Protein AF-0000000079002810 (afdb_homodimer)

Solvent-accessible surface area (backbone atoms only — not comparable to full-atom values): 40746 Å² total; per-residue (Å²): 134,86,76,69,52,73,63,55,53,51,53,52,49,50,36,57,52,42,47,32,66,67,51,51,50,48,57,57,45,35,41,69,33,48,47,68,39,39,55,60,48,40,16,63,72,62,72,39,60,32,70,60,47,54,52,52,52,50,51,34,48,76,66,60,45,50,40,21,36,40,64,46,43,47,45,52,35,33,32,39,35,38,35,37,33,51,55,33,77,70,54,75,92,70,44,71,70,58,78,35,42,34,34,36,26,35,30,54,35,50,42,20,25,41,37,30,30,54,31,44,63,91,42,40,57,59,51,53,50,52,47,51,54,58,49,45,73,76,37,66,60,92,34,56,46,68,47,66,25,68,36,75,45,79,46,74,50,53,73,39,57,56,36,91,80,35,34,45,64,45,60,52,50,47,66,57,50,50,51,51,44,52,58,40,51,69,50,84,73,72,89,56,73,66,79,72,75,56,42,69,38,70,54,62,64,49,40,50,51,50,37,48,27,42,69,27,34,79,50,33,48,67,59,45,20,65,74,64,68,42,59,56,68,60,53,49,48,40,42,55,67,43,43,43,65,67,55,37,38,61,12,36,36,70,48,60,63,53,46,42,74,74,74,42,67,50,39,35,38,38,38,24,29,65,44,68,52,54,29,53,19,49,52,54,50,53,70,65,42,55,43,26,38,29,40,34,28,50,68,53,89,47,62,86,71,31,82,70,60,48,44,36,38,38,33,24,51,72,23,80,38,53,46,49,24,55,44,52,47,52,45,48,36,33,48,72,55,50,28,72,44,75,48,39,37,32,63,29,66,91,55,50,44,76,50,61,72,53,49,55,28,42,29,65,92,73,41,38,77,46,87,58,43,68,59,23,40,52,51,46,37,50,65,67,65,68,40,71,81,128,135,86,75,68,52,73,63,56,54,50,53,52,47,50,35,56,53,43,47,32,66,68,51,51,50,46,58,57,46,35,40,69,33,47,46,67,41,40,55,58,49,38,15,62,72,62,74,40,59,34,70,61,47,54,52,51,52,52,53,35,48,76,68,61,44,48,40,20,36,39,66,48,44,47,45,54,37,34,32,39,36,38,36,37,32,50,55,33,78,70,55,75,91,71,45,72,70,58,77,35,41,33,33,36,26,35,29,53,37,50,43,20,26,41,37,30,29,54,31,44,63,93,41,40,55,60,51,53,52,51,47,50,55,59,48,44,75,76,38,65,62,89,34,56,44,66,47,67,26,66,37,75,45,78,44,74,49,51,74,39,58,60,31,91,76,34,36,45,60,43,60,54,50,46,68,56,50,50,50,52,45,53,56,37,52,68,49,82,73,74,88,58,72,69,78,73,76,58,43,70,37,72,56,62,64,48,41,50,49,50,35,47,27,41,69,27,34,79,48,33,48,67,60,46,20,66,73,62,68,41,60,54,68,60,52,49,48,39,42,54,68,44,42,43,65,66,53,36,36,62,13,35,38,72,49,62,64,53,46,42,74,74,74,42,68,51,38,34,37,38,37,26,29,66,43,65,58,52,28,54,19,49,51,52,50,53,71,65,40,54,41,24,38,30,40,34,29,49,68,55,91,46,61,87,70,30,82,70,61,49,44,37,40,39,34,23,52,72,24,78,41,55,46,47,25,54,44,52,47,52,45,48,36,33,49,71,54,49,29,73,44,74,47,40,36,31,63,30,65,91,54,51,46,76,49,60,72,53,50,53,27,41,31,64,92,73,40,37,76,44,86,57,42,67,60,22,38,52,53,46,38,51,64,66,64,68,41,72,80,127

pLDDT: mean 86.75, std 13.7, range [18.98, 98.56]

Secondary structure (DSSP, 8-state):
-----HHHHHHHHHHHHHT-HHHHHHHHHHTT----SSHHHHHHHHT--HHHHHHHHHHHHHTT--EEEEE-GGGGTEEEEEEEEET----GGG-TTGGGEEEEEEETTTTEEEEEEEEEGGGHHHHHHHHHHHHHTTS-GGGEEEEEESEEEE-PPPPPS-TTT-TT-----HHHHHHHHHHHHHSPPP-------------HHHHHHHHHHHH-TT--HHHHHHHHT--HHHHHHHIIIIIITTT-EEEEEE-THHHHHHT-PEEEEEEEESSHHHHHHHHHHHHH-TTEEEEEE-SS--TTT-S--SEEEEEEEPPSSSHHHHHHHHHHHHHTTSEEEEEEE-B-GGG-EE----GGGEETTTTEE-S-HHHHHHHHIIIIISS---/-----HHHHHHHHHHHHHT-HHHHHHHHHHTT----SSHHHHHHHHT--HHHHHHHHHHHHHTT--EEEEE-GGGGTEEEEEEEEET----GGG-TTGGGEEEEEEETTTTEEEEEEEEEGGGHHHHHHHHHHHHHTTS-GGGEEEEEESEEEE--PPPPS-TTT-S------HHHHHHHHHHHHHSPPP-------------HHHHHHHHHHHH-TT--HHHHHHHHT--HHHHHHHIIIIIITTT-EEEEEE-THHHHHHT-PEEEEEEEESSHHHHHHHHHHHHH-TTEEEEEE-SS--TTT-S--SEEEEEEEPPSSSHHHHHHHHHHHHHTTSEEEEEEE-B-GGG-EE----GGGEETTTTEE-S-HHHHHHHHIIIIISS---

Sequence (780 aa):
MRIRSKETRIIKNLKKIFSNKKTIELVNALTRVRKLGYYSYVGREIGYDPYKLSKIVGRFYNNNIEFTAVIDYSKIGLDILLVFVEKHIVKFHELPFIEWIKSYGLTKDIFGTYIQYYIPFEYSKELVHSILEELKKKVDQKHVYYYYFDTNIRRQPKLTLNIDRHPLITGYNFNKLKEMMEIFMENKYVIKTSTTEHSKPHDIIDLMLIKEFEKNAFTTIYDLADKLSIPVRILNRHLNNHVLRFSLIKGIYMKTGIFVRYFGDPLVIIVKAKNYNLYRALILLFENLENLIGISYSVNSNEEISRAKYVIQAIMFETLGRKDDIYYFLLSLLNDGYIEEIKTLRFILKSFRKFTIPYQNFLQEKRNWDLDTEKTHKLFKRRFIYKSPFMRIRSKETRIIKNLKKIFSNKKTIELVNALTRVRKLGYYSYVGREIGYDPYKLSKIVGRFYNNNIEFTAVIDYSKIGLDILLVFVEKHIVKFHELPFIEWIKSYGLTKDIFGTYIQYYIPFEYSKELVHSILEELKKKVDQKHVYYYYFDTNIRRQPKLTLNIDRHPLITGYNFNKLKEMMEIFMENKYVIKTSTTEHSKPHDIIDLMLIKEFEKNAFTTIYDLADKLSIPVRILNRHLNNHVLRFSLIKGIYMKTGIFVRYFGDPLVIIVKAKNYNLYRALILLFENLENLIGISYSVNSNEEISRAKYVIQAIMFETLGRKDDIYYFLLSLLNDGYIEEIKTLRFILKSFRKFTIPYQNFLQEKRNWDLDTEKTHKLFKRRFIYKSPF

Structure (mmCIF, N/CA/C/O backbone):
data_AF-0000000079002810-model_v1
#
loop_
_entity.id
_entity.type
_entity.pdbx_description
1 polymer 'Uncharacterized protein'
#
loop_
_atom_site.group_PDB
_atom_site.id
_atom_site.type_symbol
_atom_site.label_atom_id
_atom_site.label_alt_id
_atom_site.label_comp_id
_atom_site.label_asym_id
_atom_site.label_entity_id
_atom_site.label_seq_id
_atom_site.pdbx_PDB_ins_code
_atom_site.Cartn_x
_atom_site.Cartn_y
_atom_site.Cartn_z
_atom_site.occupancy
_atom_site.B_iso_or_equiv
_atom_site.auth_seq_id
_atom_site.auth_comp_id
_atom_site.auth_asym_id
_atom_site.auth_atom_id
_atom_site.pdbx_PDB_model_num
ATOM 1 N N . MET A 1 1 ? -10.32 15.375 -35.344 1 19.61 1 MET A N 1
ATOM 2 C CA . MET A 1 1 ? -9.969 16.359 -34.312 1 19.61 1 MET A CA 1
ATOM 3 C C . MET A 1 1 ? -9.578 15.68 -33.031 1 19.61 1 MET A C 1
ATOM 5 O O . MET A 1 1 ? -10.352 14.898 -32.469 1 19.61 1 MET A O 1
ATOM 9 N N . ARG A 1 2 ? -8.242 15.398 -32.688 1 28.48 2 ARG A N 1
ATOM 10 C CA . ARG A 1 2 ? -7.547 14.594 -31.688 1 28.48 2 ARG A CA 1
ATOM 11 C C . ARG A 1 2 ? -7.867 15.086 -30.281 1 28.48 2 ARG A C 1
ATOM 13 O O . ARG A 1 2 ? -7.449 16.172 -29.891 1 28.48 2 ARG A O 1
ATOM 20 N N . ILE A 1 3 ? -8.984 14.938 -29.781 1 27.48 3 ILE A N 1
ATOM 21 C CA . ILE A 1 3 ? -9.43 15.227 -28.438 1 27.48 3 ILE A CA 1
ATOM 22 C C . ILE A 1 3 ? -8.414 14.695 -27.422 1 27.48 3 ILE A C 1
ATOM 24 O O . ILE A 1 3 ? -8.336 13.484 -27.203 1 27.48 3 ILE A O 1
ATOM 28 N N . ARG A 1 4 ? -7.211 15.109 -27.422 1 40.66 4 ARG A N 1
ATOM 29 C CA . ARG A 1 4 ? -6.266 14.859 -26.328 1 40.66 4 ARG A CA 1
ATOM 30 C C . ARG A 1 4 ? -6.906 15.133 -24.969 1 40.66 4 ARG A C 1
ATOM 32 O O . ARG A 1 4 ? -7.41 16.234 -24.734 1 40.66 4 ARG A O 1
ATOM 39 N N . SER A 1 5 ? -7.293 14.117 -24.219 1 49.53 5 SER A N 1
ATOM 40 C CA . SER A 1 5 ? -8.07 14.203 -22.984 1 49.53 5 SER A CA 1
ATOM 41 C C . SER A 1 5 ? -7.504 15.266 -22.047 1 49.53 5 SER A C 1
ATOM 43 O O . SER A 1 5 ? -6.336 15.641 -22.156 1 49.53 5 SER A O 1
ATOM 45 N N . LYS A 1 6 ? -8.367 16.266 -21.609 1 52.16 6 LYS A N 1
ATOM 46 C CA . LYS A 1 6 ? -8.102 17.266 -20.562 1 52.16 6 LYS A CA 1
ATOM 47 C C . LYS A 1 6 ? -6.988 16.797 -19.641 1 52.16 6 LYS A C 1
ATOM 49 O O . LYS A 1 6 ? -6.102 17.578 -19.281 1 52.16 6 LYS A O 1
ATOM 54 N N . GLU A 1 7 ? -6.965 15.617 -19.422 1 54.97 7 GLU A N 1
ATOM 55 C CA . GLU A 1 7 ? -5.965 15.023 -18.531 1 54.97 7 GLU A CA 1
ATOM 56 C C . GLU A 1 7 ? -4.578 15.062 -19.172 1 54.97 7 GLU A C 1
ATOM 58 O O . GLU A 1 7 ? -3.596 15.414 -18.516 1 54.97 7 GLU A O 1
ATOM 63 N N . THR A 1 8 ? -4.508 14.844 -20.375 1 58.97 8 THR A N 1
ATOM 64 C CA . THR A 1 8 ? -3.227 14.867 -21.062 1 58.97 8 THR A CA 1
ATOM 65 C C . THR A 1 8 ? -2.666 16.281 -21.125 1 58.97 8 THR A C 1
ATOM 67 O O . THR A 1 8 ? -1.458 16.484 -20.984 1 58.97 8 THR A O 1
ATOM 70 N N . ARG A 1 9 ? -3.488 17.25 -21.25 1 61.88 9 ARG A N 1
ATOM 71 C CA . ARG A 1 9 ? -3.061 18.641 -21.266 1 61.88 9 ARG A CA 1
ATOM 72 C C . ARG A 1 9 ? -2.514 19.078 -19.922 1 61.88 9 ARG A C 1
ATOM 74 O O . ARG A 1 9 ? -1.486 19.75 -19.844 1 61.88 9 ARG A O 1
ATOM 81 N N . ILE A 1 10 ? -3.193 18.656 -18.953 1 60.31 10 ILE A N 1
ATOM 82 C CA . ILE A 1 10 ? -2.773 19.016 -17.594 1 60.31 10 ILE A CA 1
ATOM 83 C C . ILE A 1 10 ? -1.396 18.422 -17.312 1 60.31 10 ILE A C 1
ATOM 85 O O . ILE A 1 10 ? -0.5 19.109 -16.828 1 60.31 10 ILE A O 1
ATOM 89 N N . ILE A 1 11 ? -1.234 17.25 -17.719 1 62.06 11 ILE A N 1
ATOM 90 C CA . ILE A 1 11 ? 0.04 16.578 -17.484 1 62.06 11 ILE A CA 1
ATOM 91 C C . ILE A 1 11 ? 1.145 17.281 -18.266 1 62.06 11 ILE A C 1
ATOM 93 O O . ILE A 1 11 ? 2.246 17.484 -17.75 1 62.06 11 ILE A O 1
ATOM 97 N N . LYS A 1 12 ? 0.809 17.625 -19.391 1 66.75 12 LYS A N 1
ATOM 98 C CA . LYS A 1 12 ? 1.779 18.344 -20.219 1 66.75 12 LYS A CA 1
ATOM 99 C C . LYS A 1 12 ? 2.152 19.688 -19.578 1 66.75 12 LYS A C 1
ATOM 101 O O . LYS A 1 12 ? 3.326 20.047 -19.547 1 66.75 12 LYS A O 1
ATOM 106 N N . ASN A 1 13 ? 1.172 20.359 -19.094 1 66.12 13 ASN A N 1
ATOM 107 C CA . ASN A 1 13 ? 1.409 21.656 -18.453 1 66.12 13 ASN A CA 1
ATOM 108 C C . ASN A 1 13 ? 2.221 21.516 -17.172 1 66.12 13 ASN A C 1
ATOM 110 O O . ASN A 1 13 ? 3.135 22.297 -16.922 1 66.12 13 ASN A O 1
ATOM 114 N N . LEU A 1 14 ? 1.918 20.562 -16.453 1 68.56 14 LEU A N 1
ATOM 115 C CA . LEU A 1 14 ? 2.664 20.312 -15.227 1 68.56 14 LEU A CA 1
ATOM 116 C C . LEU A 1 14 ? 4.129 20.016 -15.539 1 68.56 14 LEU A C 1
ATOM 118 O O . LEU A 1 14 ? 5.023 20.516 -14.852 1 68.56 14 LEU A O 1
ATOM 122 N N . LYS A 1 15 ? 4.191 19.359 -16.578 1 67.81 15 LYS A N 1
ATOM 123 C CA . LYS A 1 15 ? 5.551 19.078 -17.031 1 67.81 15 LYS A CA 1
ATOM 124 C C . LYS A 1 15 ? 6.297 20.359 -17.375 1 67.81 15 LYS A C 1
ATOM 126 O O . LYS A 1 15 ? 7.453 20.531 -16.984 1 67.81 15 LYS A O 1
ATOM 131 N N . LYS A 1 16 ? 5.629 21.109 -17.984 1 72.06 16 LYS A N 1
ATOM 132 C CA . LYS A 1 16 ? 6.238 22.375 -18.391 1 72.06 16 LYS A CA 1
ATOM 133 C C . LYS A 1 16 ? 6.555 23.25 -17.172 1 72.06 16 LYS A C 1
ATOM 135 O O . LYS A 1 16 ? 7.621 23.859 -17.094 1 72.06 16 LYS A O 1
ATOM 140 N N . ILE A 1 17 ? 5.684 23.266 -16.297 1 72.88 17 ILE A N 1
ATOM 141 C CA . ILE A 1 17 ? 5.824 24.094 -15.102 1 72.88 17 ILE A CA 1
ATOM 142 C C . ILE A 1 17 ? 6.984 23.594 -14.25 1 72.88 17 ILE A C 1
ATOM 144 O O . ILE A 1 17 ? 7.848 24.359 -13.836 1 72.88 17 ILE A O 1
ATOM 148 N N . PHE A 1 18 ? 7.156 22.359 -14.18 1 73.62 18 PHE A N 1
ATOM 149 C CA . PHE A 1 18 ? 8.141 21.828 -13.242 1 73.62 18 PHE A CA 1
ATOM 150 C C . PHE A 1 18 ? 9.43 21.453 -13.969 1 73.62 18 PHE A C 1
ATOM 152 O O . PHE A 1 18 ? 10.344 20.891 -13.359 1 73.62 18 PHE A O 1
ATOM 159 N N . SER A 1 19 ? 9.422 21.703 -15.211 1 73.62 19 SER A N 1
ATOM 160 C CA . SER A 1 19 ? 10.68 21.609 -15.945 1 73.62 19 SER A CA 1
ATOM 161 C C . SER A 1 19 ? 11.445 22.922 -15.922 1 73.62 19 SER A C 1
ATOM 163 O O . SER A 1 19 ? 12.602 22.984 -16.359 1 73.62 19 SER A O 1
ATOM 165 N N . ASN A 1 20 ? 10.867 23.844 -15.383 1 77 20 ASN A N 1
ATOM 166 C CA . ASN A 1 20 ? 11.5 25.156 -15.281 1 77 20 ASN A CA 1
ATOM 167 C C . ASN A 1 20 ? 12.227 25.328 -13.945 1 77 20 ASN A C 1
ATOM 169 O O . ASN A 1 20 ? 11.594 25.359 -12.891 1 77 20 ASN A O 1
ATOM 173 N N . LYS A 1 21 ? 13.516 25.5 -13.984 1 81.38 21 LYS A N 1
ATOM 174 C CA . LYS A 1 21 ? 14.359 25.609 -12.797 1 81.38 21 LYS A CA 1
ATOM 175 C C . LYS A 1 21 ? 13.914 26.781 -11.922 1 81.38 21 LYS A C 1
ATOM 177 O O . LYS A 1 21 ? 13.891 26.672 -10.695 1 81.38 21 LYS A O 1
ATOM 182 N N . LYS A 1 22 ? 13.641 27.844 -12.555 1 83 22 LYS A N 1
ATOM 183 C CA . LYS A 1 22 ? 13.234 29.047 -11.82 1 83 22 LYS A CA 1
ATOM 184 C C . LYS A 1 22 ? 11.953 28.797 -11.031 1 83 22 LYS A C 1
ATOM 186 O O . LYS A 1 22 ? 11.797 29.297 -9.914 1 83 22 LYS A O 1
ATOM 191 N N . THR A 1 23 ? 11.109 28.062 -11.641 1 83.69 23 THR A N 1
ATOM 192 C CA . THR A 1 23 ? 9.859 27.734 -10.961 1 83.69 23 THR A CA 1
ATOM 193 C C . THR A 1 23 ? 10.117 26.875 -9.727 1 83.69 23 THR A C 1
ATOM 195 O O . THR A 1 23 ? 9.539 27.094 -8.672 1 83.69 23 THR A O 1
ATOM 198 N N . ILE A 1 24 ? 10.984 25.953 -9.875 1 82.62 24 ILE A N 1
ATOM 199 C CA . ILE A 1 24 ? 11.32 25.078 -8.758 1 82.62 24 ILE A CA 1
ATOM 200 C C . ILE A 1 24 ? 11.969 25.891 -7.637 1 82.62 24 ILE A C 1
ATOM 202 O O . ILE A 1 24 ? 11.648 25.703 -6.461 1 82.62 24 ILE A O 1
ATOM 206 N N . GLU A 1 25 ? 12.82 26.719 -8.023 1 85.94 25 GLU A N 1
ATOM 207 C CA . GLU A 1 25 ? 13.477 27.578 -7.043 1 85.94 25 GLU A CA 1
ATOM 208 C C . GLU A 1 25 ? 12.469 28.469 -6.32 1 85.94 25 GLU A C 1
ATOM 210 O O . GLU A 1 25 ? 12.578 28.688 -5.113 1 85.94 25 GLU A O 1
ATOM 215 N N . LEU A 1 26 ? 11.602 28.969 -7.039 1 90.12 26 LEU A N 1
ATOM 216 C CA . LEU A 1 26 ? 10.562 29.797 -6.449 1 90.12 26 LEU A CA 1
ATOM 217 C C . LEU A 1 26 ? 9.742 29.016 -5.43 1 90.12 26 LEU A C 1
ATOM 219 O O . LEU A 1 26 ? 9.523 29.469 -4.309 1 90.12 26 LEU A O 1
ATOM 223 N N . VAL A 1 27 ? 9.289 27.844 -5.789 1 88.56 27 VAL A N 1
ATOM 224 C CA . VAL A 1 27 ? 8.477 27.016 -4.91 1 88.56 27 VAL A CA 1
ATOM 225 C C . VAL A 1 27 ? 9.25 26.703 -3.633 1 88.56 27 VAL A C 1
ATOM 227 O O . VAL A 1 27 ? 8.688 26.734 -2.535 1 88.56 27 VAL A O 1
ATOM 230 N N . ASN A 1 28 ? 10.445 26.469 -3.795 1 85.88 28 ASN A N 1
ATOM 231 C CA . ASN A 1 28 ? 11.273 26.203 -2.623 1 85.88 28 ASN A CA 1
ATOM 232 C C . ASN A 1 28 ? 11.438 27.453 -1.766 1 85.88 28 ASN A C 1
ATOM 234 O O . ASN A 1 28 ? 11.445 27.375 -0.536 1 85.88 28 ASN A O 1
ATOM 238 N N . ALA A 1 29 ? 11.609 28.562 -2.375 1 91.31 29 ALA A N 1
ATOM 239 C CA . ALA A 1 29 ? 11.789 29.828 -1.651 1 91.31 29 ALA A CA 1
ATOM 240 C C . ALA A 1 29 ? 10.539 30.188 -0.859 1 91.31 29 ALA A C 1
ATOM 242 O O . ALA A 1 29 ? 10.633 30.766 0.222 1 91.31 29 ALA A O 1
ATOM 243 N N . LEU A 1 30 ? 9.453 29.828 -1.351 1 94.31 30 LEU A N 1
ATOM 244 C CA . LEU A 1 30 ? 8.18 30.141 -0.715 1 94.31 30 LEU A CA 1
ATOM 245 C C . LEU A 1 30 ? 8.086 29.5 0.666 1 94.31 30 LEU A C 1
ATOM 247 O O . LEU A 1 30 ? 7.391 30 1.546 1 94.31 30 LEU A O 1
ATOM 251 N N . THR A 1 31 ? 8.789 28.438 0.933 1 93.31 31 THR A N 1
ATOM 252 C CA . THR A 1 31 ? 8.719 27.703 2.191 1 93.31 31 THR A CA 1
ATOM 253 C C . THR A 1 31 ? 9.352 28.516 3.322 1 93.31 31 THR A C 1
ATOM 255 O O . THR A 1 31 ? 9.164 28.188 4.5 1 93.31 31 THR A O 1
ATOM 258 N N . ARG A 1 32 ? 9.984 29.594 3.031 1 92.69 32 ARG A N 1
ATOM 259 C CA . ARG A 1 32 ? 10.656 30.406 4.039 1 92.69 32 ARG A CA 1
ATOM 260 C C . ARG A 1 32 ? 9.852 31.656 4.352 1 92.69 32 ARG A C 1
ATOM 262 O O . ARG A 1 32 ? 10.195 32.406 5.266 1 92.69 32 ARG A O 1
ATOM 269 N N . VAL A 1 33 ? 8.859 31.859 3.664 1 95.81 33 VAL A N 1
ATOM 270 C CA . VAL A 1 33 ? 8.062 33.062 3.795 1 95.81 33 VAL A CA 1
ATOM 271 C C . VAL A 1 33 ? 7.359 33.094 5.148 1 95.81 33 VAL A C 1
ATOM 273 O O . VAL A 1 33 ? 6.793 32.062 5.566 1 95.81 33 VAL A O 1
ATOM 276 N N . ARG A 1 34 ? 7.336 34.25 5.781 1 95.06 34 ARG A N 1
ATOM 277 C CA . ARG A 1 34 ? 6.691 34.375 7.082 1 95.06 34 ARG A CA 1
ATOM 278 C C . ARG A 1 34 ? 5.629 35.469 7.059 1 95.06 34 ARG A C 1
ATOM 280 O O . ARG A 1 34 ? 4.809 35.562 7.977 1 95.06 34 ARG A O 1
ATOM 287 N N . LYS A 1 35 ? 5.621 36.219 5.992 1 95.44 35 LYS A N 1
ATOM 288 C CA . LYS A 1 35 ? 4.68 37.344 5.887 1 95.44 35 LYS A CA 1
ATOM 289 C C . LYS A 1 35 ? 3.725 37.125 4.715 1 95.44 35 LYS A C 1
ATOM 291 O O . LYS A 1 35 ? 4.156 36.969 3.57 1 95.44 35 LYS A O 1
ATOM 296 N N . LEU A 1 36 ? 2.486 37.25 5.035 1 96.44 36 LEU A N 1
ATOM 297 C CA . LEU A 1 36 ? 1.438 37.031 4.039 1 96.44 36 LEU A CA 1
ATOM 298 C C . LEU A 1 36 ? 0.503 38.25 3.975 1 96.44 36 LEU A C 1
ATOM 300 O O . LEU A 1 36 ? 0.724 39.25 4.664 1 96.44 36 LEU A O 1
ATOM 304 N N . GLY A 1 37 ? -0.512 38.125 3.084 1 95.5 37 GLY A N 1
ATOM 305 C CA . GLY A 1 37 ? -1.534 39.156 2.998 1 95.5 37 GLY A CA 1
ATOM 306 C C . GLY A 1 37 ? -1.346 40.094 1.814 1 95.5 37 GLY A C 1
ATOM 307 O O . GLY A 1 37 ? -2.307 40.688 1.329 1 95.5 37 GLY A O 1
ATOM 308 N N . TYR A 1 38 ? -0.063 40.281 1.484 1 96.38 38 TYR A N 1
ATOM 309 C CA . TYR A 1 38 ? 0.288 41.094 0.324 1 96.38 38 TYR A CA 1
ATOM 310 C C . TYR A 1 38 ? 1.365 40.406 -0.512 1 96.38 38 TYR A C 1
ATOM 312 O O . TYR A 1 38 ? 2.328 39.844 0.031 1 96.38 38 TYR A O 1
ATOM 320 N N . TYR A 1 39 ? 1.242 40.562 -1.822 1 96.38 39 TYR A N 1
ATOM 321 C CA . TYR A 1 39 ? 2.291 40.031 -2.693 1 96.38 39 TYR A CA 1
ATOM 322 C C . TYR A 1 39 ? 3.613 40.75 -2.439 1 96.38 39 TYR A C 1
ATOM 324 O O . TYR A 1 39 ? 4.684 40.156 -2.564 1 96.38 39 TYR A O 1
ATOM 332 N N . SER A 1 40 ? 3.49 42 -2.078 1 95.88 40 SER A N 1
ATOM 333 C CA . SER A 1 40 ? 4.695 42.781 -1.789 1 95.88 40 SER A CA 1
ATOM 334 C C . SER A 1 40 ? 5.434 42.219 -0.579 1 95.88 40 SER A C 1
ATOM 336 O O . SER A 1 40 ? 6.668 42.156 -0.56 1 95.88 40 SER A O 1
ATOM 338 N N . TYR A 1 41 ? 4.734 41.781 0.443 1 95.94 41 TYR A N 1
ATOM 339 C CA . TYR A 1 41 ? 5.355 41.156 1.604 1 95.94 41 TYR A CA 1
ATOM 340 C C . TYR A 1 41 ? 6.094 39.875 1.209 1 95.94 41 TYR A C 1
ATOM 342 O O . TYR A 1 41 ? 7.266 39.719 1.547 1 95.94 41 TYR A O 1
ATOM 350 N N . VAL A 1 42 ? 5.441 39.062 0.428 1 96.69 42 VAL A N 1
ATOM 351 C CA . VAL A 1 42 ? 5.984 37.75 0.016 1 96.69 42 VAL A CA 1
ATOM 352 C C . VAL A 1 42 ? 7.191 37.969 -0.896 1 96.69 42 VAL A C 1
ATOM 354 O O . VAL A 1 42 ? 8.25 37.375 -0.694 1 96.69 42 VAL A O 1
ATOM 357 N N . GLY A 1 43 ? 6.984 38.781 -1.888 1 96 43 GLY A N 1
ATOM 358 C CA . GLY A 1 43 ? 8.062 39.062 -2.824 1 96 43 GLY A CA 1
ATOM 359 C C . GLY A 1 43 ? 9.32 39.562 -2.148 1 96 43 GLY A C 1
ATOM 360 O O . GLY A 1 43 ? 10.43 39.125 -2.475 1 96 43 GLY A O 1
ATOM 361 N N . ARG A 1 44 ? 9.188 40.438 -1.209 1 95.06 44 ARG A N 1
ATOM 362 C CA . ARG A 1 44 ? 10.328 41.031 -0.498 1 95.06 44 ARG A CA 1
ATOM 363 C C . ARG A 1 44 ? 11.078 39.938 0.288 1 95.06 44 ARG A C 1
ATOM 365 O O . ARG A 1 44 ? 12.312 39.969 0.338 1 95.06 44 ARG A O 1
ATOM 372 N N . GLU A 1 45 ? 10.414 39.062 0.885 1 94.81 45 GLU A N 1
ATOM 373 C CA . GLU A 1 45 ? 11.039 38.031 1.706 1 94.81 45 GLU A CA 1
ATOM 374 C C . GLU A 1 45 ? 11.883 37.094 0.854 1 94.81 45 GLU A C 1
ATOM 376 O O . GLU A 1 45 ? 12.891 36.562 1.319 1 94.81 45 GLU A O 1
ATOM 381 N N . ILE A 1 46 ? 11.414 36.875 -0.37 1 95 46 ILE A N 1
ATOM 382 C CA . ILE A 1 46 ? 12.109 35.875 -1.166 1 95 46 ILE A CA 1
ATOM 383 C C . ILE A 1 46 ? 12.883 36.562 -2.291 1 95 46 ILE A C 1
ATOM 385 O O . ILE A 1 46 ? 13.453 35.875 -3.156 1 95 46 ILE A O 1
ATOM 389 N N . GLY A 1 47 ? 12.844 37.844 -2.43 1 93 47 GLY A N 1
ATOM 390 C CA . GLY A 1 47 ? 13.586 38.562 -3.432 1 93 47 GLY A CA 1
ATOM 391 C C . GLY A 1 47 ? 12.984 38.469 -4.82 1 93 47 GLY A C 1
ATOM 392 O O . GLY A 1 47 ? 13.703 38.344 -5.809 1 93 47 GLY A O 1
ATOM 393 N N . TYR A 1 48 ? 11.742 38.469 -4.82 1 93.81 48 TYR A N 1
ATOM 394 C CA . TYR A 1 48 ? 11.016 38.375 -6.086 1 93.81 48 TYR A CA 1
ATOM 395 C C . TYR A 1 48 ? 10.148 39.594 -6.309 1 93.81 48 TYR A C 1
ATOM 397 O O . TYR A 1 48 ? 9.562 40.125 -5.363 1 93.81 48 TYR A O 1
ATOM 405 N N . ASP A 1 49 ? 10.078 39.969 -7.566 1 94.5 49 ASP A N 1
ATOM 406 C CA . ASP A 1 49 ? 9.195 41.062 -7.91 1 94.5 49 ASP A CA 1
ATOM 407 C C . ASP A 1 49 ? 7.734 40.719 -7.637 1 94.5 49 ASP A C 1
ATOM 409 O O . ASP A 1 49 ? 7.234 39.688 -8.141 1 94.5 49 ASP A O 1
ATOM 413 N N . PRO A 1 50 ? 7.047 41.625 -6.906 1 95 50 PRO A N 1
ATOM 414 C CA . PRO A 1 50 ? 5.676 41.281 -6.508 1 95 50 PRO A CA 1
ATOM 415 C C . PRO A 1 50 ? 4.742 41.125 -7.699 1 95 50 PRO A C 1
ATOM 417 O O . PRO A 1 50 ? 3.871 40.25 -7.688 1 95 50 PRO A O 1
ATOM 420 N N . TYR A 1 51 ? 4.844 41.938 -8.648 1 94.75 51 TYR A N 1
ATOM 421 C CA . TYR A 1 51 ? 3.98 41.875 -9.828 1 94.75 51 TYR A CA 1
ATOM 422 C C . TYR A 1 51 ? 4.227 40.562 -10.586 1 94.75 51 TYR A C 1
ATOM 424 O O . TYR A 1 51 ? 3.281 39.875 -10.977 1 94.75 51 TYR A O 1
ATOM 432 N N . LYS A 1 52 ? 5.418 40.25 -10.789 1 93.31 52 LYS A N 1
ATOM 433 C CA . LYS A 1 52 ? 5.766 39 -11.469 1 93.31 52 LYS A CA 1
ATOM 434 C C . LYS A 1 52 ? 5.305 37.781 -10.664 1 93.31 52 LYS A C 1
ATOM 436 O O . LYS A 1 52 ? 4.836 36.781 -11.227 1 93.31 52 LYS A O 1
ATOM 441 N N . LEU A 1 53 ? 5.492 37.906 -9.422 1 95.25 53 LEU A N 1
ATOM 442 C CA . LEU A 1 53 ? 5.055 36.844 -8.539 1 95.25 53 LEU A CA 1
ATOM 443 C C . LEU A 1 53 ? 3.559 36.594 -8.688 1 95.25 53 LEU A C 1
ATOM 445 O O . LEU A 1 53 ? 3.129 35.438 -8.82 1 95.25 53 LEU A O 1
ATOM 449 N N . SER A 1 54 ? 2.809 37.625 -8.68 1 95 54 SER A N 1
ATOM 450 C CA . SER A 1 54 ? 1.36 37.5 -8.805 1 95 54 SER A CA 1
ATOM 451 C C . SER A 1 54 ? 0.979 36.812 -10.117 1 95 54 SER A C 1
ATOM 453 O O . SER A 1 54 ? 0.056 36 -10.164 1 95 54 SER A O 1
ATOM 455 N N . LYS A 1 55 ? 1.676 37.031 -11.141 1 92.75 55 LYS A N 1
ATOM 456 C CA . LYS A 1 55 ? 1.415 36.438 -12.445 1 92.75 55 LYS A CA 1
ATOM 457 C C . LYS A 1 55 ? 1.741 34.938 -12.438 1 92.75 55 LYS A C 1
ATOM 459 O O . LYS A 1 55 ? 0.996 34.156 -12.992 1 92.75 55 LYS A O 1
ATOM 464 N N . ILE A 1 56 ? 2.844 34.719 -11.844 1 91.25 56 ILE A N 1
ATOM 465 C CA . ILE A 1 56 ? 3.26 33.312 -11.781 1 91.25 56 ILE A CA 1
ATOM 466 C C . ILE A 1 56 ? 2.271 32.5 -10.93 1 91.25 56 ILE A C 1
ATOM 468 O O . ILE A 1 56 ? 1.904 31.391 -11.281 1 91.25 56 ILE A O 1
ATOM 472 N N . VAL A 1 57 ? 1.887 33.031 -9.82 1 93.69 57 VAL A N 1
ATOM 473 C CA . VAL A 1 57 ? 0.912 32.406 -8.953 1 93.69 57 VAL A CA 1
ATOM 474 C C . VAL A 1 57 ? -0.399 32.188 -9.711 1 93.69 57 VAL A C 1
ATOM 476 O O . VAL A 1 57 ? -1.019 31.125 -9.617 1 93.69 57 VAL A O 1
ATOM 479 N N . GLY A 1 58 ? -0.789 33.188 -10.422 1 91.69 58 GLY A N 1
ATOM 480 C CA . GLY A 1 58 ? -1.954 33.062 -11.281 1 91.69 58 GLY A CA 1
ATOM 481 C C . GLY A 1 58 ? -1.84 31.891 -12.25 1 91.69 58 GLY A C 1
ATOM 482 O O . GLY A 1 58 ? -2.807 31.156 -12.469 1 91.69 58 GLY A O 1
ATOM 483 N N . ARG A 1 59 ? -0.722 31.719 -12.766 1 87.31 59 ARG A N 1
ATOM 484 C CA . ARG A 1 59 ? -0.475 30.609 -13.68 1 87.31 59 ARG A CA 1
ATOM 485 C C . ARG A 1 59 ? -0.585 29.281 -12.961 1 87.31 59 ARG A C 1
ATOM 487 O O . ARG A 1 59 ? -1.091 28.297 -13.523 1 87.31 59 ARG A O 1
ATOM 494 N N . PHE A 1 60 ? -0.046 29.234 -11.766 1 89.56 60 PHE A N 1
ATOM 495 C CA . PHE A 1 60 ? -0.172 28.016 -10.969 1 89.56 60 PHE A CA 1
ATOM 496 C C . PHE A 1 60 ? -1.639 27.656 -10.742 1 89.56 60 PHE A C 1
ATOM 498 O O . PHE A 1 60 ? -2.059 26.531 -10.992 1 89.56 60 PHE A O 1
ATOM 505 N N . TYR A 1 61 ? -2.354 28.594 -10.375 1 89.88 61 TYR A N 1
ATOM 506 C CA . TYR A 1 61 ? -3.764 28.375 -10.078 1 89.88 61 TYR A CA 1
ATOM 507 C C . TYR A 1 61 ? -4.52 27.906 -11.312 1 89.88 61 TYR A C 1
ATOM 509 O O . TYR A 1 61 ? -5.398 27.047 -11.227 1 89.88 61 TYR A O 1
ATOM 517 N N . ASN A 1 62 ? -4.195 28.406 -12.43 1 86.62 62 ASN A N 1
ATOM 518 C CA . ASN A 1 62 ? -4.816 28 -13.688 1 86.62 62 ASN A CA 1
ATOM 519 C C . ASN A 1 62 ? -4.516 26.547 -14.023 1 86.62 62 ASN A C 1
ATOM 521 O O . ASN A 1 62 ? -5.227 25.922 -14.812 1 86.62 62 ASN A O 1
ATOM 525 N N . ASN A 1 63 ? -3.482 26.109 -13.406 1 82.38 63 ASN A N 1
ATOM 526 C CA . ASN A 1 63 ? -3.107 24.719 -13.609 1 82.38 63 ASN A CA 1
ATOM 527 C C . ASN A 1 63 ? -3.441 23.859 -12.391 1 82.38 63 ASN A C 1
ATOM 529 O O . ASN A 1 63 ? -2.857 22.797 -12.203 1 82.38 63 ASN A O 1
ATOM 533 N N . ASN A 1 64 ? -4.199 24.391 -11.469 1 83.25 64 ASN A N 1
ATOM 534 C CA . ASN A 1 64 ? -4.73 23.688 -10.305 1 83.25 64 ASN A CA 1
ATOM 535 C C . ASN A 1 64 ? -3.648 23.422 -9.266 1 83.25 64 ASN A C 1
ATOM 537 O O . ASN A 1 64 ? -3.67 22.391 -8.586 1 83.25 64 ASN A O 1
ATOM 541 N N . ILE A 1 65 ? -2.672 24.219 -9.383 1 88 65 ILE A N 1
ATOM 542 C CA . ILE A 1 65 ? -1.667 24.188 -8.328 1 88 65 ILE A CA 1
ATOM 543 C C . ILE A 1 65 ? -1.993 25.234 -7.27 1 88 65 ILE A C 1
ATOM 545 O O . ILE A 1 65 ? -1.955 26.438 -7.547 1 88 65 ILE A O 1
ATOM 549 N N . GLU A 1 66 ? -2.246 24.734 -6.098 1 92.75 66 GLU A N 1
ATOM 550 C CA . GLU A 1 66 ? -2.652 25.625 -5.012 1 92.75 66 GLU A CA 1
ATOM 551 C C . GLU A 1 66 ? -1.618 25.625 -3.893 1 92.75 66 GLU A C 1
ATOM 553 O O . GLU A 1 66 ? -0.789 24.719 -3.797 1 92.75 66 GLU A O 1
ATOM 558 N N . PHE A 1 67 ? -1.729 26.672 -3.1 1 95.5 67 PHE A N 1
ATOM 559 C CA . PHE A 1 67 ? -0.77 26.844 -2.014 1 95.5 67 PHE A CA 1
ATOM 560 C C . PHE A 1 67 ? -1.486 27.078 -0.689 1 95.5 67 PHE A C 1
ATOM 562 O O . PHE A 1 67 ? -2.592 27.609 -0.661 1 95.5 67 PHE A O 1
ATOM 569 N N . THR A 1 68 ? -0.852 26.594 0.331 1 96 68 THR A N 1
ATOM 570 C CA . THR A 1 68 ? -1.351 26.766 1.691 1 96 68 THR A CA 1
ATOM 571 C C . THR A 1 68 ? -0.269 27.344 2.596 1 96 68 THR A C 1
ATOM 573 O O . THR A 1 68 ? 0.923 27.219 2.307 1 96 68 THR A O 1
ATOM 576 N N . ALA A 1 69 ? -0.715 28.047 3.59 1 96.38 69 ALA A N 1
ATOM 577 C CA . ALA A 1 69 ? 0.203 28.484 4.633 1 96.38 69 ALA A CA 1
ATOM 578 C C . ALA A 1 69 ? 0.273 27.484 5.773 1 96.38 69 ALA A C 1
ATOM 580 O O . ALA A 1 69 ? -0.747 26.906 6.168 1 96.38 69 ALA A O 1
ATOM 581 N N . VAL A 1 70 ? 1.421 27.266 6.188 1 95.19 70 VAL A N 1
ATOM 582 C CA . VAL A 1 70 ? 1.602 26.406 7.359 1 95.19 70 VAL A CA 1
ATOM 583 C C . VAL A 1 70 ? 1.625 27.266 8.625 1 95.19 70 VAL A C 1
ATOM 585 O O . VAL A 1 70 ? 2.396 28.234 8.719 1 95.19 70 VAL A O 1
ATOM 588 N N . ILE A 1 71 ? 0.782 26.828 9.484 1 92.56 71 ILE A N 1
ATOM 589 C CA . ILE A 1 71 ? 0.595 27.594 10.727 1 92.56 71 ILE A CA 1
ATOM 590 C C . ILE A 1 71 ? 1.278 26.859 11.883 1 92.56 71 ILE A C 1
ATOM 592 O O . ILE A 1 71 ? 1.267 25.625 11.938 1 92.56 71 ILE A O 1
ATOM 596 N N . ASP A 1 72 ? 1.847 27.578 12.742 1 90.88 72 ASP A N 1
ATOM 597 C CA . ASP A 1 72 ? 2.33 27.031 14.008 1 90.88 72 ASP A CA 1
ATOM 598 C C . ASP A 1 72 ? 1.19 26.891 15.016 1 90.88 72 ASP A C 1
ATOM 600 O O . ASP A 1 72 ? 0.932 27.812 15.797 1 90.88 72 ASP A O 1
ATOM 604 N N . TYR A 1 73 ? 0.654 25.797 15.078 1 91 73 TYR A N 1
ATOM 605 C CA . TYR A 1 73 ? -0.529 25.562 15.898 1 91 73 TYR A CA 1
ATOM 606 C C . TYR A 1 73 ? -0.207 25.734 17.375 1 91 73 TYR A C 1
ATOM 608 O O . TYR A 1 73 ? -1.074 26.109 18.172 1 91 73 TYR A O 1
ATOM 616 N N . SER A 1 74 ? 1.017 25.438 17.719 1 87.88 74 SER A N 1
ATOM 617 C CA . SER A 1 74 ? 1.406 25.547 19.109 1 87.88 74 SER A CA 1
ATOM 618 C C . SER A 1 74 ? 1.286 26.984 19.609 1 87.88 74 SER A C 1
ATOM 620 O O . SER A 1 74 ? 0.951 27.219 20.781 1 87.88 74 SER A O 1
ATOM 622 N N . LYS A 1 75 ? 1.442 27.875 18.828 1 89.06 75 LYS A N 1
ATOM 623 C CA . LYS A 1 75 ? 1.416 29.281 19.203 1 89.06 75 LYS A CA 1
ATOM 624 C C . LYS A 1 75 ? -0.017 29.797 19.344 1 89.06 75 LYS A C 1
ATOM 626 O O . LYS A 1 75 ? -0.25 30.859 19.906 1 89.06 75 LYS A O 1
ATOM 631 N N . ILE A 1 76 ? -0.881 29.047 18.844 1 90.5 76 ILE A N 1
ATOM 632 C CA . ILE A 1 76 ? -2.266 29.469 19 1 90.5 76 ILE A CA 1
ATOM 633 C C . ILE A 1 76 ? -2.99 28.516 19.953 1 90.5 76 ILE A C 1
ATOM 635 O O . ILE A 1 76 ? -4.223 28.469 19.969 1 90.5 76 ILE A O 1
ATOM 639 N N . GLY A 1 77 ? -2.199 27.672 20.547 1 90.5 77 GLY A N 1
ATOM 640 C CA . GLY A 1 77 ? -2.715 26.875 21.641 1 90.5 77 GLY A CA 1
ATOM 641 C C . GLY A 1 77 ? -3.383 25.594 21.188 1 90.5 77 GLY A C 1
ATOM 642 O O . GLY A 1 77 ? -4.352 25.125 21.797 1 90.5 77 GLY A O 1
ATOM 643 N N . LEU A 1 78 ? -2.969 25.047 20.094 1 93.44 78 LEU A N 1
ATOM 644 C CA . LEU A 1 78 ? -3.57 23.812 19.594 1 93.44 78 LEU A CA 1
ATOM 645 C C . LEU A 1 78 ? -2.518 22.734 19.406 1 93.44 78 LEU A C 1
ATOM 647 O O . LEU A 1 78 ? -1.421 23 18.922 1 93.44 78 LEU A O 1
ATOM 651 N N . ASP A 1 79 ? -2.816 21.516 19.828 1 94.62 79 ASP A N 1
ATOM 652 C CA . ASP A 1 79 ? -2.074 20.297 19.531 1 94.62 79 ASP A CA 1
ATOM 653 C C . ASP A 1 79 ? -2.887 19.359 18.625 1 94.62 79 ASP A C 1
ATOM 655 O O . ASP A 1 79 ? -3.98 19.719 18.188 1 94.62 79 ASP A O 1
ATOM 659 N N . ILE A 1 80 ? -2.273 18.25 18.312 1 96.44 80 ILE A N 1
ATOM 660 C CA . ILE A 1 80 ? -2.939 17.312 17.406 1 96.44 80 ILE A CA 1
ATOM 661 C C . ILE A 1 80 ? -3.1 15.961 18.094 1 96.44 80 ILE A C 1
ATOM 663 O O . ILE A 1 80 ? -2.168 15.461 18.719 1 96.44 80 ILE A O 1
ATOM 667 N N . LEU A 1 81 ? -4.246 15.453 18.016 1 97.44 81 LEU A N 1
ATOM 668 C CA . LEU A 1 81 ? -4.52 14.07 18.391 1 97.44 81 LEU A CA 1
ATOM 669 C C . LEU A 1 81 ? -4.824 13.219 17.156 1 97.44 81 LEU A C 1
ATOM 671 O O . LEU A 1 81 ? -5.695 13.57 16.359 1 97.44 81 LEU A O 1
ATOM 675 N N . LEU A 1 82 ? -4.105 12.164 17.016 1 97.69 82 LEU A N 1
ATOM 676 C CA . LEU A 1 82 ? -4.398 11.18 15.984 1 97.69 82 LEU A CA 1
ATOM 677 C C . LEU A 1 82 ? -5.098 9.961 16.578 1 97.69 82 LEU A C 1
ATOM 679 O O . LEU A 1 82 ? -4.605 9.367 17.547 1 97.69 82 LEU A O 1
ATOM 683 N N . VAL A 1 83 ? -6.191 9.625 16 1 97.75 83 VAL A N 1
ATOM 684 C CA . VAL A 1 83 ? -6.898 8.398 16.359 1 97.75 83 VAL A CA 1
ATOM 685 C C . VAL A 1 83 ? -7.047 7.508 15.125 1 97.75 83 VAL A C 1
ATOM 687 O O . VAL A 1 83 ? -7.52 7.965 14.078 1 97.75 83 VAL A O 1
ATOM 690 N N . PHE A 1 84 ? -6.645 6.316 15.281 1 97.19 84 PHE A N 1
ATOM 691 C CA . PHE A 1 84 ? -6.832 5.332 14.227 1 97.19 84 PHE A CA 1
ATOM 692 C C . PHE A 1 84 ? -7.727 4.191 14.703 1 97.19 84 PHE A C 1
ATOM 694 O O . PHE A 1 84 ? -7.379 3.473 15.641 1 97.19 84 PHE A O 1
ATOM 701 N N . VAL A 1 85 ? -8.812 4.039 14.062 1 97.38 85 VAL A N 1
ATOM 702 C CA . VAL A 1 85 ? -9.734 2.947 14.352 1 97.38 85 VAL A CA 1
ATOM 703 C C . VAL A 1 85 ? -9.562 1.837 13.32 1 97.38 85 VAL A C 1
ATOM 705 O O . VAL A 1 85 ? -10.078 1.935 12.203 1 97.38 85 VAL A O 1
ATOM 708 N N . GLU A 1 86 ? -8.969 0.812 13.703 1 95.38 86 GLU A N 1
ATOM 709 C CA . GLU A 1 86 ? -8.609 -0.28 12.797 1 95.38 86 GLU A CA 1
ATOM 710 C C . GLU A 1 86 ? -9.82 -1.155 12.492 1 95.38 86 GLU A C 1
ATOM 712 O O . GLU A 1 86 ? -10.633 -1.435 13.375 1 95.38 86 GLU A O 1
ATOM 717 N N . LYS A 1 87 ? -10.016 -1.506 11.219 1 93.44 87 LYS A N 1
ATOM 718 C CA . LYS A 1 87 ? -10.953 -2.502 10.711 1 93.44 87 LYS A CA 1
ATOM 719 C C . LYS A 1 87 ? -12.375 -1.958 10.703 1 93.44 87 LYS A C 1
ATOM 721 O O . LYS A 1 87 ? -13.312 -2.66 10.312 1 93.44 87 LYS A O 1
ATOM 726 N N . HIS A 1 88 ? -12.539 -0.689 11.117 1 95.19 88 HIS A N 1
ATOM 727 C CA . HIS A 1 88 ? -13.891 -0.154 11.227 1 95.19 88 HIS A CA 1
ATOM 728 C C . HIS A 1 88 ? -14.031 1.16 10.461 1 95.19 88 HIS A C 1
ATOM 730 O O . HIS A 1 88 ? -13.094 1.969 10.438 1 95.19 88 HIS A O 1
ATOM 736 N N . ILE A 1 89 ? -15.172 1.257 9.961 1 95.69 89 ILE A N 1
ATOM 737 C CA . ILE A 1 89 ? -15.555 2.533 9.375 1 95.69 89 ILE A CA 1
ATOM 738 C C . ILE A 1 89 ? -16.328 3.365 10.398 1 95.69 89 ILE A C 1
ATOM 740 O O . ILE A 1 89 ? -17.391 2.963 10.859 1 95.69 89 ILE A O 1
ATOM 744 N N . VAL A 1 90 ? -15.797 4.387 10.789 1 96.56 90 VAL A N 1
ATOM 745 C CA . VAL A 1 90 ? -16.531 5.414 11.516 1 96.56 90 VAL A CA 1
ATOM 746 C C . VAL A 1 90 ? -16.938 6.531 10.555 1 96.56 90 VAL A C 1
ATOM 748 O O . VAL A 1 90 ? -16.094 7.277 10.07 1 96.56 90 VAL A O 1
ATOM 751 N N . LYS A 1 91 ? -18.188 6.633 10.352 1 95.06 91 LYS A N 1
ATOM 752 C CA . LYS A 1 91 ? -18.656 7.645 9.406 1 95.06 91 LYS A CA 1
ATOM 753 C C . LYS A 1 91 ? -18.344 9.055 9.906 1 95.06 91 LYS A C 1
ATOM 755 O O . LYS A 1 91 ? -18.422 9.32 11.102 1 95.06 91 LYS A O 1
ATOM 760 N N . PHE A 1 92 ? -18.109 9.883 8.984 1 96.69 92 PHE A N 1
ATOM 761 C CA . PHE A 1 92 ? -17.703 11.242 9.305 1 96.69 92 PHE A CA 1
ATOM 762 C C . PHE A 1 92 ? -18.719 11.914 10.203 1 96.69 92 PHE A C 1
ATOM 764 O O . PHE A 1 92 ? -18.359 12.531 11.211 1 96.69 92 PHE A O 1
ATOM 771 N N . HIS A 1 93 ? -19.984 11.797 9.891 1 94.81 93 HIS A N 1
ATOM 772 C CA . HIS A 1 93 ? -21.047 12.508 10.602 1 94.81 93 HIS A CA 1
ATOM 773 C C . HIS A 1 93 ? -21.281 11.906 11.984 1 94.81 93 HIS A C 1
ATOM 775 O O . HIS A 1 93 ? -21.969 12.5 12.812 1 94.81 93 HIS A O 1
ATOM 781 N N . GLU A 1 94 ? -20.656 10.797 12.258 1 95 94 GLU A N 1
ATOM 782 C CA . GLU A 1 94 ? -20.828 10.125 13.539 1 95 94 GLU A CA 1
ATOM 783 C C . GLU A 1 94 ? -19.641 10.391 14.461 1 95 94 GLU A C 1
ATOM 785 O O . GLU A 1 94 ? -19.625 9.938 15.609 1 95 94 GLU A O 1
ATOM 790 N N . LEU A 1 95 ? -18.703 11.148 14.047 1 96.81 95 LEU A N 1
ATOM 791 C CA . LEU A 1 95 ? -17.516 11.406 14.836 1 96.81 95 LEU A CA 1
ATOM 792 C C . LEU A 1 95 ? -17.828 12.289 16.031 1 96.81 95 LEU A C 1
ATOM 794 O O . LEU A 1 95 ? -18.562 13.266 15.914 1 96.81 95 LEU A O 1
ATOM 798 N N . PRO A 1 96 ? -17.297 11.898 17.094 1 96.75 96 PRO A N 1
ATOM 799 C CA . PRO A 1 96 ? -17.422 12.812 18.234 1 96.75 96 PRO A CA 1
ATOM 800 C C . PRO A 1 96 ? -16.609 14.094 18.062 1 96.75 96 PRO A C 1
ATOM 802 O O . PRO A 1 96 ? -15.516 14.055 17.484 1 96.75 96 PRO A O 1
ATOM 805 N N . PHE A 1 97 ? -17.172 15.211 18.562 1 96.38 97 PHE A N 1
ATOM 806 C CA . PHE A 1 97 ? -16.484 16.5 18.547 1 96.38 97 PHE A CA 1
ATOM 807 C C . PHE A 1 97 ? -16.047 16.859 17.141 1 96.38 97 PHE A C 1
ATOM 809 O O . PHE A 1 97 ? -14.883 17.219 16.922 1 96.38 97 PHE A O 1
ATOM 816 N N . ILE A 1 98 ? -16.859 16.734 16.203 1 96 98 ILE A N 1
ATOM 817 C CA . ILE A 1 98 ? -16.625 16.922 14.773 1 96 98 ILE A CA 1
ATOM 818 C C . ILE A 1 98 ? -16.109 18.328 14.508 1 96 98 ILE A C 1
ATOM 820 O O . ILE A 1 98 ? -15.391 18.562 13.539 1 96 98 ILE A O 1
ATOM 824 N N . GLU A 1 99 ? -16.406 19.297 15.359 1 95.75 99 GLU A N 1
ATOM 825 C CA . GLU A 1 99 ? -16.031 20.703 15.18 1 95.75 99 GLU A CA 1
ATOM 826 C C . GLU A 1 99 ? -14.531 20.891 15.383 1 95.75 99 GLU A C 1
ATOM 828 O O . GLU A 1 99 ? -13.984 21.938 15.039 1 95.75 99 GLU A O 1
ATOM 833 N N . TRP A 1 100 ? -13.898 19.859 15.875 1 97.69 100 TRP A N 1
ATOM 834 C CA . TRP A 1 100 ? -12.477 19.984 16.188 1 97.69 100 TRP A CA 1
ATOM 835 C C . TRP A 1 100 ? -11.641 19.109 15.25 1 97.69 100 TRP A C 1
ATOM 837 O O . TRP A 1 100 ? -10.43 18.953 15.438 1 97.69 100 TRP A O 1
ATOM 847 N N . ILE A 1 101 ? -12.258 18.531 14.211 1 98.06 101 ILE A N 1
ATOM 848 C CA . ILE A 1 101 ? -11.586 17.594 13.305 1 98.06 101 ILE A CA 1
ATOM 849 C C . ILE A 1 101 ? -10.602 18.359 12.414 1 98.06 101 ILE A C 1
ATOM 851 O O . ILE A 1 101 ? -10.938 19.422 11.883 1 98.06 101 ILE A O 1
ATOM 855 N N . LYS A 1 102 ? -9.469 17.859 12.297 1 97.88 102 LYS A N 1
ATOM 856 C CA . LYS A 1 102 ? -8.445 18.391 11.406 1 97.88 102 LYS A CA 1
ATOM 857 C C . LYS A 1 102 ? -8.391 17.609 10.102 1 97.88 102 LYS A C 1
ATOM 859 O O . LYS A 1 102 ? -8.25 18.203 9.023 1 97.88 102 LYS A O 1
ATOM 864 N N . SER A 1 103 ? -8.398 16.312 10.18 1 97.25 103 SER A N 1
ATOM 865 C CA . SER A 1 103 ? -8.398 15.461 8.992 1 97.25 103 SER A CA 1
ATOM 866 C C . SER A 1 103 ? -9.148 14.156 9.242 1 97.25 103 SER A C 1
ATOM 868 O O . SER A 1 103 ? -9.281 13.719 10.391 1 97.25 103 SER A O 1
ATOM 870 N N . TYR A 1 104 ? -9.664 13.594 8.195 1 97.94 104 TYR A N 1
ATOM 871 C CA . TYR A 1 104 ? -10.438 12.359 8.219 1 97.94 104 TYR A CA 1
ATOM 872 C C . TYR A 1 104 ? -10.227 11.562 6.93 1 97.94 104 TYR A C 1
ATOM 874 O O . TYR A 1 104 ? -10.141 12.141 5.844 1 97.94 104 TYR A O 1
ATOM 882 N N . GLY A 1 105 ? -10.102 10.297 7.09 1 97.56 105 GLY A N 1
ATOM 883 C CA . GLY A 1 105 ? -10.078 9.461 5.898 1 97.56 105 GLY A CA 1
ATOM 884 C C . GLY A 1 105 ? -10.086 7.973 6.215 1 97.56 105 GLY A C 1
ATOM 885 O O . GLY A 1 105 ? -9.562 7.551 7.246 1 97.56 105 GLY A O 1
ATOM 886 N N . LEU A 1 106 ? -10.617 7.215 5.297 1 97.5 106 LEU A N 1
ATOM 887 C CA . LEU A 1 106 ? -10.484 5.766 5.352 1 97.5 106 LEU A CA 1
ATOM 888 C C . LEU A 1 106 ? -9.156 5.312 4.754 1 97.5 106 LEU A C 1
ATOM 890 O O . LEU A 1 106 ? -8.586 6.004 3.908 1 97.5 106 LEU A O 1
ATOM 894 N N . THR A 1 107 ? -8.711 4.172 5.215 1 96.25 107 THR A N 1
ATOM 895 C CA . THR A 1 107 ? -7.383 3.752 4.785 1 96.25 107 THR A CA 1
ATOM 896 C C . THR A 1 107 ? -7.445 2.408 4.062 1 96.25 107 THR A C 1
ATOM 898 O O . THR A 1 107 ? -8.391 1.641 4.246 1 96.25 107 THR A O 1
ATOM 901 N N . LYS A 1 108 ? -6.465 2.014 3.232 1 90.75 108 LYS A N 1
ATOM 902 C CA . LYS A 1 108 ? -6.551 0.798 2.428 1 90.75 108 LYS A CA 1
ATOM 903 C C . LYS A 1 108 ? -5.395 -0.149 2.738 1 90.75 108 LYS A C 1
ATOM 905 O O . LYS A 1 108 ? -5.465 -1.344 2.445 1 90.75 108 LYS A O 1
ATOM 910 N N . ASP A 1 109 ? -4.18 0.149 3.174 1 88.69 109 ASP A N 1
ATOM 911 C CA . ASP A 1 109 ? -3.111 -0.778 3.535 1 88.69 109 ASP A CA 1
ATOM 912 C C . ASP A 1 109 ? -3.439 -1.514 4.832 1 88.69 109 ASP A C 1
ATOM 914 O O . ASP A 1 109 ? -3.441 -2.746 4.871 1 88.69 109 ASP A O 1
ATOM 918 N N . ILE A 1 110 ? -3.695 -0.835 5.766 1 93.94 110 ILE A N 1
ATOM 919 C CA . ILE A 1 110 ? -4.371 -1.268 6.98 1 93.94 110 ILE A CA 1
ATOM 920 C C . ILE A 1 110 ? -5.758 -0.632 7.055 1 93.94 110 ILE A C 1
ATOM 922 O O . ILE A 1 110 ? -5.883 0.591 7.16 1 93.94 110 ILE A O 1
ATOM 926 N N . PHE A 1 111 ? -6.703 -1.456 6.949 1 95.62 111 PHE A N 1
ATOM 927 C CA . PHE A 1 111 ? -8.07 -0.96 6.832 1 95.62 111 PHE A CA 1
ATOM 928 C C . PHE A 1 111 ? -8.523 -0.311 8.133 1 95.62 111 PHE A C 1
ATOM 930 O O . PHE A 1 111 ? -8.312 -0.864 9.219 1 95.62 111 PHE A O 1
ATOM 937 N N . GLY A 1 112 ? -9.117 0.858 8.008 1 96.94 112 GLY A N 1
ATOM 938 C CA . GLY A 1 112 ? -9.664 1.539 9.172 1 96.94 112 GLY A CA 1
ATOM 939 C C . GLY A 1 112 ? -10.016 2.99 8.898 1 96.94 112 GLY A C 1
ATOM 940 O O . GLY A 1 112 ? -10.258 3.373 7.754 1 96.94 112 GLY A O 1
ATOM 941 N N . THR A 1 113 ? -10.234 3.678 9.945 1 98.06 113 THR A N 1
ATOM 942 C CA . THR A 1 113 ? -10.57 5.098 9.898 1 98.06 113 THR A CA 1
ATOM 943 C C . THR A 1 113 ? -9.477 5.934 10.555 1 98.06 113 THR A C 1
ATOM 945 O O . THR A 1 113 ? -9.125 5.703 11.719 1 98.06 113 THR A O 1
ATOM 948 N N . TYR A 1 114 ? -8.953 6.828 9.836 1 98.38 114 TYR A N 1
ATOM 949 C CA . TYR A 1 114 ? -7.945 7.781 10.289 1 98.38 114 TYR A CA 1
ATOM 950 C C . TYR A 1 114 ? -8.578 9.117 10.641 1 98.38 114 TYR A C 1
ATOM 952 O O . TYR A 1 114 ? -9.258 9.727 9.812 1 98.38 114 TYR A O 1
ATOM 960 N N . ILE A 1 115 ? -8.312 9.57 11.891 1 98.5 115 ILE A N 1
ATOM 961 C CA . ILE A 1 115 ? -8.906 10.82 12.367 1 98.5 115 ILE A CA 1
ATOM 962 C C . ILE A 1 115 ? -7.84 11.656 13.078 1 98.5 115 ILE A C 1
ATOM 964 O O . ILE A 1 115 ? -7.133 11.156 13.953 1 98.5 115 ILE A O 1
ATOM 968 N N . GLN A 1 116 ? -7.801 12.875 12.734 1 98.44 116 GLN A N 1
ATOM 969 C CA . GLN A 1 116 ? -7.004 13.828 13.492 1 98.44 116 GLN A CA 1
ATOM 970 C C . GLN A 1 116 ? -7.879 14.938 14.07 1 98.44 116 GLN A C 1
ATOM 972 O O . GLN A 1 116 ? -8.781 15.445 13.398 1 98.44 116 GLN A O 1
ATOM 977 N N . TYR A 1 117 ? -7.559 15.32 15.273 1 98.38 117 TYR A N 1
ATOM 978 C CA . TYR A 1 117 ? -8.242 16.406 15.961 1 98.38 117 TYR A CA 1
ATOM 979 C C . TYR A 1 117 ? -7.273 17.531 16.312 1 98.38 117 TYR A C 1
ATOM 981 O O . TYR A 1 117 ? -6.121 17.266 16.656 1 98.38 117 TYR A O 1
ATOM 989 N N . TYR A 1 118 ? -7.805 18.703 16.234 1 97.31 118 TYR A N 1
ATOM 990 C CA . TYR A 1 118 ? -7.199 19.797 16.984 1 97.31 118 TYR A CA 1
ATOM 991 C C . TYR A 1 118 ? -7.539 19.672 18.469 1 97.31 118 TYR A C 1
ATOM 993 O O . TYR A 1 118 ? -8.703 19.5 18.828 1 97.31 118 TYR A O 1
ATOM 1001 N N . ILE A 1 119 ? -6.531 19.859 19.25 1 96.56 119 ILE A N 1
ATOM 1002 C CA . ILE A 1 119 ? -6.754 19.766 20.688 1 96.56 119 ILE A CA 1
ATOM 1003 C C . ILE A 1 119 ? -6.266 21.047 21.359 1 96.56 119 ILE A C 1
ATOM 1005 O O . ILE A 1 119 ? -5.059 21.312 21.422 1 96.56 119 ILE A O 1
ATOM 1009 N N . PRO A 1 120 ? -7.168 21.766 21.969 1 94.06 120 PRO A N 1
ATOM 1010 C CA . PRO A 1 120 ? -6.715 22.938 22.734 1 94.06 120 PRO A CA 1
ATOM 1011 C C . PRO A 1 120 ? -5.926 22.547 23.984 1 94.06 120 PRO A C 1
ATOM 1013 O O . PRO A 1 120 ? -6.332 21.641 24.719 1 94.06 120 PRO A O 1
ATOM 1016 N N . PHE A 1 121 ? -4.953 23.297 24.312 1 90.44 121 PHE A N 1
ATOM 1017 C CA . PHE A 1 121 ? -4.047 23 25.422 1 90.44 121 PHE A CA 1
ATOM 1018 C C . PHE A 1 121 ? -4.812 22.875 26.734 1 90.44 121 PHE A C 1
ATOM 1020 O O . PHE A 1 121 ? -4.594 21.922 27.5 1 90.44 121 PHE A O 1
ATOM 1027 N N . GLU A 1 122 ? -5.68 23.75 26.922 1 88.88 122 GLU A N 1
ATOM 1028 C CA . GLU A 1 122 ? -6.379 23.875 28.188 1 88.88 122 GLU A CA 1
ATOM 1029 C C . GLU A 1 122 ? -7.277 22.656 28.438 1 88.88 122 GLU A C 1
ATOM 1031 O O . GLU A 1 122 ? -7.586 22.344 29.594 1 88.88 122 GLU A O 1
ATOM 1036 N N . TYR A 1 123 ? -7.617 22.047 27.406 1 92.62 123 TYR A N 1
ATOM 1037 C CA . TYR A 1 123 ? -8.586 20.969 27.531 1 92.62 123 TYR A CA 1
ATOM 1038 C C . TYR A 1 123 ? -7.988 19.641 27.062 1 92.62 123 TYR A C 1
ATOM 1040 O O . TYR A 1 123 ? -8.719 18.719 26.703 1 92.62 123 TYR A O 1
ATOM 1048 N N . SER A 1 124 ? -6.746 19.547 26.984 1 93.56 124 SER A N 1
ATOM 1049 C CA . SER A 1 124 ? -6.09 18.422 26.328 1 93.56 124 SER A CA 1
ATOM 1050 C C . SER A 1 124 ? -6.488 17.094 26.969 1 93.56 124 SER A C 1
ATOM 1052 O O . SER A 1 124 ? -6.961 16.188 26.297 1 93.56 124 SER A O 1
ATOM 1054 N N . LYS A 1 125 ? -6.398 17 28.266 1 93.94 125 LYS A N 1
ATOM 1055 C CA . LYS A 1 125 ? -6.723 15.766 28.969 1 93.94 125 LYS A CA 1
ATOM 1056 C C . LYS A 1 125 ? -8.211 15.438 28.859 1 93.94 125 LYS A C 1
ATOM 1058 O O . LYS A 1 125 ? -8.578 14.328 28.484 1 93.94 125 LYS A O 1
ATOM 1063 N N . GLU A 1 126 ? -8.953 16.422 29.094 1 94.69 126 GLU A N 1
ATOM 1064 C CA . GLU A 1 126 ? -10.398 16.25 29.109 1 94.69 126 GLU A CA 1
ATOM 1065 C C . GLU A 1 126 ? -10.93 15.883 27.734 1 94.69 126 GLU A C 1
ATOM 1067 O O . GLU A 1 126 ? -11.672 14.914 27.578 1 94.69 126 GLU A O 1
ATOM 1072 N N . LEU A 1 127 ? -10.562 16.625 26.797 1 96.5 127 LEU A N 1
ATOM 1073 C CA . LEU A 1 127 ? -11.086 16.438 25.438 1 96.5 127 LEU A CA 1
ATOM 1074 C C . LEU A 1 127 ? -10.633 15.094 24.875 1 96.5 127 LEU A C 1
ATOM 1076 O O . LEU A 1 127 ? -11.414 14.375 24.25 1 96.5 127 LEU A O 1
ATOM 1080 N N . VAL A 1 128 ? -9.398 14.734 25.047 1 96.75 128 VAL A N 1
ATOM 1081 C CA . VAL A 1 128 ? -8.875 13.469 24.547 1 96.75 128 VAL A CA 1
ATOM 1082 C C . VAL A 1 128 ? -9.633 12.312 25.203 1 96.75 128 VAL A C 1
ATOM 1084 O O . VAL A 1 128 ? -10.07 11.383 24.516 1 96.75 128 VAL A O 1
ATOM 1087 N N . HIS A 1 129 ? -9.781 12.406 26.469 1 96.06 129 HIS A N 1
ATOM 1088 C CA . HIS A 1 129 ? -10.523 11.375 27.188 1 96.06 129 HIS A CA 1
ATOM 1089 C C . HIS A 1 129 ? -11.945 11.242 26.656 1 96.06 129 HIS A C 1
ATOM 1091 O O . HIS A 1 129 ? -12.422 10.133 26.406 1 96.06 129 HIS A O 1
ATOM 1097 N N . SER A 1 130 ? -12.578 12.344 26.469 1 96.44 130 SER A N 1
ATOM 1098 C CA . SER A 1 130 ? -13.961 12.352 26.016 1 96.44 130 SER A CA 1
ATOM 1099 C C . SER A 1 130 ? -14.078 11.766 24.609 1 96.44 130 SER A C 1
ATOM 1101 O O . SER A 1 130 ? -15.008 11.008 24.312 1 96.44 130 SER A O 1
ATOM 1103 N N . ILE A 1 131 ? -13.188 12.125 23.734 1 97.12 131 ILE A N 1
ATOM 1104 C CA . ILE A 1 131 ? -13.172 11.609 22.375 1 97.12 131 ILE A CA 1
ATOM 1105 C C . ILE A 1 131 ? -13.039 10.086 22.391 1 97.12 131 ILE A C 1
ATOM 1107 O O . ILE A 1 131 ? -13.797 9.383 21.719 1 97.12 131 ILE A O 1
ATOM 1111 N N . LEU A 1 132 ? -12.133 9.594 23.172 1 96.06 132 LEU A N 1
ATOM 1112 C CA . LEU A 1 132 ? -11.859 8.164 23.219 1 96.06 132 LEU A CA 1
ATOM 1113 C C . LEU A 1 132 ? -13.031 7.41 23.844 1 96.06 132 LEU A C 1
ATOM 1115 O O . LEU A 1 132 ? -13.383 6.32 23.375 1 96.06 132 LEU A O 1
ATOM 1119 N N . GLU A 1 133 ? -13.609 7.988 24.828 1 96 133 GLU A N 1
ATOM 1120 C CA . GLU A 1 133 ? -14.758 7.363 25.469 1 96 133 GLU A CA 1
ATOM 1121 C C . GLU A 1 133 ? -15.922 7.215 24.484 1 96 133 GLU A C 1
ATOM 1123 O O . GLU A 1 133 ? -16.547 6.16 24.422 1 96 133 GLU A O 1
ATOM 1128 N N . GLU A 1 134 ? -16.156 8.211 23.75 1 96.31 134 GLU A N 1
ATOM 1129 C CA . GLU A 1 134 ? -17.25 8.18 22.781 1 96.31 134 GLU A CA 1
ATOM 1130 C C . GLU A 1 134 ? -16.969 7.172 21.656 1 96.31 134 GLU A C 1
ATOM 1132 O O . GLU A 1 134 ? -17.875 6.477 21.203 1 96.31 134 GLU A O 1
ATOM 1137 N N . LEU A 1 135 ? -15.734 7.109 21.219 1 95.5 135 LEU A N 1
ATOM 1138 C CA . LEU A 1 135 ? -15.375 6.184 20.156 1 95.5 135 LEU A CA 1
ATOM 1139 C C . LEU A 1 135 ? -15.438 4.742 20.641 1 95.5 135 LEU A C 1
ATOM 1141 O O . LEU A 1 135 ? -15.852 3.85 19.891 1 95.5 135 LEU A O 1
ATOM 1145 N N . LYS A 1 136 ? -15.055 4.535 21.797 1 91.81 136 LYS A N 1
ATOM 1146 C CA . LYS A 1 136 ? -15.016 3.191 22.375 1 91.81 136 LYS A CA 1
ATOM 1147 C C . LYS A 1 136 ? -16.422 2.646 22.594 1 91.81 136 LYS A C 1
ATOM 1149 O O . LYS A 1 136 ? -16.609 1.438 22.734 1 91.81 136 LYS A O 1
ATOM 1154 N N . LYS A 1 137 ? -17.359 3.5 22.703 1 91.94 137 LYS A N 1
ATOM 1155 C CA . LYS A 1 137 ? -18.75 3.064 22.781 1 91.94 137 LYS A CA 1
ATOM 1156 C C . LYS A 1 137 ? -19.188 2.432 21.453 1 91.94 137 LYS A C 1
ATOM 1158 O O . LYS A 1 137 ? -20.109 1.606 21.438 1 91.94 137 LYS A O 1
ATOM 1163 N N . LYS A 1 138 ? -18.5 2.758 20.469 1 88.75 138 LYS A N 1
ATOM 1164 C CA . LYS A 1 138 ? -18.922 2.348 19.125 1 88.75 138 LYS A CA 1
ATOM 1165 C C . LYS A 1 138 ? -18.078 1.185 18.609 1 88.75 138 LYS A C 1
ATOM 1167 O O . LYS A 1 138 ? -18.531 0.404 17.781 1 88.75 138 LYS A O 1
ATOM 1172 N N . VAL A 1 139 ? -16.875 1.171 19 1 90.81 139 VAL A N 1
ATOM 1173 C CA . VAL A 1 139 ? -15.93 0.178 18.5 1 90.81 139 VAL A CA 1
ATOM 1174 C C . VAL A 1 139 ? -15.164 -0.439 19.672 1 90.81 139 VAL A C 1
ATOM 1176 O O . VAL A 1 139 ? -14.898 0.231 20.672 1 90.81 139 VAL A O 1
ATOM 1179 N N . ASP A 1 140 ? -14.797 -1.689 19.422 1 89.44 140 ASP A N 1
ATOM 1180 C CA . ASP A 1 140 ? -14 -2.373 20.438 1 89.44 140 ASP A CA 1
ATOM 1181 C C . ASP A 1 140 ? -12.703 -1.624 20.719 1 89.44 140 ASP A C 1
ATOM 1183 O O . ASP A 1 140 ? -12.008 -1.207 19.781 1 89.44 140 ASP A O 1
ATOM 1187 N N . GLN A 1 141 ? -12.344 -1.527 21.922 1 89.06 141 GLN A N 1
ATOM 1188 C CA . GLN A 1 141 ? -11.203 -0.747 22.391 1 89.06 141 GLN A CA 1
ATOM 1189 C C . GLN A 1 141 ? -9.898 -1.261 21.781 1 89.06 141 GLN A C 1
ATOM 1191 O O . GLN A 1 141 ? -8.961 -0.489 21.562 1 89.06 141 GLN A O 1
ATOM 1196 N N . LYS A 1 142 ? -9.867 -2.52 21.531 1 90.75 142 LYS A N 1
ATOM 1197 C CA . LYS A 1 142 ? -8.633 -3.121 21.031 1 90.75 142 LYS A CA 1
ATOM 1198 C C . LYS A 1 142 ? -8.312 -2.629 19.625 1 90.75 142 LYS A C 1
ATOM 1200 O O . LYS A 1 142 ? -7.184 -2.785 19.141 1 90.75 142 LYS A O 1
ATOM 1205 N N . HIS A 1 143 ? -9.25 -2.012 18.984 1 93.44 143 HIS A N 1
ATOM 1206 C CA . HIS A 1 143 ? -9.07 -1.56 17.609 1 93.44 143 HIS A CA 1
ATOM 1207 C C . HIS A 1 143 ? -8.844 -0.053 17.547 1 93.44 143 HIS A C 1
ATOM 1209 O O . HIS A 1 143 ? -8.727 0.519 16.469 1 93.44 143 HIS A O 1
ATOM 1215 N N . VAL A 1 144 ? -8.812 0.576 18.719 1 95.06 144 VAL A N 1
ATOM 1216 C CA . VAL A 1 144 ? -8.641 2.025 18.766 1 95.06 144 VAL A CA 1
ATOM 1217 C C . VAL A 1 144 ? -7.219 2.369 19.203 1 95.06 144 VAL A C 1
ATOM 1219 O O . VAL A 1 144 ? -6.82 2.07 20.328 1 95.06 144 VAL A O 1
ATOM 1222 N N . TYR A 1 145 ? -6.508 2.973 18.312 1 95.38 145 TYR A N 1
ATOM 1223 C CA . TYR A 1 145 ? -5.172 3.486 18.594 1 95.38 145 TYR A CA 1
ATOM 1224 C C . TYR A 1 145 ? -5.164 5.012 18.594 1 95.38 145 TYR A C 1
ATOM 1226 O O . TYR A 1 145 ? -5.84 5.645 17.781 1 95.38 145 TYR A O 1
ATOM 1234 N N . TYR A 1 146 ? -4.43 5.586 19.5 1 96.31 146 TYR A N 1
ATOM 1235 C CA . TYR A 1 146 ? -4.371 7.043 19.516 1 96.31 146 TYR A CA 1
ATOM 1236 C C . TYR A 1 146 ? -2.975 7.531 19.875 1 96.31 146 TYR A C 1
ATOM 1238 O O . TYR A 1 146 ? -2.256 6.871 20.625 1 96.31 146 TYR A O 1
ATOM 1246 N N . TYR A 1 147 ? -2.617 8.664 19.344 1 95.06 147 TYR A N 1
ATOM 1247 C CA . TYR A 1 147 ? -1.311 9.289 19.5 1 95.06 147 TYR A CA 1
ATOM 1248 C C . TYR A 1 147 ? -1.447 10.797 19.656 1 95.06 147 TYR A C 1
ATOM 1250 O O . TYR A 1 147 ? -2.168 11.445 18.891 1 95.06 147 TYR A O 1
ATOM 1258 N N . TYR A 1 148 ? -0.754 11.312 20.625 1 95.81 148 TYR A N 1
ATOM 1259 C CA . TYR A 1 148 ? -0.783 12.742 20.891 1 95.81 148 TYR A CA 1
ATOM 1260 C C . TYR A 1 148 ? 0.5 13.414 20.406 1 95.81 148 TYR A C 1
ATOM 1262 O O . TYR A 1 148 ? 1.601 12.961 20.734 1 95.81 148 TYR A O 1
ATOM 1270 N N . PHE A 1 149 ? 0.325 14.5 19.672 1 94.75 149 PHE A N 1
ATOM 1271 C CA . PHE A 1 149 ? 1.475 15.203 19.109 1 94.75 149 PHE A CA 1
ATOM 1272 C C . PHE A 1 149 ? 1.436 16.672 19.469 1 94.75 149 PHE A C 1
ATOM 1274 O O . PHE A 1 149 ? 0.447 17.359 19.203 1 94.75 149 PHE A O 1
ATOM 1281 N N . ASP A 1 150 ? 2.52 17.172 19.906 1 91.75 150 ASP A N 1
ATOM 1282 C CA . ASP A 1 150 ? 2.619 18.594 20.234 1 91.75 150 ASP A CA 1
ATOM 1283 C C . ASP A 1 150 ? 3.492 19.328 19.219 1 91.75 150 ASP A C 1
ATOM 1285 O O . ASP A 1 150 ? 3.637 20.547 19.281 1 91.75 150 ASP A O 1
ATOM 1289 N N . THR A 1 151 ? 4.074 18.609 18.312 1 91.94 151 THR A N 1
ATOM 1290 C CA . THR A 1 151 ? 4.891 19.188 17.25 1 91.94 151 THR A CA 1
ATOM 1291 C C . THR A 1 151 ? 4.461 18.656 15.891 1 91.94 151 THR A C 1
ATOM 1293 O O . THR A 1 151 ? 4.363 17.438 15.695 1 91.94 151 THR A O 1
ATOM 1296 N N . ASN A 1 152 ? 4.234 19.578 15.039 1 92 152 ASN A N 1
ATOM 1297 C CA . ASN A 1 152 ? 3.84 19.266 13.664 1 92 152 ASN A CA 1
ATOM 1298 C C . ASN A 1 152 ? 4.617 20.109 12.656 1 92 152 ASN A C 1
ATOM 1300 O O . ASN A 1 152 ? 4.465 21.328 12.609 1 92 152 ASN A O 1
ATOM 1304 N N . ILE A 1 153 ? 5.359 19.438 11.852 1 92.12 153 ILE A N 1
ATOM 1305 C CA . ILE A 1 153 ? 6.215 20.141 10.906 1 92.12 153 ILE A CA 1
ATOM 1306 C C . ILE A 1 153 ? 5.82 19.781 9.477 1 92.12 153 ILE A C 1
ATOM 1308 O O . ILE A 1 153 ? 5.691 18.594 9.148 1 92.12 153 ILE A O 1
ATOM 1312 N N . ARG A 1 154 ? 5.629 20.734 8.695 1 93 154 ARG A N 1
ATOM 1313 C CA . ARG A 1 154 ? 5.395 20.547 7.266 1 93 154 ARG A CA 1
ATOM 1314 C C . ARG A 1 154 ? 6.676 20.766 6.465 1 93 154 ARG A C 1
ATOM 1316 O O . ARG A 1 154 ? 7.48 21.641 6.801 1 93 154 ARG A O 1
ATOM 1323 N N . ARG A 1 155 ? 6.746 19.984 5.441 1 89.12 155 ARG A N 1
ATOM 1324 C CA . ARG A 1 155 ? 7.883 20.109 4.539 1 89.12 155 ARG A CA 1
ATOM 1325 C C . ARG A 1 155 ? 7.43 20.109 3.084 1 89.12 155 ARG A C 1
ATOM 1327 O O . ARG A 1 155 ? 6.355 19.594 2.764 1 89.12 155 ARG A O 1
ATOM 1334 N N . GLN A 1 156 ? 8.266 20.797 2.309 1 87.12 156 GLN A N 1
ATOM 1335 C CA . GLN A 1 156 ? 8.039 20.734 0.867 1 87.12 156 GLN A CA 1
ATOM 1336 C C . GLN A 1 156 ? 8.906 19.641 0.229 1 87.12 156 GLN A C 1
ATOM 1338 O O . GLN A 1 156 ? 10.133 19.719 0.284 1 87.12 156 GLN A O 1
ATOM 1343 N N . PRO A 1 157 ? 8.195 18.641 -0.324 1 82.25 157 PRO A N 1
ATOM 1344 C CA . PRO A 1 157 ? 9.023 17.656 -1.033 1 82.25 157 PRO A CA 1
ATOM 1345 C C . PRO A 1 157 ? 9.906 18.281 -2.104 1 82.25 157 PRO A C 1
ATOM 1347 O O . PRO A 1 157 ? 9.477 19.219 -2.793 1 82.25 157 PRO A O 1
ATOM 1350 N N . LYS A 1 158 ? 11.047 17.734 -2.252 1 77.31 158 LYS A N 1
ATOM 1351 C CA . LYS A 1 158 ? 11.977 18.266 -3.246 1 77.31 158 LYS A CA 1
ATOM 1352 C C . LYS A 1 158 ? 11.555 17.875 -4.66 1 77.31 158 LYS A C 1
ATOM 1354 O O . LYS A 1 158 ? 11.414 16.703 -4.969 1 77.31 158 LYS A O 1
ATOM 1359 N N . LEU A 1 159 ? 11.32 18.906 -5.434 1 71.5 159 LEU A N 1
ATOM 1360 C CA . LEU A 1 159 ? 10.906 18.688 -6.816 1 71.5 159 LEU A CA 1
ATOM 1361 C C . LEU A 1 159 ? 12.125 18.656 -7.738 1 71.5 159 LEU A C 1
ATOM 1363 O O . LEU A 1 159 ? 13.086 19.391 -7.531 1 71.5 159 LEU A O 1
ATOM 1367 N N . THR A 1 160 ? 12.156 17.641 -8.586 1 64.69 160 THR A N 1
ATOM 1368 C CA . THR A 1 160 ? 13.25 17.562 -9.539 1 64.69 160 THR A CA 1
ATOM 1369 C C . THR A 1 160 ? 12.805 18.047 -10.922 1 64.69 160 THR A C 1
ATOM 1371 O O . THR A 1 160 ? 11.602 18.109 -11.203 1 64.69 160 THR A O 1
ATOM 1374 N N . LEU A 1 161 ? 13.742 18.484 -11.75 1 60.16 161 LEU A N 1
ATOM 1375 C CA . LEU A 1 161 ? 13.531 19.062 -13.07 1 60.16 161 LEU A CA 1
ATOM 1376 C C . LEU A 1 161 ? 12.984 18.016 -14.039 1 60.16 161 LEU A C 1
ATOM 1378 O O . LEU A 1 161 ? 12.336 18.359 -15.031 1 60.16 161 LEU A O 1
ATOM 1382 N N . ASN A 1 162 ? 13.234 16.781 -13.797 1 55.28 162 ASN A N 1
ATOM 1383 C CA . ASN A 1 162 ? 12.859 15.758 -14.773 1 55.28 162 ASN A CA 1
ATOM 1384 C C . ASN A 1 162 ? 11.508 15.141 -14.453 1 55.28 162 ASN A C 1
ATOM 1386 O O . ASN A 1 162 ? 11.438 13.992 -14.008 1 55.28 162 ASN A O 1
ATOM 1390 N N . ILE A 1 163 ? 10.477 15.992 -14.844 1 54 163 ILE A N 1
ATOM 1391 C CA . ILE A 1 163 ? 9.117 15.594 -14.5 1 54 163 ILE A CA 1
ATOM 1392 C C . ILE A 1 163 ? 8.734 14.352 -15.305 1 54 163 ILE A C 1
ATOM 1394 O O . ILE A 1 163 ? 7.797 13.633 -14.938 1 54 163 ILE A O 1
ATOM 1398 N N . ASP A 1 164 ? 9.305 14.188 -16.531 1 51.72 164 ASP A N 1
ATOM 1399 C CA . ASP A 1 164 ? 8.953 13.055 -17.391 1 51.72 164 ASP A CA 1
ATOM 1400 C C . ASP A 1 164 ? 9.102 11.734 -16.625 1 51.72 164 ASP A C 1
ATOM 1402 O O . ASP A 1 164 ? 8.469 10.734 -16.984 1 51.72 164 ASP A O 1
ATOM 1406 N N . ARG A 1 165 ? 9.852 11.648 -15.688 1 54.19 165 ARG A N 1
ATOM 1407 C CA . ARG A 1 165 ? 10.031 10.398 -14.953 1 54.19 165 ARG A CA 1
ATOM 1408 C C . ARG A 1 165 ? 9.234 10.414 -13.648 1 54.19 165 ARG A C 1
ATOM 1410 O O . ARG A 1 165 ? 8.617 9.414 -13.289 1 54.19 165 ARG A O 1
ATOM 1417 N N . HIS A 1 166 ? 9.281 11.375 -12.961 1 57.53 166 HIS A N 1
ATOM 1418 C CA . HIS A 1 166 ? 8.57 11.672 -11.727 1 57.53 166 HIS A CA 1
ATOM 1419 C C . HIS A 1 166 ? 9.172 12.875 -11.016 1 57.53 166 HIS A C 1
ATOM 1421 O O . HIS A 1 166 ? 10.383 12.914 -10.766 1 57.53 166 HIS A O 1
ATOM 1427 N N . PRO A 1 167 ? 8.398 13.914 -10.977 1 61.41 167 PRO A N 1
ATOM 1428 C CA . PRO A 1 167 ? 8.969 15.133 -10.398 1 61.41 167 PRO A CA 1
ATOM 1429 C C . PRO A 1 167 ? 9.633 14.883 -9.047 1 61.41 167 PRO A C 1
ATOM 1431 O O . PRO A 1 167 ? 10.492 15.664 -8.633 1 61.41 167 PRO A O 1
ATOM 1434 N N . LEU A 1 168 ? 9.086 13.828 -8.445 1 62.12 168 LEU A N 1
ATOM 1435 C CA . LEU A 1 168 ? 9.625 13.516 -7.125 1 62.12 168 LEU A CA 1
ATOM 1436 C C . LEU A 1 168 ? 10.594 12.344 -7.199 1 62.12 168 LEU A C 1
ATOM 1438 O O . LEU A 1 168 ? 10.438 11.352 -6.48 1 62.12 168 LEU A O 1
ATOM 1442 N N . ILE A 1 169 ? 11.359 12.242 -8.219 1 60.41 169 ILE A N 1
ATOM 1443 C CA . ILE A 1 169 ? 12.297 11.125 -8.352 1 60.41 169 ILE A CA 1
ATOM 1444 C C . ILE A 1 169 ? 13.375 11.227 -7.273 1 60.41 169 ILE A C 1
ATOM 1446 O O . ILE A 1 169 ? 14.43 11.828 -7.496 1 60.41 169 ILE A O 1
ATOM 1450 N N . THR A 1 170 ? 12.914 11.141 -6.07 1 62.53 170 THR A N 1
ATOM 1451 C CA . THR A 1 170 ? 13.836 11.094 -4.941 1 62.53 170 THR A CA 1
ATOM 1452 C C . THR A 1 170 ? 13.789 9.727 -4.262 1 62.53 170 THR A C 1
ATOM 1454 O O . THR A 1 170 ? 12.844 8.961 -4.457 1 62.53 170 THR A O 1
ATOM 1457 N N . GLY A 1 171 ? 14.914 9.047 -4.121 1 67.94 171 GLY A N 1
ATOM 1458 C CA . GLY A 1 171 ? 14.953 7.82 -3.336 1 67.94 171 GLY A CA 1
ATOM 1459 C C . GLY A 1 171 ? 16.312 7.562 -2.705 1 67.94 171 GLY A C 1
ATOM 1460 O O . GLY A 1 171 ? 17.312 8.133 -3.127 1 67.94 171 GLY A O 1
ATOM 1461 N N . TYR A 1 172 ? 16.156 7.188 -1.529 1 77.88 172 TYR A N 1
ATOM 1462 C CA . TYR A 1 172 ? 17.344 6.754 -0.805 1 77.88 172 TYR A CA 1
ATOM 1463 C C . TYR A 1 172 ? 17.5 5.238 -0.873 1 77.88 172 TYR A C 1
ATOM 1465 O O . TYR A 1 172 ? 16.516 4.5 -0.759 1 77.88 172 TYR A O 1
ATOM 1473 N N . ASN A 1 173 ? 18.75 4.922 -1.235 1 86.38 173 ASN A N 1
ATOM 1474 C CA . ASN A 1 173 ? 18.969 3.48 -1.174 1 86.38 173 ASN A CA 1
ATOM 1475 C C . ASN A 1 173 ? 19.109 2.998 0.266 1 86.38 173 ASN A C 1
ATOM 1477 O O . ASN A 1 173 ? 19.328 3.799 1.175 1 86.38 173 ASN A O 1
ATOM 1481 N N . PHE A 1 174 ? 19.062 1.77 0.378 1 90.56 174 PHE A N 1
ATOM 1482 C CA . PHE A 1 174 ? 19.094 1.135 1.69 1 90.56 174 PHE A CA 1
ATOM 1483 C C . PHE A 1 174 ? 20.375 1.513 2.439 1 90.56 174 PHE A C 1
ATOM 1485 O O . PHE A 1 174 ? 20.312 1.882 3.615 1 90.56 174 PHE A O 1
ATOM 1492 N N . ASN A 1 175 ? 21.453 1.465 1.766 1 91.75 175 ASN A N 1
ATOM 1493 C CA . ASN A 1 175 ? 22.734 1.725 2.408 1 91.75 175 ASN A CA 1
ATOM 1494 C C . ASN A 1 175 ? 22.828 3.162 2.91 1 91.75 175 ASN A C 1
ATOM 1496 O O . ASN A 1 175 ? 23.344 3.41 4.004 1 91.75 175 ASN A O 1
ATOM 1500 N N . LYS A 1 176 ? 22.391 4.031 2.133 1 91.94 176 LYS A N 1
ATOM 1501 C CA . LYS A 1 176 ? 22.406 5.434 2.539 1 91.94 176 LYS A CA 1
ATOM 1502 C C . LYS A 1 176 ? 21.516 5.668 3.756 1 91.94 176 LYS A C 1
ATOM 1504 O O . LYS A 1 176 ? 21.891 6.406 4.672 1 91.94 176 LYS A O 1
ATOM 1509 N N . LEU A 1 177 ? 20.375 5.078 3.736 1 93.81 177 LEU A N 1
ATOM 1510 C CA . LEU A 1 177 ? 19.453 5.199 4.867 1 93.81 177 LEU A CA 1
ATOM 1511 C C . LEU A 1 177 ? 20.094 4.641 6.137 1 93.81 177 LEU A C 1
ATOM 1513 O O . LEU A 1 177 ? 19.984 5.246 7.207 1 93.81 177 LEU A O 1
ATOM 1517 N N . LYS A 1 178 ? 20.703 3.533 5.98 1 94.31 178 LYS A N 1
ATOM 1518 C CA . LYS A 1 178 ? 21.375 2.912 7.113 1 94.31 178 LYS A CA 1
ATOM 1519 C C . LYS A 1 178 ? 22.5 3.803 7.645 1 94.31 178 LYS A C 1
ATOM 1521 O O . LYS A 1 178 ? 22.641 3.973 8.852 1 94.31 178 LYS A O 1
ATOM 1526 N N . GLU A 1 179 ? 23.234 4.312 6.719 1 94.81 179 GLU A N 1
ATOM 1527 C CA . GLU A 1 179 ? 24.312 5.219 7.086 1 94.81 179 GLU A CA 1
ATOM 1528 C C . GLU A 1 179 ? 23.781 6.438 7.832 1 94.81 179 GLU A C 1
ATOM 1530 O O . GLU A 1 179 ? 24.312 6.816 8.883 1 94.81 179 GLU A O 1
ATOM 1535 N N . MET A 1 180 ? 22.781 7.016 7.312 1 94.5 180 MET A N 1
ATOM 1536 C CA . MET A 1 180 ? 22.172 8.172 7.961 1 94.5 180 MET A CA 1
ATOM 1537 C C . MET A 1 180 ? 21.703 7.82 9.367 1 94.5 180 MET A C 1
ATOM 1539 O O . MET A 1 180 ? 21.938 8.57 10.312 1 94.5 180 MET A O 1
ATOM 1543 N N . MET A 1 181 ? 21.047 6.66 9.438 1 94.75 181 MET A N 1
ATOM 1544 C CA . MET A 1 181 ? 20.531 6.227 10.727 1 94.75 181 MET A CA 1
ATOM 1545 C C . MET A 1 181 ? 21.672 6.035 11.734 1 94.75 181 MET A C 1
ATOM 1547 O O . MET A 1 181 ? 21.562 6.441 12.891 1 94.75 181 MET A O 1
ATOM 1551 N N . GLU A 1 182 ? 22.688 5.457 11.297 1 93.81 182 GLU A N 1
ATOM 1552 C CA . GLU A 1 182 ? 23.844 5.223 12.156 1 93.81 182 GLU A CA 1
ATOM 1553 C C . GLU A 1 182 ? 24.453 6.539 12.633 1 93.81 182 GLU A C 1
ATOM 1555 O O . GLU A 1 182 ? 24.766 6.691 13.812 1 93.81 182 GLU A O 1
ATOM 1560 N N . ILE A 1 183 ? 24.531 7.484 11.727 1 94.31 183 ILE A N 1
ATOM 1561 C CA . ILE A 1 183 ? 25.062 8.797 12.07 1 94.31 183 ILE A CA 1
ATOM 1562 C C . ILE A 1 183 ? 24.156 9.461 13.109 1 94.31 183 ILE A C 1
ATOM 1564 O O . ILE A 1 183 ? 24.641 10.008 14.102 1 94.31 183 ILE A O 1
ATOM 1568 N N . PHE A 1 184 ? 22.875 9.359 12.922 1 93.88 184 PHE A N 1
ATOM 1569 C CA . PHE A 1 184 ? 21.922 10.039 13.797 1 93.88 184 PHE A CA 1
ATOM 1570 C C . PHE A 1 184 ? 21.844 9.336 15.148 1 93.88 184 PHE A C 1
ATOM 1572 O O . PHE A 1 184 ? 21.578 9.977 16.172 1 93.88 184 PHE A O 1
ATOM 1579 N N . MET A 1 185 ? 22.094 8.07 15.172 1 92.12 185 MET A N 1
ATOM 1580 C CA . MET A 1 185 ? 22.047 7.305 16.422 1 92.12 185 MET A CA 1
ATOM 1581 C C . MET A 1 185 ? 23.266 7.578 17.281 1 92.12 185 MET A C 1
ATOM 1583 O O . MET A 1 185 ? 23.234 7.383 18.5 1 92.12 185 MET A O 1
ATOM 1587 N N . GLU A 1 186 ? 24.266 7.957 16.672 1 89.25 186 GLU A N 1
ATOM 1588 C CA . GLU A 1 186 ? 25.5 8.242 17.406 1 89.25 186 GLU A CA 1
ATOM 1589 C C . GLU A 1 186 ? 25.375 9.508 18.234 1 89.25 186 GLU A C 1
ATOM 1591 O O . GLU A 1 186 ? 26.094 9.68 19.234 1 89.25 186 GLU A O 1
ATOM 1596 N N . ASN A 1 187 ? 24.516 10.289 17.734 1 84.19 187 ASN A N 1
ATOM 1597 C CA . ASN A 1 187 ? 24.312 11.523 18.484 1 84.19 187 ASN A CA 1
ATOM 1598 C C . ASN A 1 187 ? 23.547 11.273 19.781 1 84.19 187 ASN A C 1
ATOM 1600 O O . ASN A 1 187 ? 22.656 10.43 19.828 1 84.19 187 ASN A O 1
ATOM 1604 N N . LYS A 1 188 ? 24.078 11.727 20.891 1 77.5 188 LYS A N 1
ATOM 1605 C CA . LYS A 1 188 ? 23.359 11.641 22.156 1 77.5 188 LYS A CA 1
ATOM 1606 C C . LYS A 1 188 ? 22.406 12.82 22.328 1 77.5 188 LYS A C 1
ATOM 1608 O O . LYS A 1 188 ? 22.844 13.969 22.344 1 77.5 188 LYS A O 1
ATOM 1613 N N . TYR A 1 189 ? 21.156 12.367 22.375 1 76.81 189 TYR A N 1
ATOM 1614 C CA . TYR A 1 189 ? 20.156 13.422 22.469 1 76.81 189 TYR A CA 1
ATOM 1615 C C . TYR A 1 189 ? 19.625 13.562 23.891 1 76.81 189 TYR A C 1
ATOM 1617 O O . TYR A 1 189 ? 19.453 12.562 24.594 1 76.81 189 TYR A O 1
ATOM 1625 N N . VAL A 1 190 ? 19.656 14.703 24.328 1 71.12 190 VAL A N 1
ATOM 1626 C CA . VAL A 1 190 ? 19.125 14.977 25.656 1 71.12 190 VAL A CA 1
ATOM 1627 C C . VAL A 1 190 ? 17.656 15.383 25.547 1 71.12 190 VAL A C 1
ATOM 1629 O O . VAL A 1 190 ? 17.266 16.109 24.625 1 71.12 190 VAL A O 1
ATOM 1632 N N . ILE A 1 191 ? 16.844 14.703 26.359 1 65.75 191 ILE A N 1
ATOM 1633 C CA . ILE A 1 191 ? 15.422 15.047 26.422 1 65.75 191 ILE A CA 1
ATOM 1634 C C . ILE A 1 191 ? 15.258 16.5 26.859 1 65.75 191 ILE A C 1
ATOM 1636 O O . ILE A 1 191 ? 15.742 16.906 27.922 1 65.75 191 ILE A O 1
ATOM 1640 N N . LYS A 1 192 ? 15.07 17.359 25.891 1 60.25 192 LYS A N 1
ATOM 1641 C CA . LYS A 1 192 ? 14.781 18.734 26.266 1 60.25 192 LYS A CA 1
ATOM 1642 C C . LYS A 1 192 ? 13.281 18.953 26.469 1 60.25 192 LYS A C 1
ATOM 1644 O O . LYS A 1 192 ? 12.477 18.516 25.641 1 60.25 192 LYS A O 1
ATOM 1649 N N . THR A 1 193 ? 12.883 19.188 27.641 1 58.66 193 THR A N 1
ATOM 1650 C CA . THR A 1 193 ? 11.516 19.625 27.875 1 58.66 193 THR A CA 1
ATOM 1651 C C . THR A 1 193 ? 11.312 21.062 27.406 1 58.66 193 THR A C 1
ATOM 1653 O O . THR A 1 193 ? 12.055 21.953 27.812 1 58.66 193 THR A O 1
ATOM 1656 N N . SER A 1 194 ? 11.047 21.234 26.219 1 57.03 194 SER A N 1
ATOM 1657 C CA . SER A 1 194 ? 10.789 22.609 25.812 1 57.03 194 SER A CA 1
ATOM 1658 C C . SER A 1 194 ? 9.453 23.109 26.344 1 57.03 194 SER A C 1
ATOM 1660 O O . SER A 1 194 ? 8.438 22.406 26.25 1 57.03 194 SER A O 1
ATOM 1662 N N . THR A 1 195 ? 9.547 24 27.266 1 55.09 195 THR A N 1
ATOM 1663 C CA . THR A 1 195 ? 8.328 24.703 27.641 1 55.09 195 THR A CA 1
ATOM 1664 C C . THR A 1 195 ? 7.816 25.547 26.484 1 55.09 195 THR A C 1
ATOM 1666 O O . THR A 1 195 ? 8.484 26.5 26.062 1 55.09 195 THR A O 1
ATOM 1669 N N . THR A 1 196 ? 7.176 24.969 25.656 1 55.56 196 THR A N 1
ATOM 1670 C CA . THR A 1 196 ? 6.594 25.797 24.609 1 55.56 196 THR A CA 1
ATOM 1671 C C . THR A 1 196 ? 5.777 26.953 25.203 1 55.56 196 THR A C 1
ATOM 1673 O O . THR A 1 196 ? 4.844 26.719 25.969 1 55.56 196 THR A O 1
ATOM 1676 N N . GLU A 1 197 ? 6.438 28.141 25.234 1 56.56 197 GLU A N 1
ATOM 1677 C CA . GLU A 1 197 ? 5.641 29.312 25.578 1 56.56 197 GLU A CA 1
ATOM 1678 C C . GLU A 1 197 ? 4.441 29.469 24.656 1 56.56 197 GLU A C 1
ATOM 1680 O O . GLU A 1 197 ? 4.598 29.531 23.438 1 56.56 197 GLU A O 1
ATOM 1685 N N . HIS A 1 198 ? 3.377 29.031 25.156 1 55.31 198 HIS A N 1
ATOM 1686 C CA . HIS A 1 198 ? 2.131 29.172 24.406 1 55.31 198 HIS A CA 1
ATOM 1687 C C . HIS A 1 198 ? 1.675 30.625 24.359 1 55.31 198 HIS A C 1
ATOM 1689 O O . HIS A 1 198 ? 1.612 31.297 25.406 1 55.31 198 HIS A O 1
ATOM 1695 N N . SER A 1 199 ? 2.008 31.156 23.234 1 56.22 199 SER A N 1
ATOM 1696 C CA . SER A 1 199 ? 1.367 32.469 23.141 1 56.22 199 SER A CA 1
ATOM 1697 C C . SER A 1 199 ? -0.148 32.344 23.031 1 56.22 199 SER A C 1
ATOM 1699 O O . SER A 1 199 ? -0.649 31.453 22.328 1 56.22 199 SER A O 1
ATOM 1701 N N . LYS A 1 200 ? -0.924 32.688 24.047 1 57.91 200 LYS A N 1
ATOM 1702 C CA . LYS A 1 200 ? -2.383 32.75 24 1 57.91 200 LYS A CA 1
ATOM 1703 C C . LYS A 1 200 ? -2.869 33.406 22.719 1 57.91 200 LYS A C 1
ATOM 1705 O O . LYS A 1 200 ? -2.332 34.406 22.297 1 57.91 200 LYS A O 1
ATOM 1710 N N . PRO A 1 201 ? -3.641 32.438 22.141 1 60.12 201 PRO A N 1
ATOM 1711 C CA . PRO A 1 201 ? -4.188 33.062 20.938 1 60.12 201 PRO A CA 1
ATOM 1712 C C . PRO A 1 201 ? -4.785 34.438 21.219 1 60.12 201 PRO A C 1
ATOM 1714 O O . PRO A 1 201 ? -5.32 34.688 22.297 1 60.12 201 PRO A O 1
ATOM 1717 N N . HIS A 1 202 ? -4.477 35.25 20.172 1 74.25 202 HIS A N 1
ATOM 1718 C CA . HIS A 1 202 ? -4.984 36.594 20.156 1 74.25 202 HIS A CA 1
ATOM 1719 C C . HIS A 1 202 ? -6.48 36.625 19.859 1 74.25 202 HIS A C 1
ATOM 1721 O O . HIS A 1 202 ? -7.195 35.688 20.156 1 74.25 202 HIS A O 1
ATOM 1727 N N . ASP A 1 203 ? -7.008 37.469 19.062 1 83.88 203 ASP A N 1
ATOM 1728 C CA . ASP A 1 203 ? -8.438 37.688 18.875 1 83.88 203 ASP A CA 1
ATOM 1729 C C . ASP A 1 203 ? -8.969 36.906 17.672 1 83.88 203 ASP A C 1
ATOM 1731 O O . ASP A 1 203 ? -8.203 36.25 16.969 1 83.88 203 ASP A O 1
ATOM 1735 N N . ILE A 1 204 ? -10.227 36.719 17.594 1 89.19 204 ILE A N 1
ATOM 1736 C CA . ILE A 1 204 ? -10.953 35.938 16.625 1 89.19 204 ILE A CA 1
ATOM 1737 C C . ILE A 1 204 ? -10.594 36.375 15.203 1 89.19 204 ILE A C 1
ATOM 1739 O O . ILE A 1 204 ? -10.57 35.562 14.273 1 89.19 204 ILE A O 1
ATOM 1743 N N . ILE A 1 205 ? -10.305 37.594 15.039 1 91 205 ILE A N 1
ATOM 1744 C CA . ILE A 1 205 ? -9.961 38.094 13.719 1 91 205 ILE A CA 1
ATOM 1745 C C . ILE A 1 205 ? -8.633 37.531 13.258 1 91 205 ILE A C 1
ATOM 1747 O O . ILE A 1 205 ? -8.469 37.188 12.086 1 91 205 ILE A O 1
ATOM 1751 N N . ASP A 1 206 ? -7.699 37.406 14.203 1 92.62 206 ASP A N 1
ATOM 1752 C CA . ASP A 1 206 ? -6.434 36.75 13.891 1 92.62 206 ASP A CA 1
ATOM 1753 C C . ASP A 1 206 ? -6.664 35.344 13.359 1 92.62 206 ASP A C 1
ATOM 1755 O O . ASP A 1 206 ? -6.082 34.969 12.344 1 92.62 206 ASP A O 1
ATOM 1759 N N . LEU A 1 207 ? -7.512 34.688 14.023 1 93.5 207 LEU A N 1
ATOM 1760 C CA . LEU A 1 207 ? -7.789 33.281 13.656 1 93.5 207 LEU A CA 1
ATOM 1761 C C . LEU A 1 207 ? -8.508 33.219 12.312 1 93.5 207 LEU A C 1
ATOM 1763 O O . LEU A 1 207 ? -8.281 32.281 11.539 1 93.5 207 LEU A O 1
ATOM 1767 N N . MET A 1 208 ? -9.32 34.156 12.039 1 92.88 208 MET A N 1
ATOM 1768 C CA . MET A 1 208 ? -9.992 34.219 10.742 1 92.88 208 MET A CA 1
ATOM 1769 C C . MET A 1 208 ? -8.984 34.438 9.617 1 92.88 208 MET A C 1
ATOM 1771 O O . MET A 1 208 ? -9.094 33.812 8.555 1 92.88 208 MET A O 1
ATOM 1775 N N . LEU A 1 209 ? -8.078 35.281 9.891 1 94 209 LEU A N 1
ATOM 1776 C CA . LEU A 1 209 ? -7.023 35.531 8.914 1 94 209 LEU A CA 1
ATOM 1777 C C . LEU A 1 209 ? -6.238 34.25 8.641 1 94 209 LEU A C 1
ATOM 1779 O O . LEU A 1 209 ? -6.039 33.875 7.484 1 94 209 LEU A O 1
ATOM 1783 N N . ILE A 1 210 ? -5.852 33.625 9.695 1 94 210 ILE A N 1
ATOM 1784 C CA . ILE A 1 210 ? -5.039 32.406 9.617 1 94 210 ILE A CA 1
ATOM 1785 C C . ILE A 1 210 ? -5.789 31.344 8.836 1 94 210 ILE A C 1
ATOM 1787 O O . ILE A 1 210 ? -5.215 30.688 7.957 1 94 210 ILE A O 1
ATOM 1791 N N . LYS A 1 211 ? -6.996 31.188 9.141 1 94.69 211 LYS A N 1
ATOM 1792 C CA . LYS A 1 211 ? -7.828 30.203 8.438 1 94.69 211 LYS A CA 1
ATOM 1793 C C . LYS A 1 211 ? -7.82 30.453 6.934 1 94.69 211 LYS A C 1
ATOM 1795 O O . LYS A 1 211 ? -7.719 29.516 6.141 1 94.69 211 LYS A O 1
ATOM 1800 N N . GLU A 1 212 ? -7.957 31.641 6.531 1 95.19 212 GLU A N 1
ATOM 1801 C CA . GLU A 1 212 ? -8.016 31.984 5.113 1 95.19 212 GLU A CA 1
ATOM 1802 C C . GLU A 1 212 ? -6.66 31.781 4.441 1 95.19 212 GLU A C 1
ATOM 1804 O O . GLU A 1 212 ? -6.594 31.375 3.279 1 95.19 212 GLU A O 1
ATOM 1809 N N . PHE A 1 213 ? -5.625 32.062 5.195 1 96.19 213 PHE A N 1
ATOM 1810 C CA . PHE A 1 213 ? -4.289 31.797 4.668 1 96.19 213 PHE A CA 1
ATOM 1811 C C . PHE A 1 213 ? -4.062 30.297 4.508 1 96.19 213 PHE A C 1
ATOM 1813 O O . PHE A 1 213 ? -3.367 29.859 3.59 1 96.19 213 PHE A O 1
ATOM 1820 N N . GLU A 1 214 ? -4.633 29.453 5.363 1 96.12 214 GLU A N 1
ATOM 1821 C CA . GLU A 1 214 ? -4.559 28 5.215 1 96.12 214 GLU A CA 1
ATOM 1822 C C . GLU A 1 214 ? -5.297 27.547 3.961 1 96.12 214 GLU A C 1
ATOM 1824 O O . GLU A 1 214 ? -4.867 26.594 3.295 1 96.12 214 GLU A O 1
ATOM 1829 N N . LYS A 1 215 ? -6.328 28.219 3.723 1 95.06 215 LYS A N 1
ATOM 1830 C CA . LYS A 1 215 ? -7.102 27.891 2.525 1 95.06 215 LYS A CA 1
ATOM 1831 C C . LYS A 1 215 ? -6.344 28.297 1.261 1 95.06 215 LYS A C 1
ATOM 1833 O O . LYS A 1 215 ? -6.297 27.531 0.294 1 95.06 215 LYS A O 1
ATOM 1838 N N . ASN A 1 216 ? -5.836 29.438 1.345 1 96 216 ASN A N 1
ATOM 1839 C CA . ASN A 1 216 ? -5.062 30 0.242 1 96 216 ASN A CA 1
ATOM 1840 C C . ASN A 1 216 ? -4.008 30.984 0.743 1 96 216 ASN A C 1
ATOM 1842 O O . ASN A 1 216 ? -4.332 32.125 1.104 1 96 216 ASN A O 1
ATOM 1846 N N . ALA A 1 217 ? -2.82 30.562 0.579 1 97.31 217 ALA A N 1
ATOM 1847 C CA . ALA A 1 217 ? -1.718 31.328 1.146 1 97.31 217 ALA A CA 1
ATOM 1848 C C . ALA A 1 217 ? -1.598 32.688 0.473 1 97.31 217 ALA A C 1
ATOM 1850 O O . ALA A 1 217 ? -1.033 33.625 1.045 1 97.31 217 ALA A O 1
ATOM 1851 N N . PHE A 1 218 ? -2.148 32.875 -0.686 1 96.88 218 PHE A N 1
ATOM 1852 C CA . PHE A 1 218 ? -1.909 34.094 -1.45 1 96.88 218 PHE A CA 1
ATOM 1853 C C . PHE A 1 218 ? -3.141 35 -1.436 1 96.88 218 PHE A C 1
ATOM 1855 O O . PHE A 1 218 ? -3.234 35.938 -2.219 1 96.88 218 PHE A O 1
ATOM 1862 N N . THR A 1 219 ? -4.012 34.594 -0.597 1 95.88 219 THR A N 1
ATOM 1863 C CA . THR A 1 219 ? -5.129 35.531 -0.385 1 95.88 219 THR A CA 1
ATOM 1864 C C . THR A 1 219 ? -4.633 36.875 0.118 1 95.88 219 THR A C 1
ATOM 1866 O O . THR A 1 219 ? -3.801 36.938 1.023 1 95.88 219 THR A O 1
ATOM 1869 N N . THR A 1 220 ? -5.156 37.938 -0.438 1 95.81 220 THR A N 1
ATOM 1870 C CA . THR A 1 220 ? -4.715 39.281 -0.033 1 95.81 220 THR A CA 1
ATOM 1871 C C . THR A 1 220 ? -5.672 39.875 1 1 95.81 220 THR A C 1
ATOM 1873 O O . THR A 1 220 ? -6.809 39.406 1.138 1 95.81 220 THR A O 1
ATOM 1876 N N . ILE A 1 221 ? -5.164 40.875 1.621 1 95.75 221 ILE A N 1
ATOM 1877 C CA . ILE A 1 221 ? -5.965 41.562 2.639 1 95.75 221 ILE A CA 1
ATOM 1878 C C . ILE A 1 221 ? -7.191 42.188 1.99 1 95.75 221 ILE A C 1
ATOM 1880 O O . ILE A 1 221 ? -8.266 42.219 2.592 1 95.75 221 ILE A O 1
ATOM 1884 N N . TYR A 1 222 ? -7.07 42.594 0.801 1 95 222 TYR A N 1
ATOM 1885 C CA . TYR A 1 222 ? -8.203 43.188 0.09 1 95 222 TYR A CA 1
ATOM 1886 C C . TYR A 1 222 ? -9.273 42.125 -0.191 1 95 222 TYR A C 1
ATOM 1888 O O . TYR A 1 222 ? -10.461 42.375 0.013 1 95 222 TYR A O 1
ATOM 1896 N N . ASP A 1 223 ? -8.844 40.969 -0.644 1 93.25 223 ASP A N 1
ATOM 1897 C CA . ASP A 1 223 ? -9.766 39.875 -0.861 1 93.25 223 ASP A CA 1
ATOM 1898 C C . ASP A 1 223 ? -10.508 39.531 0.426 1 93.25 223 ASP A C 1
ATOM 1900 O O . ASP A 1 223 ? -11.719 39.25 0.402 1 93.25 223 ASP A O 1
ATOM 1904 N N . LEU A 1 224 ? -9.812 39.562 1.473 1 94.19 224 LEU A N 1
ATOM 1905 C CA . LEU A 1 224 ? -10.344 39.156 2.768 1 94.19 224 LEU A CA 1
ATOM 1906 C C . LEU A 1 224 ? -11.328 40.219 3.303 1 94.19 224 LEU A C 1
ATOM 1908 O O . LEU A 1 224 ? -12.336 39.844 3.918 1 94.19 224 LEU A O 1
ATOM 1912 N N . ALA A 1 225 ? -10.961 41.406 3.127 1 94.25 225 ALA A N 1
ATOM 1913 C CA . ALA A 1 225 ? -11.844 42.469 3.562 1 94.25 225 ALA A CA 1
ATOM 1914 C C . ALA A 1 225 ? -13.219 42.375 2.9 1 94.25 225 ALA A C 1
ATOM 1916 O O . ALA A 1 225 ? -14.25 42.5 3.564 1 94.25 225 ALA A O 1
ATOM 1917 N N . ASP A 1 226 ? -13.195 42.125 1.676 1 91.88 226 ASP A N 1
ATOM 1918 C CA . ASP A 1 226 ? -14.438 41.938 0.927 1 91.88 226 ASP A CA 1
ATOM 1919 C C . ASP A 1 226 ? -15.188 40.688 1.382 1 91.88 226 ASP A C 1
ATOM 1921 O O . ASP A 1 226 ? -16.406 40.75 1.61 1 91.88 226 ASP A O 1
ATOM 1925 N N . LYS A 1 227 ? -14.547 39.688 1.544 1 89.19 227 LYS A N 1
ATOM 1926 C CA . LYS A 1 227 ? -15.133 38.375 1.878 1 89.19 227 LYS A CA 1
ATOM 1927 C C . LYS A 1 227 ? -15.727 38.406 3.283 1 89.19 227 LYS A C 1
ATOM 1929 O O . LYS A 1 227 ? -16.781 37.812 3.518 1 89.19 227 LYS A O 1
ATOM 1934 N N . LEU A 1 228 ? -14.984 39.031 4.156 1 88.06 228 LEU A N 1
ATOM 1935 C CA . LEU A 1 228 ? -15.367 38.969 5.562 1 88.06 228 LEU A CA 1
ATOM 1936 C C . LEU A 1 228 ? -16.156 40.219 5.965 1 88.06 228 LEU A C 1
ATOM 1938 O O . LEU A 1 228 ? -16.688 40.281 7.078 1 88.06 228 LEU A O 1
ATOM 1942 N N . SER A 1 229 ? -16.203 41.156 5.152 1 87.62 229 SER A N 1
ATOM 1943 C CA . SER A 1 229 ? -16.875 42.406 5.414 1 87.62 229 SER A CA 1
ATOM 1944 C C . SER A 1 229 ? -16.25 43.125 6.617 1 87.62 229 SER A C 1
ATOM 1946 O O . SER A 1 229 ? -16.969 43.562 7.512 1 87.62 229 SER A O 1
ATOM 1948 N N . ILE A 1 230 ? -15 43.062 6.672 1 91.12 230 ILE A N 1
ATOM 1949 C CA . ILE A 1 230 ? -14.211 43.781 7.684 1 91.12 230 ILE A CA 1
ATOM 1950 C C . ILE A 1 230 ? -13.312 44.812 7.012 1 91.12 230 ILE A C 1
ATOM 1952 O O . ILE A 1 230 ? -12.664 44.531 6.004 1 91.12 230 ILE A O 1
ATOM 1956 N N . PRO A 1 231 ? -13.281 45.969 7.551 1 93.56 231 PRO A N 1
ATOM 1957 C CA . PRO A 1 231 ? -12.461 47 6.922 1 93.56 231 PRO A CA 1
ATOM 1958 C C . PRO A 1 231 ? -10.984 46.625 6.832 1 93.56 231 PRO A C 1
ATOM 1960 O O . PRO A 1 231 ? -10.445 46 7.766 1 93.56 231 PRO A O 1
ATOM 1963 N N . VAL A 1 232 ? -10.352 47.094 5.805 1 95.5 232 VAL A N 1
ATOM 1964 C CA . VAL A 1 232 ? -8.961 46.781 5.512 1 95.5 232 VAL A CA 1
ATOM 1965 C C . VAL A 1 232 ? -8.07 47.25 6.66 1 95.5 232 VAL A C 1
ATOM 1967 O O . VAL A 1 232 ? -7.129 46.562 7.047 1 95.5 232 VAL A O 1
ATOM 1970 N N . ARG A 1 233 ? -8.383 48.344 7.219 1 95.5 233 ARG A N 1
ATOM 1971 C CA . ARG A 1 233 ? -7.586 48.906 8.297 1 95.5 233 ARG A CA 1
ATOM 1972 C C . ARG A 1 233 ? -7.535 47.969 9.5 1 95.5 233 ARG A C 1
ATOM 1974 O O . ARG A 1 233 ? -6.48 47.812 10.117 1 95.5 233 ARG A O 1
ATOM 1981 N N . ILE A 1 234 ? -8.609 47.438 9.773 1 93.19 234 ILE A N 1
ATOM 1982 C CA . ILE A 1 234 ? -8.703 46.531 10.914 1 93.19 234 ILE A CA 1
ATOM 1983 C C . ILE A 1 234 ? -7.922 45.25 10.625 1 93.19 234 ILE A C 1
ATOM 1985 O O . ILE A 1 234 ? -7.145 44.781 11.469 1 93.19 234 ILE A O 1
ATOM 1989 N N . LEU A 1 235 ? -8.109 44.781 9.461 1 94.81 235 LEU A N 1
ATOM 1990 C CA . LEU A 1 235 ? -7.402 43.531 9.086 1 94.81 235 LEU A CA 1
ATOM 1991 C C . LEU A 1 235 ? -5.895 43.781 9.07 1 94.81 235 LEU A C 1
ATOM 1993 O O . LEU A 1 235 ? -5.129 42.906 9.523 1 94.81 235 LEU A O 1
ATOM 1997 N N . ASN A 1 236 ? -5.492 44.875 8.617 1 95.25 236 ASN A N 1
ATOM 1998 C CA . ASN A 1 236 ? -4.074 45.219 8.57 1 95.25 236 ASN A CA 1
ATOM 1999 C C . ASN A 1 236 ? -3.465 45.281 9.969 1 95.25 236 ASN A C 1
ATOM 2001 O O . ASN A 1 236 ? -2.326 44.875 10.18 1 95.25 236 ASN A O 1
ATOM 2005 N N . ARG A 1 237 ? -4.168 45.844 10.805 1 93.75 237 ARG A N 1
ATOM 2006 C CA . ARG A 1 237 ? -3.701 45.938 12.18 1 93.75 237 ARG A CA 1
ATOM 2007 C C . ARG A 1 237 ? -3.492 44.531 12.781 1 93.75 237 ARG A C 1
ATOM 2009 O O . ARG A 1 237 ? -2.453 44.281 13.391 1 93.75 237 ARG A O 1
ATOM 2016 N N . HIS A 1 238 ? -4.434 43.75 12.602 1 93 238 HIS A N 1
ATOM 2017 C CA . HIS A 1 238 ? -4.344 42.406 13.133 1 93 238 HIS A CA 1
ATOM 2018 C C . HIS A 1 238 ? -3.248 41.594 12.438 1 93 238 HIS A C 1
ATOM 2020 O O . HIS A 1 238 ? -2.477 40.906 13.086 1 93 238 HIS A O 1
ATOM 2026 N N . LEU A 1 239 ? -3.158 41.75 11.156 1 94.12 239 LEU A N 1
ATOM 2027 C CA . LEU A 1 239 ? -2.127 41.062 10.391 1 94.12 239 LEU A CA 1
ATOM 2028 C C . LEU A 1 239 ? -0.736 41.438 10.898 1 94.12 239 LEU A C 1
ATOM 2030 O O . LEU A 1 239 ? 0.063 40.531 11.219 1 94.12 239 LEU A O 1
ATOM 2034 N N . ASN A 1 240 ? -0.501 42.688 11.023 1 92.44 240 ASN A N 1
ATOM 2035 C CA . ASN A 1 240 ? 0.844 43.156 11.312 1 92.44 240 ASN A CA 1
ATOM 2036 C C . ASN A 1 240 ? 1.17 43.031 12.805 1 92.44 240 ASN A C 1
ATOM 2038 O O . ASN A 1 240 ? 2.283 42.656 13.164 1 92.44 240 ASN A O 1
ATOM 2042 N N . ASN A 1 241 ? 0.229 43.219 13.625 1 89.25 241 ASN A N 1
ATOM 2043 C CA . ASN A 1 241 ? 0.506 43.312 15.055 1 89.25 241 ASN A CA 1
ATOM 2044 C C . ASN A 1 241 ? 0.416 41.938 15.727 1 89.25 241 ASN A C 1
ATOM 2046 O O . ASN A 1 241 ? 0.956 41.75 16.812 1 89.25 241 ASN A O 1
ATOM 2050 N N . HIS A 1 242 ? -0.209 41.094 15.094 1 89 242 HIS A N 1
ATOM 2051 C CA . HIS A 1 242 ? -0.438 39.812 15.766 1 89 242 HIS A CA 1
ATOM 2052 C C . HIS A 1 242 ? 0.067 38.656 14.914 1 89 242 HIS A C 1
ATOM 2054 O O . HIS A 1 242 ? 1.127 38.094 15.195 1 89 242 HIS A O 1
ATOM 2060 N N . VAL A 1 243 ? -0.457 38.5 13.742 1 89.31 243 VAL A N 1
ATOM 2061 C CA . VAL A 1 243 ? -0.159 37.312 12.938 1 89.31 243 VAL A CA 1
ATOM 2062 C C . VAL A 1 243 ? 1.315 37.344 12.539 1 89.31 243 VAL A C 1
ATOM 2064 O O . VAL A 1 243 ? 2.021 36.344 12.742 1 89.31 243 VAL A O 1
ATOM 2067 N N . LEU A 1 244 ? 1.778 38.469 12.055 1 90 244 LEU A N 1
ATOM 2068 C CA . LEU A 1 244 ? 3.152 38.562 11.578 1 90 244 LEU A CA 1
ATOM 2069 C C . LEU A 1 244 ? 4.121 38.781 12.734 1 90 244 LEU A C 1
ATOM 2071 O O . LEU A 1 244 ? 5.203 38.188 12.766 1 90 244 LEU A O 1
ATOM 2075 N N . ARG A 1 245 ? 3.732 39.531 13.656 1 87.06 245 ARG A N 1
ATOM 2076 C CA . ARG A 1 245 ? 4.594 39.844 14.789 1 87.06 245 ARG A CA 1
ATOM 2077 C C . ARG A 1 245 ? 4.957 38.594 15.586 1 87.06 245 ARG A C 1
ATOM 2079 O O . ARG A 1 245 ? 6.098 38.469 16.047 1 87.06 245 ARG A O 1
ATOM 2086 N N . PHE A 1 246 ? 4.035 37.75 15.688 1 85.88 246 PHE A N 1
ATOM 2087 C CA . PHE A 1 246 ? 4.258 36.562 16.516 1 85.88 246 PHE A CA 1
ATOM 2088 C C . PHE A 1 246 ? 4.711 35.375 15.664 1 85.88 246 PHE A C 1
ATOM 2090 O O . PHE A 1 246 ? 4.77 34.25 16.141 1 85.88 246 PHE A O 1
ATOM 2097 N N . SER A 1 247 ? 4.992 35.531 14.438 1 88 247 SER A N 1
ATOM 2098 C CA . SER A 1 247 ? 5.555 34.531 13.531 1 88 247 SER A CA 1
ATOM 2099 C C . SER A 1 247 ? 4.699 33.281 13.492 1 88 247 SER A C 1
ATOM 2101 O O . SER A 1 247 ? 5.215 32.156 13.664 1 88 247 SER A O 1
ATOM 2103 N N . LEU A 1 248 ? 3.408 33.531 13.266 1 90.62 248 LEU A N 1
ATOM 2104 C CA . LEU A 1 248 ? 2.465 32.438 13.25 1 90.62 248 LEU A CA 1
ATOM 2105 C C . LEU A 1 248 ? 2.609 31.594 11.977 1 90.62 248 LEU A C 1
ATOM 2107 O O . LEU A 1 248 ? 2.217 30.438 11.938 1 90.62 248 LEU A O 1
ATOM 2111 N N . ILE A 1 249 ? 3.115 32.219 11.008 1 93.06 249 ILE A N 1
ATOM 2112 C CA . ILE A 1 249 ? 3.252 31.594 9.703 1 93.06 249 ILE A CA 1
ATOM 2113 C C . ILE A 1 249 ? 4.637 30.953 9.578 1 93.06 249 ILE A C 1
ATOM 2115 O O . ILE A 1 249 ? 5.652 31.625 9.789 1 93.06 249 ILE A O 1
ATOM 2119 N N . LYS A 1 250 ? 4.641 29.688 9.117 1 92.69 250 LYS A N 1
ATOM 2120 C CA . LYS A 1 250 ? 5.906 28.969 9.031 1 92.69 250 LYS A CA 1
ATOM 2121 C C . LYS A 1 250 ? 6.316 28.75 7.578 1 92.69 250 LYS A C 1
ATOM 2123 O O . LYS A 1 250 ? 7.352 28.156 7.305 1 92.69 250 LYS A O 1
ATOM 2128 N N . GLY A 1 251 ? 5.535 29.234 6.664 1 94.44 251 GLY A N 1
ATOM 2129 C CA . GLY A 1 251 ? 5.883 29.109 5.258 1 94.44 251 GLY A CA 1
ATOM 2130 C C . GLY A 1 251 ? 4.684 28.859 4.367 1 94.44 251 GLY A C 1
ATOM 2131 O O . GLY A 1 251 ? 3.578 28.625 4.859 1 94.44 251 GLY A O 1
ATOM 2132 N N . ILE A 1 252 ? 4.957 29 3.076 1 96.25 252 ILE A N 1
ATOM 2133 C CA . ILE A 1 252 ? 3.975 28.688 2.045 1 96.25 252 ILE A CA 1
ATOM 2134 C C . ILE A 1 252 ? 4.344 27.359 1.368 1 96.25 252 ILE A C 1
ATOM 2136 O O . ILE A 1 252 ? 5.488 27.188 0.938 1 96.25 252 ILE A O 1
ATOM 2140 N N . TYR A 1 253 ? 3.359 26.547 1.297 1 93.94 253 TYR A N 1
ATOM 2141 C CA . TYR A 1 253 ? 3.605 25.234 0.725 1 93.94 253 TYR A CA 1
ATOM 2142 C C . TYR A 1 253 ? 2.576 24.906 -0.35 1 93.94 253 TYR A C 1
ATOM 2144 O O . TYR A 1 253 ? 1.421 25.312 -0.261 1 93.94 253 TYR A O 1
ATOM 2152 N N . MET A 1 254 ? 3.045 24.141 -1.239 1 91.75 254 MET A N 1
ATOM 2153 C CA . MET A 1 254 ? 2.121 23.641 -2.254 1 91.75 254 MET A CA 1
ATOM 2154 C C . MET A 1 254 ? 1.167 22.609 -1.659 1 91.75 254 MET A C 1
ATOM 2156 O O . MET A 1 254 ? 1.585 21.734 -0.9 1 91.75 254 MET A O 1
ATOM 2160 N N . LYS A 1 255 ? -0.055 22.703 -2.025 1 90.5 255 LYS A N 1
ATOM 2161 C CA . LYS A 1 255 ? -1.011 21.688 -1.61 1 90.5 255 LYS A CA 1
ATOM 2162 C C . LYS A 1 255 ? -0.741 20.359 -2.32 1 90.5 255 LYS A C 1
ATOM 2164 O O . LYS A 1 255 ? -0.327 20.344 -3.482 1 90.5 255 LYS A O 1
ATOM 2169 N N . THR A 1 256 ? -1.086 19.328 -1.648 1 84.12 256 THR A N 1
ATOM 2170 C CA . THR A 1 256 ? -0.668 18 -2.102 1 84.12 256 THR A CA 1
ATOM 2171 C C . THR A 1 256 ? -1.635 17.469 -3.15 1 84.12 256 THR A C 1
ATOM 2173 O O . THR A 1 256 ? -1.321 16.5 -3.85 1 84.12 256 THR A O 1
ATOM 2176 N N . GLY A 1 257 ? -2.744 18.078 -3.332 1 79 257 GLY A N 1
ATOM 2177 C CA . GLY A 1 257 ? -3.789 17.547 -4.199 1 79 257 GLY A CA 1
ATOM 2178 C C . GLY A 1 257 ? -3.309 17.266 -5.609 1 79 257 GLY A C 1
ATOM 2179 O O . GLY A 1 257 ? -3.666 16.25 -6.199 1 79 257 GLY A O 1
ATOM 2180 N N . ILE A 1 258 ? -2.512 18.125 -6.051 1 73.56 258 ILE A N 1
ATOM 2181 C CA . ILE A 1 258 ? -2.037 17.984 -7.426 1 73.56 258 ILE A CA 1
ATOM 2182 C C . ILE A 1 258 ? -1.136 16.75 -7.535 1 73.56 258 ILE A C 1
ATOM 2184 O O . ILE A 1 258 ? -1.168 16.047 -8.539 1 73.56 258 ILE A O 1
ATOM 2188 N N . PHE A 1 259 ? -0.383 16.531 -6.559 1 72.25 259 PHE A N 1
ATOM 2189 C CA . PHE A 1 259 ? 0.524 15.391 -6.562 1 72.25 259 PHE A CA 1
ATOM 2190 C C . PHE A 1 259 ? -0.249 14.078 -6.418 1 72.25 259 PHE A C 1
ATOM 2192 O O . PHE A 1 259 ? 0.051 13.102 -7.102 1 72.25 259 PHE A O 1
ATOM 2199 N N . VAL A 1 260 ? -1.197 14.133 -5.594 1 74.69 260 VAL A N 1
ATOM 2200 C CA . VAL A 1 260 ? -2.016 12.945 -5.363 1 74.69 260 VAL A CA 1
ATOM 2201 C C . VAL A 1 260 ? -2.746 12.562 -6.648 1 74.69 260 VAL A C 1
ATOM 2203 O O . VAL A 1 260 ? -2.836 11.383 -6.992 1 74.69 260 VAL A O 1
ATOM 2206 N N . ARG A 1 261 ? -3.145 13.508 -7.336 1 68 261 ARG A N 1
ATOM 2207 C CA . ARG A 1 261 ? -3.932 13.289 -8.547 1 68 261 ARG A CA 1
ATOM 2208 C C . ARG A 1 261 ? -3.084 12.648 -9.641 1 68 261 ARG A C 1
ATOM 2210 O O . ARG A 1 261 ? -3.57 11.812 -10.406 1 68 261 ARG A O 1
ATOM 2217 N N . TYR A 1 262 ? -1.852 13.047 -9.609 1 63.28 262 TYR A N 1
ATOM 2218 C CA . TYR A 1 262 ? -1.104 12.672 -10.805 1 63.28 262 TYR A CA 1
ATOM 2219 C C . TYR A 1 262 ? 0.044 11.734 -10.461 1 63.28 262 TYR A C 1
ATOM 2221 O O . TYR A 1 262 ? 0.578 11.047 -11.336 1 63.28 262 TYR A O 1
ATOM 2229 N N . PHE A 1 263 ? 0.415 11.711 -9.242 1 63.59 263 PHE A N 1
ATOM 2230 C CA . PHE A 1 263 ? 1.626 10.961 -8.953 1 63.59 263 PHE A CA 1
ATOM 2231 C C . PHE A 1 263 ? 1.32 9.789 -8.016 1 63.59 263 PHE A C 1
ATOM 2233 O O . PHE A 1 263 ? 1.877 8.703 -8.172 1 63.59 263 PHE A O 1
ATOM 2240 N N . GLY A 1 264 ? 0.448 9.992 -7.113 1 72.25 264 GLY A N 1
ATOM 2241 C CA . GLY A 1 264 ? 0.129 8.898 -6.211 1 72.25 264 GLY A CA 1
ATOM 2242 C C . GLY A 1 264 ? -0.237 9.375 -4.812 1 72.25 264 GLY A C 1
ATOM 2243 O O . GLY A 1 264 ? -0.077 10.547 -4.488 1 72.25 264 GLY A O 1
ATOM 2244 N N . ASP A 1 265 ? -0.59 8.391 -4.066 1 78.94 265 ASP A N 1
ATOM 2245 C CA . ASP A 1 265 ? -1.062 8.688 -2.717 1 78.94 265 ASP A CA 1
ATOM 2246 C C . ASP A 1 265 ? 0.109 8.836 -1.748 1 78.94 265 ASP A C 1
ATOM 2248 O O . ASP A 1 265 ? 1.096 8.102 -1.838 1 78.94 265 ASP A O 1
ATOM 2252 N N . PRO A 1 266 ? 0.002 9.805 -0.912 1 88.12 266 PRO A N 1
ATOM 2253 C CA . PRO A 1 266 ? 1.029 9.883 0.129 1 88.12 266 PRO A CA 1
ATOM 2254 C C . PRO A 1 266 ? 1.004 8.68 1.07 1 88.12 266 PRO A C 1
ATOM 2256 O O . PRO A 1 266 ? -0.062 8.109 1.322 1 88.12 266 PRO A O 1
ATOM 2259 N N . LEU A 1 267 ? 2.105 8.336 1.518 1 92 267 LEU A N 1
ATOM 2260 C CA . LEU A 1 267 ? 2.289 7.273 2.498 1 92 267 LEU A CA 1
ATOM 2261 C C . LEU A 1 267 ? 2.354 7.844 3.912 1 92 267 LEU A C 1
ATOM 2263 O O . LEU A 1 267 ? 3.145 8.75 4.188 1 92 267 LEU A O 1
ATOM 2267 N N . VAL A 1 268 ? 1.51 7.395 4.73 1 96.25 268 VAL A N 1
ATOM 2268 C CA . VAL A 1 268 ? 1.567 7.73 6.148 1 96.25 268 VAL A CA 1
ATOM 2269 C C . VAL A 1 268 ? 2.281 6.621 6.918 1 96.25 268 VAL A C 1
ATOM 2271 O O . VAL A 1 268 ? 1.894 5.453 6.836 1 96.25 268 VAL A O 1
ATOM 2274 N N . ILE A 1 269 ? 3.256 6.98 7.633 1 96.75 269 ILE A N 1
ATOM 2275 C CA . ILE A 1 269 ? 4.012 6.023 8.438 1 96.75 269 ILE A CA 1
ATOM 2276 C C . ILE A 1 269 ? 3.902 6.395 9.914 1 96.75 269 ILE A C 1
ATOM 2278 O O . ILE A 1 269 ? 4.223 7.52 10.305 1 96.75 269 ILE A O 1
ATOM 2282 N N . ILE A 1 270 ? 3.395 5.547 10.695 1 97.5 270 ILE A N 1
ATOM 2283 C CA . ILE A 1 270 ? 3.369 5.699 12.148 1 97.5 270 ILE A CA 1
ATOM 2284 C C . ILE A 1 270 ? 4.348 4.715 12.789 1 97.5 270 ILE A C 1
ATOM 2286 O O . ILE A 1 270 ? 4.199 3.5 12.648 1 97.5 270 ILE A O 1
ATOM 2290 N N . VAL A 1 271 ? 5.309 5.242 13.484 1 97.62 271 VAL A N 1
ATOM 2291 C CA . VAL A 1 271 ? 6.363 4.398 14.039 1 97.62 271 VAL A CA 1
ATOM 2292 C C . VAL A 1 271 ? 6.496 4.66 15.539 1 97.62 271 VAL A C 1
ATOM 2294 O O . VAL A 1 271 ? 6.465 5.809 15.977 1 97.62 271 VAL A O 1
ATOM 2297 N N . LYS A 1 272 ? 6.594 3.605 16.266 1 96.75 272 LYS A N 1
ATOM 2298 C CA . LYS A 1 272 ? 6.941 3.672 17.688 1 96.75 272 LYS A CA 1
ATOM 2299 C C . LYS A 1 272 ? 8.359 3.152 17.922 1 96.75 272 LYS A C 1
ATOM 2301 O O . LYS A 1 272 ? 8.648 1.983 17.656 1 96.75 272 LYS A O 1
ATOM 2306 N N . ALA A 1 273 ? 9.148 4.02 18.375 1 96.38 273 ALA A N 1
ATOM 2307 C CA . ALA A 1 273 ? 10.539 3.648 18.656 1 96.38 273 ALA A CA 1
ATOM 2308 C C . ALA A 1 273 ? 10.672 2.98 20.016 1 96.38 273 ALA A C 1
ATOM 2310 O O . ALA A 1 273 ? 9.852 3.211 20.906 1 96.38 273 ALA A O 1
ATOM 2311 N N . LYS A 1 274 ? 11.727 2.252 20.172 1 94.56 274 LYS A N 1
ATOM 2312 C CA . LYS A 1 274 ? 11.953 1.487 21.391 1 94.56 274 LYS A CA 1
ATOM 2313 C C . LYS A 1 274 ? 12.422 2.395 22.531 1 94.56 274 LYS A C 1
ATOM 2315 O O . LYS A 1 274 ? 12.102 2.154 23.703 1 94.56 274 LYS A O 1
ATOM 2320 N N . ASN A 1 275 ? 13.203 3.354 22.203 1 92.12 275 ASN A N 1
ATOM 2321 C CA . ASN A 1 275 ? 13.711 4.27 23.219 1 92.12 275 ASN A CA 1
ATOM 2322 C C . ASN A 1 275 ? 13.891 5.68 22.656 1 92.12 275 ASN A C 1
ATOM 2324 O O . ASN A 1 275 ? 13.656 5.914 21.469 1 92.12 275 ASN A O 1
ATOM 2328 N N . TYR A 1 276 ? 14.297 6.578 23.453 1 92.62 276 TYR A N 1
ATOM 2329 C CA . TYR A 1 276 ? 14.344 7.996 23.125 1 92.62 276 TYR A CA 1
ATOM 2330 C C . TYR A 1 276 ? 15.406 8.273 22.062 1 92.62 276 TYR A C 1
ATOM 2332 O O . TYR A 1 276 ? 15.195 9.086 21.156 1 92.62 276 TYR A O 1
ATOM 2340 N N . ASN A 1 277 ? 16.531 7.656 22.219 1 92.75 277 ASN A N 1
ATOM 2341 C CA . ASN A 1 277 ? 17.625 7.883 21.266 1 92.75 277 ASN A CA 1
ATOM 2342 C C . ASN A 1 277 ? 17.203 7.5 19.844 1 92.75 277 ASN A C 1
ATOM 2344 O O . ASN A 1 277 ? 17.469 8.242 18.891 1 92.75 277 ASN A O 1
ATOM 2348 N N . LEU A 1 278 ? 16.625 6.348 19.781 1 94.56 278 LEU A N 1
ATOM 2349 C CA . LEU A 1 278 ? 16.125 5.891 18.484 1 94.56 278 LEU A CA 1
ATOM 2350 C C . LEU A 1 278 ? 15.016 6.809 17.969 1 94.56 278 LEU A C 1
ATOM 2352 O O . LEU A 1 278 ? 14.945 7.09 16.781 1 94.56 278 LEU A O 1
ATOM 2356 N N . TYR A 1 279 ? 14.211 7.227 18.891 1 95.75 279 TYR A N 1
ATOM 2357 C CA . TYR A 1 279 ? 13.133 8.164 18.609 1 95.75 279 TYR A CA 1
ATOM 2358 C C . TYR A 1 279 ? 13.672 9.43 17.953 1 95.75 279 TYR A C 1
ATOM 2360 O O . TYR A 1 279 ? 13.211 9.836 16.891 1 95.75 279 TYR A O 1
ATOM 2368 N N . ARG A 1 280 ? 14.633 10.016 18.469 1 95.38 280 ARG A N 1
ATOM 2369 C CA . ARG A 1 280 ? 15.242 11.242 17.953 1 95.38 280 ARG A CA 1
ATOM 2370 C C . ARG A 1 280 ? 15.945 10.992 16.625 1 95.38 280 ARG A C 1
ATOM 2372 O O . ARG A 1 280 ? 15.875 11.82 15.719 1 95.38 280 ARG A O 1
ATOM 2379 N N . ALA A 1 281 ? 16.625 9.883 16.578 1 96.06 281 ALA A N 1
ATOM 2380 C CA . ALA A 1 281 ? 17.312 9.523 15.344 1 96.06 281 ALA A CA 1
ATOM 2381 C C . ALA A 1 281 ? 16.328 9.383 14.188 1 96.06 281 ALA A C 1
ATOM 2383 O O . ALA A 1 281 ? 16.594 9.844 13.078 1 96.06 281 ALA A O 1
ATOM 2384 N N . LEU A 1 282 ? 15.242 8.742 14.438 1 96.94 282 LEU A N 1
ATOM 2385 C CA . LEU A 1 282 ? 14.219 8.547 13.414 1 96.94 282 LEU A CA 1
ATOM 2386 C C . LEU A 1 282 ? 13.609 9.875 12.992 1 96.94 282 LEU A C 1
ATOM 2388 O O . LEU A 1 282 ? 13.344 10.094 11.805 1 96.94 282 LEU A O 1
ATOM 2392 N N . ILE A 1 283 ? 13.352 10.727 13.914 1 96.5 283 ILE A N 1
ATOM 2393 C CA . ILE A 1 283 ? 12.844 12.062 13.602 1 96.5 283 ILE A CA 1
ATOM 2394 C C . ILE A 1 283 ? 13.797 12.758 12.641 1 96.5 283 ILE A C 1
ATOM 2396 O O . ILE A 1 283 ? 13.375 13.266 11.594 1 96.5 283 ILE A O 1
ATOM 2400 N N . LEU A 1 284 ? 15.031 12.75 12.977 1 95.5 284 LEU A N 1
ATOM 2401 C CA . LEU A 1 284 ? 16.047 13.398 12.141 1 95.5 284 LEU A CA 1
ATOM 2402 C C . LEU A 1 284 ? 16.094 12.758 10.758 1 95.5 284 LEU A C 1
ATOM 2404 O O . LEU A 1 284 ? 16.219 13.453 9.75 1 95.5 284 LEU A O 1
ATOM 2408 N N . LEU A 1 285 ? 16.047 11.5 10.781 1 95.44 285 LEU A N 1
ATOM 2409 C CA . LEU A 1 285 ? 16.062 10.789 9.508 1 95.44 285 LEU A CA 1
ATOM 2410 C C . LEU A 1 285 ? 14.922 11.266 8.609 1 95.44 285 LEU A C 1
ATOM 2412 O O . LEU A 1 285 ? 15.148 11.672 7.473 1 95.44 285 LEU A O 1
ATOM 2416 N N . PHE A 1 286 ? 13.672 11.188 9.086 1 95.12 286 PHE A N 1
ATOM 2417 C CA . PHE A 1 286 ? 12.508 11.57 8.297 1 95.12 286 PHE A CA 1
ATOM 2418 C C . PHE A 1 286 ? 12.602 13.023 7.863 1 95.12 286 PHE A C 1
ATOM 2420 O O . PHE A 1 286 ? 12.281 13.359 6.719 1 95.12 286 PHE A O 1
ATOM 2427 N N . GLU A 1 287 ? 13.055 13.82 8.703 1 93.25 287 GLU A N 1
ATOM 2428 C CA . GLU A 1 287 ? 13.172 15.242 8.391 1 93.25 287 GLU A CA 1
ATOM 2429 C C . GLU A 1 287 ? 14.141 15.477 7.238 1 93.25 287 GLU A C 1
ATOM 2431 O O . GLU A 1 287 ? 14.031 16.469 6.516 1 93.25 287 GLU A O 1
ATOM 2436 N N . ASN A 1 288 ? 15.016 14.609 7.09 1 90.69 288 ASN A N 1
ATOM 2437 C CA . ASN A 1 288 ? 16.047 14.797 6.07 1 90.69 288 ASN A CA 1
ATOM 2438 C C . ASN A 1 288 ? 15.648 14.148 4.746 1 90.69 288 ASN A C 1
ATOM 2440 O O . ASN A 1 288 ? 16.328 14.328 3.736 1 90.69 288 ASN A O 1
ATOM 2444 N N . LEU A 1 289 ? 14.633 13.422 4.785 1 89.75 289 LEU A N 1
ATOM 2445 C CA . LEU A 1 289 ? 14.195 12.812 3.537 1 89.75 289 LEU A CA 1
ATOM 2446 C C . LEU A 1 289 ? 13.578 13.852 2.605 1 89.75 289 LEU A C 1
ATOM 2448 O O . LEU A 1 289 ? 12.688 14.602 3.008 1 89.75 289 LEU A O 1
ATOM 2452 N N . GLU A 1 290 ? 13.906 13.867 1.39 1 84.94 290 GLU A N 1
ATOM 2453 C CA . GLU A 1 290 ? 13.531 14.891 0.423 1 84.94 290 GLU A CA 1
ATOM 2454 C C . GLU A 1 290 ? 12.062 14.758 0.015 1 84.94 290 GLU A C 1
ATOM 2456 O O . GLU A 1 290 ? 11.469 15.695 -0.516 1 84.94 290 GLU A O 1
ATOM 2461 N N . ASN A 1 291 ? 11.484 13.617 0.21 1 86.38 291 ASN A N 1
ATOM 2462 C CA . ASN A 1 291 ? 10.109 13.383 -0.221 1 86.38 291 ASN A CA 1
ATOM 2463 C C . ASN A 1 291 ? 9.133 13.523 0.938 1 86.38 291 ASN A C 1
ATOM 2465 O O . ASN A 1 291 ? 7.965 13.133 0.822 1 86.38 291 ASN A O 1
ATOM 2469 N N . LEU A 1 292 ? 9.586 14.039 2.059 1 91.38 292 LEU A N 1
ATOM 2470 C CA . LEU A 1 292 ? 8.75 14.219 3.236 1 91.38 292 LEU A CA 1
ATOM 2471 C C . LEU A 1 292 ? 7.766 15.367 3.029 1 91.38 292 LEU A C 1
ATOM 2473 O O . LEU A 1 292 ? 8.133 16.422 2.488 1 91.38 292 LEU A O 1
ATOM 2477 N N . ILE A 1 293 ? 6.559 15.148 3.469 1 91.56 293 ILE A N 1
ATOM 2478 C CA . ILE A 1 293 ? 5.516 16.172 3.43 1 91.56 293 ILE A CA 1
ATOM 2479 C C . ILE A 1 293 ? 5.344 16.781 4.816 1 91.56 293 ILE A C 1
ATOM 2481 O O . ILE A 1 293 ? 5.113 17.984 4.941 1 91.56 293 ILE A O 1
ATOM 2485 N N . GLY A 1 294 ? 5.402 15.906 5.738 1 94.62 294 GLY A N 1
ATOM 2486 C CA . GLY A 1 294 ? 5.254 16.375 7.105 1 94.62 294 GLY A CA 1
ATOM 2487 C C . GLY A 1 294 ? 5.582 15.32 8.141 1 94.62 294 GLY A C 1
ATOM 2488 O O . GLY A 1 294 ? 5.637 14.125 7.824 1 94.62 294 GLY A O 1
ATOM 2489 N N . ILE A 1 295 ? 5.832 15.797 9.289 1 96.94 295 ILE A N 1
ATOM 2490 C CA . ILE A 1 295 ? 6.164 14.914 10.406 1 96.94 295 ILE A CA 1
ATOM 2491 C C . ILE A 1 295 ? 5.535 15.445 11.688 1 96.94 295 ILE A C 1
ATOM 2493 O O . ILE A 1 295 ? 5.5 16.656 11.914 1 96.94 295 ILE A O 1
ATOM 2497 N N . SER A 1 296 ? 4.945 14.602 12.438 1 96.25 296 SER A N 1
ATOM 2498 C CA . SER A 1 296 ? 4.371 14.914 13.742 1 96.25 296 SER A CA 1
ATOM 2499 C C . SER A 1 296 ? 4.977 14.047 14.836 1 96.25 296 SER A C 1
ATOM 2501 O O . SER A 1 296 ? 5.164 12.844 14.648 1 96.25 296 SER A O 1
ATOM 2503 N N . TYR A 1 297 ? 5.285 14.633 15.906 1 95.25 297 TYR A N 1
ATOM 2504 C CA . TYR A 1 297 ? 5.84 13.945 17.062 1 95.25 297 TYR A CA 1
ATOM 2505 C C . TYR A 1 297 ? 5.688 14.781 18.328 1 95.25 297 TYR A C 1
ATOM 2507 O O . TYR A 1 297 ? 5.195 15.914 18.281 1 95.25 297 TYR A O 1
ATOM 2515 N N . SER A 1 298 ? 6.047 14.18 19.438 1 91.56 298 SER A N 1
ATOM 2516 C CA . SER A 1 298 ? 5.973 14.898 20.703 1 91.56 298 SER A CA 1
ATOM 2517 C C . SER A 1 298 ? 7.363 15.211 21.25 1 91.56 298 SER A C 1
ATOM 2519 O O . SER A 1 298 ? 8.227 14.336 21.297 1 91.56 298 SER A O 1
ATOM 2521 N N . VAL A 1 299 ? 7.508 16.375 21.625 1 83.75 299 VAL A N 1
ATOM 2522 C CA . VAL A 1 299 ? 8.758 16.781 22.266 1 83.75 299 VAL A CA 1
ATOM 2523 C C . VAL A 1 299 ? 8.633 16.641 23.781 1 83.75 299 VAL A C 1
ATOM 2525 O O . VAL A 1 299 ? 9.594 16.281 24.469 1 83.75 299 VAL A O 1
ATOM 2528 N N . ASN A 1 300 ? 7.418 16.859 24.188 1 78.06 300 ASN A N 1
ATOM 2529 C CA . ASN A 1 300 ? 7.156 16.797 25.625 1 78.06 300 ASN A CA 1
ATOM 2530 C C . ASN A 1 300 ? 6.602 15.445 26.047 1 78.06 300 ASN A C 1
ATOM 2532 O O . ASN A 1 300 ? 6.125 14.68 25.203 1 78.06 300 ASN A O 1
ATOM 2536 N N . SER A 1 301 ? 6.816 15.234 27.328 1 75.25 301 SER A N 1
ATOM 2537 C CA . SER A 1 301 ? 6.199 14.031 27.875 1 75.25 301 SER A CA 1
ATOM 2538 C C . SER A 1 301 ? 4.691 14.211 28.047 1 75.25 301 SER A C 1
ATOM 2540 O O . SER A 1 301 ? 4.242 15.156 28.703 1 75.25 301 SER A O 1
ATOM 2542 N N . ASN A 1 302 ? 4.004 13.695 27.266 1 80 302 ASN A N 1
ATOM 2543 C CA . ASN A 1 302 ? 2.549 13.742 27.359 1 80 302 ASN A CA 1
ATOM 2544 C C . ASN A 1 302 ? 1.975 12.469 27.969 1 80 302 ASN A C 1
ATOM 2546 O O . ASN A 1 302 ? 0.951 11.961 27.5 1 80 302 ASN A O 1
ATOM 2550 N N . GLU A 1 303 ? 2.566 12.039 28.922 1 79.56 303 GLU A N 1
ATOM 2551 C CA . GLU A 1 303 ? 2.207 10.75 29.516 1 79.56 303 GLU A CA 1
ATOM 2552 C C . GLU A 1 303 ? 0.817 10.797 30.141 1 79.56 303 GLU A C 1
ATOM 2554 O O . GLU A 1 303 ? 0.123 9.781 30.203 1 79.56 303 GLU A O 1
ATOM 2559 N N . GLU A 1 304 ? 0.5 11.992 30.547 1 77.81 304 GLU A N 1
ATOM 2560 C CA . GLU A 1 304 ? -0.819 12.133 31.156 1 77.81 304 GLU A CA 1
ATOM 2561 C C . GLU A 1 304 ? -1.924 12.016 30.109 1 77.81 304 GLU A C 1
ATOM 2563 O O . GLU A 1 304 ? -3.074 11.727 30.438 1 77.81 304 GLU A O 1
ATOM 2568 N N . ILE A 1 305 ? -1.6 12.273 28.938 1 84.94 305 ILE A N 1
ATOM 2569 C CA . ILE A 1 305 ? -2.584 12.305 27.859 1 84.94 305 ILE A CA 1
ATOM 2570 C C . ILE A 1 305 ? -2.518 11 27.062 1 84.94 305 ILE A C 1
ATOM 2572 O O . ILE A 1 305 ? -3.551 10.414 26.734 1 84.94 305 ILE A O 1
ATOM 2576 N N . SER A 1 306 ? -1.298 10.562 26.828 1 82.88 306 SER A N 1
ATOM 2577 C CA . SER A 1 306 ? -1.109 9.359 26.016 1 82.88 306 SER A CA 1
ATOM 2578 C C . SER A 1 306 ? -0.005 8.477 26.594 1 82.88 306 SER A C 1
ATOM 2580 O O . SER A 1 306 ? 1.066 8.969 26.953 1 82.88 306 SER A O 1
ATOM 2582 N N . ARG A 1 307 ? -0.333 7.234 26.562 1 78.12 307 ARG A N 1
ATOM 2583 C CA . ARG A 1 307 ? 0.638 6.277 27.078 1 78.12 307 ARG A CA 1
ATOM 2584 C C . ARG A 1 307 ? 1.658 5.895 26.016 1 78.12 307 ARG A C 1
ATOM 2586 O O . ARG A 1 307 ? 2.707 5.328 26.328 1 78.12 307 ARG A O 1
ATOM 2593 N N . ALA A 1 308 ? 1.341 6.18 24.844 1 82.75 308 ALA A N 1
ATOM 2594 C CA . ALA A 1 308 ? 2.271 5.82 23.781 1 82.75 308 ALA A CA 1
ATOM 2595 C C . ALA A 1 308 ? 3.422 6.816 23.688 1 82.75 308 ALA A C 1
ATOM 2597 O O . ALA A 1 308 ? 3.223 7.977 23.312 1 82.75 308 ALA A O 1
ATOM 2598 N N . LYS A 1 309 ? 4.586 6.309 24 1 88.44 309 LYS A N 1
ATOM 2599 C CA . LYS A 1 309 ? 5.77 7.16 23.953 1 88.44 309 LYS A CA 1
ATOM 2600 C C . LYS A 1 309 ? 6.57 6.91 22.688 1 88.44 309 LYS A C 1
ATOM 2602 O O . LYS A 1 309 ? 6.5 5.824 22.094 1 88.44 309 LYS A O 1
ATOM 2607 N N . TYR A 1 310 ? 7.223 7.961 22.25 1 94.56 310 TYR A N 1
ATOM 2608 C CA . TYR A 1 310 ? 8.203 7.895 21.156 1 94.56 310 TYR A CA 1
ATOM 2609 C C . TYR A 1 310 ? 7.535 7.477 19.859 1 94.56 310 TYR A C 1
ATOM 2611 O O . TYR A 1 310 ? 8.008 6.559 19.188 1 94.56 310 TYR A O 1
ATOM 2619 N N . VAL A 1 311 ? 6.383 8.07 19.641 1 97.12 311 VAL A N 1
ATOM 2620 C CA . VAL A 1 311 ? 5.656 7.809 18.406 1 97.12 311 VAL A CA 1
ATOM 2621 C C . VAL A 1 311 ? 5.887 8.953 17.422 1 97.12 311 VAL A C 1
ATOM 2623 O O . VAL A 1 311 ? 5.883 10.125 17.812 1 97.12 311 VAL A O 1
ATOM 2626 N N . ILE A 1 312 ? 6.102 8.594 16.172 1 97.88 312 ILE A N 1
ATOM 2627 C CA . ILE A 1 312 ? 6.289 9.531 15.07 1 97.88 312 ILE A CA 1
ATOM 2628 C C . ILE A 1 312 ? 5.273 9.242 13.969 1 97.88 312 ILE A C 1
ATOM 2630 O O . ILE A 1 312 ? 5.031 8.086 13.633 1 97.88 312 ILE A O 1
ATOM 2634 N N . GLN A 1 313 ? 4.668 10.211 13.508 1 98.06 313 GLN A N 1
ATOM 2635 C CA . GLN A 1 313 ? 3.928 10.109 12.25 1 98.06 313 GLN A CA 1
ATOM 2636 C C . GLN A 1 313 ? 4.633 10.875 11.133 1 98.06 313 GLN A C 1
ATOM 2638 O O . GLN A 1 313 ? 4.859 12.086 11.25 1 98.06 313 GLN A O 1
ATOM 2643 N N . ALA A 1 314 ? 4.965 10.227 10.141 1 97.38 314 ALA A N 1
ATOM 2644 C CA . ALA A 1 314 ? 5.555 10.844 8.953 1 97.38 314 ALA A CA 1
ATOM 2645 C C . ALA A 1 314 ? 4.66 10.648 7.734 1 97.38 314 ALA A C 1
ATOM 2647 O O . ALA A 1 314 ? 4.09 9.578 7.539 1 97.38 314 ALA A O 1
ATOM 2648 N N . ILE A 1 315 ? 4.492 11.633 6.977 1 95.06 315 ILE A N 1
ATOM 2649 C CA . ILE A 1 315 ? 3.775 11.578 5.707 1 95.06 315 ILE A CA 1
ATOM 2650 C C . ILE A 1 315 ? 4.73 11.914 4.562 1 95.06 315 ILE A C 1
ATOM 2652 O O . ILE A 1 315 ? 5.422 12.93 4.598 1 95.06 315 ILE A O 1
ATOM 2656 N N . MET A 1 316 ? 4.77 11.078 3.613 1 90 316 MET A N 1
ATOM 2657 C CA . MET A 1 316 ? 5.711 11.297 2.518 1 90 316 MET A CA 1
ATOM 2658 C C . MET A 1 316 ? 5.152 10.758 1.204 1 90 316 MET A C 1
ATOM 2660 O O . MET A 1 316 ? 4.246 9.922 1.207 1 90 316 MET A O 1
ATOM 2664 N N . PHE A 1 317 ? 5.668 11.227 0.147 1 83.75 317 PHE A N 1
ATOM 2665 C CA . PHE A 1 317 ? 5.367 10.633 -1.152 1 83.75 317 PHE A CA 1
ATOM 2666 C C . PHE A 1 317 ? 6.258 9.43 -1.421 1 83.75 317 PHE A C 1
ATOM 2668 O O . PHE A 1 317 ? 7.43 9.422 -1.031 1 83.75 317 PHE A O 1
ATOM 2675 N N . GLU A 1 318 ? 5.641 8.477 -2.084 1 75.75 318 GLU A N 1
ATOM 2676 C CA . GLU A 1 318 ? 6.473 7.352 -2.508 1 75.75 318 GLU A CA 1
ATOM 2677 C C . GLU A 1 318 ? 7.328 7.719 -3.715 1 75.75 318 GLU A C 1
ATOM 2679 O O . GLU A 1 318 ? 6.855 8.391 -4.637 1 75.75 318 GLU A O 1
ATOM 2684 N N . THR A 1 319 ? 8.57 7.527 -3.6 1 65.25 319 THR A N 1
ATOM 2685 C CA . THR A 1 319 ? 9.492 7.844 -4.684 1 65.25 319 THR A CA 1
ATOM 2686 C C . THR A 1 319 ? 9.453 6.766 -5.762 1 65.25 319 THR A C 1
ATOM 2688 O O . THR A 1 319 ? 9.102 5.617 -5.488 1 65.25 319 THR A O 1
ATOM 2691 N N . LEU A 1 320 ? 9.445 7.133 -6.891 1 59.66 320 LEU A N 1
ATOM 2692 C CA . LEU A 1 320 ? 9.438 6.152 -7.973 1 59.66 320 LEU A CA 1
ATOM 2693 C C . LEU A 1 320 ? 10.727 5.34 -7.98 1 59.66 320 LEU A C 1
ATOM 2695 O O . LEU A 1 320 ? 10.727 4.156 -8.32 1 59.66 320 LEU A O 1
ATOM 2699 N N . GLY A 1 321 ? 11.727 6.164 -7.527 1 61.03 321 GLY A N 1
ATOM 2700 C CA . GLY A 1 321 ? 12.977 5.43 -7.504 1 61.03 321 GLY A CA 1
ATOM 2701 C C . GLY A 1 321 ? 13.258 4.773 -6.164 1 61.03 321 GLY A C 1
ATOM 2702 O O . GLY A 1 321 ? 13.117 5.406 -5.117 1 61.03 321 GLY A O 1
ATOM 2703 N N . ARG A 1 322 ? 13.602 3.465 -6.043 1 63.5 322 ARG A N 1
ATOM 2704 C CA . ARG A 1 322 ? 14.078 2.709 -4.891 1 63.5 322 ARG A CA 1
ATOM 2705 C C . ARG A 1 322 ? 13.055 2.736 -3.758 1 63.5 322 ARG A C 1
ATOM 2707 O O . ARG A 1 322 ? 13.422 2.865 -2.588 1 63.5 322 ARG A O 1
ATOM 2714 N N . LYS A 1 323 ? 11.727 2.982 -4.09 1 71.62 323 LYS A N 1
ATOM 2715 C CA . LYS A 1 323 ? 10.656 3.059 -3.098 1 71.62 323 LYS A CA 1
ATOM 2716 C C . LYS A 1 323 ? 10.711 1.874 -2.137 1 71.62 323 LYS A C 1
ATOM 2718 O O . LYS A 1 323 ? 10.438 2.021 -0.944 1 71.62 323 LYS A O 1
ATOM 2723 N N . ASP A 1 324 ? 11.25 0.876 -2.629 1 84.81 324 ASP A N 1
ATOM 2724 C CA . ASP A 1 324 ? 11.227 -0.342 -1.825 1 84.81 324 ASP A CA 1
ATOM 2725 C C . ASP A 1 324 ? 12.328 -0.317 -0.764 1 84.81 324 ASP A C 1
ATOM 2727 O O . ASP A 1 324 ? 12.258 -1.048 0.226 1 84.81 324 ASP A O 1
ATOM 2731 N N . ASP A 1 325 ? 13.258 0.568 -1.006 1 88 325 ASP A N 1
ATOM 2732 C CA . ASP A 1 325 ? 14.383 0.592 -0.07 1 88 325 ASP A CA 1
ATOM 2733 C C . ASP A 1 325 ? 13.953 1.15 1.285 1 88 325 ASP A C 1
ATOM 2735 O O . ASP A 1 325 ? 14.422 0.69 2.328 1 88 325 ASP A O 1
ATOM 2739 N N . ILE A 1 326 ? 13.125 2.088 1.216 1 90.25 326 ILE A N 1
ATOM 2740 C CA . ILE A 1 326 ? 12.648 2.658 2.471 1 90.25 326 ILE A CA 1
ATOM 2741 C C . ILE A 1 326 ? 11.852 1.612 3.246 1 90.25 326 ILE A C 1
ATOM 2743 O O . ILE A 1 326 ? 11.961 1.521 4.469 1 90.25 326 ILE A O 1
ATOM 2747 N N . TYR A 1 327 ? 11.086 0.84 2.555 1 92.75 327 TYR A N 1
ATOM 2748 C CA . TYR A 1 327 ? 10.305 -0.213 3.199 1 92.75 327 TYR A CA 1
ATOM 2749 C C . TYR A 1 327 ? 11.219 -1.278 3.795 1 92.75 327 TYR A C 1
ATOM 2751 O O . TYR A 1 327 ? 11.023 -1.711 4.934 1 92.75 327 TYR A O 1
ATOM 2759 N N . TYR A 1 328 ? 12.148 -1.628 2.967 1 94.31 328 TYR A N 1
ATOM 2760 C CA . TYR A 1 328 ? 13.102 -2.621 3.447 1 94.31 328 TYR A CA 1
ATOM 2761 C C . TYR A 1 328 ? 13.859 -2.105 4.668 1 94.31 328 TYR A C 1
ATOM 2763 O O . TYR A 1 328 ? 14.086 -2.85 5.625 1 94.31 328 TYR A O 1
ATOM 2771 N N . PHE A 1 329 ? 14.234 -0.903 4.625 1 94.75 329 PHE A N 1
ATOM 2772 C CA . PHE A 1 329 ? 14.938 -0.262 5.727 1 94.75 329 PHE A CA 1
ATOM 2773 C C . PHE A 1 329 ? 14.086 -0.263 6.992 1 94.75 329 PHE A C 1
ATOM 2775 O O . PHE A 1 329 ? 14.547 -0.688 8.055 1 94.75 329 PHE A O 1
ATOM 2782 N N . LEU A 1 330 ? 12.852 0.128 6.906 1 95.75 330 LEU A N 1
ATOM 2783 C CA . LEU A 1 330 ? 11.938 0.166 8.039 1 95.75 330 LEU A CA 1
ATOM 2784 C C . LEU A 1 330 ? 11.68 -1.238 8.578 1 95.75 330 LEU A C 1
ATOM 2786 O O . LEU A 1 330 ? 11.664 -1.45 9.797 1 95.75 330 LEU A O 1
ATOM 2790 N N . LEU A 1 331 ? 11.461 -2.162 7.703 1 96 331 LEU A N 1
ATOM 2791 C CA . LEU A 1 331 ? 11.266 -3.549 8.109 1 96 331 LEU A CA 1
ATOM 2792 C C . LEU A 1 331 ? 12.492 -4.082 8.836 1 96 331 LEU A C 1
ATOM 2794 O O . LEU A 1 331 ? 12.367 -4.848 9.797 1 96 331 LEU A O 1
ATOM 2798 N N . SER A 1 332 ? 13.641 -3.719 8.375 1 95.94 332 SER A N 1
ATOM 2799 C CA . SER A 1 332 ? 14.867 -4.133 9.039 1 95.94 332 SER A CA 1
ATOM 2800 C C . SER A 1 332 ? 14.945 -3.582 10.461 1 95.94 332 SER A C 1
ATOM 2802 O O . SER A 1 332 ? 15.359 -4.285 11.383 1 95.94 332 SER A O 1
ATOM 2804 N N . LEU A 1 333 ? 14.578 -2.332 10.602 1 96.5 333 LEU A N 1
ATOM 2805 C CA . LEU A 1 333 ? 14.578 -1.727 11.93 1 96.5 333 LEU A CA 1
ATOM 2806 C C . LEU A 1 333 ? 13.578 -2.43 12.844 1 96.5 333 LEU A C 1
ATOM 2808 O O . LEU A 1 333 ? 13.836 -2.596 14.039 1 96.5 333 LEU A O 1
ATOM 2812 N N . LEU A 1 334 ? 12.445 -2.756 12.289 1 96.38 334 LEU A N 1
ATOM 2813 C CA . LEU A 1 334 ? 11.422 -3.492 13.031 1 96.38 334 LEU A CA 1
ATOM 2814 C C . LEU A 1 334 ? 11.938 -4.875 13.43 1 96.38 334 LEU A C 1
ATOM 2816 O O . LEU A 1 334 ? 11.797 -5.277 14.586 1 96.38 334 LEU A O 1
ATOM 2820 N N . ASN A 1 335 ? 12.531 -5.512 12.492 1 94.06 335 ASN A N 1
ATOM 2821 C CA . ASN A 1 335 ? 13.07 -6.852 12.703 1 94.06 335 ASN A CA 1
ATOM 2822 C C . ASN A 1 335 ? 14.172 -6.855 13.766 1 94.06 335 ASN A C 1
ATOM 2824 O O . ASN A 1 335 ? 14.266 -7.789 14.562 1 94.06 335 ASN A O 1
ATOM 2828 N N . ASP A 1 336 ? 14.93 -5.824 13.789 1 93.75 336 ASP A N 1
ATOM 2829 C CA . ASP A 1 336 ? 16.062 -5.73 14.695 1 93.75 336 ASP A CA 1
ATOM 2830 C C . ASP A 1 336 ? 15.633 -5.234 16.078 1 93.75 336 ASP A C 1
ATOM 2832 O O . ASP A 1 336 ? 16.438 -5.164 17 1 93.75 336 ASP A O 1
ATOM 2836 N N . GLY A 1 337 ? 14.391 -4.832 16.188 1 93 337 GLY A N 1
ATOM 2837 C CA . GLY A 1 337 ? 13.852 -4.438 17.469 1 93 337 GLY A CA 1
ATOM 2838 C C . GLY A 1 337 ? 14.039 -2.963 17.781 1 93 337 GLY A C 1
ATOM 2839 O O . GLY A 1 337 ? 13.812 -2.518 18.906 1 93 337 GLY A O 1
ATOM 2840 N N . TYR A 1 338 ? 14.484 -2.195 16.828 1 94.56 338 TYR A N 1
ATOM 2841 C CA . TYR A 1 338 ? 14.625 -0.757 17.031 1 94.56 338 TYR A CA 1
ATOM 2842 C C . TYR A 1 338 ? 13.266 -0.067 17.031 1 94.56 338 TYR A C 1
ATOM 2844 O O . TYR A 1 338 ? 13.086 0.956 17.688 1 94.56 338 TYR A O 1
ATOM 2852 N N . ILE A 1 339 ? 12.391 -0.565 16.25 1 95.88 339 ILE A N 1
ATOM 2853 C CA . ILE A 1 339 ? 11 -0.127 16.156 1 95.88 339 ILE A CA 1
ATOM 2854 C C . ILE A 1 339 ? 10.086 -1.166 16.797 1 95.88 339 ILE A C 1
ATOM 2856 O O . ILE A 1 339 ? 10.211 -2.363 16.531 1 95.88 339 ILE A O 1
ATOM 2860 N N . GLU A 1 340 ? 9.273 -0.699 17.625 1 94.75 340 GLU A N 1
ATOM 2861 C CA . GLU A 1 340 ? 8.352 -1.593 18.328 1 94.75 340 GLU A CA 1
ATOM 2862 C C . GLU A 1 340 ? 7.117 -1.879 17.469 1 94.75 340 GLU A C 1
ATOM 2864 O O . GLU A 1 340 ? 6.598 -2.996 17.484 1 94.75 340 GLU A O 1
ATOM 2869 N N . GLU A 1 341 ? 6.684 -0.863 16.859 1 94.62 341 GLU A N 1
ATOM 2870 C CA . GLU A 1 341 ? 5.48 -0.954 16.047 1 94.62 341 GLU A CA 1
ATOM 2871 C C . GLU A 1 341 ? 5.566 -0.024 14.836 1 94.62 341 GLU A C 1
ATOM 2873 O O . GLU A 1 341 ? 6.133 1.066 14.922 1 94.62 341 GLU A O 1
ATOM 2878 N N . ILE A 1 342 ? 5.016 -0.469 13.805 1 95.94 342 ILE A N 1
ATOM 2879 C CA . ILE A 1 342 ? 4.969 0.363 12.609 1 95.94 342 ILE A CA 1
ATOM 2880 C C . ILE A 1 342 ? 3.654 0.125 11.867 1 95.94 342 ILE A C 1
ATOM 2882 O O . ILE A 1 342 ? 3.189 -1.013 11.766 1 95.94 342 ILE A O 1
ATOM 2886 N N . LYS A 1 343 ? 3.014 1.152 11.445 1 95.5 343 LYS A N 1
ATOM 2887 C CA . LYS A 1 343 ? 1.847 1.11 10.562 1 95.5 343 LYS A CA 1
ATOM 2888 C C . LYS A 1 343 ? 2.057 1.979 9.328 1 95.5 343 LYS A C 1
ATOM 2890 O O . LYS A 1 343 ? 2.504 3.123 9.438 1 95.5 343 LYS A O 1
ATOM 2895 N N . THR A 1 344 ? 1.873 1.438 8.25 1 94.5 344 THR A N 1
ATOM 2896 C CA . THR A 1 344 ? 1.871 2.186 7 1 94.5 344 THR A CA 1
ATOM 2897 C C . THR A 1 344 ? 0.459 2.283 6.434 1 94.5 344 THR A C 1
ATOM 2899 O O . THR A 1 344 ? -0.234 1.272 6.301 1 94.5 344 THR A O 1
ATOM 2902 N N . LEU A 1 345 ? 0.052 3.443 6.137 1 95.19 345 LEU A N 1
ATOM 2903 C CA . LEU A 1 345 ? -1.315 3.691 5.695 1 95.19 345 LEU A CA 1
ATOM 2904 C C . LEU A 1 345 ? -1.332 4.547 4.43 1 95.19 345 LEU A C 1
ATOM 2906 O O . LEU A 1 345 ? -0.487 5.426 4.262 1 95.19 345 LEU A O 1
ATOM 2910 N N . ARG A 1 346 ? -2.311 4.324 3.623 1 94.38 346 ARG A N 1
ATOM 2911 C CA . ARG A 1 346 ? -2.734 5.207 2.539 1 94.38 346 ARG A CA 1
ATOM 2912 C C . ARG A 1 346 ? -4.238 5.449 2.59 1 94.38 346 ARG A C 1
ATOM 2914 O O . ARG A 1 346 ? -4.996 4.602 3.064 1 94.38 346 ARG A O 1
ATOM 2921 N N . PHE A 1 347 ? -4.598 6.516 2.033 1 93.38 347 PHE A N 1
ATOM 2922 C CA . PHE A 1 347 ? -6.004 6.883 2.129 1 93.38 347 PHE A CA 1
ATOM 2923 C C . PHE A 1 347 ? -6.777 6.375 0.918 1 93.38 347 PHE A C 1
ATOM 2925 O O . PHE A 1 347 ? -6.242 6.324 -0.191 1 93.38 347 PHE A O 1
ATOM 2932 N N . ILE A 1 348 ? -7.926 5.941 1.161 1 92.19 348 ILE A N 1
ATOM 2933 C CA . ILE A 1 348 ? -8.922 5.953 0.097 1 92.19 348 ILE A CA 1
ATOM 2934 C C . ILE A 1 348 ? -9.281 7.395 -0.254 1 92.19 348 ILE A C 1
ATOM 2936 O O . ILE A 1 348 ? -10.008 8.062 0.493 1 92.19 348 ILE A O 1
ATOM 2940 N N . LEU A 1 349 ? -8.922 7.852 -1.318 1 87.62 349 LEU A N 1
ATOM 2941 C CA . LEU A 1 349 ? -8.812 9.273 -1.64 1 87.62 349 LEU A CA 1
ATOM 2942 C C . LEU A 1 349 ? -10.172 9.953 -1.558 1 87.62 349 LEU A C 1
ATOM 2944 O O . LEU A 1 349 ? -10.281 11.07 -1.056 1 87.62 349 LEU A O 1
ATOM 2948 N N . LYS A 1 350 ? -11.172 9.328 -1.954 1 86.69 350 LYS A N 1
ATOM 2949 C CA . LYS A 1 350 ? -12.5 9.938 -1.992 1 86.69 350 LYS A CA 1
ATOM 2950 C C . LYS A 1 350 ? -13.008 10.227 -0.584 1 86.69 350 LYS A C 1
ATOM 2952 O O . LYS A 1 350 ? -13.898 11.055 -0.402 1 86.69 350 LYS A O 1
ATOM 2957 N N . SER A 1 351 ? -12.445 9.531 0.331 1 93.06 351 SER A N 1
ATOM 2958 C CA . SER A 1 351 ? -12.922 9.688 1.701 1 93.06 351 SER A CA 1
ATOM 2959 C C . SER A 1 351 ? -12.141 10.766 2.441 1 93.06 351 SER A C 1
ATOM 2961 O O . SER A 1 351 ? -12.555 11.219 3.512 1 93.06 351 SER A O 1
ATOM 2963 N N . PHE A 1 352 ? -11.055 11.188 1.953 1 93.81 352 PHE A N 1
ATOM 2964 C CA . PHE A 1 352 ? -10.141 12.062 2.678 1 93.81 352 PHE A CA 1
ATOM 2965 C C . PHE A 1 352 ? -10.695 13.477 2.77 1 93.81 352 PHE A C 1
ATOM 2967 O O . PHE A 1 352 ? -11.172 14.031 1.773 1 93.81 352 PHE A O 1
ATOM 2974 N N . ARG A 1 353 ? -10.586 14 3.939 1 94.56 353 ARG A N 1
ATOM 2975 C CA . ARG A 1 353 ? -11 15.367 4.219 1 94.56 353 ARG A CA 1
ATOM 2976 C C . ARG A 1 353 ? -10 16.062 5.133 1 94.56 353 ARG A C 1
ATOM 2978 O O . ARG A 1 353 ? -9.445 15.453 6.047 1 94.56 353 ARG A O 1
ATOM 2985 N N . LYS A 1 354 ? -9.852 17.266 4.84 1 94.38 354 LYS A N 1
ATOM 2986 C CA . LYS A 1 354 ? -9.008 18.125 5.672 1 94.38 354 LYS A CA 1
ATOM 2987 C C . LYS A 1 354 ? -9.711 19.438 5.996 1 94.38 354 LYS A C 1
ATOM 2989 O O . LYS A 1 354 ? -10.375 20.031 5.137 1 94.38 354 LYS A O 1
ATOM 2994 N N . PHE A 1 355 ? -9.438 19.875 7.184 1 94.94 355 PHE A N 1
ATOM 2995 C CA . PHE A 1 355 ? -10.094 21.078 7.656 1 94.94 355 PHE A CA 1
ATOM 2996 C C . PHE A 1 355 ? -9.07 22.078 8.18 1 94.94 355 PHE A C 1
ATOM 2998 O O . PHE A 1 355 ? -7.98 21.703 8.609 1 94.94 355 PHE A O 1
ATOM 3005 N N . THR A 1 356 ? -9.43 23.297 8.109 1 95.19 356 THR A N 1
ATOM 3006 C CA . THR A 1 356 ? -8.617 24.359 8.688 1 95.19 356 THR A CA 1
ATOM 3007 C C . THR A 1 356 ? -8.883 24.484 10.188 1 95.19 356 THR A C 1
ATOM 3009 O O . THR A 1 356 ? -9.695 23.75 10.742 1 95.19 356 THR A O 1
ATOM 3012 N N . ILE A 1 357 ? -8.18 25.375 10.781 1 94.69 357 ILE A N 1
ATOM 3013 C CA . ILE A 1 357 ? -8.352 25.594 12.219 1 94.69 357 ILE A CA 1
ATOM 3014 C C . ILE A 1 357 ? -9.812 25.938 12.523 1 94.69 357 ILE A C 1
ATOM 3016 O O . ILE A 1 357 ? -10.469 26.625 11.734 1 94.69 357 ILE A O 1
ATOM 3020 N N . PRO A 1 358 ? -10.289 25.5 13.609 1 94.44 358 PRO A N 1
ATOM 3021 C CA . PRO A 1 358 ? -11.688 25.75 13.969 1 94.44 358 PRO A CA 1
ATOM 3022 C C . PRO A 1 358 ? -11.891 27.094 14.656 1 94.44 358 PRO A C 1
ATOM 3024 O O . PRO A 1 358 ? -12.375 27.156 15.789 1 94.44 358 PRO A O 1
ATOM 3027 N N . TYR A 1 359 ? -11.781 28.141 14.016 1 91.81 359 TYR A N 1
ATOM 3028 C CA . TYR A 1 359 ? -11.75 29.5 14.562 1 91.81 359 TYR A CA 1
ATOM 3029 C C . TYR A 1 359 ? -13.07 29.828 15.258 1 91.81 359 TYR A C 1
ATOM 3031 O O . TYR A 1 359 ? -13.102 30.625 16.188 1 91.81 359 TYR A O 1
ATOM 3039 N N . GLN A 1 360 ? -14.156 29.203 14.844 1 91.69 360 GLN A N 1
ATOM 3040 C CA . GLN A 1 360 ? -15.469 29.5 15.414 1 91.69 360 GLN A CA 1
ATOM 3041 C C . GLN A 1 360 ? -15.586 28.953 16.828 1 91.69 360 GLN A C 1
ATOM 3043 O O . GLN A 1 360 ? -16.5 29.312 17.578 1 91.69 360 GLN A O 1
ATOM 3048 N N . ASN A 1 361 ? -14.648 28.141 17.219 1 93.12 361 ASN A N 1
ATOM 3049 C CA . ASN A 1 361 ? -14.672 27.562 18.562 1 93.12 361 ASN A CA 1
ATOM 3050 C C . ASN A 1 361 ? -13.914 28.438 19.547 1 93.12 361 ASN A C 1
ATOM 3052 O O . ASN A 1 361 ? -13.789 28.078 20.719 1 93.12 361 ASN A O 1
ATOM 3056 N N . PHE A 1 362 ? -13.484 29.516 19.062 1 92.06 362 PHE A N 1
ATOM 3057 C CA . PHE A 1 362 ? -12.742 30.438 19.906 1 92.06 362 PHE A CA 1
ATOM 3058 C C . PHE A 1 362 ? -13.688 31.422 20.594 1 92.06 362 PHE A C 1
ATOM 3060 O O . PHE A 1 362 ? -14.516 32.062 19.938 1 92.06 362 PHE A O 1
ATOM 3067 N N . LEU A 1 363 ? -13.523 31.516 21.891 1 89.31 363 LEU A N 1
ATOM 3068 C CA . LEU A 1 363 ? -14.328 32.438 22.672 1 89.31 363 LEU A CA 1
ATOM 3069 C C . LEU A 1 363 ? -13.594 33.781 22.859 1 89.31 363 LEU A C 1
ATOM 3071 O O . LEU A 1 363 ? -12.719 33.875 23.734 1 89.31 363 LEU A O 1
ATOM 3075 N N . GLN A 1 364 ? -14.062 34.719 22.312 1 85.31 364 GLN A N 1
ATOM 3076 C CA . GLN A 1 364 ? -13.391 36.031 22.281 1 85.31 364 GLN A CA 1
ATOM 3077 C C . GLN A 1 364 ? -13.312 36.625 23.688 1 85.31 364 GLN A C 1
ATOM 3079 O O . GLN A 1 364 ? -12.305 37.219 24.062 1 85.31 364 GLN A O 1
ATOM 3084 N N . GLU A 1 365 ? -14.328 36.5 24.453 1 82.81 365 GLU A N 1
ATOM 3085 C CA . GLU A 1 365 ? -14.406 37.094 25.781 1 82.81 365 GLU A CA 1
ATOM 3086 C C . GLU A 1 365 ? -13.344 36.5 26.703 1 82.81 365 GLU A C 1
ATOM 3088 O O . GLU A 1 365 ? -12.773 37.219 27.531 1 82.81 365 GLU A O 1
ATOM 3093 N N . LYS A 1 366 ? -13.109 35.281 26.469 1 84.5 366 LYS A N 1
ATOM 3094 C CA . LYS A 1 366 ? -12.117 34.594 27.312 1 84.5 366 LYS A CA 1
ATOM 3095 C C . LYS A 1 366 ? -10.75 34.562 26.625 1 84.5 366 LYS A C 1
ATOM 3097 O O . LYS A 1 366 ? -9.742 34.219 27.25 1 84.5 366 LYS A O 1
ATOM 3102 N N . ARG A 1 367 ? -10.734 34.875 25.375 1 86.5 367 ARG A N 1
ATOM 3103 C CA . ARG A 1 367 ? -9.523 34.844 24.562 1 86.5 367 ARG A CA 1
ATOM 3104 C C . ARG A 1 367 ? -8.875 33.469 24.594 1 86.5 367 ARG A C 1
ATOM 3106 O O . ARG A 1 367 ? -7.672 33.344 24.844 1 86.5 367 ARG A O 1
ATOM 3113 N N . ASN A 1 368 ? -9.75 32.594 24.5 1 88.94 368 ASN A N 1
ATOM 3114 C CA . ASN A 1 368 ? -9.281 31.203 24.516 1 88.94 368 ASN A CA 1
ATOM 3115 C C . ASN A 1 368 ? -10.25 30.281 23.781 1 88.94 368 ASN A C 1
ATOM 3117 O O . ASN A 1 368 ? -11.383 30.672 23.484 1 88.94 368 ASN A O 1
ATOM 3121 N N . TRP A 1 369 ? -9.781 29.172 23.5 1 92.69 369 TRP A N 1
ATOM 3122 C CA . TRP A 1 369 ? -10.625 28.141 22.906 1 92.69 369 TRP A CA 1
ATOM 3123 C C . TRP A 1 369 ? -11.648 27.641 23.922 1 92.69 369 TRP A C 1
ATOM 3125 O O . TRP A 1 369 ? -11.414 27.672 25.125 1 92.69 369 TRP A O 1
ATOM 3135 N N . ASP A 1 370 ? -12.773 27.25 23.375 1 92 370 ASP A N 1
ATOM 3136 C CA . ASP A 1 370 ? -13.836 26.75 24.234 1 92 370 ASP A CA 1
ATOM 3137 C C . ASP A 1 370 ? -14.461 25.469 23.672 1 92 370 ASP A C 1
ATOM 3139 O O . ASP A 1 370 ? -14.641 25.359 22.453 1 92 370 ASP A O 1
ATOM 3143 N N . LEU A 1 371 ? -14.859 24.547 24.547 1 92.88 371 LEU A N 1
ATOM 3144 C CA . LEU A 1 371 ? -15.422 23.281 24.094 1 92.88 371 LEU A CA 1
ATOM 3145 C C . LEU A 1 371 ? -16.922 23.406 23.859 1 92.88 371 LEU A C 1
ATOM 3147 O O . LEU A 1 371 ? -17.531 22.547 23.203 1 92.88 371 LEU A O 1
ATOM 3151 N N . ASP A 1 372 ? -17.5 24.391 24.438 1 92.31 372 ASP A N 1
ATOM 3152 C CA . ASP A 1 372 ? -18.906 24.656 24.156 1 92.31 372 ASP A CA 1
ATOM 3153 C C . ASP A 1 372 ? -19.078 25.281 22.766 1 92.31 372 ASP A C 1
ATOM 3155 O O . ASP A 1 372 ? -19.297 26.5 22.656 1 92.31 372 ASP A O 1
ATOM 3159 N N . THR A 1 373 ? -19.141 24.5 21.797 1 89.62 373 THR A N 1
ATOM 3160 C CA . THR A 1 373 ? -19.094 24.953 20.406 1 89.62 373 THR A CA 1
ATOM 3161 C C . THR A 1 373 ? -20.422 25.609 20.031 1 89.62 373 THR A C 1
ATOM 3163 O O . THR A 1 373 ? -20.438 26.516 19.188 1 89.62 373 THR A O 1
ATOM 3166 N N . GLU A 1 374 ? -21.469 25.172 20.578 1 89.25 374 GLU A N 1
ATOM 3167 C CA . GLU A 1 374 ? -22.75 25.797 20.297 1 89.25 374 GLU A CA 1
ATOM 3168 C C . GLU A 1 374 ? -22.75 27.266 20.734 1 89.25 374 GLU A C 1
ATOM 3170 O O . GLU A 1 374 ? -23.156 28.141 19.969 1 89.25 374 GLU A O 1
ATOM 3175 N N . LYS A 1 375 ? -22.297 27.391 21.891 1 88 375 LYS A N 1
ATOM 3176 C CA . LYS A 1 375 ? -22.219 28.734 22.438 1 88 375 LYS A CA 1
ATOM 3177 C C . LYS A 1 375 ? -21.281 29.609 21.609 1 88 375 LYS A C 1
ATOM 3179 O O . LYS A 1 375 ? -21.641 30.734 21.234 1 88 375 LYS A O 1
ATOM 3184 N N . THR A 1 376 ? -20.125 29.109 21.359 1 88.38 376 THR A N 1
ATOM 3185 C CA . THR A 1 376 ? -19.141 29.906 20.641 1 88.38 376 THR A CA 1
ATOM 3186 C C . THR A 1 376 ? -19.609 30.219 19.234 1 88.38 376 THR A C 1
ATOM 3188 O O . THR A 1 376 ? -19.422 31.344 18.75 1 88.38 376 THR A O 1
ATOM 3191 N N . HIS A 1 377 ? -20.25 29.312 18.656 1 88.62 377 HIS A N 1
ATOM 3192 C CA . HIS A 1 377 ? -20.734 29.531 17.297 1 88.62 377 HIS A CA 1
ATOM 3193 C C . HIS A 1 377 ? -21.859 30.562 17.281 1 88.62 377 HIS A C 1
ATOM 3195 O O . HIS A 1 377 ? -21.906 31.406 16.375 1 88.62 377 HIS A O 1
ATOM 3201 N N . LYS A 1 378 ? -22.703 30.484 18.25 1 86.44 378 LYS A N 1
ATOM 3202 C CA . LYS A 1 378 ? -23.781 31.469 18.375 1 86.44 378 LYS A CA 1
ATOM 3203 C C . LYS A 1 378 ? -23.219 32.875 18.562 1 86.44 378 LYS A C 1
ATOM 3205 O O . LYS A 1 378 ? -23.672 33.812 17.938 1 86.44 378 LYS A O 1
ATOM 3210 N N . LEU A 1 379 ? -22.297 32.969 19.375 1 82 379 LEU A N 1
ATOM 3211 C CA . LEU A 1 379 ? -21.672 34.25 19.641 1 82 379 LEU A CA 1
ATOM 3212 C C . LEU A 1 379 ? -20.938 34.781 18.406 1 82 379 LEU A C 1
ATOM 3214 O O . LEU A 1 379 ? -21 35.969 18.109 1 82 379 LEU A O 1
ATOM 3218 N N . PHE A 1 380 ? -20.312 33.906 17.734 1 85.06 380 PHE A N 1
ATOM 3219 C CA . PHE A 1 380 ? -19.625 34.281 16.5 1 85.06 380 PHE A CA 1
ATOM 3220 C C . PHE A 1 380 ? -20.609 34.812 15.469 1 85.06 380 PHE A C 1
ATOM 3222 O O . PHE A 1 380 ? -20.391 35.875 14.867 1 85.06 380 PHE A O 1
ATOM 3229 N N . LYS A 1 381 ? -21.688 34.125 15.336 1 85.12 381 LYS A N 1
ATOM 3230 C CA . LYS A 1 381 ? -22.703 34.531 14.367 1 85.12 381 LYS A CA 1
ATOM 3231 C C . LYS A 1 381 ? -23.297 35.906 14.734 1 85.12 381 LYS A C 1
ATOM 3233 O O . LYS A 1 381 ? -23.5 36.75 13.867 1 85.12 381 LYS A O 1
ATOM 3238 N N . ARG A 1 382 ? -23.516 36.062 15.93 1 80.94 382 ARG A N 1
ATOM 3239 C CA . ARG A 1 382 ? -24.078 37.312 16.406 1 80.94 382 ARG A CA 1
ATOM 3240 C C . ARG A 1 382 ? -23.125 38.469 16.125 1 80.94 382 ARG A C 1
ATOM 3242 O O . ARG A 1 382 ? -23.562 39.562 15.75 1 80.94 382 ARG A O 1
ATOM 3249 N N . ARG A 1 383 ? -21.938 38.219 16.219 1 78.56 383 ARG A N 1
ATOM 3250 C CA . ARG A 1 383 ? -20.938 39.25 16.109 1 78.56 383 ARG A CA 1
ATOM 3251 C C . ARG A 1 383 ? -20.547 39.531 14.656 1 78.56 383 ARG A C 1
ATOM 3253 O O . ARG A 1 383 ? -20.328 40.656 14.258 1 78.56 383 ARG A O 1
ATOM 3260 N N . PHE A 1 384 ? -20.5 38.5 13.883 1 77.25 384 PHE A N 1
ATOM 3261 C CA . PHE A 1 384 ? -19.859 38.688 12.594 1 77.25 384 PHE A CA 1
ATOM 3262 C C . PHE A 1 384 ? -20.828 38.406 11.445 1 77.25 384 PHE A C 1
ATOM 3264 O O . PHE A 1 384 ? -20.578 38.812 10.305 1 77.25 384 PHE A O 1
ATOM 3271 N N . ILE A 1 385 ? -21.828 37.656 11.703 1 69.88 385 ILE A N 1
ATOM 3272 C CA . ILE A 1 385 ? -22.75 37.344 10.602 1 69.88 385 ILE A CA 1
ATOM 3273 C C . ILE A 1 385 ? -24 38.219 10.711 1 69.88 385 ILE A C 1
ATOM 3275 O O . ILE A 1 385 ? -24.438 38.812 9.719 1 69.88 385 ILE A O 1
ATOM 3279 N N . TYR A 1 386 ? -24.719 38.219 11.898 1 65.5 386 TYR A N 1
ATOM 3280 C CA . TYR A 1 386 ? -25.984 38.906 12.047 1 65.5 386 TYR A CA 1
ATOM 3281 C C . TYR A 1 386 ? -25.766 40.375 12.344 1 65.5 386 TYR A C 1
ATOM 3283 O O . TYR A 1 386 ? -26.703 41.188 12.328 1 65.5 386 TYR A O 1
ATOM 3291 N N . LYS A 1 387 ? -24.656 40.75 12.93 1 57.72 387 LYS A N 1
ATOM 3292 C CA . LYS A 1 387 ? -24.484 42.156 13.164 1 57.72 387 LYS A CA 1
ATOM 3293 C C . LYS A 1 387 ? -24.484 42.938 11.859 1 57.72 387 LYS A C 1
ATOM 3295 O O . LYS A 1 387 ? -24.016 42.438 10.828 1 57.72 387 LYS A O 1
ATOM 3300 N N . SER A 1 388 ? -25.359 43.969 11.805 1 46.88 388 SER A N 1
ATOM 3301 C CA . SER A 1 388 ? -25.406 45.031 10.836 1 46.88 388 SER A CA 1
ATOM 3302 C C . SER A 1 388 ? -24.016 45.5 10.438 1 46.88 388 SER A C 1
ATOM 3304 O O . SER A 1 388 ? -23.094 45.5 11.266 1 46.88 388 SER A O 1
ATOM 3306 N N . PRO A 1 389 ? -23.766 45.469 9.078 1 43.28 389 PRO A N 1
ATOM 3307 C CA . PRO A 1 389 ? -22.484 45.938 8.539 1 43.28 389 PRO A CA 1
ATOM 3308 C C . PRO A 1 389 ? -21.844 47.031 9.391 1 43.28 389 PRO A C 1
ATOM 3310 O O . PRO A 1 389 ? -22.562 47.875 9.945 1 43.28 389 PRO A O 1
ATOM 3313 N N . PHE A 1 390 ? -20.594 46.875 9.961 1 35.41 390 PHE A N 1
ATOM 3314 C CA . PHE A 1 390 ? -19.938 48.062 10.547 1 35.41 390 PHE A CA 1
ATOM 3315 C C . PHE A 1 390 ? -20.203 49.281 9.695 1 35.41 390 PHE A C 1
ATOM 3317 O O . PHE A 1 390 ? -20.172 49.219 8.469 1 35.41 390 PHE A O 1
ATOM 3324 N N . MET B 1 1 ? 21.609 15.539 -28.688 1 18.98 1 MET B N 1
ATOM 3325 C CA . MET B 1 1 ? 21.141 14.195 -29.031 1 18.98 1 MET B CA 1
ATOM 3326 C C . MET B 1 1 ? 20.297 13.609 -27.906 1 18.98 1 MET B C 1
ATOM 3328 O O . MET B 1 1 ? 20.75 13.523 -26.766 1 18.98 1 MET B O 1
ATOM 3332 N N . ARG B 1 2 ? 18.906 13.68 -27.938 1 27.11 2 ARG B N 1
ATOM 3333 C CA . ARG B 1 2 ? 17.797 13.516 -27 1 27.11 2 ARG B CA 1
ATOM 3334 C C . ARG B 1 2 ? 17.734 12.094 -26.453 1 27.11 2 ARG B C 1
ATOM 3336 O O . ARG B 1 2 ? 17.422 11.156 -27.203 1 27.11 2 ARG B O 1
ATOM 3343 N N . ILE B 1 3 ? 18.656 11.672 -25.766 1 29.7 3 ILE B N 1
ATOM 3344 C CA . ILE B 1 3 ? 18.797 10.352 -25.172 1 29.7 3 ILE B CA 1
ATOM 3345 C C . ILE B 1 3 ? 17.484 9.938 -24.516 1 29.7 3 ILE B C 1
ATOM 3347 O O . ILE B 1 3 ? 17.078 10.508 -23.5 1 29.7 3 ILE B O 1
ATOM 3351 N N . ARG B 1 4 ? 16.484 9.75 -25.234 1 39.09 4 ARG B N 1
ATOM 3352 C CA . ARG B 1 4 ? 15.25 9.109 -24.781 1 39.09 4 ARG B CA 1
ATOM 3353 C C . ARG B 1 4 ? 15.562 7.863 -23.953 1 39.09 4 ARG B C 1
ATOM 3355 O O . ARG B 1 4 ? 16.219 6.938 -24.438 1 39.09 4 ARG B O 1
ATOM 3362 N N . SER B 1 5 ? 15.594 7.906 -22.672 1 44.84 5 SER B N 1
ATOM 3363 C CA . SER B 1 5 ? 16.031 6.805 -21.812 1 44.84 5 SER B CA 1
ATOM 3364 C C . SER B 1 5 ? 15.383 5.492 -22.25 1 44.84 5 SER B C 1
ATOM 3366 O O . SER B 1 5 ? 14.344 5.488 -22.906 1 44.84 5 SER B O 1
ATOM 3368 N N . LYS B 1 6 ? 16.25 4.367 -22.484 1 50.88 6 LYS B N 1
ATOM 3369 C CA . LYS B 1 6 ? 15.867 2.977 -22.719 1 50.88 6 LYS B CA 1
ATOM 3370 C C . LYS B 1 6 ? 14.5 2.678 -22.125 1 50.88 6 LYS B C 1
ATOM 3372 O O . LYS B 1 6 ? 13.672 2.023 -22.766 1 50.88 6 LYS B O 1
ATOM 3377 N N . GLU B 1 7 ? 14.25 3.283 -21.094 1 53.22 7 GLU B N 1
ATOM 3378 C CA . GLU B 1 7 ? 12.984 3.07 -20.406 1 53.22 7 GLU B CA 1
ATOM 3379 C C . GLU B 1 7 ? 11.828 3.689 -21.188 1 53.22 7 GLU B C 1
ATOM 3381 O O . GLU B 1 7 ? 10.773 3.066 -21.344 1 53.22 7 GLU B O 1
ATOM 3386 N N . THR B 1 8 ? 12.016 4.758 -21.719 1 57.69 8 THR B N 1
ATOM 3387 C CA . THR B 1 8 ? 10.969 5.418 -22.5 1 57.69 8 THR B CA 1
ATOM 3388 C C . THR B 1 8 ? 10.664 4.641 -23.766 1 57.69 8 THR B C 1
ATOM 3390 O O . THR B 1 8 ? 9.5 4.523 -24.172 1 57.69 8 THR B O 1
ATOM 3393 N N . ARG B 1 9 ? 11.633 4.102 -24.391 1 59.69 9 ARG B N 1
ATOM 3394 C CA . ARG B 1 9 ? 11.445 3.299 -25.594 1 59.69 9 ARG B CA 1
ATOM 3395 C C . ARG B 1 9 ? 10.648 2.037 -25.297 1 59.69 9 ARG B C 1
ATOM 3397 O O . ARG B 1 9 ? 9.758 1.66 -26.062 1 59.69 9 ARG B O 1
ATOM 3404 N N . ILE B 1 10 ? 10.992 1.431 -24.203 1 58.44 10 ILE B N 1
ATOM 3405 C CA . ILE B 1 10 ? 10.305 0.209 -23.812 1 58.44 10 ILE B CA 1
ATOM 3406 C C . ILE B 1 10 ? 8.82 0.503 -23.578 1 58.44 10 ILE B C 1
ATOM 3408 O O . ILE B 1 10 ? 7.957 -0.22 -24.078 1 58.44 10 ILE B O 1
ATOM 3412 N N . ILE B 1 11 ? 8.602 1.57 -22.969 1 62.03 11 ILE B N 1
ATOM 3413 C CA . ILE B 1 11 ? 7.215 1.935 -22.688 1 62.03 11 ILE B CA 1
ATOM 3414 C C . ILE B 1 11 ? 6.477 2.215 -23.984 1 62.03 11 ILE B C 1
ATOM 3416 O O . ILE B 1 11 ? 5.328 1.796 -24.156 1 62.03 11 ILE B O 1
ATOM 3420 N N . LYS B 1 12 ? 7.148 2.82 -24.828 1 66.06 12 LYS B N 1
ATOM 3421 C CA . LYS B 1 12 ? 6.547 3.098 -26.125 1 66.06 12 LYS B CA 1
ATOM 3422 C C . LYS B 1 12 ? 6.25 1.806 -26.875 1 66.06 12 LYS B C 1
ATOM 3424 O O . LYS B 1 12 ? 5.188 1.664 -27.484 1 66.06 12 LYS B O 1
ATOM 3429 N N . ASN B 1 13 ? 7.16 0.887 -26.797 1 66.06 13 ASN B N 1
ATOM 3430 C CA . ASN B 1 13 ? 6.98 -0.393 -27.469 1 66.06 13 ASN B CA 1
ATOM 3431 C C . ASN B 1 13 ? 5.848 -1.203 -26.844 1 66.06 13 ASN B C 1
ATOM 3433 O O . ASN B 1 13 ? 5.039 -1.799 -27.562 1 66.06 13 ASN B O 1
ATOM 3437 N N . LEU B 1 14 ? 5.789 -1.18 -25.641 1 67.81 14 LEU B N 1
ATOM 3438 C CA . LEU B 1 14 ? 4.715 -1.883 -24.953 1 67.81 14 LEU B CA 1
ATOM 3439 C C . LEU B 1 14 ? 3.354 -1.309 -25.328 1 67.81 14 LEU B C 1
ATOM 3441 O O . LEU B 1 14 ? 2.404 -2.057 -25.562 1 67.81 14 LEU B O 1
ATOM 3445 N N . LYS B 1 15 ? 3.492 -0.089 -25.453 1 67.19 15 LYS B N 1
ATOM 3446 C CA . LYS B 1 15 ? 2.27 0.576 -25.891 1 67.19 15 LYS B CA 1
ATOM 3447 C C . LYS B 1 15 ? 1.862 0.111 -27.281 1 67.19 15 LYS B C 1
ATOM 3449 O O . LYS B 1 15 ? 0.691 -0.186 -27.531 1 67.19 15 LYS B O 1
ATOM 3454 N N . LYS B 1 16 ? 2.785 0.051 -28.031 1 71.81 16 LYS B N 1
ATOM 3455 C CA . LYS B 1 16 ? 2.514 -0.381 -29.391 1 71.81 16 LYS B CA 1
ATOM 3456 C C . LYS B 1 16 ? 2.02 -1.825 -29.438 1 71.81 16 LYS B C 1
ATOM 3458 O O . LYS B 1 16 ? 1.085 -2.15 -30.172 1 71.81 16 LYS B O 1
ATOM 3463 N N . ILE B 1 17 ? 2.607 -2.605 -28.688 1 73.06 17 ILE B N 1
ATOM 3464 C CA . ILE B 1 17 ? 2.289 -4.031 -28.656 1 73.06 17 ILE B CA 1
ATOM 3465 C C . ILE B 1 17 ? 0.877 -4.234 -28.125 1 73.06 17 ILE B C 1
ATOM 3467 O O . ILE B 1 17 ? 0.068 -4.941 -28.719 1 73.06 17 ILE B O 1
ATOM 3471 N N . PHE B 1 18 ? 0.509 -3.48 -27.188 1 73.19 18 PHE B N 1
ATOM 3472 C CA . PHE B 1 18 ? -0.76 -3.762 -26.531 1 73.19 18 PHE B CA 1
ATOM 3473 C C . PHE B 1 18 ? -1.854 -2.83 -27.047 1 73.19 18 PHE B C 1
ATOM 3475 O O . PHE B 1 18 ? -2.986 -2.867 -26.547 1 73.19 18 PHE B O 1
ATOM 3482 N N . SER B 1 19 ? -1.458 -2.033 -27.969 1 73 19 SER B N 1
ATOM 3483 C CA . SER B 1 19 ? -2.48 -1.261 -28.672 1 73 19 SER B CA 1
ATOM 3484 C C . SER B 1 19 ? -3.004 -2.016 -29.891 1 73 19 SER B C 1
ATOM 3486 O O . SER B 1 19 ? -3.949 -1.569 -30.547 1 73 19 SER B O 1
ATOM 3488 N N . ASN B 1 20 ? -2.469 -3.074 -30.094 1 76.62 20 ASN B N 1
ATOM 3489 C CA . ASN B 1 20 ? -2.902 -3.912 -31.219 1 76.62 20 ASN B CA 1
ATOM 3490 C C . ASN B 1 20 ? -3.949 -4.93 -30.781 1 76.62 20 ASN B C 1
ATOM 3492 O O . ASN B 1 20 ? -3.65 -5.84 -30 1 76.62 20 ASN B O 1
ATOM 3496 N N . LYS B 1 21 ? -5.121 -4.852 -31.328 1 80.88 21 LYS B N 1
ATOM 3497 C CA . LYS B 1 21 ? -6.246 -5.711 -30.969 1 80.88 21 LYS B CA 1
ATOM 3498 C C . LYS B 1 21 ? -5.91 -7.18 -31.188 1 80.88 21 LYS B C 1
ATOM 3500 O O . LYS B 1 21 ? -6.266 -8.031 -30.375 1 80.88 21 LYS B O 1
ATOM 3505 N N . LYS B 1 22 ? -5.312 -7.438 -32.25 1 83.12 22 LYS B N 1
ATOM 3506 C CA . LYS B 1 22 ? -4.965 -8.82 -32.594 1 83.12 22 LYS B CA 1
ATOM 3507 C C . LYS B 1 22 ? -4.023 -9.414 -31.531 1 83.12 22 LYS B C 1
ATOM 3509 O O . LYS B 1 22 ? -4.129 -10.594 -31.203 1 83.12 22 LYS B O 1
ATOM 3514 N N . THR B 1 23 ? -3.152 -8.586 -31.109 1 83.56 23 THR B N 1
ATOM 3515 C CA . THR B 1 23 ? -2.221 -9.039 -30.094 1 83.56 23 THR B CA 1
ATOM 3516 C C . THR B 1 23 ? -2.959 -9.367 -28.797 1 83.56 23 THR B C 1
ATOM 3518 O O . THR B 1 23 ? -2.688 -10.391 -28.156 1 83.56 23 THR B O 1
ATOM 3521 N N . ILE B 1 24 ? -3.863 -8.547 -28.453 1 82.62 24 ILE B N 1
ATOM 3522 C CA . ILE B 1 24 ? -4.641 -8.758 -27.25 1 82.62 24 ILE B CA 1
ATOM 3523 C C . ILE B 1 24 ? -5.461 -10.039 -27.375 1 82.62 24 ILE B C 1
ATOM 3525 O O . ILE B 1 24 ? -5.523 -10.844 -26.438 1 82.62 24 ILE B O 1
ATOM 3529 N N . GLU B 1 25 ? -6.027 -10.195 -28.469 1 86.5 25 GLU B N 1
ATOM 3530 C CA . GLU B 1 25 ? -6.812 -11.398 -28.734 1 86.5 25 GLU B CA 1
ATOM 3531 C C . GLU B 1 25 ? -5.945 -12.648 -28.656 1 86.5 25 GLU B C 1
ATOM 3533 O O . GLU B 1 25 ? -6.371 -13.68 -28.125 1 86.5 25 GLU B O 1
ATOM 3538 N N . LEU B 1 26 ? -4.836 -12.539 -29.188 1 90.5 26 LEU B N 1
ATOM 3539 C CA . LEU B 1 26 ? -3.908 -13.664 -29.141 1 90.5 26 LEU B CA 1
ATOM 3540 C C . LEU B 1 26 ? -3.551 -14.016 -27.703 1 90.5 26 LEU B C 1
ATOM 3542 O O . LEU B 1 26 ? -3.6 -15.188 -27.312 1 90.5 26 LEU B O 1
ATOM 3546 N N . VAL B 1 27 ? -3.176 -13.039 -26.906 1 88.88 27 VAL B N 1
ATOM 3547 C CA . VAL B 1 27 ? -2.795 -13.258 -25.516 1 88.88 27 VAL B CA 1
ATOM 3548 C C . VAL B 1 27 ? -3.949 -13.914 -24.766 1 88.88 27 VAL B C 1
ATOM 3550 O O . VAL B 1 27 ? -3.736 -14.836 -23.969 1 88.88 27 VAL B O 1
ATOM 3553 N N . ASN B 1 28 ? -5.07 -13.477 -25.062 1 86.69 28 ASN B N 1
ATOM 3554 C CA . ASN B 1 28 ? -6.238 -14.07 -24.422 1 86.69 28 ASN B CA 1
ATOM 3555 C C . ASN B 1 28 ? -6.465 -15.508 -24.891 1 86.69 28 ASN B C 1
ATOM 3557 O O . ASN B 1 28 ? -6.832 -16.375 -24.109 1 86.69 28 ASN B O 1
ATOM 3561 N N . ALA B 1 29 ? -6.297 -15.75 -26.141 1 91.81 29 ALA B N 1
ATOM 3562 C CA . ALA B 1 29 ? -6.496 -17.078 -26.703 1 91.81 29 ALA B CA 1
ATOM 3563 C C . ALA B 1 29 ? -5.496 -18.078 -26.109 1 91.81 29 ALA B C 1
ATOM 3565 O O . ALA B 1 29 ? -5.816 -19.25 -25.922 1 91.81 29 ALA B O 1
ATOM 3566 N N . LEU B 1 30 ? -4.363 -17.625 -25.828 1 94.81 30 LEU B N 1
ATOM 3567 C CA . LEU B 1 30 ? -3.303 -18.469 -25.281 1 94.81 30 LEU B CA 1
ATOM 3568 C C . LEU B 1 30 ? -3.721 -19.094 -23.953 1 94.81 30 LEU B C 1
ATOM 3570 O O . LEU B 1 30 ? -3.246 -20.172 -23.594 1 94.81 30 LEU B O 1
ATOM 3574 N N . THR B 1 31 ? -4.602 -18.484 -23.219 1 93.69 31 THR B N 1
ATOM 3575 C CA . THR B 1 31 ? -5.012 -18.953 -21.906 1 93.69 31 THR B CA 1
ATOM 3576 C C . THR B 1 31 ? -5.832 -20.234 -22 1 93.69 31 THR B C 1
ATOM 3578 O O . THR B 1 31 ? -6.051 -20.906 -21 1 93.69 31 THR B O 1
ATOM 3581 N N . ARG B 1 32 ? -6.203 -20.625 -23.172 1 93.12 32 ARG B N 1
ATOM 3582 C CA . ARG B 1 32 ? -7.02 -21.828 -23.375 1 93.12 32 ARG B CA 1
ATOM 3583 C C . ARG B 1 32 ? -6.18 -22.984 -23.875 1 93.12 32 ARG B C 1
ATOM 3585 O O . ARG B 1 32 ? -6.672 -24.109 -24.016 1 93.12 32 ARG B O 1
ATOM 3592 N N . VAL B 1 33 ? -5.012 -22.734 -24.141 1 96.06 33 VAL B N 1
ATOM 3593 C CA . VAL B 1 33 ? -4.129 -23.734 -24.719 1 96.06 33 VAL B CA 1
ATOM 3594 C C . VAL B 1 33 ? -3.857 -24.844 -23.719 1 96.06 33 VAL B C 1
ATOM 3596 O O . VAL B 1 33 ? -3.596 -24.578 -22.531 1 96.06 33 VAL B O 1
ATOM 3599 N N . ARG B 1 34 ? -3.855 -26.078 -24.188 1 95.31 34 ARG B N 1
ATOM 3600 C CA . ARG B 1 34 ? -3.613 -27.219 -23.328 1 95.31 34 ARG B CA 1
ATOM 3601 C C . ARG B 1 34 ? -2.447 -28.062 -23.828 1 95.31 34 ARG B C 1
ATOM 3603 O O . ARG B 1 34 ? -1.926 -28.922 -23.109 1 95.31 34 ARG B O 1
ATOM 3610 N N . LYS B 1 35 ? -2.031 -27.766 -25.031 1 95.56 35 LYS B N 1
ATOM 3611 C CA . LYS B 1 35 ? -0.951 -28.547 -25.641 1 95.56 35 LYS B CA 1
ATOM 3612 C C . LYS B 1 35 ? 0.269 -27.672 -25.906 1 95.56 35 LYS B C 1
ATOM 3614 O O . LYS B 1 35 ? 0.177 -26.656 -26.609 1 95.56 35 LYS B O 1
ATOM 3619 N N . LEU B 1 36 ? 1.361 -28.141 -25.422 1 96.56 36 LEU B N 1
ATOM 3620 C CA . LEU B 1 36 ? 2.615 -27.406 -25.547 1 96.56 36 LEU B CA 1
ATOM 3621 C C . LEU B 1 36 ? 3.693 -28.266 -26.188 1 96.56 36 LEU B C 1
ATOM 3623 O O . LEU B 1 36 ? 3.43 -29.422 -26.562 1 96.56 36 LEU B O 1
ATOM 3627 N N . GLY B 1 37 ? 4.887 -27.672 -26.328 1 95.56 37 GLY B N 1
ATOM 3628 C CA . GLY B 1 37 ? 6.027 -28.422 -26.844 1 95.56 37 GLY B CA 1
ATOM 3629 C C . GLY B 1 37 ? 6.344 -28.125 -28.297 1 95.56 37 GLY B C 1
ATOM 3630 O O . GLY B 1 37 ? 7.484 -28.281 -28.734 1 95.56 37 GLY B O 1
ATOM 3631 N N . TYR B 1 38 ? 5.258 -27.828 -29.016 1 96.31 38 TYR B N 1
ATOM 3632 C CA . TYR B 1 38 ? 5.391 -27.438 -30.422 1 96.31 38 TYR B CA 1
ATOM 3633 C C . TYR B 1 38 ? 4.52 -26.234 -30.734 1 96.31 38 TYR B C 1
ATOM 3635 O O . TYR B 1 38 ? 3.371 -26.156 -30.297 1 96.31 38 TYR B O 1
ATOM 3643 N N . TYR B 1 39 ? 5.047 -25.375 -31.594 1 96.44 39 TYR B N 1
ATOM 3644 C CA . TYR B 1 39 ? 4.234 -24.25 -32.062 1 96.44 39 TYR B CA 1
ATOM 3645 C C . TYR B 1 39 ? 3.016 -24.734 -32.812 1 96.44 39 TYR B C 1
ATOM 3647 O O . TYR B 1 39 ? 1.955 -24.109 -32.781 1 96.44 39 TYR B O 1
ATOM 3655 N N . SER B 1 40 ? 3.189 -25.828 -33.5 1 96.12 40 SER B N 1
ATOM 3656 C CA . SER B 1 40 ? 2.076 -26.391 -34.25 1 96.12 40 SER B CA 1
ATOM 3657 C C . SER B 1 40 ? 0.941 -26.828 -33.344 1 96.12 40 SER B C 1
ATOM 3659 O O . SER B 1 40 ? -0.234 -26.656 -33.688 1 96.12 40 SER B O 1
ATOM 3661 N N . TYR B 1 41 ? 1.25 -27.391 -32.219 1 96.06 41 TYR B N 1
ATOM 3662 C CA . TYR B 1 41 ? 0.23 -27.766 -31.234 1 96.06 41 TYR B CA 1
ATOM 3663 C C . TYR B 1 41 ? -0.534 -26.531 -30.75 1 96.06 41 TYR B C 1
ATOM 3665 O O . TYR B 1 41 ? -1.767 -26.516 -30.766 1 96.06 41 TYR B O 1
ATOM 3673 N N . VAL B 1 42 ? 0.206 -25.5 -30.406 1 96.75 42 VAL B N 1
ATOM 3674 C CA . VAL B 1 42 ? -0.375 -24.281 -29.859 1 96.75 42 VAL B CA 1
ATOM 3675 C C . VAL B 1 42 ? -1.209 -23.578 -30.922 1 96.75 42 VAL B C 1
ATOM 3677 O O . VAL B 1 42 ? -2.355 -23.203 -30.688 1 96.75 42 VAL B O 1
ATOM 3680 N N . GLY B 1 43 ? -0.615 -23.391 -32.031 1 96.19 43 GLY B N 1
ATOM 3681 C CA . GLY B 1 43 ? -1.312 -22.75 -33.156 1 96.19 43 GLY B CA 1
ATOM 3682 C C . GLY B 1 43 ? -2.629 -23.422 -33.5 1 96.19 43 GLY B C 1
ATOM 3683 O O . GLY B 1 43 ? -3.637 -22.734 -33.719 1 96.19 43 GLY B O 1
ATOM 3684 N N . ARG B 1 44 ? -2.658 -24.703 -33.531 1 95.12 44 ARG B N 1
ATOM 3685 C CA . ARG B 1 44 ? -3.861 -25.453 -33.875 1 95.12 44 ARG B CA 1
ATOM 3686 C C . ARG B 1 44 ? -4.957 -25.234 -32.844 1 95.12 44 ARG B C 1
ATOM 3688 O O . ARG B 1 44 ? -6.133 -25.109 -33.188 1 95.12 44 ARG B O 1
ATOM 3695 N N . GLU B 1 45 ? -4.629 -25.203 -31.641 1 94.94 45 GLU B N 1
ATOM 3696 C CA . GLU B 1 45 ? -5.609 -25.047 -30.562 1 94.94 45 GLU B CA 1
ATOM 3697 C C . GLU B 1 45 ? -6.277 -23.672 -30.625 1 94.94 45 GLU B C 1
ATOM 3699 O O . GLU B 1 45 ? -7.461 -23.531 -30.297 1 94.94 45 GLU B O 1
ATOM 3704 N N . ILE B 1 46 ? -5.496 -22.688 -31.062 1 95.12 46 ILE B N 1
ATOM 3705 C CA . ILE B 1 46 ? -6.055 -21.344 -30.984 1 95.12 46 ILE B CA 1
ATOM 3706 C C . ILE B 1 46 ? -6.355 -20.844 -32.406 1 95.12 46 ILE B C 1
ATOM 3708 O O . ILE B 1 46 ? -6.73 -19.672 -32.594 1 95.12 46 ILE B O 1
ATOM 3712 N N . GLY B 1 47 ? -6.102 -21.578 -33.438 1 93.12 47 GLY B N 1
ATOM 3713 C CA . GLY B 1 47 ? -6.402 -21.219 -34.812 1 93.12 47 GLY B CA 1
ATOM 3714 C C . GLY B 1 47 ? -5.426 -20.203 -35.375 1 93.12 47 GLY B C 1
ATOM 3715 O O . GLY B 1 47 ? -5.828 -19.281 -36.094 1 93.12 47 GLY B O 1
ATOM 3716 N N . TYR B 1 48 ? -4.258 -20.359 -35 1 93.88 48 TYR B N 1
ATOM 3717 C CA . TYR B 1 48 ? -3.207 -19.469 -35.469 1 93.88 48 TYR B CA 1
ATOM 3718 C C . TYR B 1 48 ? -2.162 -20.234 -36.281 1 93.88 48 TYR B C 1
ATOM 3720 O O . TYR B 1 48 ? -1.823 -21.375 -35.938 1 93.88 48 TYR B O 1
ATOM 3728 N N . ASP B 1 49 ? -1.68 -19.547 -37.281 1 94.56 49 ASP B N 1
ATOM 3729 C CA . ASP B 1 49 ? -0.584 -20.141 -38.031 1 94.56 49 ASP B CA 1
ATOM 3730 C C . ASP B 1 49 ? 0.665 -20.297 -37.156 1 94.56 49 ASP B C 1
ATOM 3732 O O . ASP B 1 49 ? 1.144 -19.328 -36.594 1 94.56 49 ASP B O 1
ATOM 3736 N N . PRO B 1 50 ? 1.228 -21.547 -37.188 1 95 50 PRO B N 1
ATOM 3737 C CA . PRO B 1 50 ? 2.359 -21.797 -36.281 1 95 50 PRO B CA 1
ATOM 3738 C C . PRO B 1 50 ? 3.566 -20.922 -36.594 1 95 50 PRO B C 1
ATOM 3740 O O . PRO B 1 50 ? 4.258 -20.469 -35.688 1 95 50 PRO B O 1
ATOM 3743 N N . TYR B 1 51 ? 3.863 -20.734 -37.812 1 94.75 51 TYR B N 1
ATOM 3744 C CA . TYR B 1 51 ? 5.008 -19.922 -38.188 1 94.75 51 TYR B CA 1
ATOM 3745 C C . TYR B 1 51 ? 4.805 -18.469 -37.781 1 94.75 51 TYR B C 1
ATOM 3747 O O . TYR B 1 51 ? 5.711 -17.844 -37.219 1 94.75 51 TYR B O 1
ATOM 3755 N N . LYS B 1 52 ? 3.682 -17.938 -38 1 93.31 52 LYS B N 1
ATOM 3756 C CA . LYS B 1 52 ? 3.367 -16.578 -37.594 1 93.31 52 LYS B CA 1
ATOM 3757 C C . LYS B 1 52 ? 3.389 -16.438 -36.062 1 93.31 52 LYS B C 1
ATOM 3759 O O . LYS B 1 52 ? 3.865 -15.438 -35.531 1 93.31 52 LYS B O 1
ATOM 3764 N N . LEU B 1 53 ? 2.871 -17.422 -35.5 1 95.31 53 LEU B N 1
ATOM 3765 C CA . LEU B 1 53 ? 2.869 -17.453 -34.031 1 95.31 53 LEU B CA 1
ATOM 3766 C C . LEU B 1 53 ? 4.289 -17.359 -33.5 1 95.31 53 LEU B C 1
ATOM 3768 O O . LEU B 1 53 ? 4.57 -16.562 -32.594 1 95.31 53 LEU B O 1
ATOM 3772 N N . SER B 1 54 ? 5.145 -18.156 -34 1 95.06 54 SER B N 1
ATOM 3773 C CA . SER B 1 54 ? 6.531 -18.156 -33.562 1 95.06 54 SER B CA 1
ATOM 3774 C C . SER B 1 54 ? 7.18 -16.781 -33.719 1 95.06 54 SER B C 1
ATOM 3776 O O . SER B 1 54 ? 7.945 -16.344 -32.875 1 95.06 54 SER B O 1
ATOM 3778 N N . LYS B 1 55 ? 6.863 -16.078 -34.719 1 92.69 55 LYS B N 1
ATOM 3779 C CA . LYS B 1 55 ? 7.402 -14.742 -34.969 1 92.69 55 LYS B CA 1
ATOM 3780 C C . LYS B 1 55 ? 6.875 -13.734 -33.969 1 92.69 55 LYS B C 1
ATOM 3782 O O . LYS B 1 55 ? 7.621 -12.875 -33.469 1 92.69 55 LYS B O 1
ATOM 3787 N N . ILE B 1 56 ? 5.617 -13.867 -33.75 1 91 56 ILE B N 1
ATOM 3788 C CA . ILE B 1 56 ? 5 -12.953 -32.812 1 91 56 ILE B CA 1
ATOM 3789 C C . ILE B 1 56 ? 5.582 -13.195 -31.406 1 91 56 ILE B C 1
ATOM 3791 O O . ILE B 1 56 ? 5.887 -12.242 -30.688 1 91 56 ILE B O 1
ATOM 3795 N N . VAL B 1 57 ? 5.695 -14.422 -31.016 1 93.62 57 VAL B N 1
ATOM 3796 C CA . VAL B 1 57 ? 6.277 -14.773 -29.719 1 93.62 57 VAL B CA 1
ATOM 3797 C C . VAL B 1 57 ? 7.711 -14.25 -29.641 1 93.62 57 VAL B C 1
ATOM 3799 O O . VAL B 1 57 ? 8.125 -13.703 -28.609 1 93.62 57 VAL B O 1
ATOM 3802 N N . GLY B 1 58 ? 8.422 -14.422 -30.703 1 91.62 58 GLY B N 1
ATOM 3803 C CA . GLY B 1 58 ? 9.75 -13.844 -30.766 1 91.62 58 GLY B CA 1
ATOM 3804 C C . GLY B 1 58 ? 9.766 -12.344 -30.531 1 91.62 58 GLY B C 1
ATOM 3805 O O . GLY B 1 58 ? 10.641 -11.836 -29.828 1 91.62 58 GLY B O 1
ATOM 3806 N N . ARG B 1 59 ? 8.828 -11.703 -31.031 1 87.19 59 ARG B N 1
ATOM 3807 C CA . ARG B 1 59 ? 8.703 -10.266 -30.844 1 87.19 59 ARG B CA 1
ATOM 3808 C C . ARG B 1 59 ? 8.414 -9.938 -29.375 1 87.19 59 ARG B C 1
ATOM 3810 O O . ARG B 1 59 ? 8.922 -8.953 -28.844 1 87.19 59 ARG B O 1
ATOM 3817 N N . PHE B 1 60 ? 7.551 -10.727 -28.766 1 89.5 60 PHE B N 1
ATOM 3818 C CA . PHE B 1 60 ? 7.273 -10.547 -27.359 1 89.5 60 PHE B CA 1
ATOM 3819 C C . PHE B 1 60 ? 8.547 -10.68 -26.531 1 89.5 60 PHE B C 1
ATOM 3821 O O . PHE B 1 60 ? 8.859 -9.805 -25.719 1 89.5 60 PHE B O 1
ATOM 3828 N N . TYR B 1 61 ? 9.258 -11.648 -26.828 1 89.81 61 TYR B N 1
ATOM 3829 C CA . TYR B 1 61 ? 10.477 -11.914 -26.062 1 89.81 61 TYR B CA 1
ATOM 3830 C C . TYR B 1 61 ? 11.484 -10.789 -26.234 1 89.81 61 TYR B C 1
ATOM 3832 O O . TYR B 1 61 ? 12.172 -10.398 -25.297 1 89.81 61 TYR B O 1
ATOM 3840 N N . ASN B 1 62 ? 11.562 -10.242 -27.375 1 86.56 62 ASN B N 1
ATOM 3841 C CA . ASN B 1 62 ? 12.453 -9.117 -27.641 1 86.56 62 ASN B CA 1
ATOM 3842 C C . ASN B 1 62 ? 12.062 -7.883 -26.844 1 86.56 62 ASN B C 1
ATOM 3844 O O . ASN B 1 62 ? 12.883 -6.977 -26.656 1 86.56 62 ASN B O 1
ATOM 3848 N N . ASN B 1 63 ? 10.844 -7.926 -26.453 1 82.31 63 ASN B N 1
ATOM 3849 C CA . ASN B 1 63 ? 10.359 -6.809 -25.641 1 82.31 63 ASN B CA 1
ATOM 3850 C C . ASN B 1 63 ? 10.203 -7.207 -24.172 1 82.31 63 ASN B C 1
ATOM 3852 O O . ASN B 1 63 ? 9.445 -6.574 -23.438 1 82.31 63 ASN B O 1
ATOM 3856 N N . ASN B 1 64 ? 10.727 -8.328 -23.797 1 83.06 64 ASN B N 1
ATOM 3857 C CA . ASN B 1 64 ? 10.805 -8.812 -22.422 1 83.06 64 ASN B CA 1
ATOM 3858 C C . ASN B 1 64 ? 9.438 -9.273 -21.906 1 83.06 64 ASN B C 1
ATOM 3860 O O . ASN B 1 64 ? 9.125 -9.117 -20.734 1 83.06 64 ASN B O 1
ATOM 3864 N N . ILE B 1 65 ? 8.656 -9.57 -22.859 1 87.75 65 ILE B N 1
ATOM 3865 C CA . ILE B 1 65 ? 7.391 -10.203 -22.484 1 87.75 65 ILE B CA 1
ATOM 3866 C C . ILE B 1 65 ? 7.539 -11.719 -22.531 1 87.75 65 ILE B C 1
ATOM 3868 O O . ILE B 1 65 ? 7.77 -12.297 -23.594 1 87.75 65 ILE B O 1
ATOM 3872 N N . GLU B 1 66 ? 7.359 -12.297 -21.375 1 92.81 66 GLU B N 1
ATOM 3873 C CA . GLU B 1 66 ? 7.547 -13.734 -21.25 1 92.81 66 GLU B CA 1
ATOM 3874 C C . GLU B 1 66 ? 6.238 -14.438 -20.906 1 92.81 66 GLU B C 1
ATOM 3876 O O . GLU B 1 66 ? 5.297 -13.805 -20.422 1 92.81 66 GLU B O 1
ATOM 3881 N N . PHE B 1 67 ? 6.258 -15.727 -21.188 1 95.75 67 PHE B N 1
ATOM 3882 C CA . PHE B 1 67 ? 5.055 -16.516 -20.938 1 95.75 67 PHE B CA 1
ATOM 3883 C C . PHE B 1 67 ? 5.371 -17.75 -20.094 1 95.75 67 PHE B C 1
ATOM 3885 O O . PHE B 1 67 ? 6.484 -18.281 -20.156 1 95.75 67 PHE B O 1
ATOM 3892 N N . THR B 1 68 ? 4.422 -18.109 -19.312 1 96.19 68 THR B N 1
ATOM 3893 C CA . THR B 1 68 ? 4.512 -19.312 -18.484 1 96.19 68 THR B CA 1
ATOM 3894 C C . THR B 1 68 ? 3.309 -20.219 -18.703 1 96.19 68 THR B C 1
ATOM 3896 O O . THR B 1 68 ? 2.25 -19.75 -19.141 1 96.19 68 THR B O 1
ATOM 3899 N N . ALA B 1 69 ? 3.525 -21.469 -18.5 1 96.69 69 ALA B N 1
ATOM 3900 C CA . ALA B 1 69 ? 2.414 -22.422 -18.484 1 96.69 69 ALA B CA 1
ATOM 3901 C C . ALA B 1 69 ? 1.867 -22.594 -17.062 1 96.69 69 ALA B C 1
ATOM 3903 O O . ALA B 1 69 ? 2.633 -22.641 -16.094 1 96.69 69 ALA B O 1
ATOM 3904 N N . VAL B 1 70 ? 0.628 -22.609 -17 1 95.62 70 VAL B N 1
ATOM 3905 C CA . VAL B 1 70 ? -0.008 -22.891 -15.719 1 95.62 70 VAL B CA 1
ATOM 3906 C C . VAL B 1 70 ? -0.279 -24.391 -15.602 1 95.62 70 VAL B C 1
ATOM 3908 O O . VAL B 1 70 ? -0.907 -24.984 -16.484 1 95.62 70 VAL B O 1
ATOM 3911 N N . ILE B 1 71 ? 0.209 -24.859 -14.508 1 92.75 71 ILE B N 1
ATOM 3912 C CA . ILE B 1 71 ? 0.133 -26.297 -14.266 1 92.75 71 ILE B CA 1
ATOM 3913 C C . ILE B 1 71 ? -0.965 -26.594 -13.25 1 92.75 71 ILE B C 1
ATOM 3915 O O . ILE B 1 71 ? -1.162 -25.828 -12.305 1 92.75 71 ILE B O 1
AT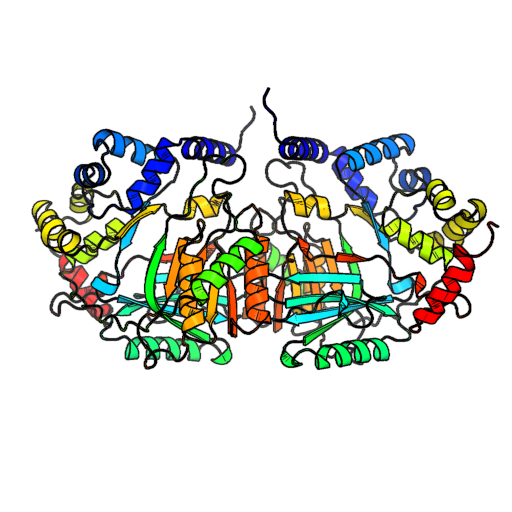OM 3919 N N . ASP B 1 72 ? -1.654 -27.625 -13.445 1 91.06 72 ASP B N 1
ATOM 3920 C CA . ASP B 1 72 ? -2.57 -28.141 -12.43 1 91.06 72 ASP B CA 1
ATOM 3921 C C . ASP B 1 72 ? -1.819 -28.953 -11.367 1 91.06 72 ASP B C 1
ATOM 3923 O O . ASP B 1 72 ? -1.665 -30.172 -11.5 1 91.06 72 ASP B O 1
ATOM 3927 N N . TYR B 1 73 ? -1.474 -28.344 -10.359 1 91.19 73 TYR B N 1
ATOM 3928 C CA . TYR B 1 73 ? -0.637 -28.953 -9.328 1 91.19 73 TYR B CA 1
ATOM 3929 C C . TYR B 1 73 ? -1.359 -30.109 -8.656 1 91.19 73 TYR B C 1
ATOM 3931 O O . TYR B 1 73 ? -0.724 -31.062 -8.195 1 91.19 73 TYR B O 1
ATOM 3939 N N . SER B 1 74 ? -2.668 -29.984 -8.594 1 88.44 74 SER B N 1
ATOM 3940 C CA . SER B 1 74 ? -3.439 -31.031 -7.953 1 88.44 74 SER B CA 1
ATOM 3941 C C . SER B 1 74 ? -3.271 -32.375 -8.68 1 88.44 74 SER B C 1
ATOM 3943 O O . SER B 1 74 ? -3.256 -33.438 -8.055 1 88.44 74 SER B O 1
ATOM 3945 N N . LYS B 1 75 ? -3.084 -32.344 -9.859 1 89.38 75 LYS B N 1
ATOM 3946 C CA . LYS B 1 75 ? -2.973 -33.562 -10.672 1 89.38 75 LYS B CA 1
ATOM 3947 C C . LYS B 1 75 ? -1.594 -34.188 -10.523 1 89.38 75 LYS B C 1
ATOM 3949 O O . LYS B 1 75 ? -1.392 -35.344 -10.906 1 89.38 75 LYS B O 1
ATOM 3954 N N . ILE B 1 76 ? -0.721 -33.438 -10.016 1 90.62 76 ILE B N 1
ATOM 3955 C CA . ILE B 1 76 ? 0.594 -34.031 -9.805 1 90.62 76 ILE B CA 1
ATOM 3956 C C . ILE B 1 76 ? 0.855 -34.188 -8.312 1 90.62 76 ILE B C 1
ATOM 3958 O O . ILE B 1 76 ? 2.004 -34.344 -7.887 1 90.62 76 ILE B O 1
ATOM 3962 N N . GLY B 1 77 ? -0.189 -34 -7.559 1 90.81 77 GLY B N 1
ATOM 3963 C CA . GLY B 1 77 ? -0.147 -34.344 -6.148 1 90.81 77 GLY B CA 1
ATOM 3964 C C . GLY B 1 77 ? 0.444 -33.25 -5.273 1 90.81 77 GLY B C 1
ATOM 3965 O O . GLY B 1 77 ? 1.109 -33.531 -4.277 1 90.81 77 GLY B O 1
ATOM 3966 N N . LEU B 1 78 ? 0.311 -32.031 -5.664 1 93.69 78 LEU B N 1
ATOM 3967 C CA . LEU B 1 78 ? 0.863 -30.938 -4.879 1 93.69 78 LEU B CA 1
ATOM 3968 C C . LEU B 1 78 ? -0.227 -29.938 -4.496 1 93.69 78 LEU B C 1
ATOM 3970 O O . LEU B 1 78 ? -1.065 -29.578 -5.328 1 93.69 78 LEU B O 1
ATOM 3974 N N . ASP B 1 79 ? -0.25 -29.484 -3.26 1 94.81 79 ASP B N 1
ATOM 3975 C CA . ASP B 1 79 ? -1.028 -28.359 -2.754 1 94.81 79 ASP B CA 1
ATOM 3976 C C . ASP B 1 79 ? -0.121 -27.188 -2.369 1 94.81 79 ASP B C 1
ATOM 3978 O O . ASP B 1 79 ? 1.09 -27.25 -2.594 1 94.81 79 ASP B O 1
ATOM 3982 N N . ILE B 1 80 ? -0.757 -26.141 -1.903 1 96.56 80 ILE B N 1
ATOM 3983 C 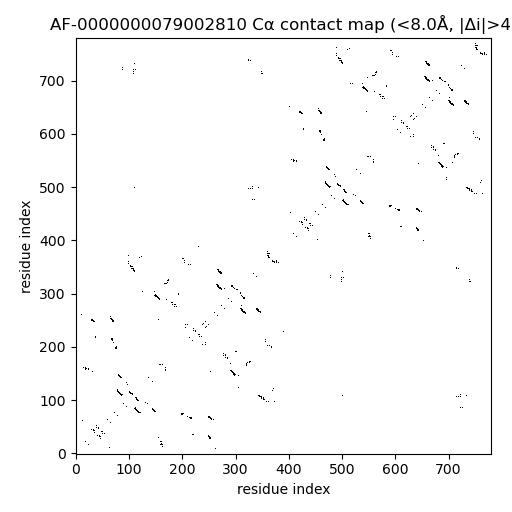CA . ILE B 1 80 ? 0.015 -24.953 -1.564 1 96.56 80 ILE B CA 1
ATOM 3984 C C . ILE B 1 80 ? -0.227 -24.578 -0.104 1 96.56 80 ILE B C 1
ATOM 3986 O O . ILE B 1 80 ? -1.368 -24.594 0.365 1 96.56 80 ILE B O 1
ATOM 3990 N N . LEU B 1 81 ? 0.803 -24.344 0.572 1 97.5 81 LEU B N 1
ATOM 3991 C CA . LEU B 1 81 ? 0.761 -23.75 1.905 1 97.5 81 LEU B CA 1
ATOM 3992 C C . LEU B 1 81 ? 1.298 -22.328 1.883 1 97.5 81 LEU B C 1
ATOM 3994 O O . LEU B 1 81 ? 2.406 -22.078 1.401 1 97.5 81 LEU B O 1
ATOM 3998 N N . LEU B 1 82 ? 0.513 -21.422 2.369 1 97.81 82 LEU B N 1
ATOM 3999 C CA . LEU B 1 82 ? 0.964 -20.047 2.568 1 97.81 82 LEU B CA 1
ATOM 4000 C C . LEU B 1 82 ? 1.277 -19.797 4.039 1 97.81 82 LEU B C 1
ATOM 4002 O O . LEU B 1 82 ? 0.443 -20.047 4.91 1 97.81 82 LEU B O 1
ATOM 4006 N N . VAL B 1 83 ? 2.441 -19.297 4.266 1 97.81 83 VAL B N 1
ATOM 4007 C CA . VAL B 1 83 ? 2.834 -18.859 5.602 1 97.81 83 VAL B CA 1
ATOM 4008 C C . VAL B 1 83 ? 3.225 -17.375 5.562 1 97.81 83 VAL B C 1
ATOM 4010 O O . VAL B 1 83 ? 4.047 -16.969 4.738 1 97.81 83 VAL B O 1
ATOM 4013 N N . PHE B 1 84 ? 2.623 -16.656 6.41 1 97.25 84 PHE B N 1
ATOM 4014 C CA . PHE B 1 84 ? 2.982 -15.25 6.562 1 97.25 84 PHE B CA 1
ATOM 4015 C C . PHE B 1 84 ? 3.527 -14.977 7.957 1 97.25 84 PHE B C 1
ATOM 4017 O O . PHE B 1 84 ? 2.824 -15.164 8.953 1 97.25 84 PHE B O 1
ATOM 4024 N N . VAL B 1 85 ? 4.727 -14.547 8.008 1 97.5 85 VAL B N 1
ATOM 4025 C CA . VAL B 1 85 ? 5.359 -14.172 9.266 1 97.5 85 VAL B CA 1
ATOM 4026 C C . VAL B 1 85 ? 5.355 -12.648 9.414 1 97.5 85 VAL B C 1
ATOM 4028 O O . VAL B 1 85 ? 6.191 -11.961 8.828 1 97.5 85 VAL B O 1
ATOM 4031 N N . GLU B 1 86 ? 4.539 -12.172 10.219 1 95.56 86 GLU B N 1
ATOM 4032 C CA . GLU B 1 86 ? 4.316 -10.742 10.383 1 95.56 86 GLU B CA 1
ATOM 4033 C C . GLU B 1 86 ? 5.43 -10.094 11.203 1 95.56 86 GLU B C 1
ATOM 4035 O O . GLU B 1 86 ? 5.891 -10.672 12.188 1 95.56 86 GLU B O 1
ATOM 4040 N N . LYS B 1 87 ? 5.938 -8.945 10.75 1 93.62 87 LYS B N 1
ATOM 4041 C CA . LYS B 1 87 ? 6.836 -8.047 11.469 1 93.62 87 LYS B CA 1
ATOM 4042 C C . LYS B 1 87 ? 8.258 -8.594 11.492 1 93.62 87 LYS B C 1
ATOM 4044 O O . LYS B 1 87 ? 9.156 -7.973 12.07 1 93.62 87 LYS B O 1
ATOM 4049 N N . HIS B 1 88 ? 8.461 -9.75 10.852 1 95.31 88 HIS B N 1
ATOM 4050 C CA . HIS B 1 88 ? 9.781 -10.359 10.922 1 95.31 88 HIS B CA 1
ATOM 4051 C C . HIS B 1 88 ? 10.32 -10.68 9.531 1 95.31 88 HIS B C 1
ATOM 4053 O O . HIS B 1 88 ? 9.555 -11.062 8.641 1 95.31 88 HIS B O 1
ATOM 4059 N N . ILE B 1 89 ? 11.57 -10.539 9.508 1 95.88 89 ILE B N 1
ATOM 4060 C CA . ILE B 1 89 ? 12.281 -10.992 8.32 1 95.88 89 ILE B CA 1
ATOM 4061 C C . ILE B 1 89 ? 12.812 -12.406 8.547 1 95.88 89 ILE B C 1
ATOM 4063 O O . ILE B 1 89 ? 13.641 -12.625 9.43 1 95.88 89 ILE B O 1
ATOM 4067 N N . VAL B 1 90 ? 12.328 -13.289 7.871 1 96.69 90 VAL B N 1
ATOM 4068 C CA . VAL B 1 90 ? 12.945 -14.602 7.766 1 96.69 90 VAL B CA 1
ATOM 4069 C C . VAL B 1 90 ? 13.781 -14.68 6.492 1 96.69 90 VAL B C 1
ATOM 4071 O O . VAL B 1 90 ? 13.242 -14.68 5.383 1 96.69 90 VAL B O 1
ATOM 4074 N N . LYS B 1 91 ? 15.023 -14.773 6.641 1 95.06 91 LYS B N 1
ATOM 4075 C CA . LYS B 1 91 ? 15.898 -14.805 5.473 1 95.06 91 LYS B CA 1
ATOM 4076 C C . LYS B 1 91 ? 15.648 -16.062 4.633 1 95.06 91 LYS B C 1
ATOM 4078 O O . LYS B 1 91 ? 15.391 -17.141 5.176 1 95.06 91 LYS B O 1
ATOM 4083 N N . PHE B 1 92 ? 15.836 -15.883 3.408 1 96.62 92 PHE B N 1
ATOM 4084 C CA . PHE B 1 92 ? 15.547 -16.953 2.467 1 96.62 92 PHE B CA 1
ATOM 4085 C C . PHE B 1 92 ? 16.328 -18.219 2.818 1 96.62 92 PHE B C 1
ATOM 4087 O O . PHE B 1 92 ? 15.766 -19.312 2.861 1 96.62 92 PHE B O 1
ATOM 4094 N N . HIS B 1 93 ? 17.594 -18.078 3.098 1 94.75 93 HIS B N 1
ATOM 4095 C CA . HIS B 1 93 ? 18.469 -19.219 3.316 1 94.75 93 HIS B CA 1
ATOM 4096 C C . HIS B 1 93 ? 18.188 -19.891 4.66 1 94.75 93 HIS B C 1
ATOM 4098 O O . HIS B 1 93 ? 18.672 -20.984 4.926 1 94.75 93 HIS B O 1
ATOM 4104 N N . GLU B 1 94 ? 17.375 -19.281 5.457 1 95.12 94 GLU B N 1
ATOM 4105 C CA . GLU B 1 94 ? 17.047 -19.812 6.777 1 95.12 94 GLU B CA 1
ATOM 4106 C C . GLU B 1 94 ? 15.695 -20.5 6.773 1 95.12 94 GLU B C 1
ATOM 4108 O O . GLU B 1 94 ? 15.266 -21.047 7.793 1 95.12 94 GLU B O 1
ATOM 4113 N N . LEU B 1 95 ? 15.062 -20.562 5.684 1 96.94 95 LEU B N 1
ATOM 4114 C CA . LEU B 1 95 ? 13.727 -21.156 5.605 1 96.94 95 LEU B CA 1
ATOM 4115 C C . LEU B 1 95 ? 13.789 -22.672 5.77 1 96.94 95 LEU B C 1
ATOM 4117 O O . LEU B 1 95 ? 14.656 -23.328 5.195 1 96.94 95 LEU B O 1
ATOM 4121 N N . PRO B 1 96 ? 12.922 -23.109 6.543 1 96.75 96 PRO B N 1
ATOM 4122 C CA . PRO B 1 96 ? 12.828 -24.578 6.594 1 96.75 96 PRO B CA 1
ATOM 4123 C C . PRO B 1 96 ? 12.289 -25.172 5.297 1 96.75 96 PRO B C 1
ATOM 4125 O O . PRO B 1 96 ? 11.43 -24.578 4.645 1 96.75 96 PRO B O 1
ATOM 4128 N N . PHE B 1 97 ? 12.812 -26.375 4.949 1 96.25 97 PHE B N 1
ATOM 4129 C CA . PHE B 1 97 ? 12.352 -27.125 3.779 1 96.25 97 PHE B CA 1
ATOM 4130 C C . PHE B 1 97 ? 12.406 -26.25 2.529 1 96.25 97 PHE B C 1
ATOM 4132 O O . PHE B 1 97 ? 11.422 -26.156 1.788 1 96.25 97 PHE B O 1
ATOM 4139 N N . ILE B 1 98 ? 13.445 -25.594 2.295 1 95.88 98 ILE B N 1
ATOM 4140 C CA . ILE B 1 98 ? 13.664 -24.609 1.238 1 95.88 98 ILE B CA 1
ATOM 4141 C C . ILE B 1 98 ? 13.469 -25.266 -0.126 1 95.88 98 ILE B C 1
ATOM 4143 O O . ILE B 1 98 ? 13.109 -24.594 -1.098 1 95.88 98 ILE B O 1
ATOM 4147 N N . GLU B 1 99 ? 13.625 -26.562 -0.242 1 95.56 99 GLU B N 1
ATOM 4148 C CA . GLU B 1 99 ? 13.516 -27.297 -1.5 1 95.56 99 GLU B CA 1
ATOM 4149 C C . GLU B 1 99 ? 12.062 -27.375 -1.975 1 95.56 99 GLU B C 1
ATOM 4151 O O . GLU B 1 99 ? 11.797 -27.719 -3.125 1 95.56 99 GLU B O 1
ATOM 4156 N N . TRP B 1 100 ? 11.172 -26.984 -1.101 1 97.56 100 TRP B N 1
ATOM 4157 C CA . TRP B 1 100 ? 9.75 -27.094 -1.427 1 97.56 100 TRP B CA 1
ATOM 4158 C C . TRP B 1 100 ? 9.125 -25.719 -1.594 1 97.56 100 TRP B C 1
ATOM 4160 O O . TRP B 1 100 ? 7.91 -25.594 -1.738 1 97.56 100 TRP B O 1
ATOM 4170 N N . ILE B 1 101 ? 9.938 -24.672 -1.604 1 98.06 101 ILE B N 1
ATOM 4171 C CA . ILE B 1 101 ? 9.445 -23.297 -1.661 1 98.06 101 ILE B CA 1
ATOM 4172 C C . ILE B 1 101 ? 8.891 -23 -3.055 1 98.06 101 ILE B C 1
ATOM 4174 O O . ILE B 1 101 ? 9.516 -23.344 -4.062 1 98.06 101 ILE B O 1
ATOM 4178 N N . LYS B 1 102 ? 7.77 -22.422 -3.084 1 97.88 102 LYS B N 1
ATOM 4179 C CA . LYS B 1 102 ? 7.141 -21.969 -4.324 1 97.88 102 LYS B CA 1
ATOM 4180 C C . LYS B 1 102 ? 7.367 -20.484 -4.559 1 97.88 102 LYS B C 1
ATOM 4182 O O . LYS B 1 102 ? 7.637 -20.062 -5.684 1 97.88 102 LYS B O 1
ATOM 4187 N N . SER B 1 103 ? 7.191 -19.688 -3.543 1 97.31 103 SER B N 1
ATOM 4188 C CA . SER B 1 103 ? 7.426 -18.266 -3.631 1 97.31 103 SER B CA 1
ATOM 4189 C C . SER B 1 103 ? 7.887 -17.688 -2.291 1 97.31 103 SER B C 1
ATOM 4191 O O . SER B 1 103 ? 7.617 -18.266 -1.238 1 97.31 103 SER B O 1
ATOM 4193 N N . TYR B 1 104 ? 8.586 -16.609 -2.355 1 98 104 TYR B N 1
ATOM 4194 C CA . TYR B 1 104 ? 9.141 -15.906 -1.199 1 98 104 TYR B CA 1
ATOM 4195 C C . TYR B 1 104 ? 9.219 -14.406 -1.447 1 98 104 TYR B C 1
ATOM 4197 O O . TYR B 1 104 ? 9.547 -13.969 -2.553 1 98 104 TYR B O 1
ATOM 4205 N N . GLY B 1 105 ? 8.883 -13.664 -0.451 1 97.62 105 GLY B N 1
ATOM 4206 C CA . GLY B 1 105 ? 9.102 -12.227 -0.552 1 97.62 105 GLY B CA 1
ATOM 4207 C C . GLY B 1 105 ? 8.812 -11.484 0.74 1 97.62 105 GLY B C 1
ATOM 4208 O O . GLY B 1 105 ? 7.949 -11.898 1.517 1 97.62 105 GLY B O 1
ATOM 4209 N N . LEU B 1 106 ? 9.484 -10.391 0.912 1 97.56 106 LEU B N 1
ATOM 4210 C CA . LEU B 1 106 ? 9.148 -9.461 1.983 1 97.56 106 LEU B CA 1
ATOM 4211 C C . LEU B 1 106 ? 8.008 -8.539 1.562 1 97.56 106 LEU B C 1
ATOM 4213 O O . LEU B 1 106 ? 7.828 -8.266 0.372 1 97.56 106 LEU B O 1
ATOM 4217 N N . THR B 1 107 ? 7.289 -8.07 2.547 1 96.38 107 THR B N 1
ATOM 4218 C CA . THR B 1 107 ? 6.105 -7.289 2.201 1 96.38 107 THR B CA 1
ATOM 4219 C C . THR B 1 107 ? 6.195 -5.883 2.783 1 96.38 107 THR B C 1
ATOM 4221 O O . THR B 1 107 ? 6.922 -5.648 3.75 1 96.38 107 THR B O 1
ATOM 4224 N N . LYS B 1 108 ? 5.477 -4.848 2.289 1 90.56 108 LYS B N 1
ATOM 4225 C CA . LYS B 1 108 ? 5.633 -3.465 2.734 1 90.56 108 LYS B CA 1
ATOM 4226 C C . LYS B 1 108 ? 4.316 -2.912 3.277 1 90.56 108 LYS B C 1
ATOM 4228 O O . LYS B 1 108 ? 4.309 -1.916 4.004 1 90.56 108 LYS B O 1
ATOM 4233 N N . ASP B 1 109 ? 3.072 -3.264 2.955 1 88.69 109 ASP B N 1
ATOM 4234 C CA . ASP B 1 109 ? 1.826 -2.779 3.539 1 88.69 109 ASP B CA 1
ATOM 4235 C C . ASP B 1 109 ? 1.64 -3.314 4.957 1 88.69 109 ASP B C 1
ATOM 4237 O O . ASP B 1 109 ? 1.471 -2.541 5.902 1 88.69 109 ASP B O 1
ATOM 4241 N N . ILE B 1 110 ? 1.692 -4.469 5.09 1 94 110 ILE B N 1
ATOM 4242 C CA . ILE B 1 110 ? 1.9 -5.195 6.34 1 94 110 ILE B CA 1
ATOM 4243 C C . ILE B 1 110 ? 3.273 -5.863 6.324 1 94 110 ILE B C 1
ATOM 4245 O O . ILE B 1 110 ? 3.525 -6.762 5.52 1 94 110 ILE B O 1
ATOM 4249 N N . PHE B 1 111 ? 4.094 -5.363 7.16 1 95.69 111 PHE B N 1
ATOM 4250 C CA . PHE B 1 111 ? 5.484 -5.797 7.129 1 95.69 111 PHE B CA 1
ATOM 4251 C C . PHE B 1 111 ? 5.609 -7.254 7.562 1 95.69 111 PHE B C 1
ATOM 4253 O O . PHE B 1 111 ? 5.004 -7.664 8.555 1 95.69 111 PHE B O 1
ATOM 4260 N N . GLY B 1 112 ? 6.371 -8.008 6.801 1 97 112 GLY B N 1
ATOM 4261 C CA . GLY B 1 112 ? 6.637 -9.391 7.16 1 97 112 GLY B CA 1
ATOM 4262 C C . GLY B 1 112 ? 7.25 -10.195 6.031 1 97 112 GLY B C 1
ATOM 4263 O O . GLY B 1 112 ? 7.855 -9.625 5.117 1 97 112 GLY B O 1
ATOM 4264 N N . THR B 1 113 ? 7.25 -11.445 6.227 1 98.19 113 THR B N 1
ATOM 4265 C CA . THR B 1 113 ? 7.773 -12.391 5.246 1 98.19 113 THR B CA 1
ATOM 4266 C C . THR B 1 113 ? 6.656 -13.281 4.703 1 98.19 113 THR B C 1
ATOM 4268 O O . THR B 1 113 ? 5.953 -13.938 5.469 1 98.19 113 THR B O 1
ATOM 4271 N N . TYR B 1 114 ? 6.5 -13.258 3.447 1 98.44 114 TYR B N 1
ATOM 4272 C CA . TYR B 1 114 ? 5.543 -14.078 2.713 1 98.44 114 TYR B CA 1
ATOM 4273 C C . TYR B 1 114 ? 6.227 -15.305 2.123 1 98.44 114 TYR B C 1
ATOM 4275 O O . TYR B 1 114 ? 7.199 -15.188 1.374 1 98.44 114 TYR B O 1
ATOM 4283 N N . ILE B 1 115 ? 5.664 -16.5 2.465 1 98.56 115 ILE B N 1
ATOM 4284 C CA . ILE B 1 115 ? 6.254 -17.75 2.004 1 98.56 115 ILE B CA 1
ATOM 4285 C C . ILE B 1 115 ? 5.156 -18.688 1.5 1 98.56 115 ILE B C 1
ATOM 4287 O O . ILE B 1 115 ? 4.164 -18.922 2.195 1 98.56 115 ILE B O 1
ATOM 4291 N N . GLN B 1 116 ? 5.391 -19.234 0.368 1 98.5 116 GLN B N 1
ATOM 4292 C CA . GLN B 1 116 ? 4.543 -20.312 -0.116 1 98.5 116 GLN B CA 1
ATOM 4293 C C . GLN B 1 116 ? 5.348 -21.594 -0.323 1 98.5 116 GLN B C 1
ATOM 4295 O O . GLN B 1 116 ? 6.473 -21.547 -0.83 1 98.5 116 GLN B O 1
ATOM 4300 N N . TYR B 1 117 ? 4.734 -22.688 0.024 1 98.38 117 TYR B N 1
ATOM 4301 C CA . TYR B 1 117 ? 5.328 -24.016 -0.161 1 98.38 117 TYR B CA 1
ATOM 4302 C C . TYR B 1 117 ? 4.465 -24.875 -1.069 1 98.38 117 TYR B C 1
ATOM 4304 O O . TYR B 1 117 ? 3.234 -24.812 -1.014 1 98.38 117 TYR B O 1
ATOM 4312 N N . TYR B 1 118 ? 5.145 -25.656 -1.833 1 97.31 118 TYR B N 1
ATOM 4313 C CA . TYR B 1 118 ? 4.5 -26.859 -2.367 1 97.31 118 TYR B CA 1
ATOM 4314 C C . TYR B 1 118 ? 4.367 -27.922 -1.294 1 97.31 118 TYR B C 1
ATOM 4316 O O . TYR B 1 118 ? 5.336 -28.25 -0.599 1 97.31 118 TYR B O 1
ATOM 4324 N N . ILE B 1 119 ? 3.203 -28.469 -1.246 1 96.56 119 ILE B N 1
ATOM 4325 C CA . ILE B 1 119 ? 2.969 -29.516 -0.251 1 96.56 119 ILE B CA 1
ATOM 4326 C C . ILE B 1 119 ? 2.488 -30.781 -0.939 1 96.56 119 ILE B C 1
ATOM 4328 O O . ILE B 1 119 ? 1.372 -30.828 -1.461 1 96.56 119 ILE B O 1
ATOM 4332 N N . PRO B 1 120 ? 3.266 -31.828 -0.848 1 94.31 120 PRO B N 1
ATOM 4333 C CA . PRO B 1 120 ? 2.773 -33.094 -1.383 1 94.31 120 PRO B CA 1
ATOM 4334 C C . PRO B 1 120 ? 1.602 -33.656 -0.583 1 94.31 120 PRO B C 1
ATOM 4336 O O . PRO B 1 120 ? 1.632 -33.656 0.65 1 94.31 120 PRO B O 1
ATOM 4339 N N . PHE B 1 121 ? 0.688 -34.281 -1.228 1 90.88 121 PHE B N 1
ATOM 4340 C CA . PHE B 1 121 ? -0.538 -34.781 -0.616 1 90.88 121 PHE B CA 1
ATOM 4341 C C . PHE B 1 121 ? -0.224 -35.781 0.497 1 90.88 121 PHE B C 1
ATOM 4343 O O . PHE B 1 121 ? -0.784 -35.688 1.592 1 90.88 121 PHE B O 1
ATOM 4350 N N . GLU B 1 122 ? 0.666 -36.594 0.218 1 89.25 122 GLU B N 1
ATOM 4351 C CA . GLU B 1 122 ? 0.964 -37.719 1.113 1 89.25 122 GLU B CA 1
ATOM 4352 C C . GLU B 1 122 ? 1.571 -37.219 2.424 1 89.25 122 GLU B C 1
ATOM 4354 O O . GLU B 1 122 ? 1.483 -37.906 3.449 1 89.25 122 GLU B O 1
ATOM 4359 N N . TYR B 1 123 ? 2.113 -36.094 2.338 1 92.81 123 TYR B N 1
ATOM 4360 C CA . TYR B 1 123 ? 2.84 -35.594 3.504 1 92.81 123 TYR B CA 1
ATOM 4361 C C . TYR B 1 123 ? 2.23 -34.312 4.023 1 92.81 123 TYR B C 1
ATOM 4363 O O . TYR B 1 123 ? 2.9 -33.531 4.699 1 92.81 123 TYR B O 1
ATOM 4371 N N . SER B 1 124 ? 1.06 -34.031 3.693 1 93.75 124 SER B N 1
ATOM 4372 C CA . SER B 1 124 ? 0.475 -32.719 3.938 1 93.75 124 SER B CA 1
ATOM 4373 C C . SER B 1 124 ? 0.481 -32.375 5.422 1 93.75 124 SER B C 1
ATOM 4375 O O . SER B 1 124 ? 1.008 -31.328 5.824 1 93.75 124 SER B O 1
ATOM 4377 N N . LYS B 1 125 ? -0.001 -33.25 6.258 1 94 125 LYS B N 1
ATOM 4378 C CA . LYS B 1 125 ? -0.075 -33 7.695 1 94 125 LYS B CA 1
ATOM 4379 C C . LYS B 1 125 ? 1.318 -32.906 8.312 1 94 125 LYS B C 1
ATOM 4381 O O . LYS B 1 125 ? 1.628 -31.953 9.016 1 94 125 LYS B O 1
ATOM 4386 N N . GLU B 1 126 ? 2.082 -33.844 7.949 1 94.75 126 GLU B N 1
ATOM 4387 C CA . GLU B 1 126 ? 3.424 -33.938 8.516 1 94.75 126 GLU B CA 1
ATOM 4388 C C . GLU B 1 126 ? 4.285 -32.75 8.109 1 94.75 126 GLU B C 1
ATOM 4390 O O . GLU B 1 126 ? 4.906 -32.094 8.961 1 94.75 126 GLU B O 1
ATOM 4395 N N . LEU B 1 127 ? 4.328 -32.469 6.879 1 96.44 127 LEU B N 1
ATOM 4396 C CA . LEU B 1 127 ? 5.199 -31.438 6.375 1 96.44 127 LEU B CA 1
ATOM 4397 C C . LEU B 1 127 ? 4.754 -30.062 6.879 1 96.44 127 LEU B C 1
ATOM 4399 O O . LEU B 1 127 ? 5.582 -29.234 7.277 1 96.44 127 LEU B O 1
ATOM 4403 N N . VAL B 1 128 ? 3.479 -29.797 6.871 1 96.88 128 VAL B N 1
ATOM 4404 C CA . VAL B 1 128 ? 2.959 -28.516 7.355 1 96.88 128 VAL B CA 1
ATOM 4405 C C . VAL B 1 128 ? 3.32 -28.328 8.828 1 96.88 128 VAL B C 1
ATOM 4407 O O . VAL B 1 128 ? 3.814 -27.281 9.227 1 96.88 128 VAL B O 1
ATOM 4410 N N . HIS B 1 129 ? 3.092 -29.359 9.578 1 96.19 129 HIS B N 1
ATOM 4411 C CA . HIS B 1 129 ? 3.428 -29.312 10.992 1 96.19 129 HIS B CA 1
ATOM 4412 C C . HIS B 1 129 ? 4.914 -29.031 11.195 1 96.19 129 HIS B C 1
ATOM 4414 O O . HIS B 1 129 ? 5.281 -28.188 12.016 1 96.19 129 HIS B O 1
ATOM 4420 N N . SER B 1 130 ? 5.723 -29.703 10.453 1 96.5 130 SER B N 1
ATOM 4421 C CA . SER B 1 130 ? 7.164 -29.547 10.594 1 96.5 130 SER B CA 1
ATOM 4422 C C . SER B 1 130 ? 7.613 -28.141 10.211 1 96.5 130 SER B C 1
ATOM 4424 O O . SER B 1 130 ? 8.469 -27.547 10.875 1 96.5 130 SER B O 1
ATOM 4426 N N . ILE B 1 131 ? 7.082 -27.609 9.156 1 97.19 131 ILE B N 1
ATOM 4427 C CA . ILE B 1 131 ? 7.402 -26.266 8.711 1 97.19 131 ILE B CA 1
ATOM 4428 C C . ILE B 1 131 ? 7.062 -25.266 9.812 1 97.19 131 ILE B C 1
ATOM 4430 O O . ILE B 1 131 ? 7.887 -24.406 10.164 1 97.19 131 ILE B O 1
ATOM 4434 N N . LEU B 1 132 ? 5.91 -25.406 10.367 1 96.31 132 LEU B N 1
ATOM 4435 C CA . LEU B 1 132 ? 5.434 -24.469 11.383 1 96.31 132 LEU B CA 1
ATOM 4436 C C . LEU B 1 132 ? 6.254 -24.578 12.664 1 96.31 132 LEU B C 1
ATOM 4438 O O . LEU B 1 132 ? 6.574 -23.578 13.297 1 96.31 132 LEU B O 1
ATOM 4442 N N . GLU B 1 133 ? 6.582 -25.766 12.992 1 96.12 133 GLU B N 1
ATOM 4443 C CA . GLU B 1 133 ? 7.395 -25.984 14.188 1 96.12 133 GLU B CA 1
ATOM 4444 C C . GLU B 1 133 ? 8.766 -25.328 14.055 1 96.12 133 GLU B C 1
ATOM 4446 O O . GLU B 1 133 ? 9.234 -24.672 14.977 1 96.12 133 GLU B O 1
ATOM 4451 N N . GLU B 1 134 ? 9.344 -25.453 12.938 1 96.5 134 GLU B N 1
ATOM 4452 C CA . GLU B 1 134 ? 10.656 -24.875 12.703 1 96.5 134 GLU B CA 1
ATOM 4453 C C . GLU B 1 134 ? 10.586 -23.344 12.695 1 96.5 134 GLU B C 1
ATOM 4455 O O . GLU B 1 134 ? 11.484 -22.672 13.203 1 96.5 134 GLU B O 1
ATOM 4460 N N . LEU B 1 135 ? 9.547 -22.812 12.109 1 95.69 135 LEU B N 1
ATOM 4461 C CA . LEU B 1 135 ? 9.398 -21.359 12.047 1 95.69 135 LEU B CA 1
ATOM 4462 C C . LEU B 1 135 ? 9.102 -20.781 13.422 1 95.69 135 LEU B C 1
ATOM 4464 O O . LEU B 1 135 ? 9.594 -19.703 13.766 1 95.69 135 LEU B O 1
ATOM 4468 N N . LYS B 1 136 ? 8.359 -21.453 14.164 1 92.06 136 LYS B N 1
ATOM 4469 C CA . LYS B 1 136 ? 7.973 -21 15.492 1 92.06 136 LYS B CA 1
ATOM 4470 C C . LYS B 1 136 ? 9.164 -20.984 16.438 1 92.06 136 LYS B C 1
ATOM 4472 O O . LYS B 1 136 ? 9.133 -20.312 17.484 1 92.06 136 LYS B O 1
ATOM 4477 N N . LYS B 1 137 ? 10.133 -21.766 16.156 1 91.94 137 LYS B N 1
ATOM 4478 C CA . LYS B 1 137 ? 11.367 -21.719 16.938 1 91.94 137 LYS B CA 1
ATOM 4479 C C . LYS B 1 137 ? 12.086 -20.375 16.75 1 91.94 137 LYS B C 1
ATOM 4481 O O . LYS B 1 137 ? 12.844 -19.953 17.609 1 91.94 137 LYS B O 1
ATOM 4486 N N . LYS B 1 138 ? 11.781 -19.766 15.703 1 89.19 138 LYS B N 1
ATOM 4487 C CA . LYS B 1 138 ? 12.516 -18.547 15.32 1 89.19 138 LYS B CA 1
ATOM 4488 C C . LYS B 1 138 ? 11.711 -17.297 15.625 1 89.19 138 LYS B C 1
ATOM 4490 O O . LYS B 1 138 ? 12.281 -16.219 15.828 1 89.19 138 LYS B O 1
ATOM 4495 N N . VAL B 1 139 ? 10.453 -17.422 15.516 1 91.19 139 VAL B N 1
ATOM 4496 C CA . VAL B 1 139 ? 9.57 -16.266 15.672 1 91.19 139 VAL B CA 1
ATOM 4497 C C . VAL B 1 139 ? 8.414 -16.625 16.609 1 91.19 139 VAL B C 1
ATOM 4499 O O . VAL B 1 139 ? 7.957 -17.781 16.625 1 91.19 139 VAL B O 1
ATOM 4502 N N . ASP B 1 140 ? 7.965 -15.586 17.281 1 90.06 140 ASP B N 1
ATOM 4503 C CA . ASP B 1 140 ? 6.816 -15.781 18.156 1 90.06 140 ASP B CA 1
ATOM 4504 C C . ASP B 1 140 ? 5.605 -16.297 17.375 1 90.06 140 ASP B C 1
ATOM 4506 O O . ASP B 1 140 ? 5.297 -15.781 16.297 1 90.06 140 ASP B O 1
ATOM 4510 N N . GLN B 1 141 ? 4.91 -17.219 17.922 1 89.69 141 GLN B N 1
ATOM 4511 C CA . GLN B 1 141 ? 3.803 -17.906 17.266 1 89.69 141 GLN B CA 1
ATOM 4512 C C . GLN B 1 141 ? 2.689 -16.938 16.891 1 89.69 141 GLN B C 1
ATOM 4514 O O . GLN B 1 141 ? 1.983 -17.141 15.906 1 89.69 141 GLN B O 1
ATOM 4519 N N . LYS B 1 142 ? 2.564 -15.922 17.656 1 91.06 142 LYS B N 1
ATOM 4520 C CA . LYS B 1 142 ? 1.471 -14.984 17.438 1 91.06 142 LYS B CA 1
ATOM 4521 C C . LYS B 1 142 ? 1.661 -14.219 16.125 1 91.06 142 LYS B C 1
ATOM 4523 O O . LYS B 1 142 ? 0.72 -13.609 15.625 1 91.06 142 LYS B O 1
ATOM 4528 N N . HIS B 1 143 ? 2.83 -14.289 15.594 1 93.75 143 HIS B N 1
ATOM 4529 C CA . HIS B 1 143 ? 3.139 -13.539 14.375 1 93.75 143 HIS B CA 1
ATOM 4530 C C . HIS B 1 143 ? 3.146 -14.453 13.156 1 93.75 143 HIS B C 1
ATOM 4532 O O . HIS B 1 143 ? 3.438 -14.008 12.047 1 93.75 143 HIS B O 1
ATOM 4538 N N . VAL B 1 144 ? 2.852 -15.734 13.383 1 95.31 144 VAL B N 1
ATOM 4539 C CA . VAL B 1 144 ? 2.881 -16.688 12.281 1 95.31 144 VAL B CA 1
ATOM 4540 C C . VAL B 1 144 ? 1.454 -17.047 11.867 1 95.31 144 VAL B C 1
ATOM 4542 O O . VAL B 1 144 ? 0.698 -17.625 12.648 1 95.31 144 VAL B O 1
ATOM 4545 N N . TYR B 1 145 ? 1.139 -16.688 10.688 1 95.38 145 TYR B N 1
ATOM 4546 C CA . TYR B 1 145 ? -0.136 -17.031 10.07 1 95.38 145 TYR B CA 1
ATOM 4547 C C . TYR B 1 145 ? 0.062 -18.031 8.938 1 95.38 145 TYR B C 1
ATOM 4549 O O . TYR B 1 145 ? 1.027 -17.938 8.18 1 95.38 145 TYR B O 1
ATOM 4557 N N . TYR B 1 146 ? -0.827 -18.984 8.82 1 96.44 146 TYR B N 1
ATOM 4558 C CA . TYR B 1 146 ? -0.682 -19.938 7.734 1 96.44 146 TYR B CA 1
ATOM 4559 C C . TYR B 1 146 ? -2.043 -20.344 7.176 1 96.44 146 TYR B C 1
ATOM 4561 O O . TYR B 1 146 ? -3.035 -20.375 7.906 1 96.44 146 TYR B O 1
ATOM 4569 N N . TYR B 1 147 ? -2.068 -20.641 5.914 1 95.19 147 TYR B N 1
ATOM 4570 C CA . TYR B 1 147 ? -3.262 -20.984 5.152 1 95.19 147 TYR B CA 1
ATOM 4571 C C . TYR B 1 147 ? -2.971 -22.109 4.168 1 95.19 147 TYR B C 1
ATOM 4573 O O . TYR B 1 147 ? -1.973 -22.062 3.443 1 95.19 147 TYR B O 1
ATOM 4581 N N . TYR B 1 148 ? -3.846 -23.062 4.16 1 96 148 TYR B N 1
ATOM 4582 C CA . TYR B 1 148 ? -3.695 -24.219 3.273 1 96 148 TYR B CA 1
ATOM 4583 C C . TYR B 1 148 ? -4.672 -24.141 2.105 1 96 148 TYR B C 1
ATOM 4585 O O . TYR B 1 148 ? -5.875 -23.953 2.307 1 96 148 TYR B O 1
ATOM 4593 N N . PHE B 1 149 ? -4.137 -24.312 0.916 1 94.88 149 PHE B N 1
ATOM 4594 C CA . PHE B 1 149 ? -4.957 -24.203 -0.286 1 94.88 149 PHE B CA 1
ATOM 4595 C C . PHE B 1 149 ? -4.82 -25.453 -1.149 1 94.88 149 PHE B C 1
ATOM 4597 O O . PHE B 1 149 ? -3.707 -25.844 -1.505 1 94.88 149 PHE B O 1
ATOM 4604 N N . ASP B 1 150 ? -5.891 -25.938 -1.6 1 92.12 150 ASP B N 1
ATOM 4605 C CA . ASP B 1 150 ? -5.875 -27.094 -2.49 1 92.12 150 ASP B CA 1
ATOM 4606 C C . ASP B 1 150 ? -6.301 -26.703 -3.904 1 92.12 150 ASP B C 1
ATOM 4608 O O . ASP B 1 150 ? -6.301 -27.547 -4.812 1 92.12 150 ASP B O 1
ATOM 4612 N N . THR B 1 151 ? -6.688 -25.469 -4.082 1 92.12 151 THR B N 1
ATOM 4613 C CA . THR B 1 151 ? -7.062 -24.953 -5.391 1 92.12 151 THR B CA 1
ATOM 4614 C C . THR B 1 151 ? -6.324 -23.656 -5.691 1 92.12 151 THR B C 1
ATOM 4616 O O . THR B 1 151 ? -6.32 -22.734 -4.871 1 92.12 151 THR B O 1
ATOM 4619 N N . ASN B 1 152 ? -5.746 -23.656 -6.809 1 92.38 152 ASN B N 1
ATOM 4620 C CA . ASN B 1 152 ? -5.012 -22.5 -7.293 1 92.38 152 ASN B CA 1
ATOM 4621 C C . ASN B 1 152 ? -5.344 -22.203 -8.758 1 92.38 152 ASN B C 1
ATOM 4623 O O . ASN B 1 152 ? -5.031 -23 -9.641 1 92.38 152 ASN B O 1
ATOM 4627 N N . ILE B 1 153 ? -5.906 -21.062 -8.984 1 92.62 153 ILE B N 1
ATOM 4628 C CA . ILE B 1 153 ? -6.336 -20.703 -10.328 1 92.62 153 ILE B CA 1
ATOM 4629 C C . ILE B 1 153 ? -5.586 -19.469 -10.797 1 92.62 153 ILE B C 1
ATOM 4631 O O . ILE B 1 153 ? -5.531 -18.453 -10.086 1 92.62 153 ILE B O 1
ATOM 4635 N N . ARG B 1 154 ? -5.027 -19.578 -11.922 1 93.75 154 ARG B N 1
ATOM 4636 C CA . ARG B 1 154 ? -4.406 -18.422 -12.578 1 93.75 154 ARG B CA 1
ATOM 4637 C C . ARG B 1 154 ? -5.355 -17.781 -13.586 1 93.75 154 ARG B C 1
ATOM 4639 O O . ARG B 1 154 ? -6.117 -18.484 -14.258 1 93.75 154 ARG B O 1
ATOM 4646 N N . ARG B 1 155 ? -5.215 -16.484 -13.641 1 89.94 155 ARG B N 1
ATOM 4647 C CA . ARG B 1 155 ? -6.012 -15.734 -14.602 1 89.94 155 ARG B CA 1
ATOM 4648 C C . ARG B 1 155 ? -5.152 -14.719 -15.359 1 89.94 155 ARG B C 1
ATOM 4650 O O . ARG B 1 155 ? -4.109 -14.297 -14.859 1 89.94 155 ARG B O 1
ATOM 4657 N N . GLN B 1 156 ? -5.617 -14.516 -16.562 1 87.94 156 GLN B N 1
ATOM 4658 C CA . GLN B 1 156 ? -5.004 -13.438 -17.328 1 87.94 156 GLN B CA 1
ATOM 4659 C C . GLN B 1 156 ? -5.781 -12.133 -17.172 1 87.94 156 GLN B C 1
ATOM 4661 O O . GLN B 1 156 ? -6.953 -12.055 -17.547 1 87.94 156 GLN B O 1
ATOM 4666 N N . PRO B 1 157 ? -5.094 -11.156 -16.547 1 82.75 157 PRO B N 1
ATOM 4667 C CA . PRO B 1 157 ? -5.805 -9.875 -16.484 1 82.75 157 PRO B CA 1
ATOM 4668 C C . PRO B 1 157 ? -6.25 -9.391 -17.859 1 82.75 157 PRO B C 1
ATOM 4670 O O . PRO B 1 157 ? -5.52 -9.547 -18.844 1 82.75 157 PRO B O 1
ATOM 4673 N N . LYS B 1 158 ? -7.375 -8.766 -17.875 1 77.75 158 LYS B N 1
ATOM 4674 C CA . LYS B 1 158 ? -7.902 -8.258 -19.141 1 77.75 158 LYS B CA 1
ATOM 4675 C C . LYS B 1 158 ? -7.141 -7.02 -19.594 1 77.75 158 LYS B C 1
ATOM 4677 O O . LYS B 1 158 ? -7.074 -6.023 -18.875 1 77.75 158 LYS B O 1
ATOM 4682 N N . LEU B 1 159 ? -6.574 -7.168 -20.75 1 71.25 159 LEU B N 1
ATOM 4683 C CA . LEU B 1 159 ? -5.816 -6.059 -21.312 1 71.25 159 LEU B CA 1
ATOM 4684 C C . LEU B 1 159 ? -6.707 -5.188 -22.203 1 71.25 159 LEU B C 1
ATOM 4686 O O . LEU B 1 159 ? -7.602 -5.695 -22.875 1 71.25 159 LEU B O 1
ATOM 4690 N N . THR B 1 160 ? -6.727 -3.916 -21.938 1 63.28 160 THR B N 1
ATOM 4691 C CA . THR B 1 160 ? -7.523 -3.021 -22.766 1 63.28 160 THR B CA 1
ATOM 4692 C C . THR B 1 160 ? -6.645 -2.312 -23.797 1 63.28 160 THR B C 1
ATOM 4694 O O . THR B 1 160 ? -5.422 -2.252 -23.641 1 63.28 160 THR B O 1
ATOM 4697 N N . LEU B 1 161 ? -7.238 -1.904 -24.891 1 58.22 161 LEU B N 1
ATOM 4698 C CA . LEU B 1 161 ? -6.586 -1.259 -26.016 1 58.22 161 LEU B CA 1
ATOM 4699 C C . LEU B 1 161 ? -6.012 0.095 -25.609 1 58.22 161 LEU B C 1
ATOM 4701 O O . LEU B 1 161 ? -5.047 0.57 -26.219 1 58.22 161 LEU B O 1
ATOM 4705 N N . ASN B 1 162 ? -6.57 0.755 -24.672 1 51.97 162 ASN B N 1
ATOM 4706 C CA . ASN B 1 162 ? -6.145 2.117 -24.359 1 51.97 162 ASN B CA 1
ATOM 4707 C C . ASN B 1 162 ? -4.984 2.133 -23.375 1 51.97 162 ASN B C 1
ATOM 4709 O O . ASN B 1 162 ? -5.152 2.539 -22.219 1 51.97 162 ASN B O 1
ATOM 4713 N N . ILE B 1 163 ? -3.836 1.699 -24.016 1 51.19 163 ILE B N 1
ATOM 4714 C CA . ILE B 1 163 ? -2.648 1.526 -23.188 1 51.19 163 ILE B CA 1
ATOM 4715 C C . ILE B 1 163 ? -2.15 2.887 -22.703 1 51.19 163 ILE B C 1
ATOM 4717 O O . ILE B 1 163 ? -1.358 2.969 -21.766 1 51.19 163 ILE B O 1
ATOM 4721 N N . ASP B 1 164 ? -2.393 3.959 -23.484 1 49.75 164 ASP B N 1
ATOM 4722 C CA . ASP B 1 164 ? -1.894 5.285 -23.125 1 49.75 164 ASP B CA 1
ATOM 4723 C C . ASP B 1 164 ? -2.236 5.625 -21.672 1 49.75 164 ASP B C 1
ATOM 4725 O O . ASP B 1 164 ? -1.567 6.453 -21.047 1 49.75 164 ASP B O 1
ATOM 4729 N N . ARG B 1 165 ? -3.145 5.016 -21.172 1 53.53 165 ARG B N 1
ATOM 4730 C CA . ARG B 1 165 ? -3.463 5.312 -19.781 1 53.53 165 ARG B CA 1
ATOM 4731 C C . ARG B 1 165 ? -2.992 4.191 -18.859 1 53.53 165 ARG B C 1
ATOM 4733 O O . ARG B 1 165 ? -2.273 4.438 -17.891 1 53.53 165 ARG B O 1
ATOM 4740 N N . HIS B 1 166 ? -3.457 3.096 -19.047 1 57.53 166 HIS B N 1
ATOM 4741 C CA . HIS B 1 166 ? -3.051 1.88 -18.359 1 57.53 166 HIS B CA 1
ATOM 4742 C C . HIS B 1 166 ? -3.654 0.643 -19.016 1 57.53 166 HIS B C 1
ATOM 4744 O O . HIS B 1 166 ? -4.863 0.59 -19.25 1 57.53 166 HIS B O 1
ATOM 4750 N N . PRO B 1 167 ? -2.732 -0.157 -19.594 1 60.41 167 PRO B N 1
ATOM 4751 C CA . PRO B 1 167 ? -3.291 -1.318 -20.297 1 60.41 167 PRO B CA 1
ATOM 4752 C C . PRO B 1 167 ? -4.348 -2.049 -19.469 1 60.41 167 PRO B C 1
ATOM 4754 O O . PRO B 1 167 ? -5.18 -2.771 -20.016 1 60.41 167 PRO B O 1
ATOM 4757 N N . LEU B 1 168 ? -4.141 -1.853 -18.172 1 61.28 168 LEU B N 1
ATOM 4758 C CA . LEU B 1 168 ? -5.082 -2.523 -17.281 1 61.28 168 LEU B CA 1
ATOM 4759 C C . LEU B 1 168 ? -6.109 -1.539 -16.734 1 61.28 168 LEU B C 1
ATOM 4761 O O . LEU B 1 168 ? -5.844 -0.84 -15.758 1 61.28 168 LEU B O 1
ATOM 4765 N N . ILE B 1 169 ? -6.723 -0.718 -17.531 1 58.5 169 ILE B N 1
ATOM 4766 C CA . ILE B 1 169 ? -7.684 0.271 -17.047 1 58.5 169 ILE B CA 1
ATOM 4767 C C . ILE B 1 169 ? -8.984 -0.424 -16.641 1 58.5 169 ILE B C 1
ATOM 4769 O O . ILE B 1 169 ? -9.891 -0.585 -17.453 1 58.5 169 ILE B O 1
ATOM 4773 N N . THR B 1 170 ? -8.82 -1.502 -16.031 1 60.66 170 THR B N 1
ATOM 4774 C CA . THR B 1 170 ? -10.047 -2.152 -15.594 1 60.66 170 THR B CA 1
ATOM 4775 C C . THR B 1 170 ? -10.336 -1.834 -14.125 1 60.66 170 THR B C 1
ATOM 4777 O O . THR B 1 170 ? -9.43 -1.433 -13.391 1 60.66 170 THR B O 1
ATOM 4780 N N . GLY B 1 171 ? -11.516 -1.219 -13.781 1 65.75 171 GLY B N 1
ATOM 4781 C CA . GLY B 1 171 ? -11.93 -1.064 -12.398 1 65.75 171 GLY B CA 1
ATOM 4782 C C . GLY B 1 171 ? -13.438 -1.094 -12.219 1 65.75 171 GLY B C 1
ATOM 4783 O O . GLY B 1 171 ? -14.188 -0.913 -13.18 1 65.75 171 GLY B O 1
ATOM 4784 N N . TYR B 1 172 ? -13.742 -1.744 -11.219 1 76.81 172 TYR B N 1
ATOM 4785 C CA . TYR B 1 172 ? -15.148 -1.793 -10.82 1 76.81 172 TYR B CA 1
ATOM 4786 C C . TYR B 1 172 ? -15.461 -0.704 -9.797 1 76.81 172 TYR B C 1
ATOM 4788 O O . TYR B 1 172 ? -14.648 -0.423 -8.914 1 76.81 172 TYR B O 1
ATOM 4796 N N . ASN B 1 173 ? -16.578 -0.051 -10.148 1 85.75 173 ASN B N 1
ATOM 4797 C CA . ASN B 1 173 ? -17 0.89 -9.109 1 85.75 173 ASN B CA 1
ATOM 4798 C C . ASN B 1 173 ? -17.641 0.173 -7.926 1 85.75 173 ASN B C 1
ATOM 4800 O O . ASN B 1 173 ? -18.016 -0.995 -8.031 1 85.75 173 ASN B O 1
ATOM 4804 N N . PHE B 1 174 ? -17.75 0.893 -6.938 1 89.69 174 PHE B N 1
ATOM 4805 C CA . PHE B 1 174 ? -18.266 0.357 -5.684 1 89.69 174 PHE B CA 1
ATOM 4806 C C . PHE B 1 174 ? -19.641 -0.258 -5.883 1 89.69 174 PHE B C 1
ATOM 4808 O O . PHE B 1 174 ? -19.906 -1.373 -5.426 1 89.69 174 PHE B O 1
ATOM 4815 N N . ASN B 1 175 ? -20.484 0.434 -6.566 1 91.25 175 ASN B N 1
ATOM 4816 C CA . ASN B 1 175 ? -21.859 -0.026 -6.742 1 91.25 175 ASN B CA 1
ATOM 4817 C C . ASN B 1 175 ? -21.922 -1.33 -7.535 1 91.25 175 ASN B C 1
ATOM 4819 O O . ASN B 1 175 ? -22.703 -2.229 -7.203 1 91.25 175 ASN B O 1
ATOM 4823 N N . LYS B 1 176 ? -21.156 -1.407 -8.508 1 91.56 176 LYS B N 1
ATOM 4824 C CA . LYS B 1 176 ? -21.109 -2.629 -9.312 1 91.56 176 LYS B CA 1
ATOM 4825 C C . LYS B 1 176 ? -20.609 -3.809 -8.484 1 91.56 176 LYS B C 1
ATOM 4827 O O . LYS B 1 176 ? -21.141 -4.918 -8.586 1 91.56 176 LYS B O 1
ATOM 4832 N N . LEU B 1 177 ? -19.594 -3.566 -7.723 1 93.31 177 LEU B N 1
ATOM 4833 C CA . LEU B 1 177 ? -19.047 -4.609 -6.859 1 93.31 177 LEU B CA 1
ATOM 4834 C C . LEU B 1 177 ? -20.109 -5.09 -5.863 1 93.31 177 LEU B C 1
ATOM 4836 O O . LEU B 1 177 ? -20.234 -6.293 -5.629 1 93.31 177 LEU B O 1
ATOM 4840 N N . LYS B 1 178 ? -20.797 -4.156 -5.324 1 93.88 178 LYS B N 1
ATOM 4841 C CA . LYS B 1 178 ? -21.859 -4.492 -4.383 1 93.88 178 LYS B CA 1
ATOM 4842 C C . LYS B 1 178 ? -22.953 -5.312 -5.055 1 93.88 178 LYS B C 1
ATOM 4844 O O . LYS B 1 178 ? -23.422 -6.297 -4.492 1 93.88 178 LYS B O 1
ATOM 4849 N N . GLU B 1 179 ? -23.297 -4.871 -6.199 1 94.31 179 GLU B N 1
ATOM 4850 C CA . GLU B 1 179 ? -24.312 -5.59 -6.969 1 94.31 179 GLU B CA 1
ATOM 4851 C C . GLU B 1 179 ? -23.859 -7.02 -7.266 1 94.31 179 GLU B C 1
ATOM 4853 O O . GLU B 1 179 ? -24.625 -7.969 -7.07 1 94.31 179 GLU B O 1
ATOM 4858 N N . MET B 1 180 ? -22.719 -7.16 -7.719 1 93.88 180 MET B N 1
ATOM 4859 C CA . MET B 1 180 ? -22.172 -8.484 -8 1 93.88 180 MET B CA 1
ATOM 4860 C C . MET B 1 180 ? -22.203 -9.359 -6.754 1 93.88 180 MET B C 1
ATOM 4862 O O . MET B 1 180 ? -22.609 -10.516 -6.809 1 93.88 180 MET B O 1
ATOM 4866 N N . MET B 1 181 ? -21.75 -8.742 -5.641 1 94.38 181 MET B N 1
ATOM 4867 C CA . MET B 1 181 ? -21.719 -9.492 -4.383 1 94.38 181 MET B CA 1
ATOM 4868 C C . MET B 1 181 ? -23.109 -9.953 -3.979 1 94.38 181 MET B C 1
ATOM 4870 O O . MET B 1 181 ? -23.297 -11.094 -3.551 1 94.38 181 MET B O 1
ATOM 4874 N N . GLU B 1 182 ? -24.016 -9.109 -4.125 1 93.12 182 GLU B N 1
ATOM 4875 C CA . GLU B 1 182 ? -25.391 -9.438 -3.783 1 93.12 182 GLU B CA 1
ATOM 4876 C C . GLU B 1 182 ? -25.922 -10.578 -4.652 1 93.12 182 GLU B C 1
ATOM 4878 O O . GLU B 1 182 ? -26.562 -11.508 -4.148 1 93.12 182 GLU B O 1
ATOM 4883 N N . ILE B 1 183 ? -25.594 -10.531 -5.902 1 93.56 183 ILE B N 1
ATOM 4884 C CA . ILE B 1 183 ? -26 -11.578 -6.832 1 93.56 183 ILE B CA 1
ATOM 4885 C C . ILE B 1 183 ? -25.359 -12.906 -6.422 1 93.56 183 ILE B C 1
ATOM 4887 O O . ILE B 1 183 ? -26.031 -13.938 -6.375 1 93.56 183 ILE B O 1
ATOM 4891 N N . PHE B 1 184 ? -24.094 -12.875 -6.07 1 93.31 184 PHE B N 1
ATOM 4892 C CA . PHE B 1 184 ? -23.375 -14.102 -5.77 1 93.31 184 PHE B CA 1
ATOM 4893 C C . PHE B 1 184 ? -23.781 -14.648 -4.406 1 93.31 184 PHE B C 1
ATOM 4895 O O . PHE B 1 184 ? -23.719 -15.859 -4.176 1 93.31 184 PHE B O 1
ATOM 4902 N N . MET B 1 185 ? -24.203 -13.805 -3.512 1 91.31 185 MET B N 1
ATOM 4903 C CA . MET B 1 185 ? -24.641 -14.227 -2.186 1 91.31 185 MET B CA 1
ATOM 4904 C C . MET B 1 185 ? -26 -14.906 -2.254 1 91.31 185 MET B C 1
ATOM 4906 O O . MET B 1 185 ? -26.328 -15.734 -1.402 1 91.31 185 MET B O 1
ATOM 4910 N N . GLU B 1 186 ? -26.75 -14.539 -3.168 1 89 186 GLU B N 1
ATOM 4911 C CA . GLU B 1 186 ? -28.078 -15.117 -3.324 1 89 186 GLU B CA 1
ATOM 4912 C C . GLU B 1 186 ? -28 -16.562 -3.809 1 89 186 GLU B C 1
ATOM 4914 O O . GLU B 1 186 ? -28.922 -17.359 -3.564 1 89 186 GLU B O 1
ATOM 4919 N N . ASN B 1 187 ? -26.953 -16.781 -4.441 1 81.31 187 ASN B N 1
ATOM 4920 C CA . ASN B 1 187 ? -26.797 -18.141 -4.934 1 81.31 187 ASN B CA 1
ATOM 4921 C C . ASN B 1 187 ? -26.406 -19.094 -3.809 1 81.31 187 ASN B C 1
ATOM 4923 O O . ASN B 1 187 ? -25.547 -18.797 -2.992 1 81.31 187 ASN B O 1
ATOM 4927 N N . LYS B 1 188 ? -27.266 -20.031 -3.531 1 74.94 188 LYS B N 1
ATOM 4928 C CA . LYS B 1 188 ? -26.938 -21.031 -2.533 1 74.94 188 LYS B CA 1
ATOM 4929 C C . LYS B 1 188 ? -25.953 -22.062 -3.094 1 74.94 188 LYS B C 1
ATOM 4931 O O . LYS B 1 188 ? -26.188 -22.625 -4.164 1 74.94 188 LYS B O 1
ATOM 4936 N N . TYR B 1 189 ? -24.812 -22.016 -2.412 1 69.62 189 TYR B N 1
ATOM 4937 C CA . TYR B 1 189 ? -23.781 -22.906 -2.912 1 69.62 189 TYR B CA 1
ATOM 4938 C C . TYR B 1 189 ? -23.656 -24.141 -2.021 1 69.62 189 TYR B C 1
ATOM 4940 O O . TYR B 1 189 ? -23.766 -24.047 -0.797 1 69.62 189 TYR B O 1
ATOM 4948 N N . VAL B 1 190 ? -23.844 -25.219 -2.611 1 63.06 190 VAL B N 1
ATOM 4949 C CA . VAL B 1 190 ? -23.641 -26.469 -1.888 1 63.06 190 VAL B CA 1
ATOM 4950 C C . VAL B 1 190 ? -22.156 -26.797 -1.818 1 63.06 190 VAL B C 1
ATOM 4952 O O . VAL B 1 190 ? -21.422 -26.594 -2.791 1 63.06 190 VAL B O 1
ATOM 4955 N N . ILE B 1 191 ? -21.672 -27.047 -0.583 1 61.09 191 ILE B N 1
ATOM 4956 C CA . ILE B 1 191 ? -20.312 -27.5 -0.36 1 61.09 191 ILE B CA 1
ATOM 4957 C C . ILE B 1 191 ? -20.031 -28.734 -1.205 1 61.09 191 ILE B C 1
ATOM 4959 O O . ILE B 1 191 ? -20.719 -29.75 -1.07 1 61.09 191 ILE B O 1
ATOM 4963 N N . LYS B 1 192 ? -19.516 -28.516 -2.412 1 56.31 192 LYS B N 1
ATOM 4964 C CA . LYS B 1 192 ? -19.141 -29.734 -3.139 1 56.31 192 LYS B CA 1
ATOM 4965 C C . LYS B 1 192 ? -17.766 -30.219 -2.695 1 56.31 192 LYS B C 1
ATOM 4967 O O . LYS B 1 192 ? -16.797 -29.453 -2.68 1 56.31 192 LYS B O 1
ATOM 4972 N N . THR B 1 193 ? -17.75 -31.266 -1.96 1 55.19 193 THR B N 1
ATOM 4973 C CA . THR B 1 193 ? -16.484 -31.953 -1.694 1 55.19 193 THR B CA 1
ATOM 4974 C C . THR B 1 193 ? -15.945 -32.594 -2.967 1 55.19 193 THR B C 1
ATOM 4976 O O . THR B 1 193 ? -16.641 -33.406 -3.607 1 55.19 193 THR B O 1
ATOM 4979 N N . SER B 1 194 ? -15.328 -31.875 -3.752 1 54.25 194 SER 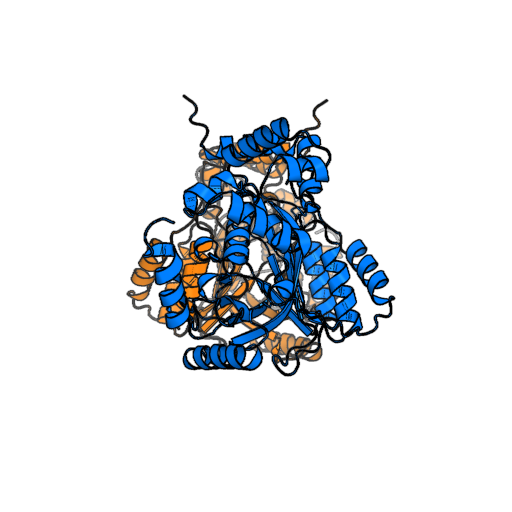B N 1
ATOM 4980 C CA . SER B 1 194 ? -14.766 -32.562 -4.918 1 54.25 194 SER B CA 1
ATOM 4981 C C . SER B 1 194 ? -13.594 -33.469 -4.527 1 54.25 194 SER B C 1
ATOM 4983 O O . SER B 1 194 ? -12.688 -33.031 -3.812 1 54.25 194 SER B O 1
ATOM 4985 N N . THR B 1 195 ? -13.844 -34.719 -4.594 1 53.25 195 THR B N 1
ATOM 4986 C CA . THR B 1 195 ? -12.719 -35.625 -4.496 1 53.25 195 THR B CA 1
ATOM 4987 C C . THR B 1 195 ? -11.773 -35.469 -5.68 1 53.25 195 THR B C 1
ATOM 4989 O O . THR B 1 195 ? -12.156 -35.688 -6.828 1 53.25 195 THR B O 1
ATOM 4992 N N . THR B 1 196 ? -10.938 -34.594 -5.559 1 54.72 196 THR B N 1
ATOM 4993 C CA . THR B 1 196 ? -9.961 -34.5 -6.633 1 54.72 196 THR B CA 1
ATOM 4994 C C . THR B 1 196 ? -9.234 -35.812 -6.848 1 54.72 196 THR B C 1
ATOM 4996 O O . THR B 1 196 ? -8.641 -36.375 -5.918 1 54.72 196 THR B O 1
ATOM 4999 N N . GLU B 1 197 ? -9.711 -36.531 -7.891 1 55.62 197 GLU B N 1
ATOM 5000 C CA . GLU B 1 197 ? -8.922 -37.719 -8.289 1 55.62 197 GLU B CA 1
ATOM 5001 C C . GLU B 1 197 ? -7.48 -37.312 -8.594 1 55.62 197 GLU B C 1
ATOM 5003 O O . GLU B 1 197 ? -7.227 -36.469 -9.445 1 55.62 197 GLU B O 1
ATOM 5008 N N . HIS B 1 198 ? -6.676 -37.594 -7.664 1 54.69 198 HIS B N 1
ATOM 5009 C CA . HIS B 1 198 ? -5.246 -37.344 -7.816 1 54.69 198 HIS B CA 1
ATOM 5010 C C . HIS B 1 198 ? -4.621 -38.344 -8.789 1 54.69 198 HIS B C 1
ATOM 5012 O O . HIS B 1 198 ? -4.816 -39.531 -8.656 1 54.69 198 HIS B O 1
ATOM 5018 N N . SER B 1 199 ? -4.5 -37.844 -9.969 1 55.25 199 SER B N 1
ATOM 5019 C CA . SER B 1 199 ? -3.678 -38.719 -10.789 1 55.25 199 SER B CA 1
ATOM 5020 C C . SER B 1 199 ? -2.24 -38.75 -10.281 1 55.25 199 SER B C 1
ATOM 5022 O O . SER B 1 199 ? -1.673 -37.719 -9.914 1 55.25 199 SER B O 1
ATOM 5024 N N . LYS B 1 200 ? -1.765 -39.875 -9.672 1 58.09 200 LYS B N 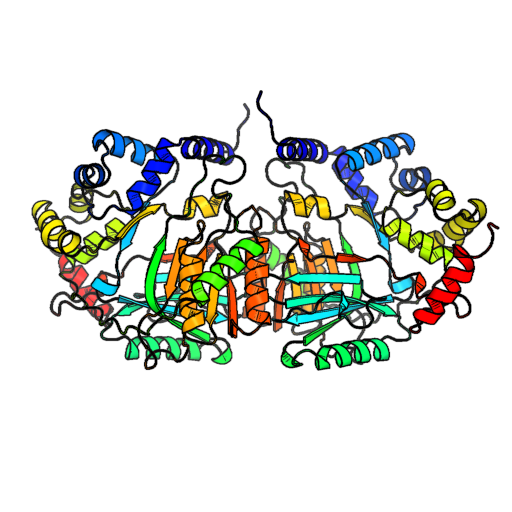1
ATOM 5025 C CA . LYS B 1 200 ? -0.374 -40.062 -9.273 1 58.09 200 LYS B CA 1
ATOM 5026 C C . LYS B 1 200 ? 0.583 -39.594 -10.359 1 58.09 200 LYS B C 1
ATOM 5028 O O . LYS B 1 200 ? 0.408 -39.906 -11.531 1 58.09 200 LYS B O 1
ATOM 5033 N N . PRO B 1 201 ? 1.283 -38.625 -9.734 1 59.47 201 PRO B N 1
ATOM 5034 C CA . PRO B 1 201 ? 2.258 -38.156 -10.727 1 59.47 201 PRO B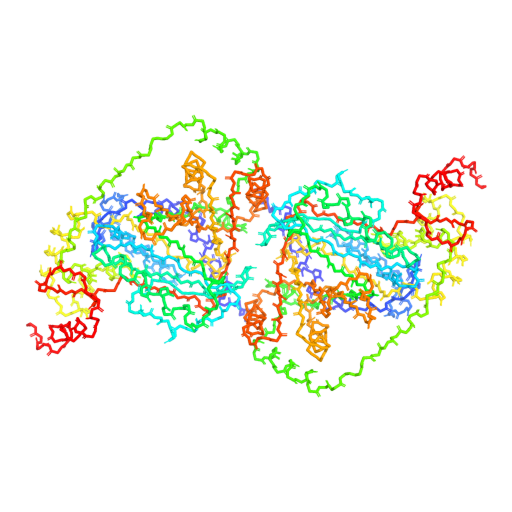 CA 1
ATOM 5035 C C . PRO B 1 201 ? 2.992 -39.312 -11.414 1 59.47 201 PRO B C 1
ATOM 5037 O O . PRO B 1 201 ? 3.227 -40.344 -10.805 1 59.47 201 PRO B O 1
ATOM 5040 N N . HIS B 1 202 ? 3.143 -38.969 -12.773 1 73.75 202 HIS B N 1
ATOM 5041 C CA . HIS B 1 202 ? 3.852 -39.844 -13.711 1 73.75 202 HIS B CA 1
ATOM 5042 C C . HIS B 1 202 ? 5.355 -39.812 -13.461 1 73.75 202 HIS B C 1
ATOM 5044 O O . HIS B 1 202 ? 5.801 -39.375 -12.391 1 73.75 202 HIS B O 1
ATOM 5050 N N . ASP B 1 203 ? 6.223 -40.031 -14.32 1 83.5 203 ASP B N 1
ATOM 5051 C CA . ASP B 1 203 ? 7.66 -40.219 -14.164 1 83.5 203 ASP B CA 1
ATOM 5052 C C . ASP B 1 203 ? 8.391 -38.875 -14.133 1 83.5 203 ASP B C 1
ATOM 5054 O O . ASP B 1 203 ? 7.777 -37.812 -14.328 1 83.5 203 ASP B O 1
ATOM 5058 N N . ILE B 1 204 ? 9.57 -38.844 -13.648 1 89 204 ILE B N 1
ATOM 5059 C CA . ILE B 1 204 ? 10.43 -37.688 -13.406 1 89 204 ILE B CA 1
ATOM 5060 C C . ILE B 1 204 ? 10.57 -36.906 -14.703 1 89 204 ILE B C 1
ATOM 5062 O O . ILE B 1 204 ? 10.711 -35.656 -14.664 1 89 204 ILE B O 1
ATOM 5066 N N . ILE B 1 205 ? 10.523 -37.5 -15.812 1 91.12 205 ILE B N 1
ATOM 5067 C CA . ILE B 1 205 ? 10.672 -36.844 -17.094 1 91.12 205 ILE B CA 1
ATOM 5068 C C . ILE B 1 205 ? 9.469 -35.906 -17.328 1 91.12 205 ILE B C 1
ATOM 5070 O O . ILE B 1 205 ? 9.625 -34.812 -17.828 1 91.12 205 ILE B O 1
ATOM 5074 N N . ASP B 1 206 ? 8.289 -36.438 -16.969 1 92.81 206 ASP B N 1
ATOM 5075 C CA . ASP B 1 206 ? 7.094 -35.594 -17.062 1 92.81 206 ASP B CA 1
ATOM 5076 C C . ASP B 1 206 ? 7.27 -34.312 -16.266 1 92.81 206 ASP B C 1
ATOM 5078 O O . ASP B 1 206 ? 6.973 -33.219 -16.766 1 92.81 206 ASP B O 1
ATOM 5082 N N . LEU B 1 207 ? 7.777 -34.469 -15.094 1 93.56 207 LEU B N 1
ATOM 5083 C CA . LEU B 1 207 ? 7.949 -33.344 -14.203 1 93.56 207 LEU B CA 1
ATOM 5084 C C . LEU B 1 207 ? 9.016 -32.375 -14.734 1 93.56 207 LEU B C 1
ATOM 5086 O O . LEU B 1 207 ? 8.906 -31.156 -14.578 1 93.56 207 LEU B O 1
ATOM 5090 N N . MET B 1 208 ? 10 -32.875 -15.352 1 92.75 208 MET B N 1
ATOM 5091 C CA . MET B 1 208 ? 11.031 -32.062 -15.969 1 92.75 208 MET B CA 1
ATOM 5092 C C . MET B 1 208 ? 10.453 -31.234 -17.109 1 92.75 208 MET B C 1
ATOM 5094 O O . MET B 1 208 ? 10.789 -30.062 -17.266 1 92.75 208 MET B O 1
ATOM 5098 N N . LEU B 1 209 ? 9.641 -31.875 -17.859 1 93.88 209 LEU B N 1
ATOM 5099 C CA . LEU B 1 209 ? 8.969 -31.172 -18.938 1 93.88 209 LEU B CA 1
ATOM 5100 C C . LEU B 1 209 ? 8.125 -30.016 -18.391 1 93.88 209 LEU B C 1
ATOM 5102 O O . LEU B 1 209 ? 8.234 -28.875 -18.859 1 93.88 209 LEU B O 1
ATOM 5106 N N . ILE B 1 210 ? 7.352 -30.344 -17.422 1 94.12 210 ILE B N 1
ATOM 5107 C CA . ILE B 1 210 ? 6.434 -29.375 -16.828 1 94.12 210 ILE B CA 1
ATOM 5108 C C . ILE B 1 210 ? 7.219 -28.203 -16.266 1 94.12 210 ILE B C 1
ATOM 5110 O O . ILE B 1 210 ? 6.844 -27.047 -16.484 1 94.12 210 ILE B O 1
ATOM 5114 N N . LYS B 1 211 ? 8.25 -28.484 -15.594 1 94.75 211 LYS B N 1
ATOM 5115 C CA . LYS B 1 211 ? 9.102 -27.438 -15.039 1 94.75 211 LYS B CA 1
ATOM 5116 C C . LYS B 1 211 ? 9.578 -26.484 -16.125 1 94.75 211 LYS B C 1
ATOM 5118 O O . LYS B 1 211 ? 9.578 -25.266 -15.938 1 94.75 211 LYS B O 1
ATOM 5123 N N . GLU B 1 212 ? 10 -26.969 -17.219 1 95.19 212 GLU B N 1
ATOM 5124 C CA . GLU B 1 212 ? 10.523 -26.141 -18.297 1 95.19 212 GLU B CA 1
ATOM 5125 C C . GLU B 1 212 ? 9.414 -25.328 -18.953 1 95.19 212 GLU B C 1
ATOM 5127 O O . GLU B 1 212 ? 9.633 -24.188 -19.375 1 95.19 212 GLU B O 1
ATOM 5132 N N . PHE B 1 213 ? 8.242 -25.953 -19.031 1 96.31 213 PHE B N 1
ATOM 5133 C CA . PHE B 1 213 ? 7.102 -25.203 -19.547 1 96.31 213 PHE B CA 1
ATOM 5134 C C . PHE B 1 213 ? 6.723 -24.078 -18.594 1 96.31 213 PHE B C 1
ATOM 5136 O O . PHE B 1 213 ? 6.281 -23.016 -19.031 1 96.31 213 PHE B O 1
ATOM 5143 N N . GLU B 1 214 ? 6.891 -24.234 -17.281 1 96.25 214 GLU B N 1
ATOM 5144 C CA . GLU B 1 214 ? 6.66 -23.156 -16.328 1 96.25 214 GLU B CA 1
ATOM 5145 C C . GLU B 1 214 ? 7.668 -22.031 -16.516 1 96.25 214 GLU B C 1
ATOM 5147 O O . GLU B 1 214 ? 7.328 -20.859 -16.344 1 96.25 214 GLU B O 1
ATOM 5152 N N . LYS B 1 215 ? 8.805 -22.438 -16.828 1 95.19 215 LYS B N 1
ATOM 5153 C CA . LYS B 1 215 ? 9.844 -21.453 -17.078 1 95.19 215 LYS B CA 1
ATOM 5154 C C . LYS B 1 215 ? 9.57 -20.672 -18.359 1 95.19 215 LYS B C 1
ATOM 5156 O O . LYS B 1 215 ? 9.711 -19.438 -18.391 1 95.19 215 LYS B O 1
ATOM 5161 N N . ASN B 1 216 ? 9.227 -21.391 -19.312 1 96.12 216 ASN B N 1
ATOM 5162 C CA . ASN B 1 216 ? 8.906 -20.828 -20.625 1 96.12 216 ASN B CA 1
ATOM 5163 C C . ASN B 1 216 ? 7.906 -21.703 -21.375 1 96.12 216 ASN B C 1
ATOM 5165 O O . ASN B 1 216 ? 8.266 -22.766 -21.891 1 96.12 216 ASN B O 1
ATOM 5169 N N . ALA B 1 217 ? 6.766 -21.156 -21.516 1 97.44 217 ALA B N 1
ATOM 5170 C CA . ALA B 1 217 ? 5.668 -21.938 -22.078 1 97.44 217 ALA B CA 1
ATOM 5171 C C . ALA B 1 217 ? 5.949 -22.312 -23.531 1 97.44 217 ALA B C 1
ATOM 5173 O O . ALA B 1 217 ? 5.379 -23.281 -24.047 1 97.44 217 ALA B O 1
ATOM 5174 N N . PHE B 1 218 ? 6.828 -21.656 -24.203 1 96.94 218 PHE B N 1
ATOM 5175 C CA . PHE B 1 218 ? 7.012 -21.859 -25.625 1 96.94 218 PHE B CA 1
ATOM 5176 C C . PHE B 1 218 ? 8.305 -22.609 -25.906 1 96.94 218 PHE B C 1
ATOM 5178 O O . PHE B 1 218 ? 8.773 -22.641 -27.047 1 96.94 218 PHE B O 1
ATOM 5185 N N . THR B 1 219 ? 8.805 -23.109 -24.859 1 95.81 219 THR B N 1
ATOM 5186 C CA . THR B 1 219 ? 9.93 -24.016 -25.062 1 95.81 219 THR B CA 1
ATOM 5187 C C . THR B 1 219 ? 9.508 -25.203 -25.922 1 95.81 219 THR B C 1
ATOM 5189 O O . THR B 1 219 ? 8.461 -25.812 -25.672 1 95.81 219 THR B O 1
ATOM 5192 N N . THR B 1 220 ? 10.305 -25.562 -26.891 1 95.56 220 THR B N 1
ATOM 5193 C CA . THR B 1 220 ? 9.953 -26.688 -27.766 1 95.56 220 THR B CA 1
ATOM 5194 C C . THR B 1 220 ? 10.641 -27.969 -27.297 1 95.56 220 THR B C 1
ATOM 5196 O O . THR B 1 220 ? 11.602 -27.922 -26.531 1 95.56 220 THR B O 1
ATOM 5199 N N . ILE B 1 221 ? 10.133 -29.016 -27.828 1 95.69 221 ILE B N 1
ATOM 5200 C CA . ILE B 1 221 ? 10.688 -30.328 -27.469 1 95.69 221 ILE B CA 1
ATOM 5201 C C . ILE B 1 221 ? 12.125 -30.422 -27.969 1 95.69 221 ILE B C 1
ATOM 5203 O O . ILE B 1 221 ? 12.969 -31.047 -27.312 1 95.69 221 ILE B O 1
ATOM 5207 N N . TYR B 1 222 ? 12.422 -29.781 -29.016 1 94.88 222 TYR B N 1
ATOM 5208 C CA . TYR B 1 222 ? 13.789 -29.797 -29.531 1 94.88 222 TYR B CA 1
ATOM 5209 C C . TYR B 1 222 ? 14.734 -29.047 -28.594 1 94.88 222 TYR B C 1
ATOM 5211 O O . TYR B 1 222 ? 15.828 -29.516 -28.297 1 94.88 222 TYR B O 1
ATOM 5219 N N . ASP B 1 223 ? 14.289 -27.891 -28.141 1 93.06 223 ASP B N 1
ATOM 5220 C CA . ASP B 1 223 ? 15.07 -27.125 -27.172 1 93.06 223 ASP B CA 1
ATOM 5221 C C . ASP B 1 223 ? 15.336 -27.938 -25.922 1 93.06 223 ASP B C 1
ATOM 5223 O O . ASP B 1 223 ? 16.453 -27.922 -25.375 1 93.06 223 ASP B O 1
ATOM 5227 N N . LEU B 1 224 ? 14.383 -28.672 -25.547 1 93.75 224 LEU B N 1
ATOM 5228 C CA . LEU B 1 224 ? 14.445 -29.438 -24.297 1 93.75 224 LEU B CA 1
ATOM 5229 C C . LEU B 1 224 ? 15.359 -30.656 -24.453 1 93.75 224 LEU B C 1
ATOM 5231 O O . LEU B 1 224 ? 16.078 -31.016 -23.516 1 93.75 224 LEU B O 1
ATOM 5235 N N . ALA B 1 225 ? 15.242 -31.266 -25.562 1 94.25 225 ALA B N 1
ATOM 5236 C CA . ALA B 1 225 ? 16.094 -32.406 -25.828 1 94.25 225 ALA B CA 1
ATOM 5237 C C . ALA B 1 225 ? 17.578 -32.031 -25.734 1 94.25 225 ALA B C 1
ATOM 5239 O O . ALA B 1 225 ? 18.375 -32.75 -25.125 1 94.25 225 ALA B O 1
ATOM 5240 N N . ASP B 1 226 ? 17.875 -30.938 -26.297 1 91.69 226 ASP B N 1
ATOM 5241 C CA . ASP B 1 226 ? 19.25 -30.438 -26.25 1 91.69 226 ASP B CA 1
ATOM 5242 C C . ASP B 1 226 ? 19.641 -30.062 -24.828 1 91.69 226 ASP B C 1
ATOM 5244 O O . ASP B 1 226 ? 20.719 -30.422 -24.359 1 91.69 226 ASP B O 1
ATOM 5248 N N . LYS B 1 227 ? 18.844 -29.422 -24.156 1 88.88 227 LYS B N 1
ATOM 5249 C CA . LYS B 1 227 ? 19.109 -28.891 -22.828 1 88.88 227 LYS B CA 1
ATOM 5250 C C . LYS B 1 227 ? 19.266 -30.016 -21.812 1 88.88 227 LYS B C 1
ATOM 5252 O O . LYS B 1 227 ? 20.109 -29.953 -20.906 1 88.88 227 LYS B O 1
ATOM 5257 N N . LEU B 1 228 ? 18.406 -31 -21.969 1 88.06 228 LEU B N 1
ATOM 5258 C CA . LEU B 1 228 ? 18.344 -32.031 -20.969 1 88.06 228 LEU B CA 1
ATOM 5259 C C . LEU B 1 228 ? 19.156 -33.25 -21.391 1 88.06 228 LEU B C 1
ATOM 5261 O O . LEU B 1 228 ? 19.312 -34.219 -20.625 1 88.06 228 LEU B O 1
ATOM 5265 N N . SER B 1 229 ? 19.562 -33.281 -22.562 1 87.38 229 SER B N 1
ATOM 5266 C CA . SER B 1 229 ? 20.297 -34.406 -23.141 1 87.38 229 SER B CA 1
ATOM 5267 C C . SER B 1 229 ? 19.453 -35.688 -23.125 1 87.38 229 SER B C 1
ATOM 5269 O O . SER B 1 229 ? 19.922 -36.75 -22.703 1 87.38 229 SER B O 1
ATOM 5271 N N . ILE B 1 230 ? 18.25 -35.531 -23.453 1 91 230 ILE B N 1
ATOM 5272 C CA . ILE B 1 230 ? 17.297 -36.625 -23.609 1 91 230 ILE B CA 1
ATOM 5273 C C . ILE B 1 230 ? 16.812 -36.688 -25.047 1 91 230 ILE B C 1
ATOM 5275 O O . ILE B 1 230 ? 16.469 -35.656 -25.641 1 91 230 ILE B O 1
ATOM 5279 N N . PRO B 1 231 ? 16.781 -37.844 -25.594 1 93.5 231 PRO B N 1
ATOM 5280 C CA . PRO B 1 231 ? 16.344 -37.938 -27 1 93.5 231 PRO B CA 1
ATOM 5281 C C . PRO B 1 231 ? 14.922 -37.438 -27.203 1 93.5 231 PRO B C 1
ATOM 5283 O O . PRO B 1 231 ? 14.047 -37.656 -26.375 1 93.5 231 PRO B O 1
ATOM 5286 N N . VAL B 1 232 ? 14.719 -36.906 -28.359 1 95.38 232 VAL B N 1
ATOM 5287 C CA . VAL B 1 232 ? 13.445 -36.281 -28.734 1 95.38 232 VAL B CA 1
ATOM 5288 C C . VAL B 1 232 ? 12.328 -37.312 -28.656 1 95.38 232 VAL B C 1
ATOM 5290 O O . VAL B 1 232 ? 11.227 -37.031 -28.203 1 95.38 232 VAL B O 1
ATOM 5293 N N . ARG B 1 233 ? 12.602 -38.5 -29.047 1 95.56 233 ARG B N 1
ATOM 5294 C CA . ARG B 1 233 ? 11.602 -39.562 -29.062 1 95.56 233 ARG B CA 1
ATOM 5295 C C . ARG B 1 233 ? 11.062 -39.844 -27.672 1 95.56 233 ARG B C 1
ATOM 5297 O O . ARG B 1 233 ? 9.859 -40.062 -27.5 1 95.56 233 ARG B O 1
ATOM 5304 N N . ILE B 1 234 ? 11.922 -39.844 -26.766 1 93 234 ILE B N 1
ATOM 5305 C CA . ILE B 1 234 ? 11.539 -40.094 -25.375 1 93 234 ILE B CA 1
ATOM 5306 C C . ILE B 1 234 ? 10.695 -38.938 -24.844 1 93 234 ILE B C 1
ATOM 5308 O O . ILE B 1 234 ? 9.641 -39.156 -24.25 1 93 234 ILE B O 1
ATOM 5312 N N . LEU B 1 235 ? 11.164 -37.781 -25.125 1 94.88 235 LEU B N 1
ATOM 5313 C CA . LEU B 1 235 ? 10.43 -36.594 -24.656 1 94.88 235 LEU B CA 1
ATOM 5314 C C . LEU B 1 235 ? 9.047 -36.531 -25.281 1 94.88 235 LEU B C 1
ATOM 5316 O O . LEU B 1 235 ? 8.07 -36.219 -24.609 1 94.88 235 LEU B O 1
ATOM 5320 N N . ASN B 1 236 ? 8.953 -36.875 -26.5 1 95.38 236 ASN B N 1
ATOM 5321 C CA . ASN B 1 236 ? 7.68 -36.844 -27.203 1 95.38 236 ASN B CA 1
ATOM 5322 C C . ASN B 1 236 ? 6.699 -37.875 -26.609 1 95.38 236 ASN B C 1
ATOM 5324 O O . ASN B 1 236 ? 5.5 -37.594 -26.516 1 95.38 236 ASN B O 1
ATOM 5328 N N . ARG B 1 237 ? 7.188 -38.938 -26.328 1 94 237 ARG B N 1
ATOM 5329 C CA . ARG B 1 237 ? 6.348 -39.969 -25.703 1 94 237 ARG B CA 1
ATOM 5330 C C . ARG B 1 237 ? 5.773 -39.469 -24.375 1 94 237 ARG B C 1
ATOM 5332 O O . ARG B 1 237 ? 4.574 -39.594 -24.125 1 94 237 ARG B O 1
ATOM 5339 N N . HIS B 1 238 ? 6.59 -38.938 -23.609 1 93.25 238 HIS B N 1
ATOM 5340 C CA . HIS B 1 238 ? 6.152 -38.438 -22.312 1 93.25 238 HIS B CA 1
ATOM 5341 C C . HIS B 1 238 ? 5.211 -37.25 -22.484 1 93.25 238 HIS B C 1
ATOM 5343 O O . HIS B 1 238 ? 4.18 -37.156 -21.797 1 93.25 238 HIS B O 1
ATOM 5349 N N . LEU B 1 239 ? 5.547 -36.406 -23.375 1 94.5 239 LEU B N 1
ATOM 5350 C CA . LEU B 1 239 ? 4.703 -35.25 -23.641 1 94.5 239 LEU B CA 1
ATOM 5351 C C . LEU B 1 239 ? 3.293 -35.656 -24.031 1 94.5 239 LEU B C 1
ATOM 5353 O O . LEU B 1 239 ? 2.314 -35.25 -23.422 1 94.5 239 LEU B O 1
ATOM 5357 N N . ASN B 1 240 ? 3.207 -36.531 -24.953 1 92.75 240 ASN B N 1
ATOM 5358 C CA . ASN B 1 240 ? 1.919 -36.906 -25.531 1 92.75 240 ASN B CA 1
ATOM 5359 C C . ASN B 1 240 ? 1.15 -37.875 -24.656 1 92.75 240 ASN B C 1
ATOM 5361 O O . ASN B 1 240 ? -0.064 -37.75 -24.484 1 92.75 240 ASN B O 1
ATOM 5365 N N . ASN B 1 241 ? 1.816 -38.75 -24.016 1 90.06 241 ASN B N 1
ATOM 5366 C CA . ASN B 1 241 ? 1.142 -39.844 -23.312 1 90.06 241 ASN B CA 1
ATOM 5367 C C . ASN B 1 241 ? 0.828 -39.438 -21.875 1 90.06 241 ASN B C 1
ATOM 5369 O O . ASN B 1 241 ? -0.038 -40.062 -21.234 1 90.06 241 ASN B O 1
ATOM 5373 N N . HIS B 1 242 ? 1.496 -38.531 -21.438 1 89.88 242 HIS B N 1
ATOM 5374 C CA . HIS B 1 242 ? 1.33 -38.219 -20.016 1 89.88 242 HIS B CA 1
ATOM 5375 C C . HIS B 1 242 ? 0.933 -36.75 -19.812 1 89.88 242 HIS B C 1
ATOM 5377 O O . HIS B 1 242 ? -0.237 -36.438 -19.562 1 89.88 242 HIS B O 1
ATOM 5383 N N . VAL B 1 243 ? 1.765 -35.844 -20.25 1 90 243 VAL B N 1
ATOM 5384 C CA . VAL B 1 243 ? 1.555 -34.438 -19.938 1 90 243 VAL B CA 1
ATOM 5385 C C . VAL B 1 243 ? 0.283 -33.938 -20.625 1 90 243 VAL B C 1
ATOM 5387 O O . VAL B 1 243 ? -0.587 -33.344 -19.984 1 90 243 VAL B O 1
ATOM 5390 N N . LEU B 1 244 ? 0.146 -34.25 -21.891 1 90.56 244 LEU B N 1
ATOM 5391 C CA . LEU B 1 244 ? -0.996 -33.75 -22.656 1 90.56 244 LEU B CA 1
ATOM 5392 C C . LEU B 1 244 ? -2.225 -34.625 -22.422 1 90.56 244 LEU B C 1
ATOM 5394 O O . LEU B 1 244 ? -3.338 -34.125 -22.297 1 90.56 244 LEU B O 1
ATOM 5398 N N . ARG B 1 245 ? -2.027 -35.875 -22.312 1 88.19 245 ARG B N 1
ATOM 5399 C CA . ARG B 1 245 ? -3.129 -36.812 -22.141 1 88.19 245 ARG B CA 1
ATOM 5400 C C . ARG B 1 245 ? -3.883 -36.531 -20.844 1 88.19 245 ARG B C 1
ATOM 5402 O O . ARG B 1 245 ? -5.113 -36.625 -20.797 1 88.19 245 ARG B O 1
ATOM 5409 N N . PHE B 1 246 ? -3.154 -36.188 -19.859 1 86.88 246 PHE B N 1
ATOM 5410 C CA . PHE B 1 246 ? -3.775 -36 -18.547 1 86.88 246 PHE B CA 1
ATOM 5411 C C . PHE B 1 246 ? -4.125 -34.531 -18.344 1 86.88 246 PHE B C 1
ATOM 5413 O O . PHE B 1 246 ? -4.492 -34.125 -17.234 1 86.88 246 PHE B O 1
ATOM 5420 N N . SER B 1 247 ? -3.996 -33.656 -19.266 1 88.69 247 SER B N 1
ATOM 5421 C CA . SER B 1 247 ? -4.398 -32.281 -19.234 1 88.69 247 SER B CA 1
ATOM 5422 C C . SER B 1 247 ? -3.76 -31.531 -18.062 1 88.69 247 SER B C 1
ATOM 5424 O O . SER B 1 247 ? -4.453 -30.859 -17.297 1 88.69 247 SER B O 1
ATOM 5426 N N . LEU B 1 248 ? -2.432 -31.688 -18.016 1 91.19 248 LEU B N 1
ATOM 5427 C CA . LEU B 1 248 ? -1.697 -31.078 -16.906 1 91.19 248 LEU B CA 1
ATOM 5428 C C . LEU B 1 248 ? -1.572 -29.578 -17.109 1 91.19 248 LEU B C 1
ATOM 5430 O O . LEU B 1 248 ? -1.342 -28.844 -16.156 1 91.19 248 LEU B O 1
ATOM 5434 N N . ILE B 1 249 ? -1.7 -29.203 -18.312 1 93.5 249 ILE B N 1
ATOM 5435 C CA . ILE B 1 249 ? -1.532 -27.797 -18.656 1 93.5 249 ILE B CA 1
ATOM 5436 C C . ILE B 1 249 ? -2.893 -27.094 -18.672 1 93.5 249 ILE B C 1
ATOM 5438 O O . ILE B 1 249 ? -3.818 -27.547 -19.359 1 93.5 249 ILE B O 1
ATOM 5442 N N . LYS B 1 250 ? -2.932 -25.953 -17.984 1 93.12 250 LYS B N 1
ATOM 5443 C CA . LYS B 1 250 ? -4.207 -25.25 -17.875 1 93.12 250 LYS B CA 1
ATOM 5444 C C . LYS B 1 250 ? -4.199 -23.969 -18.719 1 93.12 250 LYS B C 1
ATOM 5446 O O . LYS B 1 250 ? -5.191 -23.234 -18.75 1 93.12 250 LYS B O 1
ATOM 5451 N N . GLY B 1 251 ? -3.123 -23.688 -19.391 1 94.88 251 GLY B N 1
ATOM 5452 C CA . GLY B 1 251 ? -3.057 -22.516 -20.234 1 94.88 251 GLY B CA 1
ATOM 5453 C C . GLY B 1 251 ? -1.692 -21.844 -20.234 1 94.88 251 GLY B C 1
ATOM 5454 O O . GLY B 1 251 ? -0.823 -22.203 -19.438 1 94.88 251 GLY B O 1
ATOM 5455 N N . ILE B 1 252 ? -1.539 -20.953 -21.188 1 96.56 252 ILE B N 1
ATOM 5456 C CA . ILE B 1 252 ? -0.352 -20.109 -21.281 1 96.56 252 ILE B CA 1
ATOM 5457 C C . ILE B 1 252 ? -0.689 -18.688 -20.828 1 96.56 252 ILE B C 1
ATOM 5459 O O . ILE B 1 252 ? -1.669 -18.094 -21.281 1 96.56 252 ILE B O 1
ATOM 5463 N N . TYR B 1 253 ? 0.134 -18.219 -19.953 1 94.5 253 TYR B N 1
ATOM 5464 C CA . TYR B 1 253 ? -0.115 -16.906 -19.391 1 94.5 253 TYR B CA 1
ATOM 5465 C C . TYR B 1 253 ? 1.131 -16.031 -19.484 1 94.5 253 TYR B C 1
ATOM 5467 O O . TYR B 1 253 ? 2.254 -16.531 -19.391 1 94.5 253 TYR B O 1
ATOM 5475 N N . MET B 1 254 ? 0.856 -14.797 -19.562 1 91.81 254 MET B N 1
ATOM 5476 C CA . MET B 1 254 ? 1.964 -13.852 -19.531 1 91.81 254 MET B CA 1
ATOM 5477 C C . MET B 1 254 ? 2.551 -13.758 -18.125 1 91.81 254 MET B C 1
ATOM 5479 O O . MET B 1 254 ? 1.811 -13.703 -17.141 1 91.81 254 MET B O 1
ATOM 5483 N N . LYS B 1 255 ? 3.83 -13.711 -18.078 1 90.81 255 LYS B N 1
ATOM 5484 C CA . LYS B 1 255 ? 4.469 -13.469 -16.781 1 90.81 255 LYS B CA 1
ATOM 5485 C C . LYS B 1 255 ? 4.234 -12.031 -16.312 1 90.81 255 LYS B C 1
ATOM 5487 O O . LYS B 1 255 ? 4.184 -11.109 -17.125 1 90.81 255 LYS B O 1
ATOM 5492 N N . THR B 1 256 ? 4.203 -11.891 -15.055 1 84.38 256 THR B N 1
ATOM 5493 C CA . THR B 1 256 ? 3.754 -10.625 -14.484 1 84.38 256 THR B CA 1
ATOM 5494 C C . THR B 1 256 ? 4.906 -9.633 -14.414 1 84.38 256 THR B C 1
ATOM 5496 O O . THR B 1 256 ? 4.688 -8.438 -14.203 1 84.38 256 THR B O 1
ATOM 5499 N N . GLY B 1 257 ? 6.09 -10.039 -14.641 1 79.31 257 GLY B N 1
ATOM 5500 C CA . GLY B 1 257 ? 7.266 -9.203 -14.445 1 79.31 257 GLY B CA 1
ATOM 5501 C C . GLY B 1 257 ? 7.211 -7.906 -15.227 1 79.31 257 GLY B C 1
ATOM 5502 O O . GLY B 1 257 ? 7.57 -6.848 -14.711 1 79.31 257 GLY B O 1
ATOM 5503 N N . ILE B 1 258 ? 6.73 -8.031 -16.375 1 73.75 258 ILE B N 1
ATOM 5504 C CA . ILE B 1 258 ? 6.695 -6.855 -17.234 1 73.75 258 ILE B CA 1
ATOM 5505 C C . ILE B 1 258 ? 5.703 -5.836 -16.672 1 73.75 258 ILE B C 1
ATOM 5507 O O . ILE B 1 258 ? 5.945 -4.629 -16.734 1 73.75 258 ILE B O 1
ATOM 5511 N N . PHE B 1 259 ? 4.641 -6.305 -16.172 1 72.12 259 PHE B N 1
ATOM 5512 C CA . PHE B 1 259 ? 3.623 -5.422 -15.609 1 72.12 259 PHE B CA 1
ATOM 5513 C C . PHE B 1 259 ? 4.117 -4.777 -14.32 1 72.12 259 PHE B C 1
ATOM 5515 O O . PHE B 1 259 ? 3.906 -3.58 -14.102 1 72.12 259 PHE B O 1
ATOM 5522 N N . VAL B 1 260 ? 4.754 -5.551 -13.578 1 74.88 260 VAL B N 1
ATOM 5523 C CA . VAL B 1 260 ? 5.281 -5.055 -12.312 1 74.88 260 VAL B CA 1
ATOM 5524 C C . VAL B 1 260 ? 6.309 -3.955 -12.57 1 74.88 260 VAL B C 1
ATOM 5526 O O . VAL B 1 260 ? 6.32 -2.934 -11.883 1 74.88 260 VAL B O 1
ATOM 5529 N N . ARG B 1 261 ? 7.016 -4.148 -13.539 1 69.12 261 ARG B N 1
ATOM 5530 C CA . ARG B 1 261 ? 8.094 -3.215 -13.859 1 69.12 261 ARG B CA 1
ATOM 5531 C C . ARG B 1 261 ? 7.535 -1.871 -14.312 1 69.12 261 ARG B C 1
ATOM 5533 O O . ARG B 1 261 ? 8.102 -0.821 -14.008 1 69.12 261 ARG B O 1
ATOM 5540 N N . TYR B 1 262 ? 6.426 -1.96 -14.953 1 63.5 262 TYR B N 1
ATOM 5541 C CA . TYR B 1 262 ? 6.031 -0.728 -15.625 1 63.5 262 TYR B CA 1
ATOM 5542 C C . TYR B 1 262 ? 4.711 -0.203 -15.07 1 63.5 262 TYR B C 1
ATOM 5544 O O . TYR B 1 262 ? 4.383 0.973 -15.242 1 63.5 262 TYR B O 1
ATOM 5552 N N . PHE B 1 263 ? 3.965 -1.05 -14.453 1 63.84 263 PHE B N 1
ATOM 5553 C CA . PHE B 1 263 ? 2.631 -0.603 -14.07 1 63.84 263 PHE B CA 1
ATOM 5554 C C . PHE B 1 263 ? 2.48 -0.574 -12.555 1 63.84 263 PHE B C 1
ATOM 5556 O O . PHE B 1 263 ? 1.806 0.302 -12.008 1 63.84 263 PHE B O 1
ATOM 5563 N N . GLY B 1 264 ? 3.098 -1.468 -11.898 1 72.06 264 GLY B N 1
ATOM 5564 C CA . GLY B 1 264 ? 2.984 -1.473 -10.453 1 72.06 264 GLY B CA 1
ATOM 5565 C C . GLY B 1 264 ? 2.961 -2.869 -9.859 1 72.06 264 GLY B C 1
ATOM 5566 O O . GLY B 1 264 ? 2.887 -3.857 -10.594 1 72.06 264 GLY B O 1
ATOM 5567 N N . ASP B 1 265 ? 2.928 -2.826 -8.602 1 78.94 265 ASP B N 1
ATOM 5568 C CA . ASP B 1 265 ? 3 -4.086 -7.867 1 78.94 265 ASP B CA 1
ATOM 5569 C C . ASP B 1 265 ? 1.622 -4.738 -7.758 1 78.94 265 ASP B C 1
ATOM 5571 O O . ASP B 1 265 ? 0.617 -4.047 -7.574 1 78.94 265 ASP B O 1
ATOM 5575 N N . PRO B 1 266 ? 1.599 -6.023 -7.93 1 88.31 266 PRO B N 1
ATOM 5576 C CA . PRO B 1 266 ? 0.325 -6.695 -7.66 1 88.31 266 PRO B CA 1
ATOM 5577 C C . PRO B 1 266 ? -0.088 -6.609 -6.195 1 88.31 266 PRO B C 1
ATOM 5579 O O . PRO B 1 266 ? 0.771 -6.582 -5.309 1 88.31 266 PRO B O 1
ATOM 5582 N N . LEU B 1 267 ? -1.3 -6.551 -6.008 1 91.88 267 LEU B N 1
ATOM 5583 C CA . LEU B 1 267 ? -1.904 -6.562 -4.68 1 91.88 267 LEU B CA 1
ATOM 5584 C C . LEU B 1 267 ? -2.301 -7.977 -4.273 1 91.88 267 LEU B C 1
ATOM 5586 O O . LEU B 1 267 ? -3.006 -8.664 -5.016 1 91.88 267 LEU B O 1
ATOM 5590 N N . VAL B 1 268 ? -1.793 -8.414 -3.199 1 96.19 268 VAL B N 1
ATOM 5591 C CA . VAL B 1 268 ? -2.221 -9.68 -2.613 1 96.19 268 VAL B CA 1
ATOM 5592 C C . VAL B 1 268 ? -3.271 -9.43 -1.538 1 96.19 268 VAL B C 1
ATOM 5594 O O . VAL B 1 268 ? -3.041 -8.656 -0.605 1 96.19 268 VAL B O 1
ATOM 5597 N N . ILE B 1 269 ? -4.363 -10.055 -1.65 1 96.69 269 ILE B N 1
ATOM 5598 C CA . ILE B 1 269 ? -5.445 -9.922 -0.68 1 96.69 269 ILE B CA 1
ATOM 5599 C C . ILE B 1 269 ? -5.73 -11.273 -0.03 1 96.69 269 ILE B C 1
ATOM 5601 O O . ILE B 1 269 ? -6.012 -12.25 -0.722 1 96.69 269 ILE B O 1
ATOM 5605 N N . ILE B 1 270 ? -5.582 -11.359 1.227 1 97.56 270 ILE B N 1
ATOM 5606 C CA . ILE B 1 270 ? -5.969 -12.539 1.998 1 97.56 270 ILE B CA 1
ATOM 5607 C C . ILE B 1 270 ? -7.219 -12.227 2.82 1 97.56 270 ILE B C 1
ATOM 5609 O O . ILE B 1 270 ? -7.203 -11.336 3.676 1 97.56 270 ILE B O 1
ATOM 5613 N N . VAL B 1 271 ? -8.266 -12.961 2.561 1 97.69 271 VAL B N 1
ATOM 5614 C CA . VAL B 1 271 ? -9.539 -12.664 3.207 1 97.69 271 VAL B CA 1
ATOM 5615 C C . VAL B 1 271 ? -10.078 -13.93 3.879 1 97.69 271 VAL B C 1
ATOM 5617 O O . VAL B 1 271 ? -10.031 -15.016 3.299 1 97.69 271 VAL B O 1
ATOM 5620 N N . LYS B 1 272 ? -10.523 -13.773 5.078 1 96.75 272 LYS B N 1
ATOM 5621 C CA . LYS B 1 272 ? -11.266 -14.82 5.777 1 96.75 272 LYS B CA 1
ATOM 5622 C C . LYS B 1 272 ? -12.75 -14.453 5.887 1 96.75 272 LYS B C 1
ATOM 5624 O O . LYS B 1 272 ? -13.102 -13.445 6.504 1 96.75 272 LYS B O 1
ATOM 5629 N N . ALA B 1 273 ? -13.508 -15.25 5.285 1 96.19 273 ALA B N 1
ATOM 5630 C CA . ALA B 1 273 ? -14.953 -15.016 5.309 1 96.19 273 ALA B CA 1
ATOM 5631 C C . ALA B 1 273 ? -15.578 -15.555 6.59 1 96.19 273 ALA B C 1
ATOM 5633 O O . ALA B 1 273 ? -15.039 -16.484 7.207 1 96.19 273 ALA B O 1
ATOM 5634 N N . LYS B 1 274 ? -16.719 -15.062 6.906 1 94.25 274 LYS B N 1
ATOM 5635 C CA . LYS B 1 274 ? -17.422 -15.43 8.141 1 94.25 274 LYS B CA 1
ATOM 5636 C C . LYS B 1 274 ? -18.062 -16.797 8.016 1 94.25 274 LYS B C 1
ATOM 5638 O O . LYS B 1 274 ? -18.141 -17.547 9 1 94.25 274 LYS B O 1
ATOM 5643 N N . ASN B 1 275 ? -18.562 -17.078 6.871 1 91.62 275 ASN B N 1
ATOM 5644 C CA . ASN B 1 275 ? -19.219 -18.359 6.652 1 91.62 275 ASN B CA 1
ATOM 5645 C C . ASN B 1 275 ? -19.031 -18.859 5.219 1 91.62 275 ASN B C 1
ATOM 5647 O O . ASN B 1 275 ? -18.422 -18.156 4.398 1 91.62 275 ASN B O 1
ATOM 5651 N N . TYR B 1 276 ? -19.516 -19.984 4.93 1 91.94 276 TYR B N 1
ATOM 5652 C CA . TYR B 1 276 ? -19.266 -20.656 3.662 1 91.94 276 TYR B CA 1
ATOM 5653 C C . TYR B 1 276 ? -19.922 -19.922 2.504 1 91.94 276 TYR B C 1
ATOM 5655 O O . TYR B 1 276 ? -19.359 -19.812 1.419 1 91.94 276 TYR B O 1
ATOM 5663 N N . ASN B 1 277 ? -21.141 -19.453 2.719 1 91.94 277 ASN B N 1
ATOM 5664 C CA . ASN B 1 277 ? -21.844 -18.766 1.658 1 91.94 277 ASN B CA 1
ATOM 5665 C C . ASN B 1 277 ? -21.094 -17.516 1.202 1 91.94 277 ASN B C 1
ATOM 5667 O O . ASN B 1 277 ? -20.953 -17.266 0.002 1 91.94 277 ASN B O 1
ATOM 5671 N N . LEU B 1 278 ? -20.656 -16.797 2.168 1 94.25 278 LEU B N 1
ATOM 5672 C CA . LEU B 1 278 ? -19.875 -15.602 1.869 1 94.25 278 LEU B CA 1
ATOM 5673 C C . LEU B 1 278 ? -18.547 -15.977 1.21 1 94.25 278 LEU B C 1
ATOM 5675 O O . LEU B 1 278 ? -18.078 -15.289 0.298 1 94.25 278 LEU B O 1
ATOM 5679 N N . TYR B 1 279 ? -18.016 -17.047 1.695 1 95.31 279 TYR B N 1
ATOM 5680 C CA . TYR B 1 279 ? -16.781 -17.594 1.146 1 95.31 279 TYR B CA 1
ATOM 5681 C C . TYR B 1 279 ? -16.922 -17.875 -0.344 1 95.31 279 TYR B C 1
ATOM 5683 O O . TYR B 1 279 ? -16.125 -17.422 -1.155 1 95.31 279 TYR B O 1
ATOM 5691 N N . ARG B 1 280 ? -17.922 -18.5 -0.755 1 94.88 280 ARG B N 1
ATOM 5692 C CA . ARG B 1 280 ? -18.188 -18.859 -2.148 1 94.88 280 ARG B CA 1
ATOM 5693 C C . ARG B 1 280 ? -18.484 -17.609 -2.979 1 94.88 280 ARG B C 1
ATOM 5695 O O . ARG B 1 280 ? -18.031 -17.5 -4.121 1 94.88 280 ARG B O 1
ATOM 5702 N N . ALA B 1 281 ? -19.25 -16.734 -2.371 1 95.31 281 ALA B N 1
ATOM 5703 C CA . ALA B 1 281 ? -19.578 -15.5 -3.064 1 95.31 281 ALA B CA 1
ATOM 5704 C C . ALA B 1 281 ? -18.312 -14.688 -3.369 1 95.31 281 ALA B C 1
ATOM 5706 O O . ALA B 1 281 ? -18.172 -14.141 -4.465 1 95.31 281 ALA B O 1
ATOM 5707 N N . LEU B 1 282 ? -17.453 -14.617 -2.422 1 96.44 282 LEU B N 1
ATOM 5708 C CA . LEU B 1 282 ? -16.219 -13.875 -2.592 1 96.44 282 LEU B CA 1
ATOM 5709 C C . LEU B 1 282 ? -15.336 -14.531 -3.65 1 96.44 282 LEU B C 1
ATOM 5711 O O . LEU B 1 282 ? -14.695 -13.836 -4.445 1 96.44 282 LEU B O 1
ATOM 5715 N N . ILE B 1 283 ? -15.242 -15.805 -3.65 1 96 283 ILE B N 1
ATOM 5716 C CA . ILE B 1 283 ? -14.492 -16.516 -4.672 1 96 283 ILE B CA 1
ATOM 5717 C C . ILE B 1 283 ? -15.008 -16.141 -6.059 1 96 283 ILE B C 1
ATOM 5719 O O . ILE B 1 283 ? -14.234 -15.766 -6.938 1 96 283 ILE B O 1
ATOM 5723 N N . LEU B 1 284 ? -16.281 -16.203 -6.211 1 94.81 284 LEU B N 1
ATOM 5724 C CA . LEU B 1 284 ? -16.906 -15.883 -7.492 1 94.81 284 LEU B CA 1
ATOM 5725 C C . LEU B 1 284 ? -16.641 -14.43 -7.871 1 94.81 284 LEU B C 1
ATOM 5727 O O . LEU B 1 284 ? -16.359 -14.125 -9.031 1 94.81 284 LEU B O 1
ATOM 5731 N N . LEU B 1 285 ? -16.781 -13.625 -6.926 1 94.81 285 LEU B N 1
ATOM 5732 C CA . LEU B 1 285 ? -16.5 -12.219 -7.176 1 94.81 285 LEU B CA 1
ATOM 5733 C C . LEU B 1 285 ? -15.094 -12.023 -7.723 1 94.81 285 LEU B C 1
ATOM 5735 O O . LEU B 1 285 ? -14.914 -11.414 -8.781 1 94.81 285 LEU B O 1
ATOM 5739 N N . PHE B 1 286 ? -14.078 -12.492 -7.008 1 94.62 286 PHE B N 1
ATOM 5740 C CA . PHE B 1 286 ? -12.688 -12.312 -7.418 1 94.62 286 PHE B CA 1
ATOM 5741 C C . PHE B 1 286 ? -12.445 -12.938 -8.789 1 94.62 286 PHE B C 1
ATOM 5743 O O . PHE B 1 286 ? -11.758 -12.359 -9.625 1 94.62 286 PHE B O 1
ATOM 5750 N N . GLU B 1 287 ? -13.008 -14.039 -9 1 92.81 287 GLU B N 1
ATOM 5751 C CA . GLU B 1 287 ? -12.82 -14.734 -10.273 1 92.81 287 GLU B CA 1
ATOM 5752 C C . GLU B 1 287 ? -13.367 -13.906 -11.438 1 92.81 287 GLU B C 1
ATOM 5754 O O . GLU B 1 287 ? -12.914 -14.055 -12.57 1 92.81 287 GLU B O 1
ATOM 5759 N N . ASN B 1 288 ? -14.273 -13.094 -11.141 1 90.12 288 ASN B N 1
ATOM 5760 C CA . ASN B 1 288 ? -14.922 -12.328 -12.195 1 90.12 288 ASN B CA 1
ATOM 5761 C C . ASN B 1 288 ? -14.242 -10.977 -12.406 1 90.12 288 ASN B C 1
ATOM 5763 O O . ASN B 1 288 ? -14.555 -10.258 -13.359 1 90.12 288 ASN B O 1
ATOM 5767 N N . LEU B 1 289 ? -13.391 -10.656 -11.555 1 89.38 289 LEU B N 1
ATOM 5768 C CA . LEU B 1 289 ? -12.703 -9.383 -11.719 1 89.38 289 LEU B CA 1
ATOM 5769 C C . LEU B 1 289 ? -11.703 -9.453 -12.867 1 89.38 289 LEU B C 1
ATOM 5771 O O . LEU B 1 289 ? -10.867 -10.359 -12.914 1 89.38 289 LEU B O 1
ATOM 5775 N N . GLU B 1 290 ? -11.648 -8.5 -13.695 1 84.06 290 GLU B N 1
ATOM 5776 C CA . GLU B 1 290 ? -10.859 -8.508 -14.93 1 84.06 290 GLU B CA 1
ATOM 5777 C C . GLU B 1 290 ? -9.375 -8.305 -14.633 1 84.06 290 GLU B C 1
ATOM 5779 O O . GLU B 1 290 ? -8.531 -8.602 -15.477 1 84.06 290 GLU B O 1
ATOM 5784 N N . ASN B 1 291 ? -9.047 -7.789 -13.484 1 86.12 291 ASN B N 1
ATOM 5785 C CA . ASN B 1 291 ? -7.652 -7.496 -13.156 1 86.12 291 ASN B CA 1
ATOM 5786 C C . ASN B 1 291 ? -7.043 -8.578 -12.273 1 86.12 291 ASN B C 1
ATOM 5788 O O . ASN B 1 291 ? -5.961 -8.391 -11.719 1 86.12 291 ASN B O 1
ATOM 5792 N N . LEU B 1 292 ? -7.738 -9.672 -12.117 1 91.31 292 LEU B N 1
ATOM 5793 C CA . LEU B 1 292 ? -7.262 -10.781 -11.297 1 91.31 292 LEU B CA 1
ATOM 5794 C C . LEU B 1 292 ? -6.121 -11.523 -11.984 1 91.31 292 LEU B C 1
ATOM 5796 O O . LEU B 1 292 ? -6.168 -11.758 -13.188 1 91.31 292 LEU B O 1
ATOM 5800 N N . ILE B 1 293 ? -5.148 -11.883 -11.195 1 91.88 293 ILE B N 1
ATOM 5801 C CA . ILE B 1 293 ? -4.012 -12.664 -11.664 1 91.88 293 ILE B CA 1
ATOM 5802 C C . ILE B 1 293 ? -4.176 -14.117 -11.234 1 91.88 293 ILE B C 1
ATOM 5804 O O . ILE B 1 293 ? -3.832 -15.039 -11.984 1 91.88 293 ILE B O 1
ATOM 5808 N N . GLY B 1 294 ? -4.625 -14.227 -10.047 1 94.69 294 GLY B N 1
ATOM 5809 C CA . GLY B 1 294 ? -4.82 -15.57 -9.523 1 94.69 294 GLY B CA 1
ATOM 5810 C C . GLY B 1 294 ? -5.586 -15.594 -8.219 1 94.69 294 GLY B C 1
ATOM 5811 O O . GLY B 1 294 ? -5.703 -14.57 -7.539 1 94.69 294 GLY B O 1
ATOM 5812 N N . ILE B 1 295 ? -6.09 -16.719 -7.945 1 96.94 295 ILE B N 1
ATOM 5813 C CA . ILE B 1 295 ? -6.852 -16.922 -6.719 1 96.94 295 ILE B CA 1
ATOM 5814 C C . ILE B 1 295 ? -6.562 -18.312 -6.156 1 96.94 295 ILE B C 1
ATOM 5816 O O . ILE B 1 295 ? -6.43 -19.281 -6.91 1 96.94 295 ILE B O 1
ATOM 5820 N N . SER B 1 296 ? -6.352 -18.391 -4.914 1 96.25 296 SER B N 1
ATOM 5821 C CA . SER B 1 296 ? -6.148 -19.641 -4.195 1 96.25 296 SER B CA 1
ATOM 5822 C C . SER B 1 296 ? -7.164 -19.812 -3.068 1 96.25 296 SER B C 1
ATOM 5824 O O . SER B 1 296 ? -7.457 -18.844 -2.35 1 96.25 296 SER B O 1
ATOM 5826 N N . TYR B 1 297 ? -7.691 -20.953 -2.93 1 95.25 297 TYR B N 1
ATOM 5827 C CA . TYR B 1 297 ? -8.656 -21.266 -1.88 1 95.25 297 TYR B CA 1
ATOM 5828 C C . TYR B 1 297 ? -8.766 -22.781 -1.686 1 95.25 297 TYR B C 1
ATOM 5830 O O . TYR B 1 297 ? -8.125 -23.547 -2.402 1 95.25 297 TYR B O 1
ATOM 5838 N N . SER B 1 298 ? -9.508 -23.156 -0.687 1 91.75 298 SER B N 1
ATOM 5839 C CA . SER B 1 298 ? -9.711 -24.578 -0.417 1 91.75 298 SER B CA 1
ATOM 5840 C C . SER B 1 298 ? -11.141 -25 -0.735 1 91.75 298 SER B C 1
ATOM 5842 O O . SER B 1 298 ? -12.094 -24.344 -0.322 1 91.75 298 SER B O 1
ATOM 5844 N N . VAL B 1 299 ? -11.227 -26.031 -1.41 1 83.94 299 VAL B N 1
ATOM 5845 C CA . VAL B 1 299 ? -12.539 -26.594 -1.696 1 83.94 299 VAL B CA 1
ATOM 5846 C C . VAL B 1 299 ? -12.883 -27.656 -0.657 1 83.94 299 VAL B C 1
ATOM 5848 O O . VAL B 1 299 ? -14.047 -27.828 -0.283 1 83.94 299 VAL B O 1
ATOM 5851 N N . ASN B 1 300 ? -11.82 -28.281 -0.219 1 78.19 300 ASN B N 1
ATOM 5852 C CA . ASN B 1 300 ? -12 -29.359 0.759 1 78.19 300 ASN B CA 1
ATOM 5853 C C . ASN B 1 300 ? -11.789 -28.844 2.184 1 78.19 300 ASN B C 1
ATOM 5855 O O . ASN B 1 300 ? -11.18 -27.797 2.393 1 78.19 300 ASN B O 1
ATOM 5859 N N . SER B 1 301 ? -12.43 -29.625 3.061 1 75.25 301 SER B N 1
ATOM 5860 C CA . SER B 1 301 ? -12.18 -29.328 4.469 1 75.25 301 SER B CA 1
ATOM 5861 C C . SER B 1 301 ? -10.789 -29.766 4.891 1 75.25 301 SER B C 1
ATOM 5863 O O . SER B 1 301 ? -10.43 -30.938 4.734 1 75.25 301 SER B O 1
ATOM 5865 N N . ASN B 1 302 ? -9.969 -28.953 4.98 1 80.19 302 ASN B N 1
ATOM 5866 C CA . ASN B 1 302 ? -8.609 -29.25 5.43 1 80.19 302 ASN B CA 1
ATOM 5867 C C . ASN B 1 302 ? -8.43 -28.922 6.91 1 80.19 302 ASN B C 1
ATOM 5869 O O . ASN B 1 302 ? -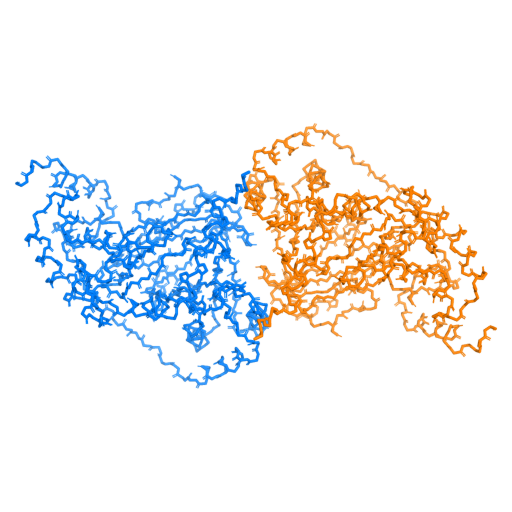7.395 -28.375 7.305 1 80.19 302 ASN B O 1
ATOM 5873 N N . GLU B 1 303 ? -9.328 -29.25 7.633 1 80.06 303 GLU B N 1
ATOM 5874 C CA . GLU B 1 303 ? -9.344 -28.859 9.039 1 80.06 303 GLU B CA 1
ATOM 5875 C C . GLU B 1 303 ? -8.219 -29.547 9.812 1 80.06 303 GLU B C 1
ATOM 5877 O O . GLU B 1 303 ? -7.715 -29 10.797 1 80.06 303 GLU B O 1
ATOM 5882 N N . GLU B 1 304 ? -7.879 -30.688 9.266 1 79.12 304 GLU B N 1
ATOM 5883 C CA . GLU B 1 304 ? -6.797 -31.406 9.93 1 79.12 304 GLU B CA 1
ATOM 5884 C C . GLU B 1 304 ? -5.453 -30.719 9.711 1 79.12 304 GLU B C 1
ATOM 5886 O O . GLU B 1 304 ? -4.512 -30.922 10.484 1 79.12 304 GLU B O 1
ATOM 5891 N N . ILE B 1 305 ? -5.371 -30 8.711 1 85.69 305 ILE B N 1
ATOM 5892 C CA . ILE B 1 305 ? -4.113 -29.359 8.328 1 85.69 305 ILE B CA 1
ATOM 5893 C C . ILE B 1 305 ? -4.109 -27.906 8.797 1 85.69 305 ILE B C 1
ATOM 5895 O O . ILE B 1 305 ? -3.115 -27.422 9.344 1 85.69 305 ILE B O 1
ATOM 5899 N N . SER B 1 306 ? -5.23 -27.25 8.586 1 83.75 306 SER B N 1
ATOM 5900 C CA . SER B 1 306 ? -5.34 -25.844 8.945 1 83.75 306 SER B CA 1
ATOM 5901 C C . SER B 1 306 ? -6.684 -25.531 9.602 1 83.75 306 SER B C 1
ATOM 5903 O O . SER B 1 306 ? -7.727 -25.969 9.117 1 83.75 306 SER B O 1
ATOM 5905 N N . ARG B 1 307 ? -6.527 -24.734 10.625 1 78.75 307 ARG B N 1
ATOM 5906 C CA . ARG B 1 307 ? -7.738 -24.375 11.352 1 78.75 307 ARG B CA 1
ATOM 5907 C C . ARG B 1 307 ? -8.438 -23.188 10.695 1 78.75 307 ARG B C 1
ATOM 5909 O O . ARG B 1 307 ? -9.602 -22.906 10.984 1 78.75 307 ARG B O 1
ATOM 5916 N N . ALA B 1 308 ? -7.75 -22.531 9.891 1 83.12 308 ALA B N 1
ATOM 5917 C CA . ALA B 1 308 ? -8.359 -21.375 9.242 1 83.12 308 ALA B CA 1
ATOM 5918 C C . ALA B 1 308 ? -9.289 -21.797 8.109 1 83.12 308 ALA B C 1
ATOM 5920 O O . ALA B 1 308 ? -8.83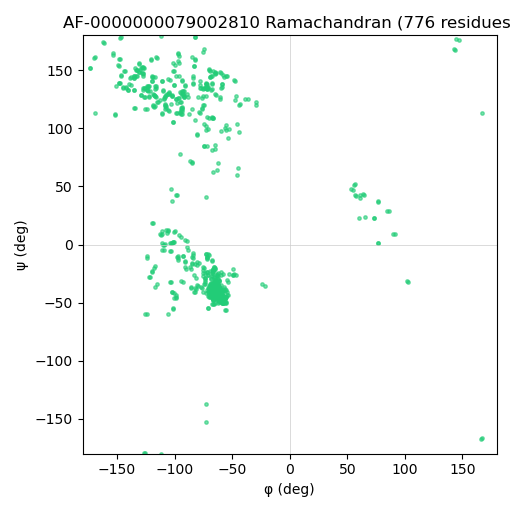6 -22.328 7.09 1 83.12 308 ALA B O 1
ATOM 5921 N N . LYS B 1 309 ? -10.562 -21.547 8.32 1 88.56 309 LYS B N 1
ATOM 5922 C CA . LYS B 1 309 ? -11.555 -21.906 7.312 1 88.56 309 LYS B CA 1
ATOM 5923 C C . LYS B 1 309 ? -11.961 -20.688 6.492 1 88.56 309 LYS B C 1
ATOM 5925 O O . LYS B 1 309 ? -11.867 -19.547 6.965 1 88.56 309 LYS B O 1
ATOM 5930 N N . TYR B 1 310 ? -12.305 -20.953 5.25 1 94.38 310 TYR B N 1
ATOM 5931 C CA . TYR B 1 310 ? -12.914 -19.969 4.359 1 94.38 310 TYR B CA 1
ATOM 5932 C C . TYR B 1 310 ? -11.953 -18.828 4.078 1 94.38 310 TYR B C 1
ATOM 5934 O O . TYR B 1 310 ? -12.32 -17.656 4.207 1 94.38 310 TYR B O 1
ATOM 5942 N N . VAL B 1 311 ? -10.719 -19.219 3.85 1 97.06 311 VAL B N 1
ATOM 5943 C CA . VAL B 1 311 ? -9.703 -18.234 3.506 1 97.06 311 VAL B CA 1
ATOM 5944 C C . VAL B 1 311 ? -9.469 -18.234 1.997 1 97.06 311 VAL B C 1
ATOM 5946 O O . VAL B 1 311 ? -9.414 -19.297 1.371 1 97.06 311 VAL B O 1
ATOM 5949 N N . ILE B 1 312 ? -9.359 -17.031 1.45 1 97.81 312 ILE B N 1
ATOM 5950 C CA . ILE B 1 312 ? -9.07 -16.812 0.036 1 97.81 312 ILE B CA 1
ATOM 5951 C C . ILE B 1 312 ? -7.828 -15.945 -0.113 1 97.81 312 ILE B C 1
ATOM 5953 O O . ILE B 1 312 ? -7.656 -14.961 0.615 1 97.81 312 ILE B O 1
ATOM 5957 N N . GLN B 1 313 ? -6.988 -16.328 -0.927 1 98 313 GLN B N 1
ATOM 5958 C CA . GLN B 1 313 ? -5.938 -15.43 -1.388 1 98 313 GLN B CA 1
ATOM 5959 C C . GLN B 1 313 ? -6.168 -15.008 -2.834 1 98 313 GLN B C 1
ATOM 5961 O O . GLN B 1 313 ? -6.246 -15.844 -3.73 1 98 313 GLN B O 1
ATOM 5966 N N . ALA B 1 314 ? -6.297 -13.781 -3.051 1 97.38 314 ALA B N 1
ATOM 5967 C CA . ALA B 1 314 ? -6.426 -13.234 -4.398 1 97.38 314 ALA B CA 1
ATOM 5968 C C . ALA B 1 314 ? -5.246 -12.32 -4.73 1 97.38 314 ALA B C 1
ATOM 5970 O O . ALA B 1 314 ? -4.793 -11.547 -3.883 1 97.38 314 ALA B O 1
ATOM 5971 N N . ILE B 1 315 ? -4.727 -12.438 -5.875 1 95.12 315 ILE B N 1
ATOM 5972 C CA . ILE B 1 315 ? -3.676 -11.555 -6.383 1 95.12 315 ILE B CA 1
ATOM 5973 C C . ILE B 1 315 ? -4.191 -10.789 -7.602 1 95.12 315 ILE B C 1
ATOM 5975 O O . ILE B 1 315 ? -4.711 -11.391 -8.547 1 95.12 315 ILE B O 1
ATOM 5979 N N . MET B 1 316 ? -4.078 -9.523 -7.566 1 89.94 316 MET B N 1
ATOM 5980 C CA . MET B 1 316 ? -4.613 -8.727 -8.664 1 89.94 316 MET B CA 1
ATOM 5981 C C . MET B 1 316 ? -3.773 -7.473 -8.891 1 89.94 316 MET B C 1
ATOM 5983 O O . MET B 1 316 ? -3.035 -7.047 -8 1 89.94 316 MET B O 1
ATOM 5987 N N . PHE B 1 317 ? -3.875 -6.918 -10.023 1 83.81 317 PHE B N 1
ATOM 5988 C CA . PHE B 1 317 ? -3.291 -5.609 -10.289 1 83.81 317 PHE B CA 1
ATOM 5989 C C . PHE B 1 317 ? -4.23 -4.496 -9.844 1 83.81 317 PHE B C 1
ATOM 5991 O O . PHE B 1 317 ? -5.449 -4.613 -9.977 1 83.81 317 PHE B O 1
ATOM 5998 N N . GLU B 1 318 ? -3.598 -3.475 -9.336 1 75.56 318 GLU B N 1
ATOM 5999 C CA . GLU B 1 318 ? -4.41 -2.301 -9.023 1 75.56 318 GLU B CA 1
ATOM 6000 C C . GLU B 1 318 ? -4.785 -1.539 -10.289 1 75.56 318 GLU B C 1
ATOM 6002 O O . GLU B 1 318 ? -3.951 -1.363 -11.188 1 75.56 318 GLU B O 1
ATOM 6007 N N . THR B 1 319 ? -6 -1.291 -10.445 1 66.19 319 THR B N 1
ATOM 6008 C CA . THR B 1 319 ? -6.484 -0.573 -11.617 1 66.19 319 THR B CA 1
ATOM 6009 C C . THR B 1 319 ? -6.223 0.924 -11.484 1 66.19 319 THR B C 1
ATOM 6011 O O . THR B 1 319 ? -6.098 1.44 -10.375 1 66.19 319 THR B O 1
ATOM 6014 N N . LEU B 1 320 ? -5.871 1.49 -12.484 1 59.69 320 LEU B N 1
ATOM 6015 C CA . LEU B 1 320 ? -5.625 2.928 -12.438 1 59.69 320 LEU B CA 1
ATOM 6016 C C . LEU B 1 320 ? -6.91 3.693 -12.148 1 59.69 320 LEU B C 1
ATOM 6018 O O . LEU B 1 320 ? -6.887 4.707 -11.445 1 59.69 320 LEU B O 1
ATOM 6022 N N . GLY B 1 321 ? -7.93 3.049 -12.812 1 60.41 321 GLY B N 1
ATOM 6023 C CA . GLY B 1 321 ? -9.195 3.725 -12.578 1 60.41 321 GLY B CA 1
ATOM 6024 C C . GLY B 1 321 ? -9.977 3.139 -11.414 1 60.41 321 GLY B C 1
ATOM 6025 O O . GLY B 1 321 ? -10.039 1.919 -11.258 1 60.41 321 GLY B O 1
ATOM 6026 N N . ARG B 1 322 ? -10.461 3.951 -10.398 1 63.5 322 ARG B N 1
ATOM 6027 C CA . ARG B 1 322 ? -11.359 3.59 -9.305 1 63.5 322 ARG B CA 1
ATOM 6028 C C . ARG B 1 322 ? -10.703 2.59 -8.359 1 63.5 322 ARG B C 1
ATOM 6030 O O . ARG B 1 322 ? -11.352 1.652 -7.895 1 63.5 322 ARG B O 1
ATOM 6037 N N . LYS B 1 323 ? -9.336 2.566 -8.328 1 71.38 323 LYS B N 1
ATOM 6038 C CA . LYS B 1 323 ? -8.578 1.642 -7.488 1 71.38 323 LYS B CA 1
ATOM 6039 C C . LYS B 1 323 ? -9.094 1.649 -6.051 1 71.38 323 LYS B C 1
ATOM 6041 O O . LYS B 1 323 ? -9.148 0.604 -5.402 1 71.38 323 LYS B O 1
ATOM 6046 N N . ASP B 1 324 ? -9.641 2.723 -5.742 1 84.88 324 ASP B N 1
ATOM 6047 C CA . ASP B 1 324 ? -10.023 2.877 -4.344 1 84.88 324 ASP B CA 1
ATOM 6048 C C . ASP B 1 324 ? -11.367 2.199 -4.062 1 84.88 324 ASP B C 1
ATOM 6050 O O . ASP B 1 324 ? -11.695 1.924 -2.908 1 84.88 324 ASP B O 1
ATOM 6054 N N . ASP B 1 325 ? -12.07 1.919 -5.133 1 87.88 325 ASP B N 1
ATOM 6055 C CA . ASP B 1 325 ? -13.398 1.363 -4.93 1 87.88 325 ASP B CA 1
ATOM 6056 C C . ASP B 1 325 ? -13.328 -0.065 -4.395 1 87.88 325 ASP B C 1
ATOM 6058 O O . ASP B 1 325 ? -14.148 -0.47 -3.572 1 87.88 325 ASP B O 1
ATOM 6062 N N . ILE B 1 326 ? -12.398 -0.74 -4.875 1 89.88 326 ILE B N 1
ATOM 6063 C CA . ILE B 1 326 ? -12.242 -2.107 -4.395 1 89.88 326 ILE B CA 1
ATOM 6064 C C . ILE B 1 326 ? -11.875 -2.094 -2.912 1 89.88 326 ILE B C 1
ATOM 6066 O O . ILE B 1 326 ? -12.359 -2.924 -2.139 1 89.88 326 ILE B O 1
ATOM 6070 N N . TYR B 1 327 ? -11.055 -1.174 -2.533 1 92.5 327 TYR B N 1
ATOM 6071 C CA . TYR B 1 327 ? -10.664 -1.058 -1.133 1 92.5 327 TYR B CA 1
ATOM 6072 C C . TYR B 1 327 ? -11.852 -0.665 -0.266 1 92.5 327 TYR B C 1
ATOM 6074 O O . TYR B 1 327 ? -12.07 -1.241 0.803 1 92.5 327 TYR B O 1
ATOM 6082 N N . TYR B 1 328 ? -12.531 0.305 -0.787 1 94.19 328 TYR B N 1
ATOM 6083 C CA . TYR B 1 328 ? -13.719 0.736 -0.051 1 94.19 328 TYR B CA 1
ATOM 6084 C C . TYR B 1 328 ? -14.719 -0.402 0.081 1 94.19 328 TYR B C 1
ATOM 6086 O O . TYR B 1 328 ? -15.32 -0.589 1.144 1 94.19 328 TYR B O 1
ATOM 6094 N N . PHE B 1 329 ? -14.891 -1.12 -0.938 1 94.38 329 PHE B N 1
ATOM 6095 C CA . PHE B 1 329 ? -15.797 -2.262 -0.956 1 94.38 329 PHE B CA 1
ATOM 6096 C C . PHE B 1 329 ? -15.367 -3.309 0.064 1 94.38 329 PHE B C 1
ATOM 6098 O O . PHE B 1 329 ? -16.172 -3.756 0.88 1 94.38 329 PHE B O 1
ATOM 6105 N N . LEU B 1 330 ? -14.133 -3.666 0.098 1 95.5 330 LEU B N 1
ATOM 6106 C CA . LEU B 1 330 ? -13.602 -4.656 1.029 1 95.5 330 LEU B CA 1
ATOM 6107 C C . LEU B 1 330 ? -13.711 -4.164 2.469 1 95.5 330 LEU B C 1
ATOM 6109 O O . LEU B 1 330 ? -14.086 -4.926 3.363 1 95.5 330 LEU B O 1
ATOM 6113 N N . LEU B 1 331 ? -13.375 -2.928 2.691 1 95.94 331 LEU B N 1
ATOM 6114 C CA . LEU B 1 331 ? -13.508 -2.338 4.02 1 95.94 331 LEU B CA 1
ATOM 6115 C C . LEU B 1 331 ? -14.961 -2.361 4.484 1 95.94 331 LEU B C 1
ATOM 6117 O O . LEU B 1 331 ? -15.234 -2.59 5.668 1 95.94 331 LEU B O 1
ATOM 6121 N N . SER B 1 332 ? -15.844 -2.102 3.592 1 95.56 332 SER B N 1
ATOM 6122 C CA . SER B 1 332 ? -17.266 -2.152 3.926 1 95.56 332 SER B CA 1
ATOM 6123 C C . SER B 1 332 ? -17.688 -3.557 4.352 1 95.56 332 SER B C 1
ATOM 6125 O O . SER B 1 332 ? -18.438 -3.719 5.305 1 95.56 332 SER B O 1
ATOM 6127 N N . LEU B 1 333 ? -17.219 -4.547 3.631 1 96.25 333 LEU B N 1
ATOM 6128 C CA . LEU B 1 333 ? -17.516 -5.93 3.984 1 96.25 333 LEU B CA 1
ATOM 6129 C C . LEU B 1 333 ? -16.953 -6.281 5.355 1 96.25 333 LEU B C 1
ATOM 6131 O O . LEU B 1 333 ? -17.578 -7.02 6.121 1 96.25 333 LEU B O 1
ATOM 6135 N N . LEU B 1 334 ? -15.75 -5.801 5.594 1 96.19 334 LEU B N 1
ATOM 6136 C CA . LEU B 1 334 ? -15.109 -6.004 6.887 1 96.19 334 LEU B CA 1
ATOM 6137 C C . LEU B 1 334 ? -15.898 -5.32 7.996 1 96.19 334 LEU B C 1
ATOM 6139 O O . LEU B 1 334 ? -16.172 -5.93 9.039 1 96.19 334 LEU B O 1
ATOM 6143 N N . ASN B 1 335 ? -16.266 -4.121 7.738 1 93.88 335 ASN B N 1
ATOM 6144 C CA . ASN B 1 335 ? -17.031 -3.318 8.688 1 93.88 335 ASN B CA 1
ATOM 6145 C C . ASN B 1 335 ? -18.375 -3.953 9.008 1 93.88 335 ASN B C 1
ATOM 6147 O O . ASN B 1 335 ? -18.844 -3.91 10.156 1 93.88 335 ASN B O 1
ATOM 6151 N N . ASP B 1 336 ? -18.969 -4.555 8.031 1 93.62 336 ASP B N 1
ATOM 6152 C CA . ASP B 1 336 ? -20.297 -5.137 8.172 1 93.62 336 ASP B CA 1
ATOM 6153 C C . ASP B 1 336 ? -20.234 -6.539 8.766 1 93.62 336 ASP B C 1
ATOM 6155 O O . ASP B 1 336 ? -21.266 -7.164 9.023 1 93.62 336 ASP B O 1
ATOM 6159 N N . GLY B 1 337 ? -19.047 -7.062 8.883 1 92.69 337 GLY B N 1
ATOM 6160 C CA . GLY B 1 337 ? -18.875 -8.352 9.531 1 92.69 337 GLY B CA 1
ATOM 6161 C C . GLY B 1 337 ? -18.938 -9.516 8.562 1 92.69 337 GLY B C 1
ATOM 6162 O O . GLY B 1 337 ? -18.984 -10.68 8.977 1 92.69 337 GLY B O 1
ATOM 6163 N N . TYR B 1 338 ? -18.953 -9.266 7.301 1 94.19 338 TYR B N 1
ATOM 6164 C CA . TYR B 1 338 ? -18.953 -10.336 6.312 1 94.19 338 TYR B CA 1
ATOM 6165 C C . TYR B 1 338 ? -17.578 -10.977 6.211 1 94.19 338 TYR B C 1
ATOM 6167 O O . TYR B 1 338 ? -17.453 -12.164 5.902 1 94.19 338 TYR B O 1
ATOM 6175 N N . ILE B 1 339 ? -16.562 -10.195 6.383 1 95.88 339 ILE B N 1
ATOM 6176 C CA . ILE B 1 339 ? -15.164 -10.609 6.418 1 95.88 339 ILE B CA 1
ATOM 6177 C C . ILE B 1 339 ? -14.641 -10.523 7.852 1 95.88 339 ILE B C 1
ATOM 6179 O O . ILE B 1 339 ? -14.844 -9.523 8.539 1 95.88 339 ILE B O 1
ATOM 6183 N N . GLU B 1 340 ? -14.078 -11.555 8.258 1 94.69 340 GLU B N 1
ATOM 6184 C CA . GLU B 1 340 ? -13.539 -11.609 9.609 1 94.69 340 GLU B CA 1
ATOM 6185 C C . GLU B 1 340 ? -12.156 -10.961 9.688 1 94.69 340 GLU B C 1
ATOM 6187 O O . GLU B 1 340 ? -11.828 -10.297 10.672 1 94.69 340 GLU B O 1
ATOM 6192 N N . GLU B 1 341 ? -11.422 -11.25 8.695 1 94.56 341 GLU B N 1
ATOM 6193 C CA . GLU B 1 341 ? -10.055 -10.742 8.633 1 94.56 341 GLU B CA 1
ATOM 6194 C C . GLU B 1 341 ? -9.641 -10.461 7.195 1 94.56 341 GLU B C 1
ATOM 6196 O O . GLU B 1 341 ? -10.047 -11.172 6.27 1 94.56 341 GLU B O 1
ATOM 6201 N N . ILE B 1 342 ? -8.867 -9.469 7.066 1 95.88 342 ILE B N 1
ATOM 6202 C CA . ILE B 1 342 ? -8.352 -9.148 5.746 1 95.88 342 ILE B CA 1
ATOM 6203 C C . ILE B 1 342 ? -6.922 -8.617 5.867 1 95.88 342 ILE B C 1
ATOM 6205 O O . ILE B 1 342 ? -6.605 -7.863 6.793 1 95.88 342 ILE B O 1
ATOM 6209 N N . LYS B 1 343 ? -6.055 -9.062 5.043 1 95.56 343 LYS B N 1
ATOM 6210 C CA . LYS B 1 343 ? -4.699 -8.547 4.891 1 95.56 343 LYS B CA 1
ATOM 6211 C C . LYS B 1 343 ? -4.406 -8.18 3.439 1 95.56 343 LYS B C 1
ATOM 6213 O O . LYS B 1 343 ? -4.703 -8.953 2.525 1 95.56 343 LYS B O 1
ATOM 6218 N N . THR B 1 344 ? -3.988 -7.051 3.242 1 94.44 344 THR B N 1
ATOM 6219 C CA . THR B 1 344 ? -3.514 -6.613 1.933 1 94.44 344 THR B CA 1
ATOM 6220 C C . THR B 1 344 ? -1.996 -6.457 1.934 1 94.44 344 THR B C 1
ATOM 6222 O O . THR B 1 344 ? -1.437 -5.785 2.803 1 94.44 344 THR B O 1
ATOM 6225 N N . LEU B 1 345 ? -1.368 -7.062 1.023 1 95.12 345 LEU B N 1
ATOM 6226 C CA . LEU B 1 345 ? 0.089 -7.09 0.977 1 95.12 345 LEU B CA 1
ATOM 6227 C C . LEU B 1 345 ? 0.596 -6.711 -0.411 1 95.12 345 LEU B C 1
ATOM 6229 O O . LEU B 1 345 ? -0.038 -7.035 -1.418 1 95.12 345 LEU B O 1
ATOM 6233 N N . ARG B 1 346 ? 1.731 -6.109 -0.445 1 94.44 346 ARG B N 1
ATOM 6234 C CA . ARG B 1 346 ? 2.576 -5.941 -1.623 1 94.44 346 ARG B CA 1
ATOM 6235 C C . ARG B 1 346 ? 4.016 -6.34 -1.327 1 94.44 346 ARG B C 1
ATOM 6237 O O . ARG B 1 346 ? 4.473 -6.234 -0.188 1 94.44 346 ARG B O 1
ATOM 6244 N N . PHE B 1 347 ? 4.668 -6.68 -2.338 1 93.62 347 PHE B N 1
ATOM 6245 C CA . PHE B 1 347 ? 6.02 -7.184 -2.127 1 93.62 347 PHE B CA 1
ATOM 6246 C C . PHE B 1 347 ? 7.043 -6.062 -2.252 1 93.62 347 PHE B C 1
ATOM 6248 O O . PHE B 1 347 ? 6.863 -5.137 -3.045 1 93.62 347 PHE B O 1
ATOM 6255 N N . ILE B 1 348 ? 7.988 -6.113 -1.429 1 92.5 348 ILE B N 1
ATOM 6256 C CA . ILE B 1 348 ? 9.258 -5.477 -1.779 1 92.5 348 ILE B CA 1
ATOM 6257 C C . ILE B 1 348 ? 9.898 -6.215 -2.951 1 92.5 348 ILE B C 1
ATOM 6259 O O . ILE B 1 348 ? 10.438 -7.309 -2.781 1 92.5 348 ILE B O 1
ATOM 6263 N N . LEU B 1 349 ? 9.938 -5.68 -4.043 1 88 349 LEU B N 1
ATOM 6264 C CA . LEU B 1 349 ? 10.125 -6.359 -5.32 1 88 349 LEU B CA 1
ATOM 6265 C C . LEU B 1 349 ? 11.469 -7.07 -5.367 1 88 349 LEU B C 1
ATOM 6267 O O . LEU B 1 349 ? 11.57 -8.203 -5.852 1 88 349 LEU B O 1
ATOM 6271 N N . LYS B 1 350 ? 12.461 -6.504 -4.852 1 87.31 350 LYS B N 1
ATOM 6272 C CA . LYS B 1 350 ? 13.805 -7.066 -4.93 1 87.31 350 LYS B CA 1
ATOM 6273 C C . LYS B 1 350 ? 13.898 -8.367 -4.141 1 87.31 350 LYS B C 1
ATOM 6275 O O . LYS B 1 350 ? 14.805 -9.18 -4.371 1 87.31 350 LYS B O 1
ATOM 6280 N N . SER B 1 351 ? 13.008 -8.5 -3.26 1 93.31 351 SER B N 1
ATOM 6281 C CA . SER B 1 351 ? 13.062 -9.688 -2.404 1 93.31 351 SER B CA 1
ATOM 6282 C C . SER B 1 351 ? 12.25 -10.836 -2.99 1 93.31 351 SER B C 1
ATOM 6284 O O . SER B 1 351 ? 12.383 -11.977 -2.551 1 93.31 351 SER B O 1
ATOM 6286 N N . PHE B 1 352 ? 11.43 -10.586 -3.922 1 94.19 352 PHE B N 1
ATOM 6287 C CA . PHE B 1 352 ? 10.469 -11.57 -4.406 1 94.19 352 PHE B CA 1
ATOM 6288 C C . PHE B 1 352 ? 11.156 -12.641 -5.234 1 94.19 352 PHE B C 1
ATOM 6290 O O . PHE B 1 352 ? 11.977 -12.328 -6.105 1 94.19 352 PHE B O 1
ATOM 6297 N N . ARG B 1 353 ? 10.789 -13.844 -4.945 1 94.75 353 ARG B N 1
ATOM 6298 C CA . ARG B 1 353 ? 11.281 -15.008 -5.672 1 94.75 353 ARG B CA 1
ATOM 6299 C C . ARG B 1 353 ? 10.156 -16 -5.941 1 94.75 353 ARG B C 1
ATOM 6301 O O . ARG B 1 353 ? 9.281 -16.188 -5.102 1 94.75 353 ARG B O 1
ATOM 6308 N N . LYS B 1 354 ? 10.281 -16.562 -7.039 1 94.69 354 LYS B N 1
ATOM 6309 C CA . LYS B 1 354 ? 9.352 -17.625 -7.426 1 94.69 354 LYS B CA 1
ATOM 6310 C C . LYS B 1 354 ? 10.102 -18.828 -8 1 94.69 354 LYS B C 1
ATOM 6312 O O . LYS B 1 354 ? 11.062 -18.656 -8.75 1 94.69 354 LYS B O 1
ATOM 6317 N N . PHE B 1 355 ? 9.547 -19.953 -7.691 1 95.19 355 PHE B N 1
ATOM 6318 C CA . PHE B 1 355 ? 10.188 -21.188 -8.109 1 95.19 355 PHE B CA 1
ATOM 6319 C C . PHE B 1 355 ? 9.211 -22.094 -8.852 1 95.19 355 PHE B C 1
ATOM 6321 O O . PHE B 1 355 ? 8 -22 -8.625 1 95.19 355 PHE B O 1
ATOM 6328 N N . THR B 1 356 ? 9.75 -22.875 -9.672 1 95.38 356 THR B N 1
ATOM 6329 C CA . THR B 1 356 ? 8.961 -23.891 -10.352 1 95.38 356 THR B CA 1
ATOM 6330 C C . THR B 1 356 ? 8.773 -25.125 -9.461 1 95.38 356 THR B C 1
ATOM 6332 O O . THR B 1 356 ? 9.273 -25.156 -8.336 1 95.38 356 THR B O 1
ATOM 6335 N N . ILE B 1 357 ? 8.062 -26.062 -9.969 1 94.94 357 ILE B N 1
ATOM 6336 C CA . ILE B 1 357 ? 7.824 -27.281 -9.203 1 94.94 357 ILE B CA 1
ATOM 6337 C C . ILE B 1 357 ? 9.156 -27.922 -8.836 1 94.94 357 ILE B C 1
ATOM 6339 O O . ILE B 1 357 ? 10.109 -27.891 -9.609 1 94.94 357 ILE B O 1
ATOM 6343 N N . PRO B 1 358 ? 9.219 -28.516 -7.719 1 94.38 358 PRO B N 1
ATOM 6344 C CA . PRO B 1 358 ? 10.469 -29.141 -7.258 1 94.38 358 PRO B CA 1
ATOM 6345 C C . PRO B 1 358 ? 10.648 -30.562 -7.789 1 94.38 358 PRO B C 1
ATOM 6347 O O . PRO B 1 358 ? 10.766 -31.5 -7.008 1 94.38 358 PRO B O 1
ATOM 6350 N N . TYR B 1 359 ? 10.883 -30.75 -8.984 1 91.62 359 TYR B N 1
ATOM 6351 C CA . TYR B 1 359 ? 10.891 -32.031 -9.664 1 91.62 359 TYR B CA 1
ATOM 6352 C C . TYR B 1 359 ? 11.969 -32.938 -9.094 1 91.62 359 TYR B C 1
ATOM 6354 O O . TYR B 1 359 ? 11.836 -34.188 -9.125 1 91.62 359 TYR B O 1
ATOM 6362 N N . GLN B 1 360 ? 13.023 -32.375 -8.547 1 91.44 360 GLN B N 1
ATOM 6363 C CA . GLN B 1 360 ? 14.133 -33.156 -8.031 1 91.44 360 GLN B CA 1
ATOM 6364 C C . GLN B 1 360 ? 13.734 -33.875 -6.738 1 91.44 360 GLN B C 1
ATOM 6366 O O . GLN B 1 360 ? 14.438 -34.781 -6.293 1 91.44 360 GLN B O 1
ATOM 6371 N N . ASN B 1 361 ? 12.633 -33.5 -6.184 1 92.69 361 ASN B N 1
ATOM 6372 C CA . ASN B 1 361 ? 12.172 -34.125 -4.945 1 92.69 361 ASN B CA 1
ATOM 6373 C C . ASN B 1 361 ? 11.289 -35.344 -5.227 1 92.69 361 ASN B C 1
ATOM 6375 O O . ASN B 1 361 ? 10.766 -35.969 -4.301 1 92.69 361 ASN B O 1
ATOM 6379 N N . PHE B 1 362 ? 11.172 -35.625 -6.457 1 91.81 362 PHE B N 1
ATOM 6380 C CA . PHE B 1 362 ? 10.344 -36.75 -6.859 1 91.81 362 PHE B CA 1
ATOM 6381 C C . PHE B 1 362 ? 11.164 -38.062 -6.879 1 91.81 362 PHE B C 1
ATOM 6383 O O . PHE B 1 362 ? 12.234 -38.094 -7.492 1 91.81 362 PHE B O 1
ATOM 6390 N N . LEU B 1 363 ? 10.633 -39.031 -6.191 1 88.94 363 LEU B N 1
ATOM 6391 C CA . LEU B 1 363 ? 11.289 -40.344 -6.168 1 88.94 363 LEU B CA 1
ATOM 6392 C C . LEU B 1 363 ? 10.711 -41.25 -7.246 1 88.94 363 LEU B C 1
ATOM 6394 O O . LEU B 1 363 ? 9.648 -41.844 -7.059 1 88.94 363 LEU B O 1
ATOM 6398 N N . GLN B 1 364 ? 11.453 -41.531 -8.164 1 84.88 364 GLN B N 1
ATOM 6399 C CA . GLN B 1 364 ? 11 -42.281 -9.328 1 84.88 364 GLN B CA 1
ATOM 6400 C C . GLN B 1 364 ? 10.594 -43.719 -8.953 1 84.88 364 GLN B C 1
ATOM 6402 O O . GLN B 1 364 ? 9.609 -44.25 -9.477 1 84.88 364 GLN B O 1
ATOM 6407 N N . GLU B 1 365 ? 11.305 -44.344 -8.109 1 82.62 365 GLU B N 1
ATOM 6408 C CA . GLU B 1 365 ? 11.062 -45.719 -7.715 1 82.62 365 GLU B CA 1
ATOM 6409 C C . GLU B 1 365 ? 9.695 -45.875 -7.055 1 82.62 365 GLU B C 1
ATOM 6411 O O . GLU B 1 365 ? 9.008 -46.875 -7.262 1 82.62 365 GLU B O 1
ATOM 6416 N N . LYS B 1 366 ? 9.359 -44.844 -6.336 1 84.06 366 LYS B N 1
ATOM 6417 C CA . LYS B 1 366 ? 8.07 -44.906 -5.641 1 84.06 366 LYS B CA 1
ATOM 6418 C C . LYS B 1 366 ? 6.992 -44.188 -6.441 1 84.06 366 LYS B C 1
ATOM 6420 O O . LYS B 1 366 ? 5.809 -44.25 -6.109 1 84.06 366 LYS B O 1
ATOM 6425 N N . ARG B 1 367 ? 7.406 -43.469 -7.434 1 86.38 367 ARG B N 1
ATOM 6426 C CA . ARG B 1 367 ? 6.516 -42.688 -8.273 1 86.38 367 ARG B CA 1
ATOM 6427 C C . ARG B 1 367 ? 5.699 -41.688 -7.434 1 86.38 367 ARG B C 1
ATOM 6429 O O . ARG B 1 367 ? 4.477 -41.625 -7.562 1 86.38 367 ARG B O 1
ATOM 6436 N N . ASN B 1 368 ? 6.434 -41.156 -6.551 1 89 368 ASN B N 1
ATOM 6437 C CA . ASN B 1 368 ? 5.801 -40.188 -5.664 1 89 368 ASN B CA 1
ATOM 6438 C C . ASN B 1 368 ? 6.812 -39.188 -5.129 1 89 368 ASN B C 1
ATOM 6440 O O . ASN B 1 368 ? 8.023 -39.375 -5.262 1 89 368 ASN B O 1
ATOM 6444 N N . TRP B 1 369 ? 6.297 -38.156 -4.641 1 92.69 369 TRP B N 1
ATOM 6445 C CA . TRP B 1 369 ? 7.125 -37.156 -3.977 1 92.69 369 TRP B CA 1
ATOM 6446 C C . TRP B 1 369 ? 7.73 -37.719 -2.695 1 92.69 369 TRP B C 1
ATOM 6448 O O . TRP B 1 369 ? 7.145 -38.625 -2.059 1 92.69 369 TRP B O 1
ATOM 6458 N N . ASP B 1 370 ? 8.891 -37.219 -2.398 1 91.94 370 ASP B N 1
ATOM 6459 C CA . ASP B 1 370 ? 9.578 -37.688 -1.19 1 91.94 370 ASP B CA 1
ATOM 6460 C C . ASP B 1 370 ? 10.156 -36.5 -0.41 1 91.94 370 ASP B C 1
ATOM 6462 O O . ASP B 1 370 ? 10.664 -35.562 -1.003 1 91.94 370 ASP B O 1
ATOM 6466 N N . LEU B 1 371 ? 10.156 -36.594 0.917 1 92.5 371 LEU B N 1
ATOM 6467 C CA . LEU B 1 371 ? 10.641 -35.531 1.757 1 92.5 371 LEU B CA 1
ATOM 6468 C C . LEU B 1 371 ? 12.148 -35.625 1.959 1 92.5 371 LEU B C 1
ATOM 6470 O O . LEU B 1 371 ? 12.797 -34.656 2.375 1 92.5 371 LEU B O 1
ATOM 6474 N N . ASP B 1 372 ? 12.656 -36.781 1.743 1 91.5 372 ASP B N 1
ATOM 6475 C CA . ASP B 1 372 ? 14.102 -36.938 1.791 1 91.5 372 ASP B CA 1
ATOM 6476 C C . ASP B 1 372 ? 14.758 -36.344 0.542 1 91.5 372 ASP B C 1
ATOM 6478 O O . ASP B 1 372 ? 15.148 -37.094 -0.365 1 91.5 372 ASP B O 1
ATOM 6482 N N . THR B 1 373 ? 14.992 -35.125 0.556 1 88.56 373 THR B N 1
ATOM 6483 C CA . THR B 1 373 ? 15.438 -34.406 -0.627 1 88.56 373 THR B CA 1
ATOM 6484 C C . THR B 1 373 ? 16.891 -34.719 -0.954 1 88.56 373 THR B C 1
ATOM 6486 O O . THR B 1 373 ? 17.297 -34.688 -2.119 1 88.56 373 THR B O 1
ATOM 6489 N N . GLU B 1 374 ? 17.641 -35 0.03 1 88 374 GLU B N 1
ATOM 6490 C CA . GLU B 1 374 ? 19.031 -35.375 -0.234 1 88 374 GLU B CA 1
ATOM 6491 C C . GLU B 1 374 ? 19.094 -36.656 -1.055 1 88 374 GLU B C 1
ATOM 6493 O O . GLU B 1 374 ? 19.828 -36.719 -2.045 1 88 374 GLU B O 1
ATOM 6498 N N . LYS B 1 375 ? 18.328 -37.531 -0.573 1 86.31 375 LYS B N 1
ATOM 6499 C CA . LYS B 1 375 ? 18.266 -38.812 -1.27 1 86.31 375 LYS B CA 1
ATOM 6500 C C . LYS B 1 375 ? 17.75 -38.656 -2.693 1 86.31 375 LYS B C 1
ATOM 6502 O O . LYS B 1 375 ? 18.359 -39.156 -3.645 1 86.31 375 LYS B O 1
ATOM 6507 N N . THR B 1 376 ? 16.703 -37.969 -2.836 1 86.69 376 THR B N 1
ATOM 6508 C CA . THR B 1 376 ? 16.094 -37.812 -4.152 1 86.69 376 THR B CA 1
ATOM 6509 C C . THR B 1 376 ? 17 -37.031 -5.09 1 86.69 376 THR B C 1
ATOM 6511 O O . THR B 1 376 ? 17.141 -37.375 -6.27 1 86.69 376 THR B O 1
ATOM 6514 N N . HIS B 1 377 ? 17.656 -36.094 -4.574 1 87.31 377 HIS B N 1
ATOM 6515 C CA . HIS B 1 377 ? 18.562 -35.312 -5.398 1 87.31 377 HIS B CA 1
ATOM 6516 C C . HIS B 1 377 ? 19.75 -36.156 -5.855 1 87.31 377 HIS B C 1
ATOM 6518 O O . HIS B 1 377 ? 20.188 -36.031 -7.004 1 87.31 377 HIS B O 1
ATOM 6524 N N . LYS B 1 378 ? 20.234 -36.906 -4.938 1 84.62 378 LYS B N 1
ATOM 6525 C CA . LYS B 1 378 ? 21.344 -37.812 -5.277 1 84.62 378 LYS B CA 1
ATOM 6526 C C . LYS B 1 378 ? 20.953 -38.781 -6.375 1 84.62 378 LYS B C 1
ATOM 6528 O O . LYS B 1 378 ? 21.703 -39 -7.328 1 84.62 378 LYS B O 1
ATOM 6533 N N . LEU B 1 379 ? 19.844 -39.312 -6.238 1 80.25 379 LEU B N 1
ATOM 6534 C CA . LEU B 1 379 ? 19.359 -40.281 -7.219 1 80.25 379 LEU B CA 1
ATOM 6535 C C . LEU B 1 379 ? 19.109 -39.594 -8.562 1 80.25 379 LEU B C 1
ATOM 6537 O O . LEU B 1 379 ? 19.438 -40.156 -9.617 1 80.25 379 LEU B O 1
ATOM 6541 N N . PHE B 1 380 ? 18.625 -38.438 -8.516 1 83.56 380 PHE B N 1
ATOM 6542 C CA . PHE B 1 380 ? 18.406 -37.656 -9.734 1 83.56 380 PHE B CA 1
ATOM 6543 C C . PHE B 1 380 ? 19.734 -37.375 -10.445 1 83.56 380 PHE B C 1
ATOM 6545 O O . PHE B 1 380 ? 19.844 -37.594 -11.648 1 83.56 380 PHE B O 1
ATOM 6552 N N . LYS B 1 381 ? 20.688 -36.969 -9.68 1 83.75 381 LYS B N 1
ATOM 6553 C CA . LYS B 1 381 ? 22 -36.656 -10.258 1 83.75 381 LYS B CA 1
ATOM 6554 C C . LYS B 1 381 ? 22.641 -37.906 -10.867 1 83.75 381 LYS B C 1
ATOM 6556 O O . LYS B 1 381 ? 23.219 -37.844 -11.953 1 83.75 381 LYS B O 1
ATOM 6561 N N . ARG B 1 382 ? 22.5 -38.938 -10.188 1 80.38 382 ARG B N 1
ATOM 6562 C CA . ARG B 1 382 ? 23.062 -40.188 -10.672 1 80.38 382 ARG B CA 1
ATOM 6563 C C . ARG B 1 382 ? 22.422 -40.594 -11.992 1 80.38 382 ARG B C 1
ATOM 6565 O O . ARG B 1 382 ? 23.094 -41.094 -12.898 1 80.38 382 ARG B O 1
ATOM 6572 N N . ARG B 1 383 ? 21.234 -40.312 -12.109 1 77.94 383 ARG B N 1
ATOM 6573 C CA . ARG B 1 383 ? 20.469 -40.781 -13.258 1 77.94 383 ARG B CA 1
ATOM 6574 C C . ARG B 1 383 ? 20.594 -39.844 -14.438 1 77.94 383 ARG B C 1
ATOM 6576 O O . ARG B 1 383 ? 20.672 -40.25 -15.586 1 77.94 383 ARG B O 1
ATOM 6583 N N . PHE B 1 384 ? 20.656 -38.594 -14.156 1 76.56 384 PHE B N 1
ATOM 6584 C CA . PHE B 1 384 ? 20.469 -37.656 -15.266 1 76.56 384 PHE B CA 1
ATOM 6585 C C . PHE B 1 384 ? 21.688 -36.781 -15.445 1 76.56 384 PHE B C 1
ATOM 6587 O O . PHE B 1 384 ? 21.859 -36.156 -16.5 1 76.56 384 PHE B O 1
ATOM 6594 N N . ILE B 1 385 ? 22.453 -36.625 -14.422 1 69.81 385 ILE B N 1
ATOM 6595 C CA . ILE B 1 385 ? 23.594 -35.719 -14.562 1 69.81 385 ILE B CA 1
ATOM 6596 C C . ILE B 1 385 ? 24.859 -36.562 -14.766 1 69.81 385 ILE B C 1
ATOM 6598 O O . ILE B 1 385 ? 25.672 -36.281 -15.664 1 69.81 3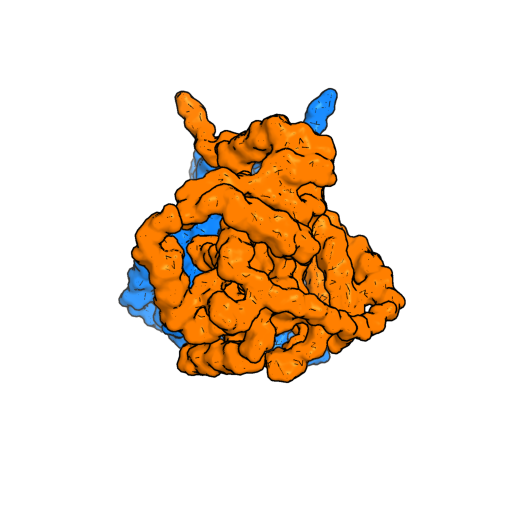85 ILE B O 1
ATOM 6602 N N . TYR B 1 386 ? 25.188 -37.531 -13.836 1 65.62 386 TYR B N 1
ATOM 6603 C CA . TYR B 1 386 ? 26.438 -38.281 -13.883 1 65.62 386 TYR B CA 1
ATOM 6604 C C . TYR B 1 386 ? 26.344 -39.438 -14.875 1 65.62 386 TYR B C 1
ATOM 6606 O O . TYR B 1 386 ? 27.344 -40.062 -15.203 1 65.62 386 TYR B O 1
ATOM 6614 N N . LYS B 1 387 ? 25.172 -40 -15.117 1 58 387 LYS B N 1
ATOM 6615 C CA . LYS B 1 387 ? 25.141 -41.094 -16.078 1 58 387 LYS B CA 1
ATOM 6616 C C . LYS B 1 387 ? 25.625 -40.625 -17.453 1 58 387 LYS B C 1
ATOM 6618 O O . LYS B 1 387 ? 25.391 -39.469 -17.844 1 58 387 LYS B O 1
ATOM 6623 N N . SER B 1 388 ? 26.641 -41.344 -17.984 1 47.19 388 SER B N 1
ATOM 6624 C CA . SER B 1 388 ? 27.109 -41.344 -19.359 1 47.19 388 SER B CA 1
ATOM 6625 C C . SER B 1 388 ? 25.938 -41.188 -20.328 1 47.19 388 SER B C 1
ATOM 6627 O O . SER B 1 388 ? 24.859 -41.719 -20.094 1 47.19 388 SER B O 1
ATOM 6629 N N . PRO B 1 389 ? 26.047 -40.125 -21.234 1 43.28 389 PRO B N 1
ATOM 6630 C CA . PRO B 1 389 ? 25.016 -39.906 -22.25 1 43.28 389 PRO B CA 1
ATOM 6631 C C . PRO B 1 389 ? 24.312 -41.188 -22.688 1 43.28 389 PRO B C 1
ATOM 6633 O O . PRO B 1 389 ? 24.938 -42.25 -22.734 1 43.28 389 PRO B O 1
ATOM 6636 N N . PHE B 1 390 ? 22.938 -41.344 -22.594 1 35.22 390 PHE B N 1
ATOM 6637 C CA . PHE B 1 390 ? 22.297 -42.5 -23.219 1 35.22 390 PHE B CA 1
ATOM 6638 C C . PHE B 1 390 ? 22.953 -42.812 -24.562 1 35.22 390 PHE B C 1
ATOM 6640 O O . PHE B 1 390 ? 23.281 -41.938 -25.328 1 35.22 390 PHE B O 1
#

Foldseek 3Di:
DPPCDPVNVLLVVVLVQLLDPVNLLLQQLQLQQLAAQALVSSCVSSVHDSVVVVVVQVVCVVSVWAKFWDFQVQQQQKWKKKKWQFPDDDDLVNAPLSLFWFKWFAWDVTGTIITMGIDGNVCLQPVLVVRLVSVCVPDPNVRMDMDIFNDKDFDAFRACSPPVQPRNQFDDAQVRLVVLLVVLLPDDDDLDADPSPHNQADALLLQVVNQVRRVGVHNHLVNVCVVQLNDSVVSVCCSVVPSSVVSRTSGMHIDCVVCCVPPHWKKKKKWAFPDDSLLRSVVVSLVPGNFWGMKTHYSHPPCSNDVRPSIMITIGHQNPPNSVRVVVNVVVCCVVRRIVDMDMITGPVVGMDGHGGSSLQADRVVSGGHSPSVVSNVVVCVPRPPDDRD/DPPCDPVNVLLVVVLVQLLDPVSLLLQQLQLQQLAAQALVSSCVSSVHDSVVVVVVVVVCVVSVWAKFWDFLVQQQQKWKKKKWQFPDDDDLVNQPLSLFWFKWFAWDQTGTIITMGIDGNVCQQPVLVVRLVSVCVPDPNVRMDMDIFRDKDFDAFRAPSPPVVPSRQFDDAQVRLVVLLVVLLPDDDDLDPDPPPHNQADFLLLQVVNQVRRVGVHNHLVNVCVVQVNDSVVSVCCSPVPSSVVSRTSGMHIDCVVCCVPPHWKKKKKWAFPDDSLLRSVVVSLVPGNFWGMKTHYSHPPCSNDVRHSIMITIGDQRPPNSCRVVVNVVVCCVVRRTVDMDMITGPVVGMDGHGGSSLQADRVVSGGHSPSVVSNVVVCVVRPPDDRD

Organism: Staphylothermus marinus (strain ATCC 43588 / DSM 3639 / JCM 9404 / F1) (NCBI:txid399550)

Nearest PDB structures (foldseek):
  6uvu-assembly1_A  TM=6.016E-01  e=5.266E-01  Comamonas testosteroni
  4wxh-assembly1_A  TM=4.870E-01  e=3.502E+00  Streptomyces peucetius
  8bic-assembly1_A  TM=6.210E-01  e=6.114E+00  Photorhabdus laumondii subsp. laumondii TTO1
  2r3s-assembly1_B  TM=6.040E-01  e=8.078E+00  Nostoc punctiforme PCC 73102
  4a6d-assembly1_A  TM=3.217E-01  e=6.114E+00  Homo sapiens

Radius of gyration: 30.26 Å; Cα contacts (8 Å, |Δi|>4): 1438; chains: 2; bounding box: 55×95×69 Å